Protein AF-A0A0B7FX99-F1 (afdb_monomer)

Foldseek 3Di:
DADADPVRDHPPPPDDDDPDPPPPPDPPPDDPDPPVVVVVVLCVQQVVPPVSSVVVVVVVVVVVVVDDPLPDPVLVVLLVVLVVLQQVQLCVVVVDDDPDCQEPVNCVVCVLVSLLVCQVPDADPVRHGDALVVSVVSLVSVLVNNQPRHAHPVPRDRCSVCVVPVVVVSVVSVVSSVVSCVVVVHHHDDDPDQAADAPLLLLLLLVLLLLVPLQFQLLLSLLLNLVSLCCNQQVAALCLAFPADPVCLVVVLHAFQLQWKWFDPPLLWIKIWGKRQNGPPQVSPPDTAIAIAIQGADFDLLCLSSGNSSLVLSCVLVCQQVVQVDPCSVLPDPDRISHGNGGSQRSAFDADVVNGDGDSGTDHSVSSQVVQQVSSVLSQQPNDTSNNSSVNLLLLCCLFQRNLLSCQSNVPVVNDDPCCRPPDSRNHPDNRNCSRSVVDNPRGDPPSVVVVVVCLLVHSSLVRQLLLLLVCVVDDDDCPPVSSVVVSVVLVVLLVVQLVVQCVPDPQLVVLVVQLVVLVVVLLVLVPPPPPLSVVLVVDPDSDLVCVVVSCVDPVSVVCCPPPPSVVSNVVSNVSSVVSVVSSVVVSVVSSVVSSVVSNVVVVVVSVVPRDRDPVSSVVSVVVSVDRRPLSVVLQVVLVVCVVDPDPPPDPDDDDDDDDDDDPDDDDDPDDDPVVVVVVVVVVPPDDDDDDDDDPPPPPPVVPDDDDDDDDDDDDDDDDDDDDDDDDDDDDDDPPDPDPPDPPPPPVGDGSSSSSVSVSCSSCVSVVVVVVQVVVCVVVVVWRFQPLCVVVDPDPVPTDTDPDPSVSSVVCLLQPQVLNSCLVLQDDPPWGFASDPCTPVDTDPDVVVNLVCCCDPNHPNNVVSVVSVVVVVVSVVVVVVVVVVCVVVPVCPVVVVVVVLVQLVCLLVPDLVNVVVVCVVVPNPCVVCVVCSVVSSVVSNVSSVVSD

Nearest PDB structures (foldseek):
  3q0k-assembly1_B  TM=2.091E-01  e=4.204E+00  Homo sapiens
  3q0k-assembly2_C  TM=2.057E-01  e=8.882E+00  Homo sapiens

Mean predicted aligned error: 19.92 Å

Structure (mmCIF, N/CA/C/O backbone):
data_AF-A0A0B7FX99-F1
#
_entry.id   AF-A0A0B7FX99-F1
#
loop_
_atom_site.group_PDB
_atom_site.id
_atom_site.type_symbol
_atom_site.label_atom_id
_atom_site.label_alt_id
_atom_site.label_comp_id
_atom_site.label_asym_id
_atom_site.label_entity_id
_atom_site.label_seq_id
_atom_site.pdbx_PDB_ins_code
_atom_site.Cartn_x
_atom_site.Cartn_y
_atom_site.Cartn_z
_atom_site.occupancy
_atom_site.B_iso_or_equiv
_atom_site.auth_seq_id
_atom_site.auth_comp_id
_atom_site.auth_asym_id
_atom_site.auth_atom_id
_atom_site.pdbx_PDB_model_num
ATOM 1 N N . MET A 1 1 ? 78.277 -22.599 5.036 1.00 44.22 1 MET A N 1
ATOM 2 C CA . MET A 1 1 ? 77.768 -21.756 3.937 1.00 44.22 1 MET A CA 1
ATOM 3 C C . MET A 1 1 ? 76.260 -21.764 4.063 1.00 44.22 1 MET A C 1
ATOM 5 O O . MET A 1 1 ? 75.626 -22.744 3.704 1.00 44.22 1 MET A O 1
ATOM 9 N N . SER A 1 2 ? 75.751 -20.761 4.767 1.00 38.06 2 SER A N 1
ATOM 10 C CA . SER A 1 2 ? 74.351 -20.556 5.131 1.00 38.06 2 SER A CA 1
ATOM 11 C C . SER A 1 2 ? 73.794 -19.448 4.241 1.00 38.06 2 SER A C 1
ATOM 13 O O . SER A 1 2 ? 74.357 -18.356 4.232 1.00 38.06 2 SER A O 1
ATOM 15 N N . ASP A 1 3 ? 72.729 -19.745 3.503 1.00 52.16 3 ASP A N 1
ATOM 16 C CA . ASP A 1 3 ? 71.981 -18.790 2.682 1.00 52.16 3 ASP A CA 1
ATOM 17 C C . ASP A 1 3 ? 71.160 -17.868 3.609 1.00 52.16 3 ASP A C 1
ATOM 19 O O . ASP A 1 3 ? 70.057 -18.215 4.042 1.00 52.16 3 ASP A O 1
ATOM 23 N N . LEU A 1 4 ? 71.745 -16.724 3.965 1.00 56.09 4 LEU A N 1
ATOM 24 C CA . LEU A 1 4 ? 71.122 -15.626 4.713 1.00 56.09 4 LEU A CA 1
ATOM 25 C C . LEU A 1 4 ? 71.049 -14.392 3.803 1.00 56.09 4 LEU A C 1
ATOM 27 O O . LEU A 1 4 ? 71.912 -14.221 2.940 1.00 56.09 4 LEU A O 1
ATOM 31 N N . ASP A 1 5 ? 70.042 -13.542 3.991 1.00 59.06 5 ASP A N 1
ATOM 32 C CA . ASP A 1 5 ? 69.958 -12.238 3.319 1.00 59.06 5 ASP A CA 1
ATOM 33 C C . ASP A 1 5 ? 70.744 -11.134 4.066 1.00 59.06 5 ASP A C 1
ATOM 35 O O . ASP A 1 5 ? 71.313 -11.374 5.135 1.00 59.06 5 ASP A O 1
ATOM 39 N N . ASP A 1 6 ? 70.777 -9.911 3.514 1.00 56.03 6 ASP A N 1
ATOM 40 C CA . ASP A 1 6 ? 71.525 -8.750 4.051 1.00 56.03 6 ASP A CA 1
ATOM 41 C C . ASP A 1 6 ? 71.090 -8.304 5.469 1.00 56.03 6 ASP A C 1
ATOM 43 O O . ASP A 1 6 ? 71.703 -7.409 6.054 1.00 56.03 6 ASP A O 1
ATOM 47 N N . TYR A 1 7 ? 70.068 -8.939 6.055 1.00 56.91 7 TYR A N 1
ATOM 48 C CA . TYR A 1 7 ? 69.588 -8.692 7.417 1.00 56.91 7 TYR A CA 1
ATOM 49 C C . TYR A 1 7 ? 69.706 -9.916 8.340 1.00 56.91 7 TYR A C 1
ATOM 51 O O . TYR A 1 7 ? 69.187 -9.901 9.458 1.00 56.91 7 TYR A O 1
ATOM 59 N N . GLY A 1 8 ? 70.433 -10.958 7.924 1.00 50.16 8 GLY A N 1
ATOM 60 C CA . GLY A 1 8 ? 70.745 -12.111 8.770 1.00 50.16 8 GLY A CA 1
ATOM 61 C C . GLY A 1 8 ? 69.561 -13.047 9.013 1.00 50.16 8 GLY A C 1
ATOM 62 O O . GLY A 1 8 ? 69.580 -13.802 9.988 1.00 50.16 8 GLY A O 1
ATOM 63 N N . MET A 1 9 ? 68.549 -13.024 8.140 1.00 50.75 9 MET A N 1
ATOM 64 C CA . MET A 1 9 ? 67.391 -13.914 8.220 1.00 50.75 9 MET A CA 1
ATOM 65 C C . MET A 1 9 ? 67.547 -15.118 7.267 1.00 50.75 9 MET A C 1
ATOM 67 O O . MET A 1 9 ? 68.094 -14.971 6.171 1.00 50.75 9 MET A O 1
ATOM 71 N N . PRO A 1 10 ? 67.082 -16.327 7.650 1.00 47.00 10 PRO A N 1
ATOM 72 C CA . PRO A 1 10 ? 67.094 -17.504 6.777 1.00 47.00 10 PRO A CA 1
ATOM 73 C C . PRO A 1 10 ? 66.222 -17.295 5.536 1.00 47.00 10 PRO A C 1
ATOM 75 O O . PRO A 1 10 ? 65.049 -16.941 5.657 1.00 47.00 10 PRO A O 1
ATOM 78 N N . ILE A 1 11 ? 66.765 -17.576 4.347 1.00 49.09 11 ILE A N 1
ATOM 79 C CA . ILE A 1 11 ? 65.986 -17.563 3.102 1.00 49.09 11 ILE A CA 1
ATOM 80 C C . ILE A 1 11 ? 65.007 -18.749 3.121 1.00 49.09 11 ILE A C 1
ATOM 82 O O . ILE A 1 11 ? 65.359 -19.879 2.775 1.00 49.09 11 ILE A O 1
ATOM 86 N N . GLU A 1 12 ? 63.755 -18.507 3.516 1.00 45.75 12 GLU A N 1
ATOM 87 C CA . GLU A 1 12 ? 62.667 -19.470 3.333 1.00 45.75 12 GLU A CA 1
ATOM 88 C C . GLU A 1 12 ? 62.390 -19.642 1.833 1.00 45.75 12 GLU A C 1
ATOM 90 O O . GLU A 1 12 ? 61.748 -18.815 1.180 1.00 45.75 12 GLU A O 1
ATOM 95 N N . ARG A 1 13 ? 62.866 -20.755 1.264 1.00 44.69 13 ARG A N 1
ATOM 96 C CA . ARG A 1 13 ? 62.405 -21.227 -0.044 1.00 44.69 13 ARG A CA 1
ATOM 97 C C . ARG A 1 13 ? 60.922 -21.559 0.081 1.00 44.69 13 ARG A C 1
ATOM 99 O O . ARG A 1 13 ? 60.567 -22.620 0.588 1.00 44.69 13 ARG A O 1
ATOM 106 N N . GLN A 1 14 ? 60.064 -20.656 -0.388 1.00 37.78 14 GLN A N 1
ATOM 107 C CA . GLN A 1 14 ? 58.645 -20.942 -0.566 1.00 37.78 14 GLN A CA 1
ATOM 108 C C . GLN A 1 14 ? 58.511 -22.224 -1.391 1.00 37.78 14 GLN A C 1
ATOM 110 O O . GLN A 1 14 ? 58.952 -22.285 -2.543 1.00 37.78 14 GLN A O 1
ATOM 115 N N . ALA A 1 15 ? 57.930 -23.258 -0.784 1.00 41.28 15 ALA A N 1
ATOM 116 C CA . ALA A 1 15 ? 57.512 -24.445 -1.502 1.00 41.28 15 ALA A CA 1
ATOM 117 C C . ALA A 1 15 ? 56.600 -23.988 -2.641 1.00 41.28 15 ALA A C 1
ATOM 119 O O . ALA A 1 15 ? 55.596 -23.306 -2.423 1.00 41.28 15 ALA A O 1
ATOM 120 N N . THR A 1 16 ? 56.986 -24.321 -3.870 1.00 41.78 16 THR A N 1
ATOM 121 C CA . THR A 1 16 ? 56.116 -24.138 -5.023 1.00 41.78 16 THR A CA 1
ATOM 122 C C . THR A 1 16 ? 54.799 -24.845 -4.707 1.00 41.78 16 THR A C 1
ATOM 124 O O . THR A 1 16 ? 54.828 -26.002 -4.275 1.00 41.78 16 THR A O 1
ATOM 127 N N . PRO A 1 17 ? 53.642 -24.175 -4.861 1.00 40.53 17 PRO A N 1
ATOM 128 C CA . PRO A 1 17 ? 52.367 -24.854 -4.707 1.00 40.53 17 PRO A CA 1
ATOM 129 C C . PRO A 1 17 ? 52.371 -26.059 -5.653 1.00 40.53 17 PRO A C 1
ATOM 131 O O . PRO A 1 17 ? 52.910 -25.933 -6.763 1.00 40.53 17 PRO A O 1
ATOM 134 N N . PRO A 1 18 ? 51.820 -27.221 -5.248 1.00 41.97 18 PRO A N 1
ATOM 135 C CA . PRO A 1 18 ? 51.722 -28.351 -6.156 1.00 41.97 18 PRO A CA 1
ATOM 136 C C . PRO A 1 18 ? 51.074 -27.829 -7.440 1.00 41.97 18 PRO A C 1
ATOM 138 O O . PRO A 1 18 ? 50.077 -27.099 -7.351 1.00 41.97 18 PRO A O 1
ATOM 141 N N . PRO A 1 19 ? 51.665 -28.097 -8.619 1.00 41.03 19 PRO A N 1
ATOM 142 C CA . PRO A 1 19 ? 51.092 -27.625 -9.862 1.00 41.03 19 PRO A CA 1
ATOM 143 C C . PRO A 1 19 ? 49.638 -28.074 -9.862 1.00 41.03 19 PRO A C 1
ATOM 145 O O . PRO A 1 19 ? 49.356 -29.254 -9.636 1.00 41.03 19 PRO A O 1
ATOM 148 N N . PHE A 1 20 ? 48.714 -27.127 -10.062 1.00 37.09 20 PHE A N 1
ATOM 149 C CA . PHE A 1 20 ? 47.343 -27.488 -10.392 1.00 37.09 20 PHE A CA 1
ATOM 150 C C . PHE A 1 20 ? 47.450 -28.588 -11.443 1.00 37.09 20 PHE A C 1
ATOM 152 O O . PHE A 1 20 ? 48.195 -28.373 -12.411 1.00 37.09 20 PHE A O 1
ATOM 159 N N . PRO A 1 21 ? 46.793 -29.754 -11.262 1.00 36.94 21 PRO A N 1
ATOM 160 C CA . PRO A 1 21 ? 46.795 -30.752 -12.312 1.00 36.94 21 PRO A CA 1
ATOM 161 C C . PRO A 1 21 ? 46.411 -29.983 -13.570 1.00 36.94 21 PRO A C 1
ATOM 163 O O . PRO A 1 21 ? 45.414 -29.241 -13.519 1.00 36.94 21 PRO A O 1
ATOM 166 N N . PRO A 1 22 ? 47.242 -30.014 -14.632 1.00 37.53 22 PRO A N 1
ATOM 167 C CA . PRO A 1 22 ? 46.922 -29.287 -15.840 1.00 37.53 22 PRO A CA 1
ATOM 168 C C . PRO A 1 22 ? 45.476 -29.638 -16.136 1.00 37.53 22 PRO A C 1
ATOM 170 O O . PRO A 1 22 ? 45.103 -30.813 -16.074 1.00 37.53 22 PRO A O 1
ATOM 173 N N . ARG A 1 23 ? 44.622 -28.633 -16.361 1.00 35.62 23 ARG A N 1
ATOM 174 C CA . ARG A 1 23 ? 43.365 -28.914 -17.041 1.00 35.62 23 ARG A CA 1
ATOM 175 C C . ARG A 1 23 ? 43.807 -29.520 -18.351 1.00 35.62 23 ARG A C 1
ATOM 177 O O . ARG A 1 23 ? 44.214 -28.808 -19.265 1.00 35.62 23 ARG A O 1
ATOM 184 N N . VAL A 1 24 ? 43.819 -30.842 -18.369 1.00 33.47 24 VAL A N 1
ATOM 185 C CA . VAL A 1 24 ? 44.057 -31.656 -19.527 1.00 33.47 24 VAL A CA 1
ATOM 186 C C . VAL A 1 24 ? 42.908 -31.275 -20.448 1.00 33.47 24 VAL A C 1
ATOM 188 O O . VAL A 1 24 ? 41.815 -31.821 -20.386 1.00 33.47 24 VAL A O 1
ATOM 191 N N . LEU A 1 25 ? 43.159 -30.285 -21.302 1.00 41.09 25 LEU A N 1
ATOM 192 C CA . LEU A 1 25 ? 42.545 -30.179 -22.613 1.00 41.09 25 LEU A CA 1
ATOM 193 C C . LEU A 1 25 ? 43.143 -31.289 -23.492 1.00 41.09 25 LEU A C 1
ATOM 195 O O . LEU A 1 25 ? 43.559 -31.038 -24.615 1.00 41.09 25 LEU A O 1
ATOM 199 N N . ALA A 1 26 ? 43.204 -32.526 -22.991 1.00 34.06 26 ALA A N 1
ATOM 200 C CA . ALA A 1 26 ? 43.087 -33.650 -23.888 1.00 34.06 26 ALA A CA 1
ATOM 201 C C . ALA A 1 26 ? 41.596 -33.730 -24.169 1.00 34.06 26 ALA A C 1
ATOM 203 O O . ALA A 1 26 ? 40.792 -34.018 -23.284 1.00 34.06 26 ALA A O 1
ATOM 204 N N . ARG A 1 27 ? 41.226 -33.451 -25.415 1.00 45.16 27 ARG A N 1
ATOM 205 C CA . ARG A 1 27 ? 40.208 -34.287 -26.029 1.00 45.16 27 ARG A CA 1
ATOM 206 C C . ARG A 1 27 ? 40.780 -35.704 -25.977 1.00 45.16 27 ARG A C 1
ATOM 208 O O . ARG A 1 27 ? 41.817 -35.923 -26.599 1.00 45.16 27 ARG A O 1
ATOM 215 N N . PRO A 1 28 ? 40.180 -36.659 -25.253 1.00 40.25 28 PRO A N 1
ATOM 216 C CA . PRO A 1 28 ? 40.208 -37.998 -25.786 1.00 40.25 28 PRO A CA 1
ATOM 217 C C . PRO A 1 28 ? 39.358 -37.910 -27.051 1.00 40.25 28 PRO A C 1
ATOM 219 O O . PRO A 1 28 ? 38.181 -37.546 -26.986 1.00 40.25 28 PRO A O 1
ATOM 222 N N . ASP A 1 29 ? 39.963 -38.172 -28.202 1.00 50.66 29 ASP A N 1
ATOM 223 C CA . ASP A 1 29 ? 39.207 -38.625 -29.358 1.00 50.66 29 ASP A CA 1
ATOM 224 C C . ASP A 1 29 ? 38.423 -39.857 -28.896 1.00 50.66 29 ASP A C 1
ATOM 226 O O . ASP A 1 29 ? 38.956 -40.946 -28.700 1.00 50.66 29 ASP A O 1
ATOM 230 N N . GLY A 1 30 ? 37.166 -39.624 -28.552 1.00 40.03 30 GLY A N 1
ATOM 231 C CA . GLY A 1 30 ? 36.293 -40.587 -27.923 1.00 40.03 30 GLY A CA 1
ATOM 232 C C . GLY A 1 30 ? 34.901 -40.233 -28.374 1.00 40.03 30 GLY A C 1
ATOM 233 O O . GLY A 1 30 ? 34.296 -39.296 -27.854 1.00 40.03 30 GLY A O 1
ATOM 234 N N . GLU A 1 31 ? 34.439 -40.948 -29.394 1.00 43.03 31 GLU A N 1
ATOM 235 C CA . GLU A 1 31 ? 33.044 -41.006 -29.807 1.00 43.03 31 GLU A CA 1
ATOM 236 C C . GLU A 1 31 ? 32.157 -40.919 -28.563 1.00 43.03 31 GLU A C 1
ATOM 238 O O . GLU A 1 31 ? 32.219 -41.772 -27.671 1.00 43.03 31 GLU A O 1
ATOM 243 N N . GLY A 1 32 ? 31.404 -39.825 -28.447 1.00 42.47 32 GLY A N 1
ATOM 244 C CA . GLY A 1 32 ? 30.543 -39.595 -27.300 1.00 42.47 32 GLY A CA 1
ATOM 245 C C . GLY A 1 32 ? 29.541 -40.734 -27.220 1.00 42.47 32 GLY A C 1
ATOM 246 O O . GLY A 1 32 ? 28.582 -40.756 -27.987 1.00 42.47 32 GLY A O 1
ATOM 247 N N . ARG A 1 33 ? 29.762 -41.692 -26.312 1.00 49.31 33 ARG A N 1
ATOM 248 C CA . ARG A 1 33 ? 28.776 -42.738 -26.048 1.00 49.31 33 ARG A CA 1
ATOM 249 C C . ARG A 1 33 ? 27.482 -42.029 -25.643 1.00 49.31 33 ARG A C 1
ATOM 251 O O . ARG A 1 33 ? 27.514 -41.277 -24.662 1.00 49.31 33 ARG A O 1
ATOM 258 N N . PRO A 1 34 ? 26.363 -42.224 -26.365 1.00 50.66 34 PRO A N 1
ATOM 259 C CA . PRO A 1 34 ? 25.089 -41.669 -25.945 1.00 50.66 34 PRO A CA 1
ATOM 260 C C . PRO A 1 34 ? 24.836 -42.120 -24.509 1.00 50.66 34 PRO A C 1
ATOM 262 O O . PRO A 1 34 ? 25.108 -43.269 -24.153 1.00 50.66 34 PRO A O 1
ATOM 265 N N . THR A 1 35 ? 24.386 -41.202 -23.656 1.00 55.81 35 THR A N 1
ATOM 266 C CA . THR A 1 35 ? 24.070 -41.506 -22.262 1.00 55.81 35 THR A CA 1
ATOM 267 C C . THR A 1 35 ? 23.100 -42.687 -22.243 1.00 55.81 35 THR A C 1
ATOM 269 O O . THR A 1 35 ? 21.925 -42.544 -22.564 1.00 55.81 35 THR A O 1
ATOM 272 N N . HIS A 1 36 ? 23.596 -43.875 -21.880 1.00 60.16 36 HIS A N 1
ATOM 273 C CA . HIS A 1 36 ? 22.872 -45.153 -21.970 1.00 60.16 36 HIS A CA 1
ATOM 274 C C . HIS A 1 36 ? 21.493 -45.105 -21.285 1.00 60.16 36 HIS A C 1
ATOM 276 O O . HIS A 1 36 ? 20.578 -45.836 -21.647 1.00 60.16 36 HIS A O 1
ATOM 282 N N . ARG A 1 37 ? 21.317 -44.207 -20.307 1.00 64.62 37 ARG A N 1
ATOM 283 C CA . ARG A 1 37 ? 20.038 -43.948 -19.632 1.00 64.62 37 ARG A CA 1
ATOM 284 C C . ARG A 1 37 ? 19.005 -43.248 -20.517 1.00 64.62 37 ARG A C 1
ATOM 286 O O . ARG A 1 37 ? 17.844 -43.625 -20.465 1.00 64.62 37 ARG A O 1
ATOM 293 N N . LEU A 1 38 ? 19.407 -42.256 -21.314 1.00 70.06 38 LEU A N 1
ATOM 294 C CA . LEU A 1 38 ? 18.491 -41.550 -22.213 1.00 70.06 38 LEU A CA 1
ATOM 295 C C . LEU A 1 38 ? 18.143 -42.419 -23.423 1.00 70.06 38 LEU A C 1
ATOM 297 O O . LEU A 1 38 ? 16.977 -42.507 -23.781 1.00 70.06 38 LEU A O 1
ATOM 301 N N . ALA A 1 39 ? 19.133 -43.109 -23.999 1.00 71.31 39 ALA A N 1
ATOM 302 C CA . ALA A 1 39 ? 18.903 -44.044 -25.101 1.00 71.31 39 ALA A CA 1
ATOM 303 C C . ALA A 1 39 ? 17.931 -45.165 -24.695 1.00 71.31 39 ALA A C 1
ATOM 305 O O . ALA A 1 39 ? 16.965 -45.421 -25.407 1.00 71.31 39 ALA A O 1
ATOM 306 N N . LYS A 1 40 ? 18.127 -45.756 -23.506 1.00 76.69 40 LYS A N 1
ATOM 307 C CA . LYS A 1 40 ? 17.203 -46.749 -22.950 1.00 76.69 40 LYS A CA 1
ATOM 308 C C . LYS A 1 40 ? 15.818 -46.160 -22.672 1.00 76.69 40 LYS A C 1
ATOM 310 O O . LYS A 1 40 ? 14.837 -46.771 -23.048 1.00 76.69 40 LYS A O 1
ATOM 315 N N . ALA A 1 41 ? 15.721 -44.963 -22.093 1.00 75.62 41 ALA A N 1
ATOM 316 C CA . ALA A 1 41 ? 14.426 -44.323 -21.846 1.00 75.62 41 ALA A CA 1
ATOM 317 C C . ALA A 1 41 ? 13.654 -44.012 -23.142 1.00 75.62 41 ALA A C 1
ATOM 319 O O . ALA A 1 41 ? 12.436 -44.141 -23.164 1.00 75.62 41 ALA A O 1
ATOM 320 N N . ILE A 1 42 ? 14.347 -43.629 -24.222 1.00 78.38 42 ILE A N 1
ATOM 321 C CA . ILE A 1 42 ? 13.732 -43.441 -25.544 1.00 78.38 42 ILE A CA 1
ATOM 322 C C . ILE A 1 42 ? 13.275 -44.790 -26.107 1.00 78.38 42 ILE A C 1
ATOM 324 O O . ILE A 1 42 ? 12.163 -44.889 -26.615 1.00 78.38 42 ILE A O 1
ATOM 328 N N . GLN A 1 43 ? 14.099 -45.832 -25.988 1.00 78.19 43 GLN A N 1
ATOM 329 C CA . GLN A 1 43 ? 13.762 -47.182 -26.439 1.00 78.19 43 GLN A CA 1
ATOM 330 C C . GLN A 1 43 ? 12.574 -47.772 -25.662 1.00 78.19 43 GLN A C 1
ATOM 332 O O . GLN A 1 43 ? 11.675 -48.322 -26.282 1.00 78.19 43 GLN A O 1
ATOM 337 N N . ASP A 1 44 ? 12.527 -47.581 -24.342 1.00 79.50 44 ASP A N 1
ATOM 338 C CA . ASP A 1 44 ? 11.425 -47.993 -23.466 1.00 79.50 44 ASP A CA 1
ATOM 339 C C . ASP A 1 44 ? 10.146 -47.183 -23.762 1.00 79.50 44 ASP A C 1
ATOM 341 O O . ASP A 1 44 ? 9.055 -47.735 -23.779 1.00 79.50 44 ASP A O 1
ATOM 345 N N . ALA A 1 45 ? 10.253 -45.875 -24.036 1.00 73.94 45 ALA A N 1
ATOM 346 C CA . ALA A 1 45 ? 9.096 -45.027 -24.357 1.00 73.94 45 ALA A CA 1
ATOM 347 C C . ALA A 1 45 ? 8.514 -45.287 -25.756 1.00 73.94 45 ALA A C 1
ATOM 349 O O . ALA A 1 45 ? 7.354 -44.967 -26.020 1.00 73.94 45 ALA A O 1
ATOM 350 N N . THR A 1 46 ? 9.324 -45.831 -26.663 1.00 81.44 46 THR A N 1
ATOM 351 C CA . THR A 1 46 ? 8.927 -46.141 -28.042 1.00 81.44 46 THR A CA 1
ATOM 352 C C . THR A 1 46 ? 8.701 -47.632 -28.260 1.00 81.44 46 THR A C 1
ATOM 354 O O . THR A 1 46 ? 8.276 -48.011 -29.342 1.00 81.44 46 THR A O 1
ATOM 357 N N . ASP A 1 47 ? 8.967 -48.484 -27.266 1.00 78.44 47 ASP A N 1
ATOM 358 C CA . ASP A 1 47 ? 9.035 -49.950 -27.384 1.00 78.44 47 ASP A CA 1
ATOM 359 C C . ASP A 1 47 ? 9.960 -50.445 -28.522 1.00 78.44 47 ASP A C 1
ATOM 361 O O . ASP A 1 47 ? 9.824 -51.568 -29.007 1.00 78.44 47 ASP A O 1
ATOM 365 N N . GLY A 1 48 ? 10.887 -49.603 -28.998 1.00 72.38 48 GLY A N 1
ATOM 366 C CA . GLY A 1 48 ? 11.679 -49.859 -30.206 1.00 72.38 48 GLY A CA 1
ATOM 367 C C . GLY A 1 48 ? 10.908 -49.743 -31.532 1.00 72.38 48 GLY A C 1
ATOM 368 O O . GLY A 1 48 ? 11.461 -50.096 -32.571 1.00 72.38 48 GLY A O 1
ATOM 369 N N . ASP A 1 49 ? 9.665 -49.251 -31.513 1.00 83.12 49 ASP A N 1
ATOM 370 C CA . ASP A 1 49 ? 8.821 -49.021 -32.689 1.00 83.12 49 ASP A CA 1
ATOM 371 C C . ASP A 1 49 ? 9.262 -47.744 -33.447 1.00 83.12 49 ASP A C 1
ATOM 373 O O . ASP A 1 49 ? 9.180 -46.636 -32.891 1.00 83.12 49 ASP A O 1
ATOM 377 N N . PRO A 1 50 ? 9.709 -47.861 -34.716 1.00 81.50 50 PRO A N 1
ATOM 378 C CA . PRO A 1 50 ? 10.136 -46.724 -35.530 1.00 81.50 50 PRO A CA 1
ATOM 379 C C . PRO A 1 50 ? 9.051 -45.656 -35.713 1.00 81.50 50 PRO A C 1
ATOM 381 O O . PRO A 1 50 ? 9.366 -44.463 -35.722 1.00 81.50 50 PRO A O 1
ATOM 384 N N . ASP A 1 51 ? 7.779 -46.053 -35.801 1.00 82.25 51 ASP A N 1
ATOM 385 C CA . ASP A 1 51 ? 6.674 -45.120 -36.039 1.00 82.25 51 ASP A CA 1
ATOM 386 C C . ASP A 1 51 ? 6.352 -44.311 -34.778 1.00 82.25 51 ASP A C 1
ATOM 388 O O . ASP A 1 51 ? 6.036 -43.119 -34.856 1.00 82.25 51 ASP A O 1
ATOM 392 N N . LYS A 1 52 ? 6.467 -44.924 -33.592 1.00 83.25 52 LYS A N 1
ATOM 393 C CA . LYS A 1 52 ? 6.338 -44.206 -32.312 1.00 83.25 52 LYS A CA 1
ATOM 394 C C . LYS A 1 52 ? 7.516 -43.269 -32.073 1.00 83.25 52 LYS A C 1
ATOM 396 O O . LYS A 1 52 ? 7.309 -42.166 -31.568 1.00 83.25 52 LYS A O 1
ATOM 401 N N . LEU A 1 53 ? 8.730 -43.675 -32.451 1.00 81.56 53 LEU A N 1
ATOM 402 C CA . LEU A 1 53 ? 9.905 -42.808 -32.376 1.00 81.56 53 LEU A CA 1
ATOM 403 C C . LEU A 1 53 ? 9.747 -41.587 -33.283 1.00 81.56 53 LEU A C 1
ATOM 405 O O . LEU A 1 53 ? 10.020 -40.472 -32.842 1.00 81.56 53 LEU A O 1
ATOM 409 N N . GLN A 1 54 ? 9.258 -41.775 -34.510 1.00 83.00 54 GLN A N 1
ATOM 410 C CA . GLN A 1 54 ? 9.019 -40.659 -35.419 1.00 83.00 54 GLN A CA 1
ATOM 411 C C . GLN A 1 54 ? 7.939 -39.712 -34.883 1.00 83.00 54 GLN A C 1
ATOM 413 O O . GLN A 1 54 ? 8.150 -38.504 -34.891 1.00 83.00 54 GLN A O 1
ATOM 418 N N . ARG A 1 55 ? 6.841 -40.231 -34.315 1.00 85.12 55 ARG A N 1
ATOM 419 C CA . ARG A 1 55 ? 5.831 -39.386 -33.647 1.00 85.12 55 ARG A CA 1
ATOM 420 C C . ARG A 1 55 ? 6.408 -38.610 -32.468 1.00 85.12 55 ARG A C 1
ATOM 422 O O . ARG A 1 55 ? 6.130 -37.426 -32.344 1.00 85.12 55 ARG A O 1
ATOM 429 N N . LEU A 1 56 ? 7.239 -39.241 -31.636 1.00 83.94 56 LEU A N 1
ATOM 430 C CA . LEU A 1 56 ? 7.918 -38.560 -30.532 1.00 83.94 56 LEU A CA 1
ATOM 431 C C . LEU A 1 56 ? 8.847 -37.454 -31.051 1.00 83.94 56 LEU A C 1
ATOM 433 O O . LEU A 1 56 ? 8.902 -36.374 -30.468 1.00 83.94 56 LEU A O 1
ATOM 437 N N . ILE A 1 57 ? 9.567 -37.701 -32.148 1.00 82.44 57 ILE A N 1
ATOM 438 C CA . ILE A 1 57 ? 10.396 -36.686 -32.808 1.00 82.44 57 ILE A CA 1
ATOM 439 C C . ILE A 1 57 ? 9.521 -35.539 -33.315 1.00 82.44 57 ILE A C 1
ATOM 441 O O . ILE A 1 57 ? 9.835 -34.385 -33.029 1.00 82.44 57 ILE A O 1
ATOM 445 N N . ASP A 1 58 ? 8.422 -35.832 -34.007 1.00 84.88 58 ASP A N 1
ATOM 446 C CA . ASP A 1 58 ? 7.510 -34.824 -34.549 1.00 84.88 58 ASP A CA 1
ATOM 447 C C . ASP A 1 58 ? 6.870 -33.994 -33.425 1.00 84.88 58 ASP A C 1
ATOM 449 O O . ASP A 1 58 ? 6.841 -32.768 -33.509 1.00 84.88 58 ASP A O 1
ATOM 453 N N . GLU A 1 59 ? 6.460 -34.629 -32.323 1.00 85.19 59 GLU A N 1
ATOM 454 C CA . GLU A 1 59 ? 5.960 -33.967 -31.113 1.00 85.19 59 GLU A CA 1
ATOM 455 C C . GLU A 1 59 ? 7.032 -33.095 -30.450 1.00 85.19 59 GLU A C 1
ATOM 457 O O . GLU A 1 59 ? 6.744 -31.974 -30.028 1.00 85.19 59 GLU A O 1
ATOM 462 N N . VAL A 1 60 ? 8.280 -33.568 -30.368 1.00 82.88 60 VAL A N 1
ATOM 463 C CA . VAL A 1 60 ? 9.405 -32.790 -29.828 1.00 82.88 60 VAL A CA 1
ATOM 464 C C . VAL A 1 60 ? 9.726 -31.603 -30.733 1.00 82.88 60 VAL A C 1
ATOM 466 O O . VAL A 1 60 ? 9.965 -30.510 -30.222 1.00 82.88 60 VAL A O 1
ATOM 469 N N . VAL A 1 61 ? 9.703 -31.773 -32.055 1.00 78.12 61 VAL A N 1
ATOM 470 C CA . VAL A 1 61 ? 9.920 -30.699 -33.038 1.00 78.12 61 VAL A CA 1
ATOM 471 C C . VAL A 1 61 ? 8.777 -29.684 -32.983 1.00 78.12 61 VAL A C 1
ATOM 473 O O . VAL A 1 61 ? 9.016 -28.472 -32.944 1.00 78.12 61 VAL A O 1
ATOM 476 N N . GLU A 1 62 ? 7.531 -30.144 -32.904 1.00 77.19 62 GLU A N 1
ATOM 477 C CA . GLU A 1 62 ? 6.359 -29.290 -32.732 1.00 77.19 62 GLU A CA 1
ATOM 478 C C . GLU A 1 62 ? 6.409 -28.545 -31.384 1.00 77.19 62 GLU A C 1
ATOM 480 O O . GLU A 1 62 ? 6.177 -27.337 -31.325 1.00 77.19 62 GLU A O 1
ATOM 485 N N . ALA A 1 63 ? 6.789 -29.209 -30.293 1.00 73.88 63 ALA A N 1
ATOM 486 C CA . ALA A 1 63 ? 6.953 -28.575 -28.987 1.00 73.88 63 ALA A CA 1
ATOM 487 C C . ALA A 1 63 ? 8.124 -27.574 -28.964 1.00 73.88 63 ALA A C 1
ATOM 489 O O . ALA A 1 63 ? 7.996 -26.484 -28.397 1.00 73.88 63 ALA A O 1
ATOM 490 N N . ALA A 1 64 ? 9.247 -27.903 -29.608 1.00 68.75 64 ALA A N 1
ATOM 491 C CA . ALA A 1 64 ? 10.432 -27.051 -29.707 1.00 68.75 64 ALA A CA 1
ATOM 492 C C . ALA A 1 64 ? 10.200 -25.827 -30.609 1.00 68.75 64 ALA A C 1
ATOM 494 O O . ALA A 1 64 ? 10.721 -24.745 -30.334 1.00 68.75 64 ALA A O 1
ATOM 495 N N . SER A 1 65 ? 9.379 -25.957 -31.652 1.00 67.81 65 SER A N 1
ATOM 496 C CA . SER A 1 65 ? 8.953 -24.823 -32.485 1.00 67.81 65 SER A CA 1
ATOM 497 C C . SER A 1 65 ? 7.949 -23.909 -31.768 1.00 67.81 65 SER A C 1
ATOM 499 O O . SER A 1 65 ? 7.902 -22.709 -32.041 1.00 67.81 65 SER A O 1
ATOM 501 N N . LYS A 1 66 ? 7.210 -24.431 -30.777 1.00 66.62 66 LYS A N 1
ATOM 502 C CA . LYS A 1 66 ? 6.264 -23.682 -29.929 1.00 66.62 66 LYS A CA 1
ATOM 503 C C . LYS A 1 66 ? 6.899 -23.017 -28.698 1.00 66.62 66 LYS A C 1
ATOM 505 O O . LYS A 1 66 ? 6.171 -22.624 -27.784 1.00 66.62 66 LYS A O 1
ATOM 510 N N . VAL A 1 67 ? 8.226 -22.864 -28.621 1.00 58.88 67 VAL A N 1
ATOM 511 C CA . VAL A 1 67 ? 8.882 -22.268 -27.441 1.00 58.88 67 VAL A CA 1
ATOM 512 C C . VAL A 1 67 ? 8.392 -20.835 -27.200 1.00 58.88 67 VAL A C 1
ATOM 514 O O . VAL A 1 67 ? 8.768 -19.880 -27.877 1.00 58.88 67 VAL A O 1
ATOM 517 N N . ILE A 1 68 ? 7.557 -20.678 -26.172 1.00 59.75 68 ILE A N 1
ATOM 518 C CA . ILE A 1 68 ? 7.088 -19.377 -25.695 1.00 59.75 68 ILE A CA 1
ATOM 519 C C . ILE A 1 68 ? 8.206 -18.745 -24.868 1.00 59.75 68 ILE A C 1
ATOM 521 O O . ILE A 1 68 ? 8.662 -19.316 -23.877 1.00 59.75 68 ILE A O 1
ATOM 525 N N . GLU A 1 69 ? 8.622 -17.529 -25.221 1.00 62.84 69 GLU A N 1
ATOM 526 C CA . GLU A 1 69 ? 9.599 -16.783 -24.433 1.00 62.84 69 GLU A CA 1
ATOM 527 C C . GLU A 1 69 ? 9.051 -16.472 -23.022 1.00 62.84 69 GLU A C 1
ATOM 529 O O . GLU A 1 69 ? 8.243 -15.556 -22.841 1.00 62.84 69 GLU A O 1
ATOM 534 N N . ARG A 1 70 ? 9.524 -17.206 -22.002 1.00 61.72 70 ARG A N 1
ATOM 535 C CA . ARG A 1 70 ? 9.104 -17.074 -20.587 1.00 61.72 70 ARG A CA 1
ATOM 536 C C . ARG A 1 70 ? 9.887 -16.021 -19.783 1.00 61.72 70 ARG A C 1
ATOM 538 O O . ARG A 1 70 ? 9.952 -16.086 -18.557 1.00 61.72 70 ARG A O 1
ATOM 545 N N . GLY A 1 71 ? 10.476 -15.028 -20.451 1.00 66.69 71 GLY A N 1
ATOM 546 C CA . GLY A 1 71 ? 11.091 -13.884 -19.773 1.00 66.69 71 GLY A CA 1
ATOM 547 C C . GLY A 1 71 ? 10.058 -13.063 -18.988 1.00 66.69 71 GLY A C 1
ATOM 548 O O . GLY A 1 71 ? 8.890 -12.990 -19.375 1.00 66.69 71 GLY A O 1
ATOM 549 N N . SER A 1 72 ? 10.490 -12.402 -17.904 1.00 73.31 72 SER A N 1
ATOM 550 C CA . SER A 1 72 ? 9.625 -11.510 -17.110 1.00 73.31 72 SER A CA 1
ATOM 551 C C . SER A 1 72 ? 8.805 -10.582 -18.025 1.00 73.31 72 SER A C 1
ATOM 553 O O . SER A 1 72 ? 9.405 -9.899 -18.866 1.00 73.31 72 SER A O 1
ATOM 555 N N . PRO A 1 73 ? 7.465 -10.503 -17.878 1.00 75.81 73 PRO A N 1
ATOM 556 C CA . PRO A 1 73 ? 6.610 -9.721 -18.779 1.00 75.81 73 PRO A CA 1
ATOM 557 C C . PRO A 1 73 ? 7.033 -8.249 -18.869 1.00 75.81 73 PRO A C 1
ATOM 559 O O . PRO A 1 73 ? 7.008 -7.635 -19.935 1.00 75.81 73 PRO A O 1
ATOM 562 N N . LEU A 1 74 ? 7.504 -7.689 -17.750 1.00 73.81 74 LEU A N 1
ATOM 563 C CA . LEU A 1 74 ? 8.027 -6.324 -17.690 1.00 73.81 74 LEU A CA 1
ATOM 564 C C . LEU A 1 74 ? 9.314 -6.162 -18.504 1.00 73.81 74 LEU A C 1
ATOM 566 O O . LEU A 1 74 ? 9.450 -5.182 -19.234 1.00 73.81 74 LEU A O 1
ATOM 570 N N . THR A 1 75 ? 10.239 -7.118 -18.410 1.00 80.00 75 THR A N 1
ATOM 571 C CA . THR A 1 75 ? 11.477 -7.100 -19.198 1.00 80.00 75 THR A CA 1
ATOM 572 C C . THR A 1 75 ? 11.163 -7.225 -20.685 1.00 80.00 75 THR A C 1
ATOM 574 O O . THR A 1 75 ? 11.672 -6.428 -21.469 1.00 80.00 75 THR A O 1
ATOM 577 N N . ARG A 1 76 ? 10.258 -8.133 -21.080 1.00 83.44 76 ARG A N 1
ATOM 578 C CA . ARG A 1 76 ? 9.810 -8.269 -22.480 1.00 83.44 76 ARG A CA 1
ATOM 579 C C . ARG A 1 76 ? 9.204 -6.968 -23.011 1.00 83.44 76 ARG A C 1
ATOM 581 O O . ARG A 1 76 ? 9.548 -6.528 -24.110 1.00 83.44 76 ARG A O 1
ATOM 588 N N . LYS A 1 77 ? 8.385 -6.286 -22.204 1.00 84.31 77 LYS A N 1
ATOM 589 C CA . LYS A 1 77 ? 7.835 -4.965 -22.542 1.00 84.31 77 LYS A CA 1
ATOM 590 C C . LYS A 1 77 ? 8.926 -3.899 -22.719 1.00 84.31 77 LYS A C 1
ATOM 592 O O . LYS A 1 77 ? 8.856 -3.119 -23.665 1.00 84.31 77 LYS A O 1
ATOM 597 N N . LEU A 1 78 ? 9.933 -3.857 -21.842 1.00 84.44 78 LEU A N 1
ATOM 598 C CA . LEU A 1 78 ? 11.052 -2.903 -21.932 1.00 84.44 78 LEU A CA 1
ATOM 599 C C . LEU A 1 78 ? 11.964 -3.168 -23.138 1.00 84.44 78 LEU A C 1
ATOM 601 O O . LEU A 1 78 ? 12.400 -2.218 -23.793 1.00 84.44 78 LEU A O 1
ATOM 605 N N . VAL A 1 79 ? 12.215 -4.440 -23.450 1.00 87.81 79 VAL A N 1
ATOM 606 C CA . VAL A 1 79 ? 12.939 -4.873 -24.653 1.00 87.81 79 VAL A CA 1
ATOM 607 C C . VAL A 1 79 ? 12.161 -4.457 -25.900 1.00 87.81 79 VAL A C 1
ATOM 609 O O . VAL A 1 79 ? 12.723 -3.787 -26.754 1.00 87.81 79 VAL A O 1
ATOM 612 N N . THR A 1 80 ? 10.853 -4.723 -25.961 1.00 88.94 80 THR A N 1
ATOM 613 C CA . THR A 1 80 ? 9.991 -4.313 -27.089 1.00 88.94 80 THR A CA 1
ATOM 614 C C . THR A 1 80 ? 9.967 -2.795 -27.265 1.00 88.94 80 THR A C 1
ATOM 616 O O . THR A 1 80 ? 10.142 -2.285 -28.364 1.00 88.94 80 THR A O 1
ATOM 619 N N . HIS A 1 81 ? 9.829 -2.038 -26.175 1.00 88.69 81 HIS A N 1
ATOM 620 C CA . HIS A 1 81 ? 9.890 -0.579 -26.243 1.00 88.69 81 HIS A CA 1
ATOM 621 C C . HIS A 1 81 ? 11.266 -0.083 -26.714 1.00 88.69 81 HIS A C 1
ATOM 623 O O . HIS A 1 81 ? 11.362 0.948 -27.373 1.00 88.69 81 HIS A O 1
ATOM 629 N N . THR A 1 82 ? 12.346 -0.773 -26.347 1.00 92.56 82 THR A N 1
ATOM 630 C CA . THR A 1 82 ? 13.702 -0.412 -26.783 1.00 92.56 82 THR A CA 1
ATOM 631 C C . THR A 1 82 ? 13.925 -0.756 -28.251 1.00 92.56 82 THR A C 1
ATOM 633 O O . THR A 1 82 ? 14.498 0.071 -28.949 1.00 92.56 82 THR A O 1
ATOM 636 N N . LYS A 1 83 ? 13.397 -1.892 -28.723 1.00 93.19 83 LYS A N 1
ATOM 637 C CA . LYS A 1 83 ? 13.341 -2.269 -30.141 1.00 93.19 83 LYS A CA 1
ATOM 638 C C . LYS A 1 83 ? 12.654 -1.178 -30.961 1.00 93.19 83 LYS A C 1
ATOM 640 O O . LYS A 1 83 ? 13.299 -0.569 -31.801 1.00 93.19 83 LYS A O 1
ATOM 645 N N . ASN A 1 84 ? 11.404 -0.849 -30.634 1.00 91.19 84 ASN A N 1
ATOM 646 C CA . ASN A 1 84 ? 10.633 0.147 -31.383 1.00 91.19 84 ASN A CA 1
ATOM 647 C C . ASN A 1 84 ? 11.288 1.538 -31.333 1.00 91.19 84 ASN A C 1
ATOM 649 O O . ASN A 1 84 ? 11.289 2.267 -32.317 1.00 91.19 84 ASN A O 1
ATOM 653 N N . ALA A 1 85 ? 11.864 1.914 -30.183 1.00 90.06 85 ALA A N 1
ATOM 654 C CA . ALA A 1 85 ? 12.580 3.181 -30.057 1.00 90.06 85 ALA A CA 1
ATOM 655 C C . ALA A 1 85 ? 13.846 3.219 -30.922 1.00 90.06 85 ALA A C 1
ATOM 657 O O . ALA A 1 85 ? 14.177 4.280 -31.443 1.00 90.06 85 ALA A O 1
ATOM 658 N N . TYR A 1 86 ? 14.557 2.097 -31.053 1.00 94.25 86 TYR A N 1
ATOM 659 C CA . TYR A 1 86 ? 15.715 1.989 -31.932 1.00 94.25 86 TYR A CA 1
ATOM 660 C C . TYR A 1 86 ? 15.301 2.077 -33.401 1.00 94.25 86 TYR A C 1
ATOM 662 O O . TYR A 1 86 ? 15.843 2.916 -34.105 1.00 94.25 86 TYR A O 1
ATOM 670 N N . GLU A 1 87 ? 14.299 1.305 -33.824 1.00 91.75 87 GLU A N 1
ATOM 671 C CA . GLU A 1 87 ? 13.773 1.321 -35.200 1.00 91.75 87 GLU A CA 1
ATOM 672 C C . GLU A 1 87 ? 13.375 2.741 -35.623 1.00 91.75 87 GLU A C 1
ATOM 674 O O . GLU A 1 87 ? 13.882 3.262 -36.611 1.00 91.75 87 GLU A O 1
ATOM 679 N N . PHE A 1 88 ? 12.594 3.428 -34.785 1.00 88.38 88 PHE A N 1
ATOM 680 C CA . PHE A 1 88 ? 12.225 4.828 -35.003 1.00 88.38 88 PHE A CA 1
ATOM 681 C C . PHE A 1 88 ? 13.435 5.778 -35.019 1.00 88.38 88 PHE A C 1
ATOM 683 O O . PHE A 1 88 ? 13.478 6.751 -35.767 1.00 88.38 88 PHE A O 1
ATOM 690 N N . SER A 1 89 ? 14.445 5.514 -34.187 1.00 89.94 89 SER A N 1
ATOM 691 C CA . SER A 1 89 ? 15.660 6.333 -34.169 1.00 89.94 89 SER A CA 1
ATOM 692 C C . SER A 1 89 ? 16.497 6.142 -35.428 1.00 89.94 89 SER A C 1
ATOM 694 O O . SER A 1 89 ? 17.107 7.105 -35.877 1.00 89.94 89 SER A O 1
ATOM 696 N N . VAL A 1 90 ? 16.542 4.935 -35.998 1.00 91.06 90 VAL A N 1
ATOM 697 C CA . VAL A 1 90 ? 17.265 4.665 -37.248 1.00 91.06 90 VAL A CA 1
ATOM 698 C C . VAL A 1 90 ? 16.632 5.431 -38.404 1.00 91.06 90 VAL A C 1
ATOM 700 O O . VAL A 1 90 ? 17.366 6.064 -39.156 1.00 91.06 90 VAL A O 1
ATOM 703 N N . GLU A 1 91 ? 15.302 5.468 -38.503 1.00 86.56 91 GLU A N 1
ATOM 704 C CA . GLU A 1 91 ? 14.599 6.279 -39.513 1.00 86.56 91 GLU A CA 1
ATOM 705 C C . GLU A 1 91 ? 14.989 7.765 -39.427 1.00 86.56 91 GLU A C 1
ATOM 707 O O . GLU A 1 91 ? 15.257 8.403 -40.441 1.00 86.56 91 GLU A O 1
ATOM 712 N N . ILE A 1 92 ? 15.104 8.307 -38.210 1.00 85.75 92 ILE A N 1
ATOM 713 C CA . ILE A 1 92 ? 15.533 9.699 -37.999 1.00 85.75 92 ILE A CA 1
ATOM 714 C C . ILE A 1 92 ? 17.023 9.891 -38.319 1.00 85.75 92 ILE A C 1
ATOM 716 O O . ILE A 1 92 ? 17.405 10.890 -38.921 1.00 85.75 92 ILE A O 1
ATOM 720 N N . LEU A 1 93 ? 17.884 8.968 -37.882 1.00 88.12 93 LEU A N 1
ATOM 721 C CA . LEU A 1 93 ? 19.344 9.112 -37.962 1.00 88.12 93 LEU A CA 1
ATOM 722 C C . LEU A 1 93 ? 19.915 8.845 -39.358 1.00 88.12 93 LEU A C 1
ATOM 724 O O . LEU A 1 93 ? 20.985 9.360 -39.675 1.00 88.12 93 LEU A O 1
ATOM 728 N N . SER A 1 94 ? 19.242 8.022 -40.156 1.00 85.94 94 SER A N 1
ATOM 729 C CA . SER A 1 94 ? 19.658 7.667 -41.518 1.00 85.94 94 SER A CA 1
ATOM 730 C C . SER A 1 94 ? 19.232 8.699 -42.563 1.00 85.94 94 SER A C 1
ATOM 732 O O . SER A 1 94 ? 19.769 8.700 -43.668 1.00 85.94 94 SER A O 1
ATOM 734 N N . ASN A 1 95 ? 18.289 9.588 -42.220 1.00 77.38 95 ASN A N 1
ATOM 735 C CA . ASN A 1 95 ? 17.731 10.610 -43.112 1.00 77.38 95 ASN A CA 1
ATOM 736 C C . ASN A 1 95 ? 17.123 10.035 -44.417 1.00 77.38 95 ASN A C 1
ATOM 738 O O . ASN A 1 95 ? 16.914 10.775 -45.373 1.00 77.38 95 ASN A O 1
ATOM 742 N N . ASN A 1 96 ? 16.859 8.722 -44.447 1.00 77.31 96 ASN A N 1
ATOM 743 C CA . ASN A 1 96 ? 16.323 7.927 -45.553 1.00 77.31 96 ASN A CA 1
ATOM 744 C C . ASN A 1 96 ? 15.550 6.724 -44.983 1.00 77.31 96 ASN A C 1
ATOM 746 O O . ASN A 1 96 ? 15.660 6.397 -43.804 1.00 77.31 96 ASN A O 1
ATOM 750 N N . LYS A 1 97 ? 14.765 6.025 -45.811 1.00 73.94 97 LYS A N 1
ATOM 751 C CA . LYS A 1 97 ? 14.083 4.802 -45.367 1.00 73.94 97 LYS A CA 1
ATOM 752 C C . LYS A 1 97 ? 15.079 3.639 -45.330 1.00 73.94 97 LYS A C 1
ATOM 754 O O . LYS A 1 97 ? 15.464 3.127 -46.375 1.00 73.94 97 LYS A O 1
ATOM 759 N N . VAL A 1 98 ? 15.482 3.220 -44.134 1.00 79.88 98 VAL A N 1
ATOM 760 C CA . VAL A 1 98 ? 16.226 1.967 -43.939 1.00 79.88 98 VAL A CA 1
ATOM 761 C C . VAL A 1 98 ? 15.227 0.816 -43.994 1.00 79.88 98 VAL A C 1
ATOM 763 O O . VAL A 1 98 ? 14.304 0.774 -43.184 1.00 79.88 98 VAL A O 1
ATOM 766 N N . GLU A 1 99 ? 15.384 -0.093 -44.960 1.00 81.06 99 GLU A N 1
ATOM 767 C CA . GLU A 1 99 ? 14.464 -1.227 -45.138 1.00 81.06 99 GLU A CA 1
ATOM 768 C C . GLU A 1 99 ? 14.473 -2.177 -43.938 1.00 81.06 99 GLU A C 1
ATOM 770 O O . GLU A 1 99 ? 13.405 -2.569 -43.470 1.00 81.06 99 GLU A O 1
ATOM 775 N N . ASP A 1 100 ? 15.659 -2.485 -43.399 1.00 89.19 100 ASP A N 1
ATOM 776 C CA . ASP A 1 100 ? 15.796 -3.265 -42.172 1.00 89.19 100 ASP A CA 1
ATOM 777 C C . ASP A 1 100 ? 16.855 -2.669 -41.217 1.00 89.19 100 ASP A C 1
ATOM 779 O O . ASP A 1 100 ? 18.066 -2.741 -41.478 1.00 89.19 100 ASP A O 1
ATOM 783 N N . PRO A 1 101 ? 16.427 -2.083 -40.082 1.00 91.56 101 PRO A N 1
ATOM 784 C CA . PRO A 1 101 ? 17.324 -1.468 -39.109 1.00 91.56 101 PRO A CA 1
ATOM 785 C C . PRO A 1 101 ? 18.139 -2.486 -38.292 1.00 91.56 101 PRO A C 1
ATOM 787 O O . PRO A 1 101 ? 19.031 -2.081 -37.549 1.00 91.56 101 PRO A O 1
ATOM 790 N N . TRP A 1 102 ? 17.866 -3.791 -38.399 1.00 95.06 102 TRP A N 1
ATOM 791 C CA . TRP A 1 102 ? 18.551 -4.850 -37.646 1.00 95.06 102 TRP A CA 1
ATOM 792 C C . TRP A 1 102 ? 19.617 -5.600 -38.445 1.00 95.06 102 TRP A C 1
ATOM 794 O O . TRP A 1 102 ? 20.173 -6.584 -37.950 1.00 95.06 102 TRP A O 1
ATOM 804 N N . THR A 1 103 ? 19.959 -5.142 -39.645 1.00 93.25 103 THR A N 1
ATOM 805 C CA . THR A 1 103 ? 21.126 -5.677 -40.354 1.00 93.25 103 THR A CA 1
ATOM 806 C C . THR A 1 103 ? 22.413 -5.387 -39.579 1.00 93.25 103 THR A C 1
ATOM 808 O O . THR A 1 103 ? 22.529 -4.385 -38.866 1.00 93.25 103 THR A O 1
ATOM 811 N N . TYR A 1 104 ? 23.416 -6.254 -39.723 1.00 90.44 104 TYR A N 1
ATOM 812 C CA . TYR A 1 104 ? 24.734 -6.067 -39.103 1.00 90.44 104 TYR A CA 1
ATOM 813 C C . TYR A 1 104 ? 25.308 -4.650 -39.314 1.00 90.44 104 TYR A C 1
ATOM 815 O O . TYR A 1 104 ? 25.786 -4.027 -38.361 1.00 90.44 104 TYR A O 1
ATOM 823 N N . ALA A 1 105 ? 25.215 -4.126 -40.542 1.00 90.50 105 ALA A N 1
ATOM 824 C CA . ALA A 1 105 ? 25.705 -2.796 -40.896 1.00 90.50 105 ALA A CA 1
ATOM 825 C C . ALA A 1 105 ? 24.928 -1.682 -40.174 1.00 90.50 105 ALA A C 1
ATOM 827 O O . ALA A 1 105 ? 25.541 -0.837 -39.516 1.00 90.50 105 ALA A O 1
ATOM 828 N N . ALA A 1 106 ? 23.591 -1.729 -40.209 1.00 91.56 106 ALA A N 1
ATOM 829 C CA . ALA A 1 106 ? 22.740 -0.733 -39.557 1.00 91.56 106 ALA A CA 1
ATOM 830 C C . ALA A 1 106 ? 22.938 -0.709 -38.031 1.00 91.56 106 ALA A C 1
ATOM 832 O O . ALA A 1 106 ? 23.029 0.363 -37.420 1.00 91.56 106 ALA A O 1
ATOM 833 N N . VAL A 1 107 ? 23.080 -1.883 -37.404 1.00 93.19 107 VAL A N 1
ATOM 834 C CA . VAL A 1 107 ? 23.337 -1.977 -35.961 1.00 93.19 107 VAL A CA 1
ATOM 835 C C . VAL A 1 107 ? 24.673 -1.336 -35.599 1.00 93.19 107 VAL A C 1
ATOM 837 O O . VAL A 1 107 ? 24.706 -0.540 -34.657 1.00 93.19 107 VAL A O 1
ATOM 840 N N . LYS A 1 108 ? 25.752 -1.611 -36.346 1.00 91.19 108 LYS A N 1
ATOM 841 C CA . LYS A 1 108 ? 27.059 -0.981 -36.095 1.00 91.19 108 LYS A CA 1
ATOM 842 C C . LYS A 1 108 ? 27.020 0.532 -36.277 1.00 91.19 108 LYS A C 1
ATOM 844 O O . LYS A 1 108 ? 27.562 1.247 -35.431 1.00 91.19 108 LYS A O 1
ATOM 849 N N . GLU A 1 109 ? 26.372 1.011 -37.334 1.00 91.38 109 GLU A N 1
ATOM 850 C CA . GLU A 1 109 ? 26.343 2.434 -37.668 1.00 91.38 109 GLU A CA 1
ATOM 851 C C . GLU A 1 109 ? 25.494 3.258 -36.688 1.00 91.38 109 GLU A C 1
ATOM 853 O O . GLU A 1 109 ? 25.916 4.325 -36.222 1.00 91.38 109 GLU A O 1
ATOM 858 N N . TYR A 1 110 ? 24.290 2.780 -36.365 1.00 93.56 110 TYR A N 1
ATOM 859 C CA . TYR A 1 110 ? 23.304 3.564 -35.618 1.00 93.56 110 TYR A CA 1
ATOM 860 C C . TYR A 1 110 ? 23.212 3.194 -34.138 1.00 93.56 110 TYR A C 1
ATOM 862 O O . TYR A 1 110 ? 22.729 4.007 -33.350 1.00 93.56 110 TYR A O 1
ATOM 870 N N . GLY A 1 111 ? 23.685 2.017 -33.715 1.00 90.06 111 GLY A N 1
ATOM 871 C CA . GLY A 1 111 ? 23.520 1.534 -32.339 1.00 90.06 111 GLY A CA 1
ATOM 872 C C . GLY A 1 111 ? 24.100 2.473 -31.276 1.00 90.06 111 GLY A C 1
ATOM 873 O O . GLY A 1 111 ? 23.435 2.787 -30.286 1.00 90.06 111 GLY A O 1
ATOM 874 N N . GLY A 1 112 ? 25.306 3.000 -31.507 1.00 86.50 112 GLY A N 1
ATOM 875 C CA . GLY A 1 112 ? 25.918 3.998 -30.621 1.00 86.50 112 GLY A CA 1
ATOM 876 C C . GLY A 1 112 ? 25.198 5.354 -30.648 1.00 86.50 112 GLY A C 1
ATOM 877 O O . GLY A 1 112 ? 24.992 5.969 -29.599 1.00 86.50 112 GLY A O 1
ATOM 878 N N . LYS A 1 113 ? 24.763 5.798 -31.837 1.00 92.31 113 LYS A N 1
ATOM 879 C CA . LYS A 1 113 ? 24.032 7.063 -32.042 1.00 92.31 113 LYS A CA 1
ATOM 880 C C . LYS A 1 113 ? 22.659 7.037 -31.360 1.00 92.31 113 LYS A C 1
ATOM 882 O O . LYS A 1 113 ? 22.243 8.031 -30.771 1.00 92.31 113 LYS A O 1
ATOM 887 N N . PHE A 1 114 ? 21.986 5.888 -31.378 1.00 93.94 114 PHE A N 1
ATOM 888 C CA . PHE A 1 114 ? 20.685 5.674 -30.750 1.00 93.94 114 PHE A CA 1
ATOM 889 C C . PHE A 1 114 ? 20.692 5.969 -29.248 1.00 93.94 114 PHE A C 1
ATOM 891 O O . PHE A 1 114 ? 19.826 6.700 -28.766 1.00 93.94 114 PHE A O 1
ATOM 898 N N . ILE A 1 115 ? 21.657 5.418 -28.500 1.00 90.88 115 ILE A N 1
ATOM 899 C CA . ILE A 1 115 ? 21.727 5.613 -27.042 1.00 90.88 115 ILE A CA 1
ATOM 900 C C . ILE A 1 115 ? 21.855 7.102 -26.717 1.00 90.88 115 ILE A C 1
ATOM 902 O O . ILE A 1 115 ? 21.185 7.605 -25.811 1.00 90.88 115 ILE A O 1
ATOM 906 N N . GLU A 1 116 ? 22.676 7.813 -27.485 1.00 90.81 116 GLU A N 1
ATOM 907 C CA . GLU A 1 116 ? 22.875 9.242 -27.302 1.00 90.81 116 GLU A CA 1
ATOM 908 C C . GLU A 1 116 ? 21.645 10.067 -27.675 1.00 90.81 116 GLU A C 1
ATOM 910 O O . GLU A 1 116 ? 21.211 10.900 -26.876 1.00 90.81 116 GLU A O 1
ATOM 915 N N . LEU A 1 117 ? 21.047 9.808 -28.842 1.00 90.81 117 LEU A N 1
ATOM 916 C CA . LEU A 1 117 ? 19.813 10.467 -29.263 1.00 90.81 117 LEU A CA 1
ATOM 917 C C . LEU A 1 117 ? 18.732 10.292 -28.193 1.00 90.81 117 LEU A C 1
ATOM 919 O O . LEU A 1 117 ? 18.155 11.271 -27.718 1.00 90.81 117 LEU A O 1
ATOM 923 N N . ARG A 1 118 ? 18.517 9.050 -27.745 1.00 91.75 118 ARG A N 1
ATOM 924 C CA . ARG A 1 118 ? 17.510 8.719 -26.736 1.00 91.75 118 ARG A CA 1
ATOM 925 C C . ARG A 1 118 ? 17.767 9.440 -25.414 1.00 91.75 118 ARG A C 1
ATOM 927 O O . ARG A 1 118 ? 16.812 9.925 -24.808 1.00 91.75 118 ARG A O 1
ATOM 934 N N . ALA A 1 119 ? 19.020 9.537 -24.969 1.00 90.38 119 ALA A N 1
ATOM 935 C CA . ALA A 1 119 ? 19.379 10.249 -23.743 1.00 90.38 119 ALA A CA 1
ATOM 936 C C . ALA A 1 119 ? 19.163 11.766 -23.840 1.00 90.38 119 ALA A C 1
ATOM 938 O O . ALA A 1 119 ? 18.735 12.369 -22.857 1.00 90.38 119 ALA A O 1
ATOM 939 N N . ARG A 1 120 ? 19.397 12.369 -25.014 1.00 88.19 120 ARG A N 1
ATOM 940 C CA . ARG A 1 120 ? 19.197 13.809 -25.253 1.00 88.19 120 ARG A CA 1
ATOM 941 C C . ARG A 1 120 ? 17.721 14.213 -25.304 1.00 88.19 120 ARG A C 1
ATOM 943 O O . ARG A 1 120 ? 17.374 15.288 -24.827 1.00 88.19 120 ARG A O 1
ATOM 950 N N . ILE A 1 121 ? 16.855 13.369 -25.868 1.00 87.81 121 ILE A N 1
ATOM 951 C CA . ILE A 1 121 ? 15.434 13.711 -26.078 1.00 87.81 121 ILE A CA 1
ATOM 952 C C . ILE A 1 121 ? 14.515 13.271 -24.931 1.00 87.81 121 ILE A C 1
ATOM 954 O O . ILE A 1 121 ? 13.426 13.818 -24.752 1.00 87.81 121 ILE A O 1
ATOM 958 N N . SER A 1 122 ? 14.917 12.260 -24.158 1.00 87.38 122 SER A N 1
ATOM 959 C CA . SER A 1 122 ? 14.062 11.700 -23.110 1.00 87.38 122 SER A CA 1
ATOM 960 C C . SER A 1 122 ? 14.081 12.558 -21.850 1.00 87.38 122 SER A C 1
ATOM 962 O O . SER A 1 122 ? 15.139 12.926 -21.344 1.00 87.38 122 SER A O 1
ATOM 964 N N . LYS A 1 123 ? 12.901 12.786 -21.266 1.00 82.94 123 LYS A N 1
ATOM 965 C CA . LYS A 1 123 ? 12.759 13.460 -19.969 1.00 82.94 123 LYS A CA 1
ATOM 966 C C . LYS A 1 123 ? 12.561 12.453 -18.838 1.00 82.94 123 LYS A C 1
ATOM 968 O O . LYS A 1 123 ? 11.828 11.472 -18.970 1.00 82.94 123 LYS A O 1
ATOM 973 N N . GLY A 1 124 ? 13.204 12.709 -17.706 1.00 78.50 124 GLY A N 1
ATOM 974 C CA . GLY A 1 124 ? 12.991 12.000 -16.451 1.00 78.50 124 GLY A CA 1
ATOM 975 C C . GLY A 1 124 ? 11.654 12.361 -15.792 1.00 78.50 124 GLY A C 1
ATOM 976 O O . GLY A 1 124 ? 10.973 13.313 -16.168 1.00 78.50 124 GLY A O 1
ATOM 977 N N . HIS A 1 125 ? 11.285 11.615 -14.747 1.00 62.53 125 HIS A N 1
ATOM 978 C CA . HIS A 1 125 ? 9.984 11.735 -14.068 1.00 62.53 125 HIS A CA 1
ATOM 979 C C . HIS A 1 125 ? 9.722 13.117 -13.426 1.00 62.53 125 HIS A C 1
ATOM 981 O O . HIS A 1 125 ? 8.576 13.464 -13.162 1.00 62.53 125 HIS A O 1
ATOM 987 N N . GLY A 1 126 ? 10.772 13.914 -13.196 1.00 63.97 126 GLY A N 1
ATOM 988 C CA . GLY A 1 126 ? 10.689 15.294 -12.701 1.00 63.97 126 GLY A CA 1
ATOM 989 C C . GLY A 1 126 ? 10.767 16.373 -13.788 1.00 63.97 126 GLY A C 1
ATOM 990 O O . GLY A 1 126 ? 10.952 17.537 -13.456 1.00 63.97 126 GLY A O 1
ATOM 991 N N . GLY A 1 127 ? 10.703 16.007 -15.072 1.00 67.38 127 GLY A N 1
ATOM 992 C CA . GLY A 1 127 ? 10.824 16.935 -16.205 1.00 67.38 127 GLY A CA 1
ATOM 993 C C . GLY A 1 127 ? 12.261 17.303 -16.603 1.00 67.38 127 GLY A C 1
ATOM 994 O O . GLY A 1 127 ? 12.455 17.796 -17.710 1.00 67.38 127 GLY A O 1
ATOM 995 N N . GLY A 1 128 ? 13.251 17.030 -15.744 1.00 80.25 128 GLY A N 1
ATOM 996 C CA . GLY A 1 128 ? 14.682 17.146 -16.057 1.00 80.25 128 GLY A CA 1
ATOM 997 C C . GLY A 1 128 ? 15.217 15.986 -16.905 1.00 80.25 128 GLY A C 1
ATOM 998 O O . GLY A 1 128 ? 14.452 15.135 -17.357 1.00 80.25 128 GLY A O 1
ATOM 999 N N . MET A 1 129 ? 16.535 15.929 -17.098 1.00 86.50 129 MET A N 1
ATOM 1000 C CA . MET A 1 129 ? 17.202 14.843 -17.831 1.00 86.50 129 MET A CA 1
ATOM 1001 C C . MET A 1 129 ? 16.994 13.476 -17.157 1.00 86.50 129 MET A C 1
ATOM 1003 O O . MET A 1 129 ? 16.697 13.373 -15.961 1.00 86.50 129 MET A O 1
ATOM 1007 N N . VAL A 1 130 ? 17.142 12.401 -17.932 1.00 89.12 130 VAL A N 1
ATOM 1008 C CA . VAL A 1 130 ? 17.143 11.033 -17.391 1.00 89.12 130 VAL A CA 1
ATOM 1009 C C . VAL A 1 130 ? 18.362 10.781 -16.496 1.00 89.12 130 VAL A C 1
ATOM 1011 O O . VAL A 1 130 ? 19.393 11.431 -16.623 1.00 89.12 130 VAL A O 1
ATOM 1014 N N . LYS A 1 131 ? 18.262 9.817 -15.576 1.00 89.12 131 LYS A N 1
ATOM 1015 C CA . LYS A 1 131 ? 19.393 9.431 -14.715 1.00 89.12 131 LYS A CA 1
ATOM 1016 C C . LYS A 1 131 ? 20.333 8.464 -15.427 1.00 89.12 131 LYS A C 1
ATOM 1018 O O . LYS A 1 131 ? 19.883 7.683 -16.269 1.00 89.12 131 LYS A O 1
ATOM 1023 N N . ALA A 1 132 ? 21.592 8.409 -14.994 1.00 90.50 132 ALA A N 1
ATOM 1024 C CA . ALA A 1 132 ? 22.585 7.475 -15.532 1.00 90.50 132 ALA A CA 1
ATOM 1025 C C . ALA A 1 132 ? 22.117 6.007 -15.468 1.00 90.50 132 ALA A C 1
ATOM 1027 O O . ALA A 1 132 ? 22.254 5.255 -16.430 1.00 90.50 132 ALA A O 1
ATOM 1028 N N . SER A 1 133 ? 21.461 5.615 -14.370 1.00 89.56 133 SER A N 1
ATOM 1029 C CA . SER A 1 133 ? 20.894 4.268 -14.205 1.00 89.56 133 SER A CA 1
ATOM 1030 C C . SER A 1 133 ? 19.816 3.924 -15.237 1.00 89.56 133 SER A C 1
ATOM 1032 O O . SER A 1 133 ? 19.654 2.760 -15.596 1.00 89.56 133 SER A O 1
ATOM 1034 N N . THR A 1 134 ? 19.083 4.924 -15.737 1.00 90.00 134 THR A N 1
ATOM 1035 C CA . THR A 1 134 ? 18.072 4.730 -16.786 1.00 90.00 134 THR A CA 1
ATOM 1036 C C . THR A 1 134 ? 18.740 4.441 -18.125 1.00 90.00 134 THR A C 1
ATOM 1038 O O . THR A 1 134 ? 18.338 3.501 -18.807 1.00 90.00 134 THR A O 1
ATOM 1041 N N . VAL A 1 135 ? 19.797 5.187 -18.462 1.00 91.06 135 VAL A N 1
ATOM 1042 C CA . VAL A 1 135 ? 20.586 4.959 -19.682 1.00 91.06 135 VAL A CA 1
ATOM 1043 C C . VAL A 1 135 ? 21.269 3.590 -19.640 1.00 91.06 135 VAL A C 1
ATOM 1045 O O . VAL A 1 135 ? 21.186 2.840 -20.609 1.00 91.06 135 VAL A O 1
ATOM 1048 N N . GLY A 1 136 ? 21.839 3.204 -18.493 1.00 90.94 136 GLY A N 1
ATOM 1049 C CA . GLY A 1 136 ? 22.370 1.851 -18.289 1.00 90.94 136 GLY A CA 1
ATOM 1050 C C . GLY A 1 136 ? 21.309 0.759 -18.483 1.00 90.94 136 GLY A C 1
ATOM 1051 O O . GLY A 1 136 ? 21.569 -0.255 -19.124 1.00 90.94 136 GLY A O 1
ATOM 1052 N N . GLY A 1 137 ? 20.077 0.988 -18.015 1.00 88.94 137 GLY A N 1
ATOM 1053 C CA . GLY A 1 137 ? 18.956 0.076 -18.258 1.00 88.94 137 GLY A CA 1
ATOM 1054 C C . GLY A 1 137 ? 18.573 -0.047 -19.739 1.00 88.94 137 GLY A C 1
ATOM 1055 O O . GLY A 1 137 ? 18.266 -1.148 -20.204 1.00 88.94 137 GLY A O 1
ATOM 1056 N N . TRP A 1 138 ? 18.613 1.055 -20.496 1.00 92.31 138 TRP A N 1
ATOM 1057 C CA . TRP A 1 138 ? 18.400 1.017 -21.946 1.00 92.31 138 TRP A CA 1
ATOM 1058 C C . TRP A 1 138 ? 19.496 0.242 -22.662 1.00 92.31 138 TRP A C 1
ATOM 1060 O O . TRP A 1 138 ? 19.164 -0.561 -23.527 1.00 92.31 138 TRP A O 1
ATOM 1070 N N . TYR A 1 139 ? 20.759 0.432 -22.275 1.00 94.00 139 TYR A N 1
ATOM 1071 C CA . TYR A 1 139 ? 21.882 -0.348 -22.792 1.00 94.00 139 TYR A CA 1
ATOM 1072 C C . TYR A 1 139 ? 21.654 -1.851 -22.602 1.00 94.00 139 TYR A C 1
ATOM 1074 O O . TYR A 1 139 ? 21.686 -2.591 -23.582 1.00 94.00 139 TYR A O 1
ATOM 1082 N N . SER A 1 140 ? 21.304 -2.300 -21.392 1.00 91.81 140 SER A N 1
ATOM 1083 C CA . SER A 1 140 ? 21.030 -3.722 -21.144 1.00 91.81 140 SER A CA 1
ATOM 1084 C C . SER A 1 140 ? 19.888 -4.257 -22.014 1.00 91.81 140 SER A C 1
ATOM 1086 O O . SER A 1 140 ? 19.992 -5.346 -22.575 1.00 91.81 140 SER A O 1
ATOM 1088 N N . CYS A 1 141 ? 18.802 -3.490 -22.176 1.00 91.31 141 CYS A N 1
ATOM 1089 C CA . CYS A 1 141 ? 17.700 -3.882 -23.061 1.00 91.31 141 CYS A CA 1
ATOM 1090 C C . CYS A 1 141 ? 18.126 -3.907 -24.534 1.00 91.31 141 CYS A C 1
ATOM 1092 O O . CYS A 1 141 ? 17.672 -4.767 -25.286 1.00 91.31 141 CYS A O 1
ATOM 1094 N N . PHE A 1 142 ? 18.982 -2.977 -24.949 1.00 94.56 142 PHE A N 1
ATOM 1095 C CA . PHE A 1 142 ? 19.444 -2.864 -26.325 1.00 94.56 142 PHE A CA 1
ATOM 1096 C C . PHE A 1 142 ? 20.399 -3.999 -26.699 1.00 94.56 142 PHE A C 1
ATOM 1098 O O . PHE A 1 142 ? 20.229 -4.595 -27.756 1.00 94.56 142 PHE A O 1
ATOM 1105 N N . VAL A 1 143 ? 21.299 -4.401 -25.797 1.00 93.56 143 VAL A N 1
ATOM 1106 C CA . VAL A 1 143 ? 22.129 -5.609 -25.954 1.00 93.56 143 VAL A CA 1
ATOM 1107 C C . VAL A 1 143 ? 21.256 -6.851 -26.178 1.00 93.56 143 VAL A C 1
ATOM 1109 O O . VAL A 1 143 ? 21.524 -7.639 -27.083 1.00 93.56 143 VAL A O 1
ATOM 1112 N N . ILE A 1 144 ? 20.161 -6.999 -25.422 1.00 90.50 144 ILE A N 1
ATOM 1113 C CA . ILE A 1 144 ? 19.199 -8.094 -25.638 1.00 90.50 144 ILE A CA 1
ATOM 1114 C C . ILE A 1 144 ? 18.547 -7.989 -27.025 1.00 90.50 144 ILE A C 1
ATOM 1116 O O . ILE A 1 144 ? 18.381 -9.006 -27.696 1.00 90.50 144 ILE A O 1
ATOM 1120 N N . CYS A 1 145 ? 18.187 -6.781 -27.470 1.00 92.25 145 CYS A N 1
ATOM 1121 C CA . CYS A 1 145 ? 17.613 -6.581 -28.801 1.00 92.25 145 CYS A CA 1
ATOM 1122 C C . CYS A 1 145 ? 18.602 -6.969 -29.907 1.00 92.25 145 CYS A C 1
ATOM 1124 O O . CYS A 1 145 ? 18.227 -7.719 -30.799 1.00 92.25 145 CYS A O 1
ATOM 1126 N N . ILE A 1 146 ? 19.862 -6.532 -29.818 1.00 92.88 146 ILE A N 1
ATOM 1127 C CA . ILE A 1 146 ? 20.914 -6.896 -30.778 1.00 92.88 146 ILE A CA 1
ATOM 1128 C C . ILE A 1 146 ? 21.067 -8.416 -30.834 1.00 92.88 146 ILE A C 1
ATOM 1130 O O . ILE A 1 146 ? 21.036 -8.994 -31.914 1.00 92.88 146 ILE A O 1
ATOM 1134 N N . SER A 1 147 ? 21.157 -9.075 -29.677 1.00 89.88 147 SER A N 1
ATOM 1135 C CA . SER A 1 147 ? 21.281 -10.535 -29.601 1.00 89.88 147 SER A CA 1
ATOM 1136 C C . SER A 1 147 ? 20.138 -11.266 -30.325 1.00 89.88 147 SER A C 1
ATOM 1138 O O . SER A 1 147 ? 20.375 -12.247 -31.025 1.00 89.88 147 SER A O 1
ATOM 1140 N N . LYS A 1 148 ? 18.902 -10.763 -30.205 1.00 88.25 148 LYS A N 1
ATOM 1141 C CA . LYS A 1 148 ? 17.702 -11.399 -30.772 1.00 88.25 148 LYS A CA 1
ATOM 1142 C C . LYS A 1 148 ? 17.419 -11.051 -32.229 1.00 88.25 148 LYS A C 1
ATOM 1144 O O . LYS A 1 148 ? 16.949 -11.899 -32.990 1.00 88.25 148 LYS A O 1
ATOM 1149 N N . TYR A 1 149 ? 17.605 -9.795 -32.608 1.00 91.50 149 TYR A N 1
ATOM 1150 C CA . TYR A 1 149 ? 17.097 -9.271 -33.874 1.00 91.50 149 TYR A CA 1
ATOM 1151 C C . TYR A 1 149 ? 18.199 -9.090 -34.916 1.00 91.50 149 TYR A C 1
ATOM 1153 O O . TYR A 1 149 ? 17.902 -9.248 -36.099 1.00 91.50 149 TYR A O 1
ATOM 1161 N N . ALA A 1 150 ? 19.454 -8.871 -34.502 1.00 91.88 150 ALA A N 1
ATOM 1162 C CA . ALA A 1 150 ? 20.536 -8.624 -35.446 1.00 91.88 150 ALA A CA 1
ATOM 1163 C C . ALA A 1 150 ? 20.838 -9.852 -36.311 1.00 91.88 150 ALA A C 1
ATOM 1165 O O . ALA A 1 150 ? 21.072 -10.953 -35.793 1.00 91.88 150 ALA A O 1
ATOM 1166 N N . HIS A 1 151 ? 20.858 -9.649 -37.622 1.00 91.38 151 HIS A N 1
ATOM 1167 C CA . HIS A 1 151 ? 21.099 -10.699 -38.604 1.00 91.38 151 HIS A CA 1
ATOM 1168 C C . HIS A 1 151 ? 21.960 -10.192 -39.765 1.00 91.38 151 HIS A C 1
ATOM 1170 O O . HIS A 1 151 ? 22.171 -8.989 -39.944 1.00 91.38 151 HIS A O 1
ATOM 1176 N N . ASP A 1 152 ? 22.503 -11.144 -40.507 1.00 89.88 152 ASP A N 1
ATOM 1177 C CA . ASP A 1 152 ? 23.186 -10.907 -41.770 1.00 89.88 152 ASP A CA 1
ATOM 1178 C C . ASP A 1 152 ? 22.154 -10.924 -42.914 1.00 89.88 152 ASP A C 1
ATOM 1180 O O . ASP A 1 152 ? 21.421 -11.910 -43.024 1.00 89.88 152 ASP A O 1
ATOM 1184 N N . PRO A 1 153 ? 22.043 -9.857 -43.727 1.00 87.06 153 PRO A N 1
ATOM 1185 C CA . PRO A 1 153 ? 21.060 -9.787 -44.807 1.00 87.06 153 PRO A CA 1
ATOM 1186 C C . PRO A 1 153 ? 21.282 -10.832 -45.911 1.00 87.06 153 PRO A C 1
ATOM 1188 O O . PRO A 1 153 ? 20.310 -11.234 -46.542 1.00 87.06 153 PRO A O 1
ATOM 1191 N N . GLU A 1 154 ? 22.517 -11.293 -46.140 1.00 83.94 154 GLU A N 1
ATOM 1192 C CA . GLU A 1 154 ? 22.808 -12.256 -47.215 1.00 83.94 154 GLU A CA 1
ATOM 1193 C C . GLU A 1 154 ? 22.433 -13.688 -46.822 1.00 83.94 154 GLU A C 1
ATOM 1195 O O . GLU A 1 154 ? 21.906 -14.453 -47.627 1.00 83.94 154 GLU A O 1
ATOM 1200 N N . THR A 1 155 ? 22.695 -14.057 -45.568 1.00 81.88 155 THR A N 1
ATOM 1201 C CA . THR A 1 155 ? 22.529 -15.435 -45.084 1.00 81.88 155 THR A CA 1
ATOM 1202 C C . THR A 1 155 ? 21.300 -15.631 -44.196 1.00 81.88 155 THR A C 1
ATOM 1204 O O . THR A 1 155 ? 20.920 -16.762 -43.898 1.00 81.88 155 THR A O 1
ATOM 1207 N N . GLY A 1 156 ? 20.691 -14.544 -43.714 1.00 79.75 156 GLY A N 1
ATOM 1208 C CA . GLY A 1 156 ? 19.592 -14.561 -42.744 1.00 79.75 156 GLY A CA 1
ATOM 1209 C C . GLY A 1 156 ? 19.997 -15.027 -41.338 1.00 79.75 156 GLY A C 1
ATOM 1210 O O . GLY A 1 156 ? 19.167 -15.028 -40.422 1.00 79.75 156 GLY A O 1
ATOM 1211 N N . PHE A 1 157 ? 21.260 -15.415 -41.122 1.00 84.00 157 PHE A N 1
ATOM 1212 C CA . PHE A 1 157 ? 21.714 -15.941 -39.839 1.00 84.00 157 PHE A CA 1
ATOM 1213 C C . PHE A 1 157 ? 21.757 -14.858 -38.763 1.00 84.00 157 PHE A C 1
ATOM 1215 O O . PHE A 1 157 ? 22.116 -13.703 -38.996 1.00 84.00 157 PHE A O 1
ATOM 1222 N N . LYS A 1 158 ? 21.439 -15.251 -37.526 1.00 88.19 158 LYS A N 1
ATOM 1223 C CA . LYS A 1 158 ? 21.535 -14.373 -36.357 1.00 88.19 158 LYS A CA 1
ATOM 1224 C C . LYS A 1 158 ? 22.998 -14.110 -36.013 1.00 88.19 158 LYS A C 1
ATOM 1226 O O . LYS A 1 158 ? 23.724 -15.015 -35.608 1.00 88.19 158 LYS A O 1
ATOM 1231 N N . VAL A 1 159 ? 23.415 -12.848 -36.107 1.00 90.50 159 VAL A N 1
ATOM 1232 C CA . VAL A 1 159 ? 24.809 -12.422 -35.867 1.00 90.50 159 VAL A CA 1
ATOM 1233 C C . VAL A 1 159 ? 24.997 -11.642 -34.567 1.00 90.50 159 VAL A C 1
ATOM 1235 O O . VAL A 1 159 ? 26.125 -11.297 -34.216 1.00 90.50 159 VAL A O 1
ATOM 1238 N N . GLY A 1 160 ? 23.925 -11.399 -33.807 1.00 85.56 160 GLY A N 1
ATOM 1239 C CA . GLY A 1 160 ? 23.973 -10.611 -32.571 1.00 85.56 160 GLY A CA 1
ATOM 1240 C C . GLY A 1 160 ? 25.004 -11.105 -31.548 1.00 85.56 160 GLY A C 1
ATOM 1241 O O . GLY A 1 160 ? 25.757 -10.303 -31.003 1.00 85.56 160 GLY A O 1
ATOM 1242 N N . GLY A 1 161 ? 25.109 -12.421 -31.328 1.00 84.31 161 GLY A N 1
ATOM 1243 C CA . GLY A 1 161 ? 26.105 -12.996 -30.412 1.00 84.31 161 GLY A CA 1
ATOM 1244 C C . GLY A 1 161 ? 27.554 -12.774 -30.867 1.00 84.31 161 GLY A C 1
ATOM 1245 O O . GLY A 1 161 ? 28.411 -12.416 -30.059 1.00 84.31 161 GLY A O 1
ATOM 1246 N N . ARG A 1 162 ? 27.828 -12.915 -32.171 1.00 87.81 162 ARG A N 1
ATOM 1247 C CA . ARG A 1 162 ? 29.144 -12.610 -32.756 1.00 87.81 162 ARG A CA 1
ATOM 1248 C C . ARG A 1 162 ? 29.486 -11.133 -32.556 1.00 87.81 162 ARG A C 1
ATOM 1250 O O . ARG A 1 162 ? 30.554 -10.831 -32.030 1.00 87.81 162 ARG A O 1
ATOM 1257 N N . LEU A 1 163 ? 28.565 -10.244 -32.924 1.00 89.62 163 LEU A N 1
ATOM 1258 C CA . LEU A 1 163 ? 28.749 -8.797 -32.840 1.00 89.62 163 LEU A CA 1
ATOM 1259 C C . LEU A 1 163 ? 29.029 -8.340 -31.398 1.00 89.62 163 LEU A C 1
ATOM 1261 O O . LEU A 1 163 ? 29.968 -7.587 -31.149 1.00 89.62 163 LEU A O 1
ATOM 1265 N N . LEU A 1 164 ? 28.235 -8.813 -30.435 1.00 91.06 164 LEU A N 1
ATOM 1266 C CA . LEU A 1 164 ? 28.344 -8.385 -29.040 1.00 91.06 164 LEU A CA 1
ATOM 1267 C C . LEU A 1 164 ? 29.621 -8.889 -28.356 1.00 91.06 164 LEU A C 1
ATOM 1269 O O . LEU A 1 164 ? 30.266 -8.104 -27.661 1.00 91.06 164 LEU A O 1
ATOM 1273 N N . TYR A 1 165 ? 29.969 -10.170 -28.539 1.00 86.00 165 TYR A N 1
ATOM 1274 C CA . TYR A 1 165 ? 31.028 -10.828 -27.763 1.00 86.00 165 TYR A CA 1
ATOM 1275 C C . TYR A 1 165 ? 32.345 -10.991 -28.524 1.00 86.00 165 TYR A C 1
ATOM 1277 O O . TYR A 1 165 ? 33.390 -10.652 -27.978 1.00 86.00 165 TYR A O 1
ATOM 1285 N N . ARG A 1 166 ? 32.327 -11.490 -29.769 1.00 83.88 166 ARG A N 1
ATOM 1286 C CA . ARG A 1 166 ? 33.572 -11.720 -30.532 1.00 83.88 166 ARG A CA 1
ATOM 1287 C C . ARG A 1 166 ? 34.189 -10.419 -31.028 1.00 83.88 166 ARG A C 1
ATOM 1289 O O . ARG A 1 166 ? 35.404 -10.301 -31.065 1.00 83.88 166 ARG A O 1
ATOM 1296 N N . GLU A 1 167 ? 33.356 -9.449 -31.390 1.00 89.25 167 GLU A N 1
ATOM 1297 C CA . GLU A 1 167 ? 33.808 -8.151 -31.909 1.00 89.25 167 GLU A CA 1
ATOM 1298 C C . GLU A 1 167 ? 33.828 -7.047 -30.838 1.00 89.25 167 GLU A C 1
ATOM 1300 O O . GLU A 1 167 ? 34.132 -5.893 -31.133 1.00 89.25 167 GLU A O 1
ATOM 1305 N N . GLY A 1 168 ? 33.490 -7.380 -29.586 1.00 89.44 168 GLY A N 1
ATOM 1306 C CA . GLY A 1 168 ? 33.550 -6.451 -28.455 1.00 89.44 168 GLY A CA 1
ATOM 1307 C C . GLY A 1 168 ? 32.565 -5.278 -28.522 1.00 89.44 168 GLY A C 1
ATOM 1308 O O . GLY A 1 168 ? 32.723 -4.310 -27.775 1.00 89.44 168 GLY A O 1
ATOM 1309 N N . TYR A 1 169 ? 31.534 -5.330 -29.376 1.00 92.94 169 TYR A N 1
ATOM 1310 C CA . TYR A 1 169 ? 30.616 -4.200 -29.566 1.00 92.94 169 TYR A CA 1
ATOM 1311 C C . TYR A 1 169 ? 29.833 -3.849 -28.291 1.00 92.94 169 TYR A C 1
ATOM 1313 O O . TYR A 1 169 ? 29.522 -2.683 -28.056 1.00 92.94 169 TYR A O 1
ATOM 1321 N N . ALA A 1 170 ? 29.568 -4.825 -27.414 1.00 91.56 170 ALA A N 1
ATOM 1322 C CA . ALA A 1 170 ? 28.946 -4.562 -26.115 1.00 91.56 170 ALA A CA 1
ATOM 1323 C C . ALA A 1 170 ? 29.799 -3.616 -25.245 1.00 91.56 170 ALA A C 1
ATOM 1325 O O . ALA A 1 170 ? 29.270 -2.671 -24.661 1.00 91.56 170 ALA A O 1
ATOM 1326 N N . ALA A 1 171 ? 31.120 -3.822 -25.208 1.00 92.25 171 ALA A N 1
ATOM 1327 C CA . ALA A 1 171 ? 32.042 -2.956 -24.474 1.00 92.25 171 ALA A CA 1
ATOM 1328 C C . ALA A 1 171 ? 32.089 -1.545 -25.084 1.00 92.25 171 ALA A C 1
ATOM 1330 O O . ALA A 1 171 ? 31.974 -0.562 -24.355 1.00 92.25 171 ALA A O 1
ATOM 1331 N N . GLN A 1 172 ? 32.132 -1.442 -26.417 1.00 93.25 172 GLN A N 1
ATOM 1332 C CA . GLN A 1 172 ? 32.103 -0.153 -27.124 1.00 93.25 172 GLN A CA 1
ATOM 1333 C C . GLN A 1 172 ? 30.814 0.636 -26.836 1.00 93.25 172 GLN A C 1
ATOM 1335 O O . GLN A 1 172 ? 30.853 1.839 -26.568 1.00 93.25 172 GLN A O 1
ATOM 1340 N N . LEU A 1 173 ? 29.659 -0.038 -26.842 1.00 93.44 173 LEU A N 1
ATOM 1341 C CA . LEU A 1 173 ? 28.379 0.569 -26.472 1.00 93.44 173 LEU A CA 1
ATOM 1342 C C . LEU A 1 173 ? 28.361 1.010 -25.003 1.00 93.44 173 LEU A C 1
ATOM 1344 O O . LEU A 1 173 ? 27.826 2.076 -24.697 1.00 93.44 173 LEU A O 1
ATOM 1348 N N . LEU A 1 174 ? 28.947 0.225 -24.096 1.00 93.88 174 LEU A N 1
ATOM 1349 C CA . LEU A 1 174 ? 29.047 0.590 -22.684 1.00 93.88 174 LEU A CA 1
ATOM 1350 C C . LEU A 1 174 ? 29.931 1.828 -22.479 1.00 93.88 174 LEU A C 1
ATOM 1352 O O . LEU A 1 174 ? 29.567 2.710 -21.701 1.00 93.88 174 LEU A O 1
ATOM 1356 N N . ASP A 1 175 ? 31.047 1.939 -23.192 1.00 93.50 175 ASP A N 1
ATOM 1357 C CA . ASP A 1 175 ? 31.886 3.139 -23.143 1.00 93.50 175 ASP A CA 1
ATOM 1358 C C . ASP A 1 175 ? 31.167 4.350 -23.745 1.00 93.50 175 ASP A C 1
ATOM 1360 O O . ASP A 1 175 ? 31.216 5.442 -23.174 1.00 93.50 175 ASP A O 1
ATOM 1364 N N . ARG A 1 176 ? 30.368 4.163 -24.805 1.00 91.94 176 ARG A N 1
ATOM 1365 C CA . ARG A 1 176 ? 29.478 5.226 -25.302 1.00 91.94 176 ARG A CA 1
ATOM 1366 C C . ARG A 1 176 ? 28.462 5.658 -24.246 1.00 91.94 176 ARG A C 1
ATOM 1368 O O . ARG A 1 176 ? 28.226 6.854 -24.100 1.00 91.94 176 ARG A O 1
ATOM 1375 N N . VAL A 1 177 ? 27.880 4.725 -23.492 1.00 93.75 177 VAL A N 1
ATOM 1376 C CA . VAL A 1 177 ? 26.962 5.038 -22.382 1.00 93.75 177 VAL A CA 1
ATOM 1377 C C . VAL A 1 177 ? 27.662 5.880 -21.317 1.00 93.75 177 VAL A C 1
ATOM 1379 O O . VAL A 1 177 ? 27.090 6.882 -20.888 1.00 93.75 177 VAL A O 1
ATOM 1382 N N . LYS A 1 178 ? 28.889 5.518 -20.917 1.00 93.81 178 LYS A N 1
ATOM 1383 C CA . LYS A 1 178 ? 29.692 6.313 -19.969 1.00 93.81 178 LYS A CA 1
ATOM 1384 C C . LYS A 1 178 ? 29.940 7.724 -20.511 1.00 93.81 178 LYS A C 1
ATOM 1386 O O . LYS A 1 178 ? 29.624 8.693 -19.828 1.00 93.81 178 LYS A O 1
ATOM 1391 N N . ASN A 1 179 ? 30.357 7.841 -21.772 1.00 94.06 179 ASN A N 1
ATOM 1392 C CA . ASN A 1 179 ? 30.588 9.135 -22.418 1.00 94.06 179 ASN A CA 1
ATOM 1393 C C . ASN A 1 179 ? 29.319 9.995 -22.470 1.00 94.06 179 ASN A C 1
ATOM 1395 O O . ASN A 1 179 ? 29.379 11.192 -22.203 1.00 94.06 179 ASN A O 1
ATOM 1399 N N . VAL A 1 180 ? 28.158 9.404 -22.772 1.00 93.25 180 VAL A N 1
ATOM 1400 C CA . VAL A 1 180 ? 26.864 10.109 -22.763 1.00 93.25 180 VAL A CA 1
ATOM 1401 C C . VAL A 1 180 ? 26.507 10.584 -21.354 1.00 93.25 180 VAL A C 1
ATOM 1403 O O . VAL A 1 180 ? 26.039 11.711 -21.194 1.00 93.25 180 VAL A O 1
ATOM 1406 N N . ILE A 1 181 ? 26.735 9.749 -20.337 1.00 93.19 181 ILE A N 1
ATOM 1407 C CA . ILE A 1 181 ? 26.505 10.101 -18.931 1.00 93.19 181 ILE A CA 1
ATOM 1408 C C . ILE A 1 181 ? 27.350 11.312 -18.536 1.00 93.19 181 ILE A C 1
ATOM 1410 O O . ILE A 1 181 ? 26.804 12.259 -17.968 1.00 93.19 181 ILE A O 1
ATOM 1414 N N . ASP A 1 182 ? 28.639 11.304 -18.865 1.00 93.88 182 ASP A N 1
ATOM 1415 C CA . ASP A 1 182 ? 29.554 12.380 -18.486 1.00 93.88 182 ASP A CA 1
ATOM 1416 C C . ASP A 1 182 ? 29.297 13.655 -19.317 1.00 93.88 182 ASP A C 1
ATOM 1418 O O . ASP A 1 182 ? 29.197 14.748 -18.759 1.00 93.88 182 ASP A O 1
ATOM 1422 N N . THR A 1 183 ? 29.057 13.524 -20.629 1.00 93.81 183 THR A N 1
ATOM 1423 C CA . THR A 1 183 ? 28.777 14.656 -21.539 1.00 93.81 183 THR A CA 1
ATOM 1424 C C . THR A 1 183 ? 27.481 15.376 -21.179 1.00 93.81 183 THR A C 1
ATOM 1426 O O . THR A 1 183 ? 27.437 16.605 -21.128 1.00 93.81 183 THR A O 1
ATOM 1429 N N . LEU A 1 184 ? 26.410 14.624 -20.909 1.00 91.69 184 LEU A N 1
ATOM 1430 C CA . LEU A 1 184 ? 25.118 15.195 -20.517 1.00 91.69 184 LEU A CA 1
ATOM 1431 C C . LEU A 1 184 ? 25.042 15.501 -19.013 1.00 91.69 184 LEU A C 1
ATOM 1433 O O . LEU A 1 184 ? 23.987 15.928 -18.541 1.00 91.69 184 LEU A O 1
ATOM 1437 N N . LYS A 1 185 ? 26.134 15.276 -18.266 1.00 92.00 185 LYS A N 1
ATOM 1438 C CA . LYS A 1 185 ? 26.228 15.450 -16.808 1.00 92.00 185 LYS A CA 1
ATOM 1439 C C . LYS A 1 185 ? 25.058 14.784 -16.073 1.00 92.00 185 LYS A C 1
ATOM 1441 O O . LYS A 1 185 ? 24.435 15.375 -15.188 1.00 92.00 185 LYS A O 1
ATOM 1446 N N . LEU A 1 186 ? 24.715 13.560 -16.480 1.00 89.88 186 LEU A N 1
ATOM 1447 C CA . LEU A 1 186 ? 23.586 12.834 -15.905 1.00 89.88 186 LEU A CA 1
ATOM 1448 C C . LEU A 1 186 ? 23.882 12.475 -14.448 1.00 89.88 186 LEU A C 1
ATOM 1450 O O . LEU A 1 186 ? 24.986 12.057 -14.109 1.00 89.88 186 LEU A O 1
ATOM 1454 N N . ASP A 1 187 ? 22.867 12.560 -13.590 1.00 87.38 187 ASP A N 1
ATOM 1455 C CA . ASP A 1 187 ? 22.991 12.158 -12.189 1.00 87.38 187 ASP A CA 1
ATOM 1456 C C . ASP A 1 187 ? 23.341 10.661 -12.088 1.00 87.38 187 ASP A C 1
ATOM 1458 O O . ASP A 1 187 ? 22.524 9.780 -12.403 1.00 87.38 187 ASP A O 1
ATOM 1462 N N . ARG A 1 188 ? 24.585 10.396 -11.669 1.00 85.25 188 ARG A N 1
ATOM 1463 C CA . ARG A 1 188 ? 25.169 9.059 -11.485 1.00 85.25 188 ARG A CA 1
ATOM 1464 C C . ARG A 1 188 ? 24.735 8.406 -10.185 1.00 85.25 188 ARG A C 1
ATOM 1466 O O . ARG A 1 188 ? 24.795 7.182 -10.063 1.00 85.25 188 ARG A O 1
ATOM 1473 N N . HIS A 1 189 ? 24.283 9.197 -9.221 1.00 81.12 189 HIS A N 1
ATOM 1474 C CA . HIS A 1 189 ? 23.981 8.704 -7.895 1.00 81.12 189 HIS A CA 1
ATOM 1475 C C . HIS A 1 189 ? 22.478 8.485 -7.739 1.00 81.12 189 HIS A C 1
ATOM 1477 O O . HIS A 1 189 ? 21.619 9.200 -8.260 1.00 81.12 189 HIS A O 1
ATOM 1483 N N . SER A 1 190 ? 22.117 7.433 -7.008 1.00 66.00 190 SER A N 1
ATOM 1484 C CA . SER A 1 190 ? 20.722 7.291 -6.607 1.00 66.00 190 SER A CA 1
ATOM 1485 C C . SER A 1 190 ? 20.364 8.443 -5.663 1.00 66.00 190 SER A C 1
ATOM 1487 O O . SER A 1 190 ? 21.234 8.943 -4.953 1.00 66.00 190 SER A O 1
ATOM 1489 N N . SER A 1 191 ? 19.102 8.881 -5.661 1.00 62.03 191 SER A N 1
ATOM 1490 C CA . SER A 1 191 ? 18.645 9.947 -4.765 1.00 62.03 191 SER A CA 1
ATOM 1491 C C . SER A 1 191 ? 19.094 9.647 -3.330 1.00 62.03 191 SER A C 1
ATOM 1493 O O . SER A 1 191 ? 18.682 8.631 -2.771 1.00 62.03 191 SER A O 1
ATOM 1495 N N . ARG A 1 192 ? 19.952 10.508 -2.762 1.00 55.50 192 ARG A N 1
ATOM 1496 C CA . ARG A 1 192 ? 20.597 10.285 -1.452 1.00 55.50 192 ARG A CA 1
ATOM 1497 C C . ARG A 1 192 ? 19.586 10.136 -0.304 1.00 55.50 192 ARG A C 1
ATOM 1499 O O . ARG A 1 192 ? 19.862 9.442 0.661 1.00 55.50 192 ARG A O 1
ATOM 1506 N N . ASN A 1 193 ? 18.372 10.667 -0.469 1.00 60.50 193 ASN A N 1
ATOM 1507 C CA . ASN A 1 193 ? 17.334 10.694 0.565 1.00 60.50 193 ASN A CA 1
ATOM 1508 C C . ASN A 1 193 ? 16.183 9.728 0.246 1.00 60.50 193 ASN A C 1
ATOM 1510 O O . ASN A 1 193 ? 15.037 10.141 0.062 1.00 60.50 193 ASN A O 1
ATOM 1514 N N . LYS A 1 194 ? 16.470 8.428 0.113 1.00 72.50 194 LYS A N 1
ATOM 1515 C CA . LYS A 1 194 ? 15.399 7.426 0.009 1.00 72.50 194 LYS A CA 1
ATOM 1516 C C . LYS A 1 194 ? 14.837 7.126 1.393 1.00 72.50 194 LYS A C 1
ATOM 1518 O O . LYS A 1 194 ? 15.539 6.604 2.248 1.00 72.50 194 LYS A O 1
ATOM 1523 N N . THR A 1 195 ? 13.545 7.370 1.564 1.00 82.94 195 THR A N 1
ATOM 1524 C CA . THR A 1 195 ? 12.816 7.135 2.813 1.00 82.94 195 THR A CA 1
ATOM 1525 C C . THR A 1 195 ? 12.878 5.669 3.254 1.00 82.94 195 THR A C 1
ATOM 1527 O O . THR A 1 195 ? 12.634 4.774 2.435 1.00 82.94 195 THR A O 1
ATOM 1530 N N . SER A 1 196 ? 13.172 5.419 4.529 1.00 87.88 196 SER A N 1
ATOM 1531 C CA . SER A 1 196 ? 13.071 4.117 5.205 1.00 87.88 196 SER A CA 1
ATOM 1532 C C . SER A 1 196 ? 11.946 4.152 6.241 1.00 87.88 196 SER A C 1
ATOM 1534 O O . SER A 1 196 ? 11.703 5.209 6.813 1.00 87.88 196 SER A O 1
ATOM 1536 N N . CYS A 1 197 ? 11.283 3.020 6.481 1.00 90.75 197 CYS A N 1
ATOM 1537 C CA . CYS A 1 197 ? 10.212 2.911 7.480 1.00 90.75 197 CYS A CA 1
ATOM 1538 C C . CYS A 1 197 ? 10.530 1.828 8.513 1.00 90.75 197 CYS A C 1
ATOM 1540 O O . CYS A 1 197 ? 10.845 0.700 8.126 1.00 90.75 197 CYS A O 1
ATOM 1542 N N . GLY A 1 198 ? 10.419 2.167 9.795 1.00 91.38 198 GLY A N 1
ATOM 1543 C CA . GLY A 1 198 ? 10.494 1.243 10.928 1.00 91.38 198 GLY A CA 1
ATOM 1544 C C . GLY A 1 198 ? 9.200 1.241 11.747 1.00 91.38 198 GLY A C 1
ATOM 1545 O O . GLY A 1 198 ? 8.130 1.570 11.229 1.00 91.38 198 GLY A O 1
ATOM 1546 N N . LEU A 1 199 ? 9.309 0.879 13.029 1.00 92.12 199 LEU A N 1
ATOM 1547 C CA . LEU A 1 199 ? 8.183 0.867 13.973 1.00 92.12 199 LEU A CA 1
ATOM 1548 C C . LEU A 1 199 ? 7.466 2.227 14.075 1.00 92.12 199 LEU A C 1
ATOM 1550 O O . LEU A 1 199 ? 6.236 2.229 14.008 1.00 92.12 199 LEU A O 1
ATOM 1554 N N . PRO A 1 200 ? 8.165 3.385 14.142 1.00 91.00 200 PRO A N 1
ATOM 1555 C CA . PRO A 1 200 ? 7.493 4.680 14.243 1.00 91.00 200 PRO A CA 1
ATOM 1556 C C . PRO A 1 200 ? 6.591 4.992 13.043 1.00 91.00 200 PRO A C 1
ATOM 1558 O O . PRO A 1 200 ? 5.443 5.404 13.207 1.00 91.00 200 PRO A O 1
ATOM 1561 N N . GLU A 1 201 ? 7.076 4.763 11.816 1.00 93.19 201 GLU A N 1
ATOM 1562 C CA . GLU A 1 201 ? 6.266 4.976 10.613 1.00 93.19 201 GLU A CA 1
ATOM 1563 C C . GLU A 1 201 ? 5.114 3.969 10.512 1.00 93.19 201 GLU A C 1
ATOM 1565 O O . GLU A 1 201 ? 4.018 4.335 10.084 1.00 93.19 201 GLU A O 1
ATOM 1570 N N . ALA A 1 202 ? 5.343 2.712 10.907 1.00 94.25 202 ALA A N 1
ATOM 1571 C CA . ALA A 1 202 ? 4.296 1.697 10.935 1.00 94.25 202 ALA A CA 1
ATOM 1572 C C . ALA A 1 202 ? 3.183 2.062 11.927 1.00 94.25 202 ALA A C 1
ATOM 1574 O O . ALA A 1 202 ? 2.013 1.961 11.563 1.00 94.25 202 ALA A O 1
ATOM 1575 N N . ARG A 1 203 ? 3.528 2.560 13.124 1.00 93.50 203 ARG A N 1
ATOM 1576 C CA . ARG A 1 203 ? 2.563 3.006 14.142 1.00 93.50 203 ARG A CA 1
ATOM 1577 C C . ARG A 1 203 ? 1.612 4.057 13.588 1.00 93.50 203 ARG A C 1
ATOM 1579 O O . ARG A 1 203 ? 0.406 3.826 13.577 1.00 93.50 203 ARG A O 1
ATOM 1586 N N . LEU A 1 204 ? 2.152 5.156 13.056 1.00 88.50 204 LEU A N 1
ATOM 1587 C CA . LEU A 1 204 ? 1.340 6.249 12.506 1.00 88.50 204 LEU A CA 1
ATOM 1588 C C . LEU A 1 204 ? 0.429 5.767 11.371 1.00 88.50 204 LEU A C 1
ATOM 1590 O O . LEU A 1 204 ? -0.717 6.200 11.245 1.00 88.50 204 LEU A O 1
ATOM 1594 N N . LEU A 1 205 ? 0.933 4.852 10.538 1.00 91.19 205 LEU A N 1
ATOM 1595 C CA . LEU A 1 205 ? 0.163 4.291 9.438 1.00 91.19 205 LEU A CA 1
ATOM 1596 C C . LEU A 1 205 ? -0.986 3.405 9.945 1.00 91.19 205 LEU A C 1
ATOM 1598 O O . LEU A 1 205 ? -2.106 3.546 9.456 1.00 91.19 205 LEU A O 1
ATOM 1602 N N . ILE A 1 206 ? -0.731 2.517 10.911 1.00 92.12 206 ILE A N 1
ATOM 1603 C CA . ILE A 1 206 ? -1.732 1.605 11.487 1.00 92.12 206 ILE A CA 1
ATOM 1604 C C . ILE A 1 206 ? -2.797 2.391 12.254 1.00 92.12 206 ILE A C 1
ATOM 1606 O O . ILE A 1 206 ? -3.985 2.214 11.981 1.00 92.12 206 ILE A O 1
ATOM 1610 N N . GLU A 1 207 ? -2.395 3.310 13.135 1.00 85.62 207 GLU A N 1
ATOM 1611 C CA . GLU A 1 207 ? -3.314 4.173 13.888 1.00 85.62 207 GLU A CA 1
ATOM 1612 C C . GLU A 1 207 ? -4.244 4.944 12.941 1.00 85.62 207 GLU A C 1
ATOM 1614 O O . GLU A 1 207 ? -5.467 4.929 13.109 1.00 85.62 207 GLU A O 1
ATOM 1619 N N . TRP A 1 208 ? -3.693 5.541 11.878 1.00 86.25 208 TRP A N 1
ATOM 1620 C CA . TRP A 1 208 ? -4.490 6.239 10.871 1.00 86.25 208 TRP A CA 1
ATOM 1621 C C . TRP A 1 208 ? -5.419 5.297 10.090 1.00 86.25 208 TRP A C 1
ATOM 1623 O O . TRP A 1 208 ? -6.578 5.634 9.826 1.00 86.25 208 TRP A O 1
ATOM 1633 N N . MET A 1 209 ? -4.949 4.107 9.702 1.00 85.50 209 MET A N 1
ATOM 1634 C CA . MET A 1 209 ? -5.771 3.122 8.989 1.00 85.50 209 MET A CA 1
ATOM 1635 C C . MET A 1 209 ? -6.953 2.656 9.843 1.00 85.50 209 MET A C 1
ATOM 1637 O O . MET A 1 209 ? -8.069 2.550 9.326 1.00 85.50 209 MET A O 1
ATOM 1641 N N . LEU A 1 210 ? -6.738 2.438 11.140 1.00 82.12 210 LEU A N 1
ATOM 1642 C CA . LEU A 1 210 ? -7.797 2.068 12.070 1.00 82.12 210 LEU A CA 1
ATOM 1643 C C . LEU A 1 210 ? -8.741 3.246 12.349 1.00 82.12 210 LEU A C 1
ATOM 1645 O O . LEU A 1 210 ? -9.954 3.068 12.339 1.00 82.12 210 LEU A O 1
ATOM 1649 N N . ALA A 1 211 ? -8.236 4.464 12.522 1.00 75.75 211 ALA A N 1
ATOM 1650 C CA . ALA A 1 211 ? -9.081 5.641 12.728 1.00 75.75 211 ALA A CA 1
ATOM 1651 C C . ALA A 1 211 ? -9.966 5.948 11.505 1.00 75.75 211 ALA A C 1
ATOM 1653 O O . ALA A 1 211 ? -11.185 6.076 11.615 1.00 75.75 211 ALA A O 1
ATOM 1654 N N . SER A 1 212 ? -9.369 5.984 10.313 1.00 75.25 212 SER A N 1
ATOM 1655 C CA . SER A 1 212 ? -10.046 6.394 9.073 1.00 75.25 212 SER A CA 1
ATOM 1656 C C . SER A 1 212 ? -11.080 5.392 8.548 1.00 75.25 212 SER A C 1
ATOM 1658 O O . SER A 1 212 ? -11.817 5.704 7.610 1.00 75.25 212 SER A O 1
ATOM 1660 N N . SER A 1 213 ? -11.151 4.189 9.125 1.00 77.12 213 SER A N 1
ATOM 1661 C CA . SER A 1 213 ? -12.022 3.109 8.651 1.00 77.12 213 SER A CA 1
ATOM 1662 C C . SER A 1 213 ? -13.109 2.676 9.629 1.00 77.12 213 SER A C 1
ATOM 1664 O O . SER A 1 213 ? -13.731 1.630 9.440 1.00 77.12 213 SER A O 1
ATOM 1666 N N . VAL A 1 214 ? -13.384 3.484 10.659 1.00 65.94 214 VAL A N 1
ATOM 1667 C CA . VAL A 1 214 ? -14.501 3.265 11.600 1.00 65.94 214 VAL A CA 1
ATOM 1668 C C . VAL A 1 214 ? -15.841 3.210 10.866 1.00 65.94 214 VAL A C 1
ATOM 1670 O O . VAL A 1 214 ? -16.645 2.323 11.114 1.00 65.94 214 VAL A O 1
ATOM 1673 N N . PHE A 1 215 ? -16.069 4.089 9.890 1.00 60.69 215 PHE A N 1
ATOM 1674 C CA . PHE A 1 215 ? -17.364 4.146 9.200 1.00 60.69 215 PHE A CA 1
ATOM 1675 C C . PHE A 1 215 ? -17.415 3.324 7.911 1.00 60.69 215 PHE A C 1
ATOM 1677 O O . PHE A 1 215 ? -18.489 2.887 7.482 1.00 60.69 215 PHE A O 1
ATOM 1684 N N . ARG A 1 216 ? -16.271 3.143 7.242 1.00 68.31 216 ARG A N 1
ATOM 1685 C CA . ARG A 1 216 ? -16.214 2.550 5.901 1.00 68.31 216 ARG A CA 1
ATOM 1686 C C . ARG A 1 216 ? -14.843 1.949 5.610 1.00 68.31 216 ARG A C 1
ATOM 1688 O O . ARG A 1 216 ? -13.824 2.565 5.891 1.00 68.31 216 ARG A O 1
ATOM 1695 N N . GLY A 1 217 ? -14.823 0.783 4.963 1.00 80.00 217 GLY A N 1
ATOM 1696 C CA . GLY A 1 217 ? -13.590 0.209 4.414 1.00 80.00 217 GLY A CA 1
ATOM 1697 C C . GLY A 1 217 ? -12.668 -0.473 5.425 1.00 80.00 217 GLY A C 1
ATOM 1698 O O . GLY A 1 217 ? -11.501 -0.681 5.101 1.00 80.00 217 GLY A O 1
ATOM 1699 N N . ARG A 1 218 ? -13.165 -0.852 6.615 1.00 87.56 218 ARG A N 1
ATOM 1700 C CA . ARG A 1 218 ? -12.380 -1.528 7.666 1.00 87.56 218 ARG A CA 1
ATOM 1701 C C . ARG A 1 218 ? -11.612 -2.739 7.147 1.00 87.56 218 ARG A C 1
ATOM 1703 O O . ARG A 1 218 ? -10.405 -2.801 7.323 1.00 87.56 218 ARG A O 1
ATOM 1710 N N . ILE A 1 219 ? -12.277 -3.641 6.425 1.00 92.06 219 ILE A N 1
ATOM 1711 C CA . ILE A 1 219 ? -11.640 -4.844 5.865 1.00 92.06 219 ILE A CA 1
ATOM 1712 C C . ILE A 1 219 ? -10.488 -4.515 4.900 1.00 92.06 219 ILE A C 1
ATOM 1714 O O . ILE A 1 219 ? -9.449 -5.167 4.924 1.00 92.06 219 ILE A O 1
ATOM 1718 N N . VAL A 1 220 ? -10.628 -3.454 4.095 1.00 91.94 220 VAL A N 1
ATOM 1719 C CA . VAL A 1 220 ? -9.577 -2.997 3.172 1.00 91.94 220 VAL A CA 1
ATOM 1720 C C . VAL A 1 220 ? -8.382 -2.451 3.953 1.00 91.94 220 VAL A C 1
ATOM 1722 O O . VAL A 1 220 ? -7.236 -2.664 3.562 1.00 91.94 220 VAL A O 1
ATOM 1725 N N . LYS A 1 221 ? -8.636 -1.746 5.061 1.00 92.62 221 LYS A N 1
ATOM 1726 C CA . LYS A 1 221 ? -7.582 -1.239 5.942 1.00 92.62 221 LYS A CA 1
ATOM 1727 C C . LYS A 1 221 ? -6.901 -2.340 6.739 1.00 92.62 221 LYS A C 1
ATOM 1729 O O . LYS A 1 221 ? -5.686 -2.296 6.825 1.00 92.62 221 LYS A O 1
ATOM 1734 N N . LEU A 1 222 ? -7.629 -3.349 7.211 1.00 94.44 222 LEU A N 1
ATOM 1735 C CA . LEU A 1 222 ? -7.034 -4.514 7.869 1.00 94.44 222 LEU A CA 1
ATOM 1736 C C . LEU A 1 222 ? -6.144 -5.309 6.917 1.00 94.44 222 LEU A C 1
ATOM 1738 O O . LEU A 1 222 ? -5.012 -5.604 7.278 1.00 94.44 222 LEU A O 1
ATOM 1742 N N . GLN A 1 223 ? -6.582 -5.531 5.673 1.00 96.06 223 GLN A N 1
ATOM 1743 C CA . GLN A 1 223 ? -5.731 -6.125 4.637 1.00 96.06 223 GLN A CA 1
ATOM 1744 C C . GLN A 1 223 ? -4.413 -5.341 4.470 1.00 96.06 223 GLN A C 1
ATOM 1746 O O . GLN A 1 223 ? -3.340 -5.929 4.358 1.00 96.06 223 GLN A O 1
ATOM 1751 N N . LEU A 1 224 ? -4.473 -4.003 4.463 1.00 95.69 224 LEU A N 1
ATOM 1752 C CA . LEU A 1 224 ? -3.276 -3.160 4.396 1.00 95.69 224 LEU A CA 1
ATOM 1753 C C . LEU A 1 224 ? -2.441 -3.209 5.681 1.00 95.69 224 LEU A C 1
ATOM 1755 O O . LEU A 1 224 ? -1.218 -3.219 5.575 1.00 95.69 224 LEU A O 1
ATOM 1759 N N . THR A 1 225 ? -3.062 -3.272 6.860 1.00 96.06 225 THR A N 1
ATOM 1760 C CA . THR A 1 225 ? -2.371 -3.479 8.140 1.00 96.06 225 THR A CA 1
ATOM 1761 C C . THR A 1 225 ? -1.583 -4.783 8.109 1.00 96.06 225 THR A C 1
ATOM 1763 O O . THR A 1 225 ? -0.382 -4.747 8.353 1.00 96.06 225 THR A O 1
ATOM 1766 N N . SER A 1 226 ? -2.188 -5.901 7.696 1.00 96.94 226 SER A N 1
ATOM 1767 C CA . SER A 1 226 ? -1.494 -7.188 7.545 1.00 96.94 226 SER A CA 1
ATOM 1768 C C . SER A 1 226 ? -0.289 -7.083 6.602 1.00 96.94 226 SER A C 1
ATOM 1770 O O . SER A 1 226 ? 0.790 -7.576 6.920 1.00 96.94 226 SER A O 1
ATOM 1772 N N . VAL A 1 227 ? -0.423 -6.373 5.473 1.00 96.44 227 VAL A N 1
ATOM 1773 C CA . VAL A 1 227 ? 0.711 -6.119 4.564 1.00 96.44 227 VAL A CA 1
ATOM 1774 C C . VAL A 1 227 ? 1.796 -5.276 5.228 1.00 96.44 227 VAL A C 1
ATOM 1776 O O . VAL A 1 227 ? 2.977 -5.569 5.050 1.00 96.44 227 VAL A O 1
ATOM 1779 N N . VAL A 1 228 ? 1.421 -4.229 5.967 1.00 96.00 228 VAL A N 1
ATOM 1780 C CA . VAL A 1 228 ? 2.369 -3.367 6.684 1.00 96.00 228 VAL A CA 1
ATOM 1781 C C . VAL A 1 228 ? 3.122 -4.167 7.735 1.00 96.00 228 VAL A C 1
ATOM 1783 O O . VAL A 1 228 ? 4.335 -4.035 7.774 1.00 96.00 228 VAL A O 1
ATOM 1786 N N . ILE A 1 229 ? 2.458 -5.032 8.505 1.00 95.94 229 ILE A N 1
ATOM 1787 C CA . ILE A 1 229 ? 3.091 -5.917 9.494 1.00 95.94 229 ILE A CA 1
ATOM 1788 C C . ILE A 1 229 ? 4.076 -6.877 8.823 1.00 95.94 229 ILE A C 1
ATOM 1790 O O . ILE A 1 229 ? 5.259 -6.899 9.162 1.00 95.94 229 ILE A O 1
ATOM 1794 N N . ILE A 1 230 ? 3.638 -7.610 7.795 1.00 96.25 230 ILE A N 1
ATOM 1795 C CA . ILE A 1 230 ? 4.519 -8.557 7.101 1.00 96.25 230 ILE A CA 1
ATOM 1796 C C . ILE A 1 230 ? 5.709 -7.816 6.474 1.00 96.25 230 ILE A C 1
ATOM 1798 O O . ILE A 1 230 ? 6.852 -8.243 6.628 1.00 96.25 230 ILE A O 1
ATOM 1802 N N . ALA A 1 231 ? 5.486 -6.690 5.790 1.00 95.19 231 ALA A N 1
ATOM 1803 C CA . ALA A 1 231 ? 6.558 -5.906 5.173 1.00 95.19 231 ALA A CA 1
ATOM 1804 C C . ALA A 1 231 ? 7.473 -5.240 6.209 1.00 95.19 231 ALA A C 1
ATOM 1806 O O . ALA A 1 231 ? 8.677 -5.112 5.964 1.00 95.19 231 ALA A O 1
ATOM 1807 N N . LEU A 1 232 ? 6.912 -4.839 7.353 1.00 95.12 232 LEU A N 1
ATOM 1808 C CA . LEU A 1 232 ? 7.639 -4.324 8.501 1.00 95.12 232 LEU A CA 1
ATOM 1809 C C . LEU A 1 232 ? 8.547 -5.383 9.082 1.00 95.12 232 LEU A C 1
ATOM 1811 O O . LEU A 1 232 ? 9.554 -4.962 9.596 1.00 95.12 232 LEU A O 1
ATOM 1815 N N . TYR A 1 233 ? 8.291 -6.685 8.997 1.00 94.25 233 TYR A N 1
ATOM 1816 C CA . TYR A 1 233 ? 9.240 -7.680 9.512 1.00 94.25 233 TYR A CA 1
ATOM 1817 C C . TYR A 1 233 ? 10.180 -8.225 8.438 1.00 94.25 233 TYR A C 1
ATOM 1819 O O . TYR A 1 233 ? 11.396 -8.236 8.617 1.00 94.25 233 TYR A O 1
ATOM 1827 N N . THR A 1 234 ? 9.631 -8.580 7.281 1.00 92.44 234 THR A N 1
ATOM 1828 C CA . THR A 1 234 ? 10.335 -9.336 6.229 1.00 92.44 234 THR A CA 1
ATOM 1829 C C . THR A 1 234 ? 11.000 -8.461 5.161 1.00 92.44 234 THR A C 1
ATOM 1831 O O . THR A 1 234 ? 11.874 -8.911 4.423 1.00 92.44 234 THR A O 1
ATOM 1834 N N . GLY A 1 235 ? 10.560 -7.208 4.989 1.00 91.75 235 GLY A N 1
ATOM 1835 C CA . GLY A 1 235 ? 10.989 -6.376 3.860 1.00 91.75 235 GLY A CA 1
ATOM 1836 C C . GLY A 1 235 ? 10.567 -6.921 2.484 1.00 91.75 235 GLY A C 1
ATOM 1837 O O . GLY A 1 235 ? 11.212 -6.614 1.464 1.00 91.75 235 GLY A O 1
ATOM 1838 N N . LEU A 1 236 ? 9.503 -7.732 2.431 1.00 90.06 236 LEU A N 1
ATOM 1839 C CA . LEU A 1 236 ? 8.969 -8.289 1.190 1.00 90.06 236 LEU A CA 1
ATOM 1840 C C . LEU A 1 236 ? 8.574 -7.203 0.182 1.00 90.06 236 LEU A C 1
ATOM 1842 O O . LEU A 1 236 ? 8.091 -6.114 0.507 1.00 90.06 236 LEU A O 1
ATOM 1846 N N . ARG A 1 237 ? 8.792 -7.504 -1.101 1.00 86.88 237 ARG A N 1
ATOM 1847 C CA . ARG A 1 237 ? 8.437 -6.601 -2.202 1.00 86.88 237 ARG A CA 1
ATOM 1848 C C . ARG A 1 237 ? 6.936 -6.721 -2.511 1.00 86.88 237 ARG A C 1
ATOM 1850 O O . ARG A 1 237 ? 6.391 -7.814 -2.409 1.00 86.88 237 ARG A O 1
ATOM 1857 N N . PRO A 1 238 ? 6.273 -5.666 -3.028 1.00 89.62 238 PRO A N 1
ATOM 1858 C CA . PRO A 1 238 ? 4.850 -5.716 -3.396 1.00 89.62 238 PRO A CA 1
ATOM 1859 C C . PRO A 1 238 ? 4.462 -6.873 -4.312 1.00 89.62 238 PRO A C 1
ATOM 1861 O O . PRO A 1 238 ? 3.374 -7.415 -4.202 1.00 89.62 238 PRO A O 1
ATOM 1864 N N . SER A 1 239 ? 5.350 -7.239 -5.234 1.00 85.19 239 SER A N 1
ATOM 1865 C CA . SER A 1 239 ? 5.107 -8.315 -6.194 1.00 85.19 239 SER A CA 1
ATOM 1866 C C . SER A 1 239 ? 5.478 -9.709 -5.676 1.00 85.19 239 SER A C 1
ATOM 1868 O O . SER A 1 239 ? 5.491 -10.641 -6.463 1.00 85.19 239 SER A O 1
ATOM 1870 N N . SER A 1 240 ? 5.874 -9.827 -4.406 1.00 88.38 240 SER A N 1
ATOM 1871 C CA . SER A 1 240 ? 5.878 -11.107 -3.687 1.00 88.38 240 SER A CA 1
ATOM 1872 C C . SER A 1 240 ? 4.518 -11.352 -3.016 1.00 88.38 240 SER A C 1
ATOM 1874 O O . SER A 1 240 ? 4.136 -12.492 -2.820 1.00 88.38 240 SER A O 1
ATOM 1876 N N . PHE A 1 241 ? 3.763 -10.287 -2.704 1.00 90.06 241 PHE A N 1
ATOM 1877 C CA . PHE A 1 241 ? 2.379 -10.395 -2.231 1.00 90.06 241 PHE A CA 1
ATOM 1878 C C . PHE A 1 241 ? 1.386 -10.550 -3.391 1.00 90.06 241 PHE A C 1
ATOM 1880 O O . PHE A 1 241 ? 0.525 -11.422 -3.380 1.00 90.06 241 PHE A O 1
ATOM 1887 N N . CYS A 1 242 ? 1.502 -9.677 -4.395 1.00 90.56 242 CYS A N 1
ATOM 1888 C CA . CYS A 1 242 ? 0.556 -9.553 -5.500 1.00 90.56 242 CYS A CA 1
ATOM 1889 C C . CYS A 1 242 ? 1.179 -9.940 -6.841 1.00 90.56 242 CYS A C 1
ATOM 1891 O O . CYS A 1 242 ? 2.373 -9.743 -7.062 1.00 90.56 242 CYS A O 1
ATOM 1893 N N . ALA A 1 243 ? 0.335 -10.296 -7.805 1.00 85.88 243 ALA A N 1
ATOM 1894 C CA . ALA A 1 243 ? 0.752 -10.431 -9.195 1.00 85.88 243 ALA A CA 1
ATOM 1895 C C . ALA A 1 243 ? 1.272 -9.089 -9.754 1.00 85.88 243 ALA A C 1
ATOM 1897 O O . ALA A 1 243 ? 0.677 -8.020 -9.539 1.00 85.88 243 ALA A O 1
ATOM 1898 N N . GLY A 1 244 ? 2.395 -9.133 -10.479 1.00 81.06 244 GLY A N 1
ATOM 1899 C CA . GLY A 1 244 ? 2.987 -7.959 -11.128 1.00 81.06 244 GLY A CA 1
ATOM 1900 C C . GLY A 1 244 ? 2.351 -7.635 -12.480 1.00 81.06 244 GLY A C 1
ATOM 1901 O O . GLY A 1 244 ? 2.303 -6.470 -12.886 1.00 81.06 244 GLY A O 1
ATOM 1902 N N . HIS A 1 245 ? 1.846 -8.660 -13.166 1.00 82.38 245 HIS A N 1
ATOM 1903 C CA . HIS A 1 245 ? 1.236 -8.575 -14.489 1.00 82.38 245 HIS A CA 1
ATOM 1904 C C . HIS A 1 245 ? -0.012 -9.469 -14.600 1.00 82.38 245 HIS A C 1
ATOM 1906 O O . HIS A 1 245 ? -0.204 -10.374 -13.796 1.00 82.38 245 HIS A O 1
ATOM 1912 N N . LYS A 1 246 ? -0.861 -9.249 -15.617 1.00 85.31 246 LYS A N 1
ATOM 1913 C CA . LYS A 1 246 ? -2.051 -10.094 -15.858 1.00 85.31 246 LYS A CA 1
ATOM 1914 C C . LYS A 1 246 ? -1.687 -11.562 -16.113 1.00 85.31 246 LYS A C 1
ATOM 1916 O O . LYS A 1 246 ? -2.410 -12.453 -15.698 1.00 85.31 246 LYS A O 1
ATOM 1921 N N . GLU A 1 247 ? -0.547 -11.800 -16.756 1.00 82.88 247 GLU A N 1
ATOM 1922 C CA . GLU A 1 247 ? -0.011 -13.151 -16.967 1.00 82.88 247 GLU A CA 1
ATOM 1923 C C . GLU A 1 247 ? 0.366 -13.836 -15.649 1.00 82.88 247 GLU A C 1
ATOM 1925 O O . GLU A 1 247 ? 0.106 -15.019 -15.487 1.00 82.88 247 GLU A O 1
ATOM 1930 N N . ASP A 1 248 ? 0.913 -13.093 -14.679 1.00 83.94 248 ASP A N 1
ATOM 1931 C CA . ASP A 1 248 ? 1.219 -13.641 -13.353 1.00 83.94 248 ASP A CA 1
ATOM 1932 C C . ASP A 1 248 ? -0.066 -14.050 -12.621 1.00 83.94 248 ASP A C 1
ATOM 1934 O O . ASP A 1 248 ? -0.058 -15.026 -11.885 1.00 83.94 248 ASP A O 1
ATOM 1938 N N . VAL A 1 249 ? -1.185 -13.347 -12.846 1.00 86.50 249 VAL A N 1
ATOM 1939 C CA . VAL A 1 249 ? -2.496 -13.754 -12.311 1.00 86.50 249 VAL A CA 1
ATOM 1940 C C . VAL A 1 249 ? -2.946 -15.077 -12.928 1.00 86.50 249 VAL A C 1
ATOM 1942 O O . VAL A 1 249 ? -3.344 -15.974 -12.193 1.00 86.50 249 VAL A O 1
ATOM 1945 N N . ALA A 1 250 ? -2.853 -15.211 -14.256 1.00 85.69 250 ALA A N 1
ATOM 1946 C CA . ALA A 1 250 ? -3.238 -16.433 -14.967 1.00 85.69 250 ALA A CA 1
ATOM 1947 C C . ALA A 1 250 ? -2.371 -17.645 -14.582 1.00 85.69 250 ALA A C 1
ATOM 1949 O O . ALA A 1 250 ? -2.849 -18.772 -14.595 1.00 85.69 250 ALA A O 1
ATOM 1950 N N . LEU A 1 251 ? -1.109 -17.405 -14.221 1.00 84.75 251 LEU A N 1
ATOM 1951 C CA . LEU A 1 251 ? -0.173 -18.421 -13.734 1.00 84.75 251 LEU A CA 1
ATOM 1952 C C . LEU A 1 251 ? -0.215 -18.606 -12.207 1.00 84.75 251 LEU A C 1
ATOM 1954 O O . LEU A 1 251 ? 0.653 -19.283 -11.663 1.00 84.75 251 LEU A O 1
ATOM 1958 N N . GLU A 1 252 ? -1.158 -17.963 -11.512 1.00 88.50 252 GLU A N 1
ATOM 1959 C CA . GLU A 1 252 ? -1.293 -17.988 -10.049 1.00 88.50 252 GLU A CA 1
ATOM 1960 C C . GLU A 1 252 ? -0.019 -17.593 -9.273 1.00 88.50 252 GLU A C 1
ATOM 1962 O O . GLU A 1 252 ? 0.227 -18.048 -8.155 1.00 88.50 252 GLU A O 1
ATOM 1967 N N . LYS A 1 253 ? 0.798 -16.707 -9.854 1.00 86.88 253 LYS A N 1
ATOM 1968 C CA . LYS A 1 253 ? 2.051 -16.194 -9.282 1.00 86.88 253 LYS A CA 1
ATOM 1969 C C . LYS A 1 253 ? 1.801 -15.019 -8.337 1.00 86.88 253 LYS A C 1
ATOM 1971 O O . LYS A 1 253 ? 2.161 -13.872 -8.620 1.00 86.88 253 LYS A O 1
ATOM 1976 N N . TYR A 1 254 ? 1.149 -15.309 -7.222 1.00 90.25 254 TYR A N 1
ATOM 1977 C CA . TYR A 1 254 ? 0.876 -14.384 -6.122 1.00 90.25 254 TYR A CA 1
ATOM 1978 C C . TYR A 1 254 ? 0.703 -15.167 -4.817 1.00 90.25 254 TYR A C 1
ATOM 1980 O O . TYR A 1 254 ? 0.598 -16.391 -4.846 1.00 90.25 254 TYR A O 1
ATOM 1988 N N . MET A 1 255 ? 0.694 -14.465 -3.684 1.00 93.62 255 MET A N 1
ATOM 1989 C CA . MET A 1 255 ? 0.538 -15.089 -2.370 1.00 93.62 255 MET A CA 1
ATOM 1990 C C . MET A 1 255 ? -0.906 -15.547 -2.147 1.00 93.62 255 MET A C 1
ATOM 1992 O O . MET A 1 255 ? -1.858 -14.791 -2.394 1.00 93.62 255 MET A O 1
ATOM 1996 N N . LYS A 1 256 ? -1.069 -16.772 -1.662 1.00 95.25 256 LYS A N 1
ATOM 1997 C CA . LYS A 1 256 ? -2.344 -17.414 -1.336 1.00 95.25 256 LYS A CA 1
ATOM 1998 C C . LYS A 1 256 ? -2.527 -17.499 0.180 1.00 95.25 256 LYS A C 1
ATOM 2000 O O . LYS A 1 256 ? -1.585 -17.332 0.942 1.00 95.25 256 LYS A O 1
ATOM 2005 N N . MET A 1 257 ? -3.751 -17.750 0.632 1.00 95.75 257 MET A N 1
ATOM 2006 C CA . MET A 1 257 ? -4.033 -17.956 2.058 1.00 95.75 257 MET A CA 1
ATOM 2007 C C . MET A 1 257 ? -3.352 -19.219 2.599 1.00 95.75 257 MET A C 1
ATOM 2009 O O . MET A 1 257 ? -2.971 -19.231 3.759 1.00 95.75 257 MET A O 1
ATOM 2013 N N . GLY A 1 258 ? -3.174 -20.250 1.766 1.00 94.50 258 GLY A N 1
ATOM 2014 C CA . GLY A 1 258 ? -2.472 -21.487 2.128 1.00 94.50 258 GLY A CA 1
ATOM 2015 C C . GLY A 1 258 ? -0.950 -21.351 2.234 1.00 94.50 258 GLY A C 1
ATOM 2016 O O . GLY A 1 258 ? -0.302 -22.288 2.678 1.00 94.50 258 GLY A O 1
ATOM 2017 N N . ASP A 1 259 ? -0.390 -20.194 1.868 1.00 94.62 259 ASP A N 1
ATOM 2018 C CA . ASP A 1 259 ? 1.020 -19.863 2.116 1.00 94.62 259 ASP A CA 1
ATOM 2019 C C . ASP A 1 259 ? 1.257 -19.443 3.585 1.00 94.62 259 ASP A C 1
ATOM 2021 O O . ASP A 1 259 ? 2.383 -19.129 3.972 1.00 94.62 259 ASP A O 1
ATOM 2025 N N . LEU A 1 260 ? 0.191 -19.391 4.396 1.00 95.81 260 LEU A N 1
ATOM 2026 C CA . LEU A 1 260 ? 0.214 -19.112 5.828 1.00 95.81 260 LEU A CA 1
ATOM 2027 C C . LEU A 1 260 ? -0.127 -20.383 6.605 1.00 95.81 260 LEU A C 1
ATOM 2029 O O . LEU A 1 260 ? -1.167 -20.994 6.351 1.00 95.81 260 LEU A O 1
ATOM 2033 N N . LYS A 1 261 ? 0.677 -20.705 7.617 1.00 96.06 261 LYS A N 1
ATOM 2034 C CA . LYS A 1 261 ? 0.274 -21.600 8.711 1.00 96.06 261 LYS A CA 1
ATOM 2035 C C . LYS A 1 261 ? 0.259 -20.819 10.009 1.00 96.06 261 LYS A C 1
ATOM 2037 O O . LYS A 1 261 ? 1.183 -20.048 10.269 1.00 96.06 261 LYS A O 1
ATOM 2042 N N . ILE A 1 262 ? -0.807 -20.974 10.784 1.00 97.19 262 ILE A N 1
ATOM 2043 C CA . ILE A 1 262 ? -1.065 -20.160 11.971 1.00 97.19 262 ILE A CA 1
ATOM 2044 C C . ILE A 1 262 ? -1.062 -21.081 13.185 1.00 97.19 262 ILE A C 1
ATOM 2046 O O . ILE A 1 262 ? -1.976 -21.880 13.352 1.00 97.19 262 ILE A O 1
ATOM 2050 N N . TRP A 1 263 ? -0.056 -20.927 14.035 1.00 96.25 263 TRP A N 1
ATOM 2051 C CA . TRP A 1 263 ? 0.114 -21.681 15.269 1.00 96.25 263 TRP A CA 1
ATOM 2052 C C . TRP A 1 263 ? -0.407 -20.864 16.447 1.00 96.25 263 TRP A C 1
ATOM 2054 O O . TRP A 1 263 ? 0.027 -19.730 16.669 1.00 96.25 263 TRP A O 1
ATOM 2064 N N . ASN A 1 264 ? -1.334 -21.424 17.209 1.00 93.94 264 ASN A N 1
ATOM 2065 C CA . ASN A 1 264 ? -1.870 -20.834 18.424 1.00 93.94 264 ASN A CA 1
ATOM 2066 C C . ASN A 1 264 ? -0.971 -21.199 19.607 1.00 93.94 264 ASN A C 1
ATOM 2068 O O . ASN A 1 264 ? -0.801 -22.363 19.951 1.00 93.94 264 ASN A O 1
ATOM 2072 N N . ARG A 1 265 ? -0.392 -20.192 20.257 1.00 93.00 265 ARG A N 1
ATOM 2073 C CA . ARG A 1 265 ? 0.515 -20.371 21.400 1.00 93.00 265 ARG A CA 1
ATOM 2074 C C . ARG A 1 265 ? -0.165 -20.119 22.744 1.00 93.00 265 ARG A C 1
ATOM 2076 O O . ARG A 1 265 ? 0.541 -19.868 23.723 1.00 93.00 265 ARG A O 1
ATOM 2083 N N . GLY A 1 266 ? -1.499 -20.142 22.774 1.00 86.88 266 GLY A N 1
ATOM 2084 C CA . GLY A 1 266 ? -2.299 -19.714 23.919 1.00 86.88 266 GLY A CA 1
ATOM 2085 C C . GLY A 1 266 ? -2.317 -18.192 24.072 1.00 86.88 266 GLY A C 1
ATOM 2086 O O . GLY A 1 266 ? -1.613 -17.467 23.366 1.00 86.88 266 GLY A O 1
ATOM 2087 N N . ASP A 1 267 ? -3.151 -17.691 24.982 1.00 86.00 267 ASP A N 1
ATOM 2088 C CA . ASP A 1 267 ? -3.281 -16.261 25.297 1.00 86.00 267 ASP A CA 1
ATOM 2089 C C . ASP A 1 267 ? -3.531 -15.360 24.071 1.00 86.00 267 ASP A C 1
ATOM 2091 O O . ASP A 1 267 ? -3.079 -14.211 24.020 1.00 86.00 267 ASP A O 1
ATOM 2095 N N . LEU A 1 268 ? -4.242 -15.874 23.060 1.00 88.94 268 LEU A N 1
ATOM 2096 C CA . LEU A 1 268 ? -4.462 -15.205 21.771 1.00 88.94 268 LEU A CA 1
ATOM 2097 C C . LEU A 1 268 ? -3.157 -14.832 21.043 1.00 88.94 268 LEU A C 1
ATOM 2099 O O . LEU A 1 268 ? -3.150 -13.937 20.202 1.00 88.94 268 LEU A O 1
ATOM 2103 N N . ARG A 1 269 ? -2.029 -15.462 21.374 1.00 93.25 269 ARG A N 1
ATOM 2104 C CA . ARG A 1 269 ? -0.740 -15.233 20.720 1.00 93.25 269 ARG A CA 1
ATOM 2105 C C . ARG A 1 269 ? -0.589 -16.210 19.560 1.00 93.25 269 ARG A C 1
ATOM 2107 O O . ARG A 1 269 ? -0.704 -17.416 19.750 1.00 93.25 269 ARG A O 1
ATOM 2114 N N . PHE A 1 270 ? -0.271 -15.688 18.378 1.00 95.00 270 PHE A N 1
ATOM 2115 C CA . PHE A 1 270 ? -0.207 -16.491 17.158 1.00 95.00 270 PHE A CA 1
ATOM 2116 C C . PHE A 1 270 ? 1.165 -16.405 16.496 1.00 95.00 270 PHE A C 1
ATOM 2118 O O . PHE A 1 270 ? 1.609 -15.316 16.136 1.00 95.00 270 PHE A O 1
ATOM 2125 N N . ASP A 1 271 ? 1.816 -17.540 16.269 1.00 95.81 271 ASP A N 1
ATOM 2126 C CA . ASP A 1 271 ? 2.985 -17.593 15.393 1.00 95.81 271 ASP A CA 1
ATOM 2127 C C . ASP A 1 271 ? 2.525 -17.903 13.971 1.00 95.81 271 ASP A C 1
ATOM 2129 O O . ASP A 1 271 ? 1.655 -18.744 13.757 1.00 95.81 271 ASP A O 1
ATOM 2133 N N . ILE A 1 272 ? 3.099 -17.225 12.983 1.00 96.94 272 ILE A N 1
ATOM 2134 C CA . ILE A 1 272 ? 2.737 -17.420 11.580 1.00 96.94 272 ILE A CA 1
ATOM 2135 C C . ILE A 1 272 ? 3.972 -17.853 10.799 1.00 96.94 272 ILE A C 1
ATOM 2137 O O . ILE A 1 272 ? 4.924 -17.081 10.653 1.00 96.94 272 ILE A O 1
ATOM 2141 N N . GLU A 1 273 ? 3.932 -19.072 10.265 1.00 94.94 273 GLU A N 1
ATOM 2142 C CA . GLU A 1 273 ? 4.857 -19.523 9.226 1.00 94.94 273 GLU A CA 1
ATOM 2143 C C . GLU A 1 273 ? 4.347 -18.986 7.884 1.00 94.94 273 GLU A C 1
ATOM 2145 O O . GLU A 1 273 ? 3.222 -19.270 7.468 1.00 94.94 273 GLU A O 1
ATOM 2150 N N . LEU A 1 274 ? 5.163 -18.168 7.227 1.00 94.00 274 LEU A N 1
ATOM 2151 C CA . LEU A 1 274 ? 4.873 -17.559 5.934 1.00 94.00 274 LEU A CA 1
ATOM 2152 C C . LEU A 1 274 ? 5.814 -18.139 4.878 1.00 94.00 274 LEU A C 1
ATOM 2154 O O . LEU A 1 274 ? 7.013 -17.851 4.900 1.00 94.00 274 LEU A O 1
ATOM 2158 N N . ASP A 1 275 ? 5.264 -18.880 3.920 1.00 91.06 275 ASP A N 1
ATOM 2159 C CA . ASP A 1 275 ? 6.020 -19.497 2.829 1.00 91.06 275 ASP A CA 1
ATOM 2160 C C . ASP A 1 275 ? 5.851 -18.724 1.512 1.00 91.06 275 ASP A C 1
ATOM 2162 O O . ASP A 1 275 ? 4.810 -18.744 0.857 1.00 91.06 275 ASP A O 1
ATOM 2166 N N . VAL A 1 276 ? 6.884 -17.990 1.103 1.00 87.75 276 VAL A N 1
ATOM 2167 C CA . VAL A 1 276 ? 6.824 -17.140 -0.091 1.00 87.75 276 VAL A CA 1
ATOM 2168 C C . VAL A 1 276 ? 7.361 -17.891 -1.307 1.00 87.75 276 VAL A C 1
ATOM 2170 O O . VAL A 1 276 ? 8.495 -17.662 -1.732 1.00 87.75 276 VAL A O 1
ATOM 2173 N N . TYR A 1 277 ? 6.523 -18.733 -1.915 1.00 78.00 277 TYR A N 1
ATOM 2174 C CA . TYR A 1 277 ? 6.862 -19.507 -3.122 1.00 78.00 277 TYR A CA 1
ATOM 2175 C C . TYR A 1 277 ? 7.133 -18.646 -4.365 1.00 78.00 277 TYR A C 1
ATOM 2177 O O . TYR A 1 277 ? 8.044 -18.911 -5.148 1.00 78.00 277 TYR A O 1
ATOM 2185 N N . ASN A 1 278 ? 6.339 -17.591 -4.567 1.00 75.88 278 ASN A N 1
ATOM 2186 C CA . ASN A 1 278 ? 6.407 -16.729 -5.752 1.00 75.88 278 ASN A CA 1
ATOM 2187 C C . ASN A 1 278 ? 7.258 -15.478 -5.496 1.00 75.88 278 ASN A C 1
ATOM 2189 O O . ASN A 1 278 ? 6.783 -14.336 -5.561 1.00 75.88 278 ASN A O 1
ATOM 2193 N N . PHE A 1 279 ? 8.534 -15.679 -5.164 1.00 73.44 279 PHE A N 1
ATOM 2194 C CA . PHE A 1 279 ? 9.414 -14.577 -4.796 1.00 73.44 279 PHE A CA 1
ATOM 2195 C C . PHE A 1 279 ? 9.833 -13.717 -6.003 1.00 73.44 279 PHE A C 1
ATOM 2197 O O . PHE A 1 279 ? 10.428 -14.179 -6.987 1.00 73.44 279 PHE A O 1
ATOM 2204 N N . LYS A 1 280 ? 9.603 -12.396 -5.917 1.00 71.25 280 LYS A N 1
ATOM 2205 C CA . LYS A 1 280 ? 9.997 -11.460 -6.984 1.00 71.25 280 LYS A CA 1
ATOM 2206 C C . LYS A 1 280 ? 11.499 -11.546 -7.282 1.00 71.25 280 LYS A C 1
ATOM 2208 O O . LYS A 1 280 ? 12.322 -11.170 -6.450 1.00 71.25 280 LYS A O 1
ATOM 2213 N N . GLY A 1 281 ? 11.821 -11.866 -8.533 1.00 65.19 281 GLY A N 1
ATOM 2214 C CA . GLY A 1 281 ? 13.191 -12.037 -9.030 1.00 65.19 281 GLY A CA 1
ATOM 2215 C C . GLY A 1 281 ? 13.450 -13.461 -9.515 1.00 65.19 281 GLY A C 1
ATOM 2216 O O . GLY A 1 281 ? 14.275 -13.642 -10.403 1.00 65.19 281 GLY A O 1
ATOM 2217 N N . HIS A 1 282 ? 12.661 -14.419 -9.019 1.00 66.94 282 HIS A N 1
ATOM 2218 C CA . HIS A 1 282 ? 12.737 -15.837 -9.372 1.00 66.94 282 HIS A CA 1
ATOM 2219 C C . HIS A 1 282 ? 11.491 -16.343 -10.122 1.00 66.94 282 HIS A C 1
ATOM 2221 O O . HIS A 1 282 ? 11.484 -17.435 -10.668 1.00 66.94 282 HIS A O 1
ATOM 2227 N N . ASN A 1 283 ? 10.455 -15.512 -10.285 1.00 65.81 283 ASN A N 1
ATOM 2228 C CA . ASN A 1 283 ? 9.253 -15.878 -11.058 1.00 65.81 283 ASN A CA 1
ATOM 2229 C C . ASN A 1 283 ? 9.521 -16.239 -12.535 1.00 65.81 283 ASN A C 1
ATOM 2231 O O . ASN A 1 283 ? 8.644 -16.808 -13.188 1.00 65.81 283 ASN A O 1
ATOM 2235 N N . ALA A 1 284 ? 10.681 -15.853 -13.076 1.00 61.53 284 ALA A N 1
ATOM 2236 C CA . ALA A 1 284 ? 11.115 -16.153 -14.441 1.00 61.53 284 ALA A CA 1
ATOM 2237 C C . ALA A 1 284 ? 12.383 -17.026 -14.488 1.00 61.53 284 ALA A C 1
ATOM 2239 O O . ALA A 1 284 ? 12.907 -17.257 -15.576 1.00 61.53 284 ALA A O 1
ATOM 2240 N N . SER A 1 285 ? 12.910 -17.468 -13.338 1.00 63.84 285 SER A N 1
ATOM 2241 C CA . SER A 1 285 ? 14.024 -18.417 -13.320 1.00 63.84 285 SER A CA 1
ATOM 2242 C C . SER A 1 285 ? 13.519 -19.835 -13.571 1.00 63.84 285 SER A C 1
ATOM 2244 O O . SER A 1 285 ? 12.366 -20.158 -13.301 1.00 63.84 285 SER A O 1
ATOM 2246 N N . VAL A 1 286 ? 14.402 -20.674 -14.118 1.00 63.34 286 VAL A N 1
ATOM 2247 C CA . VAL A 1 286 ? 14.118 -22.096 -14.368 1.00 63.34 286 VAL A CA 1
ATOM 2248 C C . VAL A 1 286 ? 13.869 -22.831 -13.049 1.00 63.34 286 VAL A C 1
ATOM 2250 O O . VAL A 1 286 ? 12.961 -23.646 -12.958 1.00 63.34 286 VAL A O 1
ATOM 2253 N N . ILE A 1 287 ? 14.646 -22.484 -12.021 1.00 65.62 287 ILE A N 1
ATOM 2254 C CA . ILE A 1 287 ? 14.484 -22.966 -10.649 1.00 65.62 287 ILE A CA 1
ATOM 2255 C C . ILE A 1 287 ? 13.820 -21.843 -9.851 1.00 65.62 287 ILE A C 1
ATOM 2257 O O . ILE A 1 287 ? 14.349 -20.727 -9.804 1.00 65.62 287 ILE A O 1
ATOM 2261 N N . GLY A 1 288 ? 12.643 -22.106 -9.281 1.00 63.94 288 GLY A N 1
ATOM 2262 C CA . GLY A 1 288 ? 11.981 -21.180 -8.361 1.00 63.94 288 GLY A CA 1
ATOM 2263 C C . GLY A 1 288 ? 12.779 -21.029 -7.064 1.00 63.94 288 GLY A C 1
ATOM 2264 O O . GLY A 1 288 ? 13.553 -21.909 -6.708 1.00 63.94 288 GLY A O 1
ATOM 2265 N N . ASN A 1 289 ? 12.606 -19.910 -6.367 1.00 70.31 289 ASN A N 1
ATOM 2266 C CA . ASN A 1 289 ? 13.170 -19.718 -5.033 1.00 70.31 289 ASN A CA 1
ATOM 2267 C C . ASN A 1 289 ? 12.015 -19.411 -4.080 1.00 70.31 289 ASN A C 1
ATOM 2269 O O . ASN A 1 289 ? 11.272 -18.457 -4.330 1.00 70.31 289 ASN A O 1
ATOM 2273 N N . SER A 1 290 ? 11.877 -20.216 -3.033 1.00 76.38 290 SER A N 1
ATOM 2274 C CA . SER A 1 290 ? 10.930 -20.011 -1.941 1.00 76.38 290 SER A CA 1
ATOM 2275 C C . SER A 1 290 ? 11.684 -19.558 -0.700 1.00 76.38 290 SER A C 1
ATOM 2277 O O . SER A 1 290 ? 12.785 -20.032 -0.428 1.00 76.38 290 SER A O 1
ATOM 2279 N N . VAL A 1 291 ? 11.096 -18.642 0.064 1.00 83.44 291 VAL A N 1
ATOM 2280 C CA . VAL A 1 291 ? 11.667 -18.202 1.341 1.00 83.44 291 VAL A CA 1
ATOM 2281 C C . VAL A 1 291 ? 10.608 -18.340 2.415 1.00 83.44 291 VAL A C 1
ATOM 2283 O O . VAL A 1 291 ? 9.525 -17.766 2.284 1.00 83.44 291 VAL A O 1
ATOM 2286 N N . LYS A 1 292 ? 10.950 -19.069 3.476 1.00 88.88 292 LYS A N 1
ATOM 2287 C CA . LYS A 1 292 ? 10.110 -19.231 4.659 1.00 88.88 292 LYS A CA 1
ATOM 2288 C C . LYS A 1 292 ? 10.485 -18.212 5.725 1.00 88.88 292 LYS A C 1
ATOM 2290 O O . LYS A 1 292 ? 11.663 -18.002 6.010 1.00 88.88 292 LYS A O 1
ATOM 2295 N N . TYR A 1 293 ? 9.476 -17.591 6.318 1.00 91.38 293 TYR A N 1
ATOM 2296 C CA . TYR A 1 293 ? 9.616 -16.648 7.421 1.00 91.38 293 TYR A CA 1
ATOM 2297 C C . TYR A 1 293 ? 8.786 -17.125 8.608 1.00 91.38 293 TYR A C 1
ATOM 2299 O O . TYR A 1 293 ? 7.641 -17.529 8.428 1.00 91.38 293 TYR A O 1
ATOM 2307 N N . TRP A 1 294 ? 9.325 -16.992 9.818 1.00 92.44 294 TRP A N 1
ATOM 2308 C CA . TRP A 1 294 ? 8.556 -17.146 11.051 1.00 92.44 294 TRP A CA 1
ATOM 2309 C C . TRP A 1 294 ? 8.266 -15.776 11.654 1.00 92.44 294 TRP A C 1
ATOM 2311 O O . TRP A 1 294 ? 9.175 -15.043 12.049 1.00 92.44 294 TRP A O 1
ATOM 2321 N N . LEU A 1 295 ? 6.986 -15.420 11.711 1.00 94.81 295 LEU A N 1
ATOM 2322 C CA . LEU A 1 295 ? 6.505 -14.229 12.400 1.00 94.81 295 LEU A CA 1
ATOM 2323 C C . LEU A 1 295 ? 5.966 -14.664 13.760 1.00 94.81 295 LEU A C 1
ATOM 2325 O O . LEU A 1 295 ? 4.849 -15.165 13.841 1.00 94.81 295 LEU A O 1
ATOM 2329 N N . ARG A 1 296 ? 6.770 -14.517 14.815 1.00 92.94 296 ARG A N 1
ATOM 2330 C CA . ARG A 1 296 ? 6.365 -14.924 16.167 1.00 92.94 296 ARG A CA 1
ATOM 2331 C C . ARG A 1 296 ? 5.462 -13.875 16.808 1.00 92.94 296 ARG A C 1
ATOM 2333 O O . ARG A 1 296 ? 5.742 -12.679 16.665 1.00 92.94 296 ARG A O 1
ATOM 2340 N N . GLY A 1 297 ? 4.426 -14.319 17.513 1.00 91.75 297 GLY A N 1
ATOM 2341 C CA . GLY A 1 297 ? 3.526 -13.447 18.265 1.00 91.75 297 GLY A CA 1
ATOM 2342 C C . GLY A 1 297 ? 4.257 -12.731 19.404 1.00 91.75 297 GLY A C 1
ATOM 2343 O O . GLY A 1 297 ? 5.144 -13.294 20.048 1.00 91.75 297 GLY A O 1
ATOM 2344 N N . LEU A 1 298 ? 3.898 -11.474 19.650 1.00 92.81 298 LEU A N 1
ATOM 2345 C CA . LEU A 1 298 ? 4.628 -10.581 20.552 1.00 92.81 298 LEU A CA 1
ATOM 2346 C C . LEU A 1 298 ? 4.178 -10.764 21.998 1.00 92.81 298 LEU A C 1
ATOM 2348 O O . LEU A 1 298 ? 2.988 -10.857 22.284 1.00 92.81 298 LEU A O 1
ATOM 2352 N N . SER A 1 299 ? 5.120 -10.765 22.931 1.00 89.50 299 SER A N 1
ATOM 2353 C CA . SER A 1 299 ? 4.867 -10.996 24.357 1.00 89.50 299 SER A CA 1
ATOM 2354 C C . SER A 1 299 ? 4.668 -9.713 25.163 1.00 89.50 299 SER A C 1
ATOM 2356 O O . SER A 1 299 ? 3.936 -9.726 26.153 1.00 89.50 299 SER A O 1
ATOM 2358 N N . LYS A 1 300 ? 5.265 -8.588 24.746 1.00 89.88 300 LYS A N 1
ATOM 2359 C CA . LYS A 1 300 ? 5.213 -7.336 25.517 1.00 89.88 300 LYS A CA 1
ATOM 2360 C C . LYS A 1 300 ? 3.962 -6.523 25.174 1.00 89.88 300 LYS A C 1
ATOM 2362 O O . LYS A 1 300 ? 3.634 -6.319 24.005 1.00 89.88 300 LYS A O 1
ATOM 2367 N N . ALA A 1 301 ? 3.263 -6.010 26.189 1.00 88.44 301 ALA A N 1
ATOM 2368 C CA . ALA A 1 301 ? 1.998 -5.283 26.016 1.00 88.44 301 ALA A CA 1
ATOM 2369 C C . ALA A 1 301 ? 2.135 -4.012 25.147 1.00 88.44 301 ALA A C 1
ATOM 2371 O O . ALA A 1 301 ? 1.287 -3.739 24.298 1.00 88.44 301 ALA A O 1
ATOM 2372 N N . HIS A 1 302 ? 3.233 -3.263 25.287 1.00 86.50 302 HIS A N 1
ATOM 2373 C CA . HIS A 1 302 ? 3.478 -2.046 24.500 1.00 86.50 302 HIS A CA 1
ATOM 2374 C C . HIS A 1 302 ? 3.697 -2.313 22.998 1.00 86.50 302 HIS A C 1
ATOM 2376 O O . HIS A 1 302 ? 3.513 -1.411 22.180 1.00 86.50 302 HIS A O 1
ATOM 2382 N N . ASN A 1 303 ? 4.038 -3.551 22.626 1.00 92.38 303 ASN A N 1
ATOM 2383 C CA . ASN A 1 303 ? 4.310 -3.956 21.249 1.00 92.38 303 ASN A CA 1
ATOM 2384 C C . ASN A 1 303 ? 3.085 -4.511 20.509 1.00 92.38 303 ASN A C 1
ATOM 2386 O O . ASN A 1 303 ? 3.165 -4.736 19.302 1.00 92.38 303 ASN A O 1
ATOM 2390 N N . GLN A 1 304 ? 1.938 -4.684 21.178 1.00 92.94 304 GLN A N 1
ATOM 2391 C CA . GLN A 1 304 ? 0.772 -5.371 20.600 1.00 92.94 304 GLN A CA 1
ATOM 2392 C C . GLN A 1 304 ? 0.178 -4.680 19.361 1.00 92.94 304 GLN A C 1
ATOM 2394 O O . GLN A 1 304 ? -0.487 -5.321 18.552 1.00 92.94 304 GLN A O 1
ATOM 2399 N N . LEU A 1 305 ? 0.472 -3.395 19.131 1.00 93.69 305 LEU A N 1
ATOM 2400 C CA . LEU A 1 305 ? 0.109 -2.728 17.875 1.00 93.69 305 LEU A CA 1
ATOM 2401 C C . LEU A 1 305 ? 0.753 -3.392 16.643 1.00 93.69 305 LEU A C 1
ATOM 2403 O O . LEU A 1 305 ? 0.196 -3.306 15.550 1.00 93.69 305 LEU A O 1
ATOM 2407 N N . PHE A 1 306 ? 1.907 -4.043 16.795 1.00 95.94 306 PHE A N 1
ATOM 2408 C CA . PHE A 1 306 ? 2.662 -4.658 15.699 1.00 95.94 306 PHE A CA 1
ATOM 2409 C C . PHE A 1 306 ? 2.476 -6.181 15.602 1.00 95.94 306 PHE A C 1
ATOM 2411 O O . PHE A 1 306 ? 3.145 -6.837 14.809 1.00 95.94 306 PHE A O 1
ATOM 2418 N N . ASP A 1 307 ? 1.570 -6.742 16.400 1.00 94.94 307 ASP A N 1
ATOM 2419 C CA . ASP A 1 307 ? 1.406 -8.181 16.581 1.00 94.94 307 ASP A CA 1
ATOM 2420 C C . ASP A 1 307 ? 0.821 -8.906 15.349 1.00 94.94 307 ASP A C 1
ATOM 2422 O O . ASP A 1 307 ? 0.182 -8.323 14.471 1.00 94.94 307 ASP A O 1
ATOM 2426 N N . THR A 1 308 ? 1.032 -10.216 15.265 1.00 95.44 308 THR A N 1
ATOM 2427 C CA . THR A 1 308 ? 0.524 -11.078 14.183 1.00 95.44 308 THR A CA 1
ATOM 2428 C C . THR A 1 308 ? -0.993 -11.277 14.223 1.00 95.44 308 THR A C 1
ATOM 2430 O O . THR A 1 308 ? -1.581 -11.623 13.193 1.00 95.44 308 THR A O 1
ATOM 2433 N N . SER A 1 309 ? -1.656 -10.991 15.348 1.00 94.31 309 SER A N 1
ATOM 2434 C CA . SER A 1 309 ? -3.120 -11.056 15.494 1.00 94.31 309 SER A CA 1
ATOM 2435 C C . SER A 1 309 ? -3.889 -10.286 14.413 1.00 94.31 309 SER A C 1
ATOM 2437 O O . SER A 1 309 ? -4.954 -10.740 13.990 1.00 94.31 309 SER A O 1
ATOM 2439 N N . TRP A 1 310 ? -3.342 -9.196 13.855 1.00 94.88 310 TRP A N 1
ATOM 2440 C CA . TRP A 1 310 ? -3.957 -8.491 12.717 1.00 94.88 310 TRP A CA 1
ATOM 2441 C C . TRP A 1 310 ? -4.153 -9.385 11.485 1.00 94.88 310 TRP A C 1
ATOM 2443 O O . TRP A 1 310 ? -5.122 -9.216 10.742 1.00 94.88 310 TRP A O 1
ATOM 2453 N N . ILE A 1 311 ? -3.228 -10.316 11.240 1.00 96.62 311 ILE A N 1
ATOM 2454 C CA . ILE A 1 311 ? -3.268 -11.255 10.112 1.00 96.62 311 ILE A CA 1
ATOM 2455 C C . ILE A 1 311 ? -4.320 -12.338 10.377 1.00 96.62 311 ILE A C 1
ATOM 2457 O O . ILE A 1 311 ? -5.093 -12.662 9.475 1.00 96.62 311 ILE A O 1
ATOM 2461 N N . VAL A 1 312 ? -4.410 -12.829 11.616 1.00 95.88 312 VAL A N 1
ATOM 2462 C CA . VAL A 1 312 ? -5.405 -13.832 12.036 1.00 95.88 312 VAL A CA 1
ATOM 2463 C C . VAL A 1 312 ? -6.824 -13.270 11.955 1.00 95.88 312 VAL A C 1
ATOM 2465 O O . VAL A 1 312 ? -7.688 -13.863 11.310 1.00 95.88 312 VAL A O 1
ATOM 2468 N N . VAL A 1 313 ? -7.051 -12.070 12.503 1.00 94.06 313 VAL A N 1
ATOM 2469 C CA . VAL A 1 313 ? -8.336 -11.356 12.399 1.00 94.06 313 VAL A CA 1
ATOM 2470 C C . VAL A 1 313 ? -8.729 -11.157 10.936 1.00 94.06 313 VAL A C 1
ATOM 2472 O O . VAL A 1 313 ? -9.876 -11.393 10.552 1.00 94.06 313 VAL A O 1
ATOM 2475 N N . TYR A 1 314 ? -7.777 -10.758 10.093 1.00 95.75 314 TYR A N 1
ATOM 2476 C CA . TYR A 1 314 ? -8.011 -10.602 8.662 1.00 95.75 314 TYR A CA 1
ATOM 2477 C C . TYR A 1 314 ? -8.410 -11.924 7.980 1.00 95.75 314 TYR A C 1
ATOM 2479 O O . TYR A 1 314 ? -9.393 -11.942 7.231 1.00 95.75 314 TYR A O 1
ATOM 2487 N N . ALA A 1 315 ? -7.707 -13.024 8.264 1.00 95.69 315 ALA A N 1
ATOM 2488 C CA . ALA A 1 315 ? -8.020 -14.354 7.739 1.00 95.69 315 ALA A CA 1
ATOM 2489 C C . ALA A 1 315 ? -9.416 -14.836 8.175 1.00 95.69 315 ALA A C 1
ATOM 2491 O O . ALA A 1 315 ? -10.175 -15.363 7.354 1.00 95.69 315 ALA A O 1
ATOM 2492 N N . TRP A 1 316 ? -9.788 -14.585 9.433 1.00 94.94 316 TRP A N 1
ATOM 2493 C CA . TRP A 1 316 ? -11.110 -14.904 9.967 1.00 94.94 316 TRP A CA 1
ATOM 2494 C C . TRP A 1 316 ? -12.225 -14.109 9.276 1.00 94.94 316 TRP A C 1
ATOM 2496 O O . TRP A 1 316 ? -13.188 -14.686 8.772 1.00 94.94 316 TRP A O 1
ATOM 2506 N N . ILE A 1 317 ? -12.075 -12.784 9.148 1.00 91.94 317 ILE A N 1
ATOM 2507 C CA . ILE A 1 317 ? -13.061 -11.922 8.467 1.00 91.94 317 ILE A CA 1
ATOM 2508 C C . ILE A 1 317 ? -13.272 -12.356 7.012 1.00 91.94 317 ILE A C 1
ATOM 2510 O O . ILE A 1 317 ? -14.394 -12.277 6.502 1.00 91.94 317 ILE A O 1
ATOM 2514 N N . ARG A 1 318 ? -12.196 -12.790 6.344 1.00 92.38 318 ARG A N 1
ATOM 2515 C CA . ARG A 1 318 ? -12.212 -13.319 4.974 1.00 92.38 318 ARG A CA 1
ATOM 2516 C C . ARG A 1 318 ? -12.935 -14.664 4.846 1.00 92.38 318 ARG A C 1
ATOM 2518 O O . ARG A 1 318 ? -13.130 -15.107 3.719 1.00 92.38 318 ARG A O 1
ATOM 2525 N N . GLY A 1 319 ? -13.328 -15.289 5.958 1.00 92.38 319 GLY A N 1
ATOM 2526 C CA . GLY A 1 319 ? -13.950 -16.611 5.984 1.00 92.38 319 GLY A CA 1
ATOM 2527 C C . GLY A 1 319 ? -12.961 -17.743 5.713 1.00 92.38 319 GLY A C 1
ATOM 2528 O O . GLY A 1 319 ? -13.375 -18.851 5.399 1.00 92.38 319 GLY A O 1
ATOM 2529 N N . CYS A 1 320 ? -11.653 -17.482 5.804 1.00 94.88 320 CYS A N 1
ATOM 2530 C CA . CYS A 1 320 ? -10.632 -18.491 5.527 1.00 94.88 320 CYS A CA 1
ATOM 2531 C C . CYS A 1 320 ? -10.366 -19.410 6.726 1.00 94.88 320 CYS A C 1
ATOM 2533 O O . CYS A 1 320 ? -9.739 -20.449 6.550 1.00 94.88 320 CYS A O 1
ATOM 2535 N N . LEU A 1 321 ? -10.885 -19.067 7.905 1.00 94.69 321 LEU A N 1
ATOM 2536 C CA . LEU A 1 321 ? -10.844 -19.867 9.129 1.00 94.69 321 LEU A CA 1
ATOM 2537 C C . LEU A 1 321 ? -12.233 -20.456 9.436 1.00 94.69 321 LEU A C 1
ATOM 2539 O O . LEU A 1 321 ? -12.793 -20.229 10.502 1.00 94.69 321 LEU A O 1
ATOM 2543 N N . GLY A 1 322 ? -12.822 -21.166 8.466 1.00 88.62 322 GLY A N 1
ATOM 2544 C CA . GLY A 1 322 ? -14.212 -21.638 8.521 1.00 88.62 322 GLY A CA 1
ATOM 2545 C C . GLY A 1 322 ? -14.545 -22.616 9.655 1.00 88.62 322 GLY A C 1
ATOM 2546 O O . GLY A 1 322 ? -15.720 -22.767 9.971 1.00 88.62 322 GLY A O 1
ATOM 2547 N N . HIS A 1 323 ? -13.544 -23.232 10.296 1.00 90.62 323 HIS A N 1
ATOM 2548 C CA . HIS A 1 323 ? -13.736 -24.043 11.507 1.00 90.62 323 HIS A CA 1
ATOM 2549 C C . HIS A 1 323 ? -14.177 -23.219 12.727 1.00 90.62 323 HIS A C 1
ATOM 2551 O O . HIS A 1 323 ? -14.768 -23.775 13.646 1.00 90.62 323 HIS A O 1
ATOM 2557 N N . TYR A 1 324 ? -13.956 -21.900 12.705 1.00 91.69 324 TYR A N 1
ATOM 2558 C CA . TYR A 1 324 ? -14.331 -20.971 13.771 1.00 91.69 324 TYR A CA 1
ATOM 2559 C C . TYR A 1 324 ? -15.377 -19.981 13.233 1.00 91.69 324 TYR A C 1
ATOM 2561 O O . TYR A 1 324 ? -15.035 -18.855 12.866 1.00 91.69 324 TYR A O 1
ATOM 2569 N N . PRO A 1 325 ? -16.652 -20.383 13.090 1.00 82.44 325 PRO A N 1
ATOM 2570 C CA . PRO A 1 325 ? -17.671 -19.556 12.445 1.00 82.44 325 PRO A CA 1
ATOM 2571 C C . PRO A 1 325 ? -18.003 -18.288 13.242 1.00 82.44 325 PRO A C 1
ATOM 2573 O O . PRO A 1 325 ? -18.349 -17.261 12.647 1.00 82.44 325 PRO A O 1
ATOM 2576 N N . THR A 1 326 ? -17.881 -18.328 14.572 1.00 83.31 326 THR A N 1
ATOM 2577 C CA . THR A 1 326 ? -18.081 -17.163 15.437 1.00 83.31 326 THR A CA 1
ATOM 2578 C C . THR A 1 326 ? -16.758 -16.625 15.978 1.00 83.31 326 THR A C 1
ATOM 2580 O O . THR A 1 326 ? -15.737 -17.310 16.012 1.00 83.31 326 THR A O 1
ATOM 2583 N N . LEU A 1 327 ? -16.769 -15.358 16.405 1.00 81.06 327 LEU A N 1
ATOM 2584 C CA . LEU A 1 327 ? -15.602 -14.759 17.050 1.00 81.06 327 LEU A CA 1
ATOM 2585 C C . LEU A 1 327 ? -15.296 -15.452 18.382 1.00 81.06 327 LEU A C 1
ATOM 2587 O O . LEU A 1 327 ? -14.136 -15.621 18.729 1.00 81.06 327 LEU A O 1
ATOM 2591 N N . THR A 1 328 ? -16.329 -15.877 19.106 1.00 82.56 328 THR A N 1
ATOM 2592 C CA . THR A 1 328 ? -16.192 -16.621 20.359 1.00 82.56 328 THR A CA 1
ATOM 2593 C C . THR A 1 328 ? -15.450 -17.937 20.147 1.00 82.56 328 THR A C 1
ATOM 2595 O O . THR A 1 328 ? -14.570 -18.252 20.943 1.00 82.56 328 THR A O 1
ATOM 2598 N N . ASP A 1 329 ? -15.730 -18.648 19.051 1.00 87.69 329 ASP A N 1
ATOM 2599 C CA . ASP A 1 329 ? -15.015 -19.884 18.706 1.00 87.69 329 ASP A CA 1
ATOM 2600 C C . ASP A 1 329 ? -13.527 -19.609 18.462 1.00 87.69 329 ASP A C 1
ATOM 2602 O O . ASP A 1 329 ? -12.675 -20.343 18.948 1.00 87.69 329 ASP A O 1
ATOM 2606 N N . LEU A 1 330 ? -13.203 -18.513 17.762 1.00 87.44 330 LEU A N 1
ATOM 2607 C CA . LEU A 1 330 ? -11.814 -18.118 17.513 1.00 87.44 330 LEU A CA 1
ATOM 2608 C C . LEU A 1 330 ? -11.089 -17.686 18.796 1.00 87.44 330 LEU A C 1
ATOM 2610 O O . LEU A 1 330 ? -9.909 -17.977 18.954 1.00 87.44 330 LEU A O 1
ATOM 2614 N N . LEU A 1 331 ? -11.758 -16.952 19.688 1.00 84.94 331 LEU A N 1
ATOM 2615 C CA . LEU A 1 331 ? -11.130 -16.420 20.903 1.00 84.94 331 LEU A CA 1
ATOM 2616 C C . LEU A 1 331 ? -10.933 -17.483 21.989 1.00 84.94 331 LEU A C 1
ATOM 2618 O O . LEU A 1 331 ? -10.018 -17.354 22.796 1.00 84.94 331 LEU A O 1
ATOM 2622 N N . ASN A 1 332 ? -11.780 -18.512 22.013 1.00 85.94 332 ASN A N 1
ATOM 2623 C CA . ASN A 1 332 ? -11.754 -19.553 23.042 1.00 85.94 332 ASN A CA 1
ATOM 2624 C C . ASN A 1 332 ? -11.143 -20.874 22.557 1.00 85.94 332 ASN A C 1
ATOM 2626 O O . ASN A 1 332 ? -11.139 -21.847 23.310 1.00 85.94 332 ASN A O 1
ATOM 2630 N N . THR A 1 333 ? -10.668 -20.939 21.311 1.00 89.31 333 THR A N 1
ATOM 2631 C CA . THR A 1 333 ? -10.067 -22.164 20.781 1.00 89.31 333 THR A CA 1
ATOM 2632 C C . THR A 1 333 ? -8.782 -22.534 21.521 1.00 89.31 333 THR A C 1
ATOM 2634 O O . THR A 1 333 ? -7.944 -21.687 21.842 1.00 89.31 333 THR A O 1
ATOM 2637 N N . THR A 1 334 ? -8.621 -23.834 21.749 1.00 90.56 334 THR A N 1
ATOM 2638 C CA . THR A 1 334 ? -7.410 -24.458 22.292 1.00 90.56 334 THR A CA 1
ATOM 2639 C C . THR A 1 334 ? -6.643 -25.247 21.233 1.00 90.56 334 THR A C 1
ATOM 2641 O O . THR A 1 334 ? -5.690 -25.943 21.573 1.00 90.56 334 THR A O 1
ATOM 2644 N N . ASP A 1 335 ? -7.066 -25.182 19.968 1.00 92.25 335 ASP A N 1
ATOM 2645 C CA . ASP A 1 335 ? -6.379 -25.862 18.869 1.00 92.25 335 ASP A CA 1
ATOM 2646 C C . ASP A 1 335 ? -4.977 -25.272 18.691 1.00 92.25 335 ASP A C 1
ATOM 2648 O O . ASP A 1 335 ? -4.836 -24.050 18.717 1.00 92.25 335 ASP A O 1
ATOM 2652 N N . ASP A 1 336 ? -3.964 -26.122 18.489 1.00 93.38 336 ASP A N 1
ATOM 2653 C CA . ASP A 1 336 ? -2.563 -25.708 18.272 1.00 93.38 336 ASP A CA 1
ATOM 2654 C C . ASP A 1 336 ? -2.350 -25.057 16.894 1.00 93.38 336 ASP A C 1
ATOM 2656 O O . ASP A 1 336 ? -1.527 -24.156 16.752 1.00 93.38 336 ASP A O 1
ATOM 2660 N N . GLU A 1 337 ? -3.131 -25.441 15.880 1.00 95.62 337 GLU A N 1
ATOM 2661 C CA . GLU A 1 337 ? -3.085 -24.853 14.537 1.00 95.62 337 GLU A CA 1
ATOM 2662 C C . GLU A 1 337 ? -4.466 -24.337 14.110 1.00 95.62 337 GLU A C 1
ATOM 2664 O O . GLU A 1 337 ? -5.455 -25.071 14.118 1.00 95.62 337 GLU A O 1
ATOM 2669 N N . LEU A 1 338 ? -4.532 -23.079 13.659 1.00 95.81 338 LEU A N 1
ATOM 2670 C CA . LEU A 1 338 ? -5.731 -22.512 13.039 1.00 95.81 338 LEU A CA 1
ATOM 2671 C C . LEU A 1 338 ? -5.734 -22.817 11.535 1.00 95.81 338 LEU A C 1
ATOM 2673 O O . LEU A 1 338 ? -5.163 -22.079 10.724 1.00 95.81 338 LEU A O 1
ATOM 2677 N N . VAL A 1 339 ? -6.407 -23.904 11.160 1.00 94.69 339 VAL A N 1
ATOM 2678 C CA . VAL A 1 339 ? -6.381 -24.436 9.789 1.00 94.69 339 VAL A CA 1
ATOM 2679 C C . VAL A 1 339 ? -7.089 -23.512 8.786 1.00 94.69 339 VAL A C 1
ATOM 2681 O O . VAL A 1 339 ? -8.269 -23.166 8.919 1.00 94.69 339 VAL A O 1
ATOM 2684 N N . ILE A 1 340 ? -6.377 -23.159 7.710 1.00 96.62 340 ILE A N 1
ATOM 2685 C CA . ILE A 1 340 ? -6.917 -22.388 6.584 1.00 96.62 340 ILE A CA 1
ATOM 2686 C C . ILE A 1 340 ? -7.806 -23.281 5.705 1.00 96.62 340 ILE A C 1
ATOM 2688 O O . ILE A 1 340 ? -7.337 -24.073 4.893 1.00 96.62 340 ILE A O 1
ATOM 2692 N N . THR A 1 341 ? -9.116 -23.072 5.793 1.00 96.00 341 THR A N 1
ATOM 2693 C CA . THR A 1 341 ? -10.150 -23.797 5.023 1.00 96.00 341 THR A CA 1
ATOM 2694 C C . THR A 1 341 ? -10.182 -23.461 3.527 1.00 96.00 341 THR A C 1
ATOM 2696 O O . THR A 1 341 ? -10.720 -24.219 2.725 1.00 96.00 341 THR A O 1
ATOM 2699 N N . SER A 1 342 ? -9.610 -22.322 3.121 1.00 94.69 342 SER A N 1
ATOM 2700 C CA . SER A 1 342 ? -9.601 -21.844 1.728 1.00 94.69 342 SER A CA 1
ATOM 2701 C C . SER A 1 342 ? -8.176 -21.584 1.218 1.00 94.69 342 SER A C 1
ATOM 2703 O O . SER A 1 342 ? -7.842 -20.445 0.879 1.00 94.69 342 SER A O 1
ATOM 2705 N N . PRO A 1 343 ? -7.306 -22.609 1.134 1.00 95.31 343 PRO A N 1
ATOM 2706 C CA . PRO A 1 343 ? -5.870 -22.418 0.912 1.00 95.31 343 PRO A CA 1
ATOM 2707 C C . PRO A 1 343 ? -5.535 -21.826 -0.463 1.00 95.31 343 PRO A C 1
ATOM 2709 O O . PRO A 1 343 ? -4.540 -21.125 -0.612 1.00 95.31 343 PRO A O 1
ATOM 2712 N N . LYS A 1 344 ? -6.380 -22.052 -1.477 1.00 94.62 344 LYS A N 1
ATOM 2713 C CA . LYS A 1 344 ? -6.172 -21.518 -2.834 1.00 94.62 344 LYS A CA 1
ATOM 2714 C C . LYS A 1 344 ? -6.591 -20.052 -2.994 1.00 94.62 344 LYS A C 1
ATOM 2716 O O . LYS A 1 344 ? -6.249 -19.443 -4.005 1.00 94.62 344 LYS A O 1
ATOM 2721 N N . ALA A 1 345 ? -7.331 -19.486 -2.038 1.00 94.62 345 ALA A N 1
ATOM 2722 C CA . ALA A 1 345 ? -7.808 -18.111 -2.136 1.00 94.62 345 ALA A CA 1
ATOM 2723 C C . ALA A 1 345 ? -6.626 -17.121 -2.124 1.00 94.62 345 ALA A C 1
ATOM 2725 O O . ALA A 1 345 ? -5.674 -17.332 -1.370 1.00 94.62 345 ALA A O 1
ATOM 2726 N N . PRO A 1 346 ? -6.666 -16.017 -2.894 1.00 95.44 346 PRO A N 1
ATOM 2727 C CA . PRO A 1 346 ? -5.618 -15.004 -2.830 1.00 95.44 346 PRO A CA 1
ATOM 2728 C C . PRO A 1 346 ? -5.514 -14.389 -1.430 1.00 95.44 346 PRO A C 1
ATOM 2730 O O . PRO A 1 346 ? -6.534 -14.001 -0.838 1.00 95.44 346 PRO A O 1
ATOM 2733 N N . PHE A 1 347 ? -4.285 -14.225 -0.928 1.00 95.94 347 PHE A N 1
ATOM 2734 C CA . PHE A 1 347 ? -4.047 -13.534 0.341 1.00 95.94 347 PHE A CA 1
ATOM 2735 C C . PHE A 1 347 ? -4.543 -12.089 0.265 1.00 95.94 347 PHE A C 1
ATOM 2737 O O . PHE A 1 347 ? -5.247 -11.634 1.161 1.00 95.94 347 PHE A O 1
ATOM 2744 N N . LEU A 1 348 ? -4.265 -11.386 -0.841 1.00 96.06 348 LEU A N 1
ATOM 2745 C CA . LEU A 1 348 ? -4.733 -10.019 -1.076 1.00 96.06 348 LEU A CA 1
ATOM 2746 C C . LEU A 1 348 ? -5.772 -9.956 -2.187 1.00 96.06 348 LEU A C 1
ATOM 2748 O O . LEU A 1 348 ? -5.507 -10.316 -3.336 1.00 96.06 348 LEU A O 1
ATOM 2752 N N . LEU A 1 349 ? -6.919 -9.383 -1.849 1.00 95.56 349 LEU A N 1
ATOM 2753 C CA . LEU A 1 349 ? -8.002 -9.123 -2.776 1.00 95.56 349 LEU A CA 1
ATOM 2754 C C . LEU A 1 349 ? -8.004 -7.674 -3.241 1.00 95.56 349 LEU A C 1
ATOM 2756 O O . LEU A 1 349 ? -7.621 -6.742 -2.521 1.00 95.56 349 LEU A O 1
ATOM 2760 N N . LYS A 1 350 ? -8.449 -7.471 -4.475 1.00 94.19 350 LYS A N 1
ATOM 2761 C CA . LYS A 1 350 ? -8.589 -6.146 -5.063 1.00 94.19 350 LYS A CA 1
ATOM 2762 C C . LYS A 1 350 ? -9.709 -5.379 -4.341 1.00 94.19 350 LYS A C 1
ATOM 2764 O O . LYS A 1 350 ? -10.826 -5.874 -4.219 1.00 94.19 350 LYS A O 1
ATOM 2769 N N . PRO A 1 351 ? -9.455 -4.147 -3.871 1.00 91.44 351 PRO A N 1
ATOM 2770 C CA . PRO A 1 351 ? -10.515 -3.296 -3.357 1.00 91.44 351 PRO A CA 1
ATOM 2771 C C . PRO A 1 351 ? -11.438 -2.833 -4.483 1.00 91.44 351 PRO A C 1
ATOM 2773 O O . PRO A 1 351 ? -10.993 -2.537 -5.597 1.00 91.44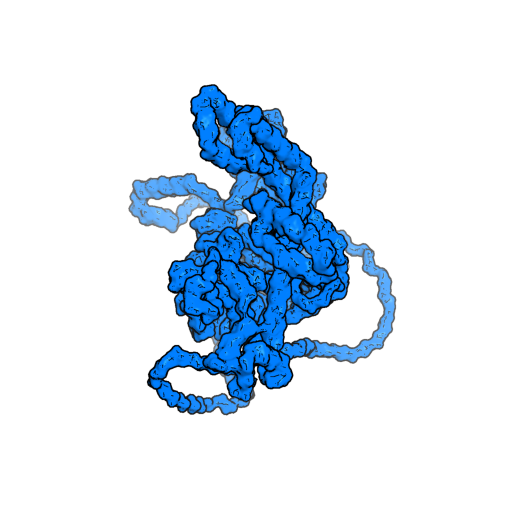 351 PRO A O 1
ATOM 2776 N N . ASN A 1 352 ? -12.720 -2.692 -4.172 1.00 87.31 352 ASN A N 1
ATOM 2777 C CA . ASN A 1 352 ? -13.695 -2.125 -5.092 1.00 87.31 352 ASN A CA 1
ATOM 2778 C C . ASN A 1 352 ? -13.420 -0.633 -5.383 1.00 87.31 352 ASN A C 1
ATOM 2780 O O . ASN A 1 352 ? -12.660 0.036 -4.674 1.00 87.31 352 ASN A O 1
ATOM 2784 N N . MET A 1 353 ? -14.102 -0.068 -6.387 1.00 73.56 353 MET A N 1
ATOM 2785 C CA . MET A 1 353 ? -14.050 1.379 -6.626 1.00 73.56 353 MET A CA 1
ATOM 2786 C C . MET A 1 353 ? -14.540 2.148 -5.387 1.00 73.56 353 MET A C 1
ATOM 2788 O O . MET A 1 353 ? -15.687 2.020 -4.963 1.00 73.56 353 MET A O 1
ATOM 2792 N N . GLY A 1 354 ? -13.645 2.934 -4.787 1.00 68.62 354 GLY A N 1
ATOM 2793 C CA . GLY A 1 354 ? -13.884 3.658 -3.535 1.00 68.62 354 GLY A CA 1
ATOM 2794 C C . GLY A 1 354 ? -13.265 3.020 -2.284 1.00 68.62 354 GLY A C 1
ATOM 2795 O O . GLY A 1 354 ? -13.285 3.661 -1.237 1.00 68.62 354 GLY A O 1
ATOM 2796 N N . GLY A 1 355 ? -12.695 1.809 -2.367 1.00 77.00 355 GLY A N 1
ATOM 2797 C CA . GLY A 1 355 ? -11.888 1.208 -1.291 1.00 77.00 355 GLY A CA 1
ATOM 2798 C C . GLY A 1 355 ? -12.680 0.812 -0.042 1.00 77.00 355 GLY A C 1
ATOM 2799 O O . GLY A 1 355 ? -12.263 1.094 1.078 1.00 77.00 355 GLY A O 1
ATOM 2800 N N . THR A 1 356 ? -13.844 0.198 -0.232 1.00 76.25 356 THR A N 1
ATOM 2801 C CA . THR A 1 356 ? -14.861 -0.004 0.817 1.00 76.25 356 THR A CA 1
ATOM 2802 C C . THR A 1 356 ? -15.113 -1.468 1.137 1.00 76.25 356 THR A C 1
ATOM 2804 O O . THR A 1 356 ? -15.427 -1.796 2.276 1.00 76.25 356 THR A O 1
ATOM 2807 N N . HIS A 1 357 ? -14.963 -2.330 0.138 1.00 84.81 357 HIS A N 1
ATOM 2808 C CA . HIS A 1 357 ? -15.040 -3.778 0.240 1.00 84.81 357 HIS A CA 1
ATOM 2809 C C . HIS A 1 357 ? -13.985 -4.400 -0.675 1.00 84.81 357 HIS A C 1
ATOM 2811 O O . HIS A 1 357 ? -13.424 -3.727 -1.546 1.00 84.81 357 HIS A O 1
ATOM 2817 N N . LEU A 1 358 ? -13.709 -5.676 -0.441 1.00 92.06 358 LEU A N 1
ATOM 2818 C CA . LEU A 1 358 ? -12.835 -6.496 -1.268 1.00 92.06 358 LEU A CA 1
ATOM 2819 C C . LEU A 1 358 ? -13.682 -7.231 -2.316 1.00 92.06 358 LEU A C 1
ATOM 2821 O O . LEU A 1 358 ? -14.822 -7.591 -2.037 1.00 92.06 358 LEU A O 1
ATOM 2825 N N . THR A 1 359 ? -13.143 -7.392 -3.520 1.00 93.00 359 THR A N 1
ATOM 2826 C CA . THR A 1 359 ? -13.692 -8.247 -4.587 1.00 93.00 359 THR A CA 1
ATOM 2827 C C . THR A 1 359 ? -12.978 -9.591 -4.584 1.00 93.00 359 THR A C 1
ATOM 2829 O O . THR A 1 359 ? -11.844 -9.630 -4.133 1.00 93.00 359 THR A O 1
ATOM 2832 N N . ASP A 1 360 ? -13.515 -10.629 -5.216 1.00 90.06 360 ASP A N 1
ATOM 2833 C CA . ASP A 1 360 ? -12.849 -11.947 -5.258 1.00 90.06 360 ASP A CA 1
ATOM 2834 C C . ASP A 1 360 ? -11.608 -12.006 -6.171 1.00 90.06 360 ASP A C 1
ATOM 2836 O O . ASP A 1 360 ? -10.852 -12.974 -6.158 1.00 90.06 360 ASP A O 1
ATOM 2840 N N . GLU A 1 361 ? -11.349 -10.949 -6.947 1.00 92.00 361 GLU A N 1
ATOM 2841 C CA . GLU A 1 361 ? -10.158 -10.857 -7.791 1.00 92.00 361 GLU A CA 1
ATOM 2842 C C . GLU A 1 361 ? -8.872 -10.642 -6.967 1.00 92.00 361 GLU A C 1
ATOM 2844 O O . GLU A 1 361 ? -8.846 -9.780 -6.076 1.00 92.00 361 GLU A O 1
ATOM 2849 N N . PRO A 1 362 ? -7.756 -11.315 -7.315 1.00 94.00 362 PRO A N 1
ATOM 2850 C CA . PRO A 1 362 ? -6.461 -11.055 -6.699 1.00 94.00 362 PRO A CA 1
ATOM 2851 C C . PRO A 1 362 ? -6.002 -9.619 -6.962 1.00 94.00 362 PRO A C 1
ATOM 2853 O O . PRO A 1 362 ? -6.185 -9.048 -8.047 1.00 94.00 362 PRO A O 1
ATOM 2856 N N . TRP A 1 363 ? -5.368 -9.011 -5.962 1.00 93.81 363 TRP A N 1
ATOM 2857 C CA . TRP A 1 363 ? -4.846 -7.658 -6.109 1.00 93.81 363 TRP A CA 1
ATOM 2858 C C . TRP A 1 363 ? -3.558 -7.634 -6.947 1.00 93.81 363 TRP A C 1
ATOM 2860 O O . TRP A 1 363 ? -2.833 -8.619 -7.060 1.00 93.81 363 TRP A O 1
ATOM 2870 N N . ASN A 1 364 ? -3.236 -6.474 -7.527 1.00 91.50 364 ASN A N 1
ATOM 2871 C CA . ASN A 1 364 ? -2.014 -6.273 -8.303 1.00 91.50 364 ASN A CA 1
ATOM 2872 C C . ASN A 1 364 ? -1.011 -5.393 -7.548 1.00 91.50 364 ASN A C 1
ATOM 2874 O O . ASN A 1 364 ? -1.386 -4.541 -6.733 1.00 91.50 364 ASN A O 1
ATOM 2878 N N . SER A 1 365 ? 0.277 -5.567 -7.850 1.00 90.38 365 SER A N 1
ATOM 2879 C CA . SER A 1 365 ? 1.360 -4.905 -7.112 1.00 90.38 365 SER A CA 1
ATOM 2880 C C . SER A 1 365 ? 1.331 -3.374 -7.208 1.00 90.38 365 SER A C 1
ATOM 2882 O O . SER A 1 365 ? 1.737 -2.687 -6.266 1.00 90.38 365 SER A O 1
ATOM 2884 N N . ASN A 1 366 ? 0.859 -2.826 -8.334 1.00 89.25 366 ASN A N 1
ATOM 2885 C CA . ASN A 1 366 ? 0.776 -1.378 -8.546 1.00 89.25 366 ASN A CA 1
ATOM 2886 C C . ASN A 1 366 ? -0.332 -0.757 -7.691 1.00 89.25 366 ASN A C 1
ATOM 2888 O O . ASN A 1 366 ? -0.113 0.270 -7.053 1.00 89.25 366 ASN A O 1
ATOM 2892 N N . GLY A 1 367 ? -1.494 -1.410 -7.642 1.00 90.19 367 GLY A N 1
ATOM 2893 C CA . GLY A 1 367 ? -2.631 -1.017 -6.819 1.00 90.19 367 GLY A CA 1
ATOM 2894 C C . GLY A 1 367 ? -2.290 -1.055 -5.334 1.00 90.19 367 GLY A C 1
ATOM 2895 O O . GLY A 1 367 ? -2.532 -0.068 -4.642 1.00 90.19 367 GLY A O 1
ATOM 2896 N N . LEU A 1 368 ? -1.641 -2.130 -4.871 1.00 93.19 368 LEU A N 1
ATOM 2897 C CA . LEU A 1 368 ? -1.151 -2.224 -3.493 1.00 93.19 368 LEU A CA 1
ATOM 2898 C C . LEU A 1 368 ? -0.168 -1.090 -3.162 1.00 93.19 368 LEU A C 1
ATOM 2900 O O . LEU A 1 368 ? -0.338 -0.377 -2.174 1.00 93.19 368 LEU A O 1
ATOM 2904 N N . SER A 1 369 ? 0.841 -0.879 -4.015 1.00 91.44 369 SER A N 1
ATOM 2905 C CA . SER A 1 369 ? 1.842 0.175 -3.796 1.00 91.44 369 SER A CA 1
ATOM 2906 C C . SER A 1 369 ? 1.201 1.565 -3.743 1.00 91.44 369 SER A C 1
ATOM 2908 O O . SER A 1 369 ? 1.548 2.361 -2.872 1.00 91.44 369 SER A O 1
ATOM 2910 N N . ALA A 1 370 ? 0.240 1.849 -4.627 1.00 89.69 370 ALA A N 1
ATOM 2911 C CA . ALA A 1 370 ? -0.504 3.107 -4.634 1.00 89.69 370 ALA A CA 1
ATOM 2912 C C . ALA A 1 370 ? -1.369 3.281 -3.375 1.00 89.69 370 ALA A C 1
ATOM 2914 O O . ALA A 1 370 ? -1.435 4.382 -2.829 1.00 89.69 370 ALA A O 1
ATOM 2915 N N . ALA A 1 371 ? -1.995 2.209 -2.882 1.00 90.88 371 ALA A N 1
ATOM 2916 C CA . ALA A 1 371 ? -2.801 2.247 -1.665 1.00 90.88 371 ALA A CA 1
ATOM 2917 C C . ALA A 1 371 ? -1.954 2.548 -0.417 1.00 90.88 371 ALA A C 1
ATOM 2919 O O . ALA A 1 371 ? -2.378 3.338 0.432 1.00 90.88 371 ALA A O 1
ATOM 2920 N N . VAL A 1 372 ? -0.743 1.987 -0.332 1.00 91.75 372 VAL A N 1
ATOM 2921 C CA . VAL A 1 372 ? 0.208 2.278 0.755 1.00 91.75 372 VAL A CA 1
ATOM 2922 C C . VAL A 1 372 ? 0.727 3.710 0.661 1.00 91.75 372 VAL A C 1
ATOM 2924 O O . VAL A 1 372 ? 0.676 4.422 1.656 1.00 91.75 372 VAL A O 1
ATOM 2927 N N . VAL A 1 373 ? 1.128 4.177 -0.529 1.00 90.06 373 VAL A N 1
ATOM 2928 C CA . VAL A 1 373 ? 1.540 5.582 -0.741 1.00 90.06 373 VAL A CA 1
ATOM 2929 C C . VAL A 1 373 ? 0.414 6.548 -0.365 1.00 90.06 373 VAL A C 1
ATOM 2931 O O . VAL A 1 373 ? 0.650 7.548 0.310 1.00 90.06 373 VAL A O 1
ATOM 2934 N N . SER A 1 374 ? -0.824 6.247 -0.768 1.00 86.44 374 SER A N 1
ATOM 2935 C CA . SER A 1 374 ? -1.978 7.077 -0.427 1.00 86.44 374 SER A CA 1
ATOM 2936 C C . SER A 1 374 ? -2.256 7.084 1.072 1.00 86.44 374 SER A C 1
ATOM 2938 O O . SER A 1 374 ? -2.611 8.136 1.594 1.00 86.44 374 SER A O 1
ATOM 2940 N N . SER A 1 375 ? -2.144 5.939 1.747 1.00 87.12 375 SER A N 1
ATOM 2941 C CA . SER A 1 375 ? -2.388 5.845 3.190 1.00 87.12 375 SER A CA 1
ATOM 2942 C C . SER A 1 375 ? -1.294 6.577 3.966 1.00 87.12 375 SER A C 1
ATOM 2944 O O . SER A 1 375 ? -1.606 7.379 4.836 1.00 87.12 375 SER A O 1
ATOM 2946 N N . ALA A 1 376 ? -0.035 6.414 3.559 1.00 87.88 376 ALA A N 1
ATOM 2947 C CA . ALA A 1 376 ? 1.095 7.099 4.166 1.00 87.88 376 ALA A CA 1
ATOM 2948 C C . ALA A 1 376 ? 1.024 8.619 3.977 1.00 87.88 376 ALA A C 1
ATOM 2950 O O . ALA A 1 376 ? 1.156 9.369 4.936 1.00 87.88 376 ALA A O 1
ATOM 2951 N N . SER A 1 377 ? 0.696 9.098 2.772 1.00 82.88 377 SER A N 1
ATOM 2952 C CA . SER A 1 377 ? 0.508 10.538 2.559 1.00 82.88 377 SER A CA 1
ATOM 2953 C C . SER A 1 377 ? -0.617 11.115 3.423 1.00 82.88 377 SER A C 1
ATOM 2955 O O . SER A 1 377 ? -0.528 12.283 3.791 1.00 82.88 377 SER A O 1
ATOM 2957 N N . LYS A 1 378 ? -1.674 10.341 3.705 1.00 78.88 378 LYS A N 1
ATOM 2958 C CA . LYS A 1 378 ? -2.797 10.776 4.549 1.00 78.88 378 LYS A CA 1
ATOM 2959 C C . LYS A 1 378 ? -2.485 10.693 6.043 1.00 78.88 378 LYS A C 1
ATOM 2961 O O . LYS A 1 378 ? -3.054 11.463 6.800 1.00 78.88 378 LYS A O 1
ATOM 2966 N N . SER A 1 379 ? -1.551 9.837 6.448 1.00 77.38 379 SER A N 1
ATOM 2967 C CA . SER A 1 379 ? -0.994 9.814 7.804 1.00 77.38 379 SER A CA 1
ATOM 2968 C C . SER A 1 379 ? 0.160 10.817 7.993 1.00 77.38 379 SER A C 1
ATOM 2970 O O . SER A 1 379 ? 0.899 10.727 8.966 1.00 77.38 379 SER A O 1
ATOM 2972 N N . GLY A 1 380 ? 0.377 11.734 7.040 1.00 77.81 380 GLY A N 1
ATOM 2973 C CA . GLY A 1 380 ? 1.448 12.739 7.081 1.00 77.81 380 GLY A CA 1
ATOM 2974 C C . GLY A 1 380 ? 2.845 12.238 6.690 1.00 77.81 380 GLY A C 1
ATOM 2975 O O . GLY A 1 380 ? 3.786 13.029 6.634 1.00 77.81 380 GLY A O 1
ATOM 2976 N N . LEU A 1 381 ? 2.994 10.954 6.361 1.00 83.56 381 LEU A N 1
ATOM 2977 C CA . LEU A 1 381 ? 4.254 10.344 5.944 1.00 83.56 381 LEU A CA 1
ATOM 2978 C C . LEU A 1 381 ? 4.523 10.607 4.453 1.00 83.56 381 LEU A C 1
ATOM 2980 O O . LEU A 1 381 ? 3.993 9.950 3.553 1.00 83.56 381 LEU A O 1
ATOM 2984 N N . GLU A 1 382 ? 5.382 11.582 4.177 1.00 81.00 382 GLU A N 1
ATOM 2985 C CA . GLU A 1 382 ? 5.760 11.966 2.816 1.00 81.00 382 GLU A CA 1
ATOM 2986 C C . GLU A 1 382 ? 6.756 10.965 2.193 1.00 81.00 382 GLU A C 1
ATOM 2988 O O . GLU A 1 382 ? 7.678 10.474 2.842 1.00 81.00 382 GLU A O 1
ATOM 2993 N N . ASN A 1 383 ? 6.599 10.674 0.894 1.00 80.12 383 ASN A N 1
ATOM 2994 C CA . ASN A 1 383 ? 7.487 9.796 0.106 1.00 80.12 383 ASN A CA 1
ATOM 2995 C C . ASN A 1 383 ? 7.627 8.347 0.626 1.00 80.12 383 ASN A C 1
ATOM 2997 O O . ASN A 1 383 ? 8.539 7.613 0.228 1.00 80.12 383 ASN A O 1
ATOM 3001 N N . VAL A 1 384 ? 6.706 7.899 1.478 1.00 88.19 384 VAL A N 1
ATOM 3002 C CA . VAL A 1 384 ? 6.643 6.511 1.936 1.00 88.19 384 VAL A CA 1
ATOM 3003 C C . VAL A 1 384 ? 5.939 5.636 0.901 1.00 88.19 384 VAL A C 1
ATOM 3005 O O . VAL A 1 384 ? 4.897 5.978 0.351 1.00 88.19 384 VAL A O 1
ATOM 3008 N N . SER A 1 385 ? 6.539 4.481 0.627 1.00 89.81 385 SER A N 1
ATOM 3009 C CA . SER A 1 385 ? 6.020 3.443 -0.265 1.00 89.81 385 SER A CA 1
ATOM 3010 C C . SER A 1 385 ? 6.350 2.073 0.321 1.00 89.81 385 SER A C 1
ATOM 3012 O O . SER A 1 385 ? 7.164 1.971 1.236 1.00 89.81 385 SER A O 1
ATOM 3014 N N . MET A 1 386 ? 5.829 0.997 -0.265 1.00 90.00 386 MET A N 1
ATOM 3015 C CA . MET A 1 386 ? 6.230 -0.364 0.119 1.00 90.00 386 MET A CA 1
ATOM 3016 C C . MET A 1 386 ? 7.751 -0.596 0.057 1.00 90.00 386 MET A C 1
ATOM 3018 O O . MET A 1 386 ? 8.314 -1.315 0.876 1.00 90.00 386 MET A O 1
ATOM 3022 N N . GLY A 1 387 ? 8.453 0.054 -0.879 1.00 90.19 387 GLY A N 1
ATOM 3023 C CA . GLY A 1 387 ? 9.914 -0.028 -0.948 1.00 90.19 387 GLY A CA 1
ATOM 3024 C C . GLY A 1 387 ? 10.627 0.625 0.243 1.00 90.19 387 GLY A C 1
ATOM 3025 O O . GLY A 1 387 ? 11.794 0.320 0.483 1.00 90.19 387 GLY A O 1
ATOM 3026 N N . SER A 1 388 ? 9.954 1.515 0.976 1.00 91.62 388 SER A N 1
ATOM 3027 C CA . SER A 1 388 ? 10.485 2.158 2.181 1.00 91.62 388 SER A CA 1
ATOM 3028 C C . SER A 1 388 ? 10.559 1.184 3.359 1.00 91.62 388 SER A C 1
ATOM 3030 O O . SER A 1 388 ? 11.567 1.194 4.061 1.00 91.62 388 SER A O 1
ATOM 3032 N N . PHE A 1 389 ? 9.582 0.281 3.511 1.00 93.12 389 PHE A N 1
ATOM 3033 C CA . PHE A 1 389 ? 9.629 -0.801 4.506 1.00 93.12 389 PHE A CA 1
ATOM 3034 C C . PHE A 1 389 ? 10.780 -1.765 4.241 1.00 93.12 389 PHE A C 1
ATOM 3036 O O . PHE A 1 389 ? 11.551 -2.056 5.145 1.00 93.12 389 PHE A O 1
ATOM 3043 N N . ARG A 1 390 ? 10.994 -2.162 2.979 1.00 91.88 390 ARG A N 1
ATOM 3044 C CA . ARG A 1 390 ? 12.152 -2.991 2.610 1.00 91.88 390 ARG A CA 1
ATOM 3045 C C . ARG A 1 390 ? 13.490 -2.343 2.973 1.00 91.88 390 ARG A C 1
ATOM 3047 O O . ARG A 1 390 ? 14.387 -3.023 3.453 1.00 91.88 390 ARG A O 1
ATOM 3054 N N . ARG A 1 391 ? 13.643 -1.037 2.731 1.00 90.44 391 ARG A N 1
ATOM 3055 C CA . ARG A 1 391 ? 14.861 -0.302 3.119 1.00 90.44 391 ARG A CA 1
ATOM 3056 C C . ARG A 1 391 ? 15.003 -0.187 4.631 1.00 90.44 391 ARG A C 1
ATOM 3058 O O . ARG A 1 391 ? 16.116 -0.287 5.125 1.00 90.44 391 ARG A O 1
ATOM 3065 N N . GLY A 1 392 ? 13.896 0.021 5.341 1.00 90.88 392 GLY A N 1
ATOM 3066 C CA . GLY A 1 392 ? 13.885 0.021 6.800 1.00 90.88 392 GLY A CA 1
ATOM 3067 C C . GLY A 1 392 ? 14.291 -1.328 7.376 1.00 90.88 392 GLY A C 1
ATOM 3068 O O . GLY A 1 392 ? 15.151 -1.360 8.242 1.00 90.88 392 GLY A O 1
ATOM 3069 N N . ALA A 1 393 ? 13.774 -2.427 6.821 1.00 91.19 393 ALA A N 1
ATOM 3070 C CA . ALA A 1 393 ? 14.183 -3.783 7.175 1.00 91.19 393 ALA A CA 1
ATOM 3071 C C . ALA A 1 393 ? 15.669 -4.026 6.937 1.00 91.19 393 ALA A C 1
ATOM 3073 O O . ALA A 1 393 ? 16.359 -4.480 7.840 1.00 91.19 393 ALA A O 1
ATOM 3074 N N . ALA A 1 394 ? 16.170 -3.651 5.756 1.00 90.06 394 ALA A N 1
ATOM 3075 C CA . ALA A 1 394 ? 17.589 -3.759 5.437 1.00 90.06 394 ALA A CA 1
ATOM 3076 C C . ALA A 1 394 ? 18.462 -3.016 6.449 1.00 90.06 394 ALA A C 1
ATOM 3078 O O . ALA A 1 394 ? 19.451 -3.558 6.920 1.00 90.06 394 ALA A O 1
ATOM 3079 N N . LYS A 1 395 ? 18.082 -1.779 6.777 1.00 88.31 395 LYS A N 1
ATOM 3080 C CA . LYS A 1 395 ? 18.843 -0.914 7.673 1.00 88.31 395 LYS A CA 1
ATOM 3081 C C . LYS A 1 395 ? 18.827 -1.434 9.110 1.00 88.31 395 LYS A C 1
ATOM 3083 O O . LYS A 1 395 ? 19.884 -1.579 9.700 1.00 88.31 395 LYS A O 1
ATOM 3088 N N . ASP A 1 396 ? 17.644 -1.751 9.631 1.00 88.62 396 ASP A N 1
ATOM 3089 C CA . ASP A 1 396 ? 17.452 -2.239 11.000 1.00 88.62 396 ASP A CA 1
ATOM 3090 C C . ASP A 1 396 ? 18.183 -3.571 11.227 1.00 88.62 396 ASP A C 1
ATOM 3092 O O . ASP A 1 396 ? 19.007 -3.681 12.130 1.00 88.62 396 ASP A O 1
ATOM 3096 N N . LEU A 1 397 ? 17.978 -4.554 10.344 1.00 88.69 397 LEU A N 1
ATOM 3097 C CA . LEU A 1 397 ? 18.619 -5.869 10.458 1.00 88.69 397 LEU A CA 1
ATOM 3098 C C . LEU A 1 397 ? 20.127 -5.808 10.203 1.00 88.69 397 LEU A C 1
ATOM 3100 O O . LEU A 1 397 ? 20.888 -6.502 10.870 1.00 88.69 397 LEU A O 1
ATOM 3104 N N . SER A 1 398 ? 20.583 -4.961 9.275 1.00 87.44 398 SER A N 1
ATOM 3105 C CA . SER A 1 398 ? 22.018 -4.779 9.042 1.00 87.44 398 SER A CA 1
ATOM 3106 C C . SER A 1 398 ? 22.721 -4.180 10.255 1.00 87.44 398 SER A C 1
ATOM 3108 O O . SER A 1 398 ? 23.879 -4.518 10.495 1.00 87.44 398 SER A O 1
ATOM 3110 N N . SER A 1 399 ? 22.057 -3.276 10.976 1.00 85.38 399 SER A N 1
ATOM 3111 C CA . SER A 1 399 ? 22.592 -2.683 12.200 1.00 85.38 399 SER A CA 1
ATOM 3112 C C . SER A 1 399 ? 22.559 -3.671 13.364 1.00 85.38 399 SER A C 1
ATOM 3114 O O . SER A 1 399 ? 23.547 -3.768 14.084 1.00 85.38 399 SER A O 1
ATOM 3116 N N . LYS A 1 400 ? 21.459 -4.420 13.527 1.00 85.00 400 LYS A N 1
ATOM 3117 C CA . LYS A 1 400 ? 21.276 -5.351 14.650 1.00 85.00 400 LYS A CA 1
ATOM 3118 C C . LYS A 1 400 ? 22.073 -6.642 14.485 1.00 85.00 400 LYS A C 1
ATOM 3120 O O . LYS A 1 400 ? 22.877 -6.942 15.352 1.00 85.00 400 LYS A O 1
ATOM 3125 N N . CYS A 1 401 ? 21.901 -7.354 13.371 1.00 83.25 401 CYS A N 1
ATOM 3126 C CA . CYS A 1 401 ? 22.459 -8.696 13.150 1.00 83.25 401 CYS A CA 1
ATOM 3127 C C . CYS A 1 401 ? 23.666 -8.669 12.194 1.00 83.25 401 CYS A C 1
ATOM 3129 O O . CYS A 1 401 ? 24.671 -9.350 12.392 1.00 83.25 401 CYS A O 1
ATOM 3131 N N . GLY A 1 402 ? 23.631 -7.796 11.182 1.00 84.50 402 GLY A N 1
ATOM 3132 C CA . GLY A 1 402 ? 24.705 -7.645 10.198 1.00 84.50 402 GLY A CA 1
ATOM 3133 C C . GLY A 1 402 ? 24.252 -7.788 8.749 1.00 84.50 402 GLY A C 1
ATOM 3134 O O . GLY A 1 402 ? 23.126 -8.179 8.453 1.00 84.50 402 GLY A O 1
ATOM 3135 N N . ASN A 1 403 ? 25.158 -7.473 7.818 1.00 85.00 403 ASN A N 1
ATOM 3136 C CA . ASN A 1 403 ? 24.866 -7.472 6.379 1.00 85.00 403 ASN A CA 1
ATOM 3137 C C . ASN A 1 403 ? 24.510 -8.856 5.814 1.00 85.00 403 ASN A C 1
ATOM 3139 O O . ASN A 1 403 ? 23.709 -8.929 4.885 1.00 85.00 403 ASN A O 1
ATOM 3143 N N . ALA A 1 404 ? 25.105 -9.932 6.342 1.00 82.56 404 ALA A N 1
ATOM 3144 C CA . ALA A 1 404 ? 24.865 -11.292 5.861 1.00 82.56 404 ALA A CA 1
ATOM 3145 C C . ALA A 1 404 ? 23.421 -11.732 6.149 1.00 82.56 404 ALA A C 1
ATOM 3147 O O . ALA A 1 404 ? 22.682 -12.040 5.214 1.00 82.56 404 ALA A O 1
ATOM 3148 N N . ASP A 1 405 ? 22.989 -11.634 7.408 1.00 83.12 405 ASP A N 1
ATOM 3149 C CA . ASP A 1 405 ? 21.627 -11.985 7.826 1.00 83.12 405 ASP A CA 1
ATOM 3150 C C . ASP A 1 405 ? 20.589 -11.059 7.196 1.00 83.12 405 ASP A C 1
ATOM 3152 O O . ASP A 1 405 ? 19.575 -11.514 6.666 1.00 83.12 405 ASP A O 1
ATOM 3156 N N . ALA A 1 406 ? 20.863 -9.750 7.149 1.00 86.75 406 ALA A N 1
ATOM 3157 C CA . ALA A 1 406 ? 19.993 -8.808 6.451 1.00 86.75 406 ALA A CA 1
ATOM 3158 C C . ALA A 1 406 ? 19.865 -9.152 4.956 1.00 86.75 406 ALA A C 1
ATOM 3160 O O . ALA A 1 406 ? 18.775 -9.060 4.388 1.00 86.75 406 ALA A O 1
ATOM 3161 N N . GLY A 1 407 ? 20.957 -9.565 4.310 1.00 84.12 407 GLY A N 1
ATOM 3162 C CA . GLY A 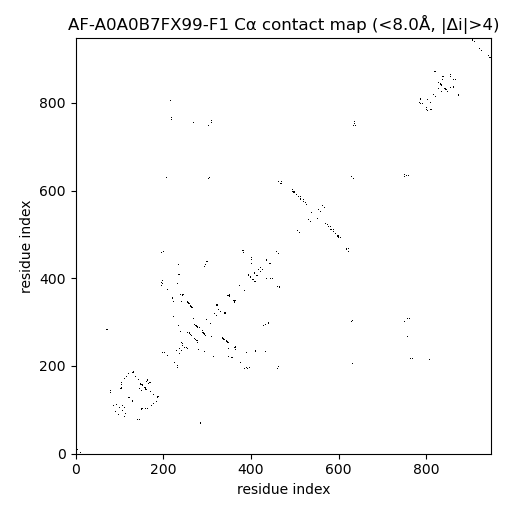1 407 ? 20.959 -10.030 2.926 1.00 84.12 407 GLY A CA 1
ATOM 3163 C C . GLY A 1 407 ? 20.149 -11.313 2.728 1.00 84.12 407 GLY A C 1
ATOM 3164 O O . GLY A 1 407 ? 19.380 -11.391 1.765 1.00 84.12 407 GLY A O 1
ATOM 3165 N N . LEU A 1 408 ? 20.248 -12.261 3.666 1.00 84.25 408 LEU A N 1
ATOM 3166 C CA . LEU A 1 408 ? 19.504 -13.523 3.666 1.00 84.25 408 LEU A CA 1
ATOM 3167 C C . LEU A 1 408 ? 17.993 -13.288 3.800 1.00 84.25 408 LEU A C 1
ATOM 3169 O O . LEU A 1 408 ? 17.224 -13.728 2.947 1.00 84.25 408 LEU A O 1
ATOM 3173 N N . VAL A 1 409 ? 17.569 -12.496 4.792 1.00 85.94 409 VAL A N 1
ATOM 3174 C CA . VAL A 1 409 ? 16.155 -12.124 5.021 1.00 85.94 409 VAL A CA 1
ATOM 3175 C C . VAL A 1 409 ? 15.553 -11.440 3.793 1.00 85.94 409 VAL A C 1
ATOM 3177 O O . VAL A 1 409 ? 14.391 -11.648 3.436 1.00 85.94 409 VAL A O 1
ATOM 3180 N N . LEU A 1 410 ? 16.353 -10.624 3.109 1.00 85.56 410 LEU A N 1
ATOM 3181 C CA . LEU A 1 410 ? 15.947 -9.895 1.915 1.00 85.56 410 LEU A CA 1
ATOM 3182 C C . LEU A 1 410 ? 16.061 -10.713 0.620 1.00 85.56 410 LEU A C 1
ATOM 3184 O O . LEU A 1 410 ? 15.685 -10.182 -0.438 1.00 85.56 410 LEU A O 1
ATOM 3188 N N . ALA A 1 411 ? 16.542 -11.955 0.694 1.00 79.31 411 ALA A N 1
ATOM 3189 C CA . ALA A 1 411 ? 16.826 -12.845 -0.427 1.00 79.31 411 ALA A CA 1
ATOM 3190 C C . ALA A 1 411 ? 17.718 -12.186 -1.494 1.00 79.31 411 ALA A C 1
ATOM 3192 O O . ALA A 1 411 ? 17.362 -12.057 -2.674 1.00 79.31 411 ALA A O 1
ATOM 3193 N N . HIS A 1 412 ? 18.849 -11.630 -1.061 1.00 78.94 412 HIS A N 1
ATOM 3194 C CA . HIS A 1 412 ? 19.887 -11.158 -1.969 1.00 78.94 412 HIS A CA 1
ATOM 3195 C C . HIS A 1 412 ? 20.711 -12.348 -2.462 1.00 78.94 412 HIS A C 1
ATOM 3197 O O . HIS A 1 412 ? 21.125 -13.191 -1.677 1.00 78.94 412 HIS A O 1
ATOM 3203 N N . LYS A 1 413 ? 20.946 -12.412 -3.779 1.00 68.12 413 LYS A N 1
ATOM 3204 C CA . LYS A 1 413 ? 21.593 -13.558 -4.437 1.00 68.12 413 LYS A CA 1
ATOM 3205 C C . LYS A 1 413 ? 22.946 -13.908 -3.811 1.00 68.12 413 LYS A C 1
ATOM 3207 O O . LYS A 1 413 ? 23.234 -15.081 -3.633 1.00 68.12 413 LYS A O 1
ATOM 3212 N N . ASP A 1 414 ? 23.716 -12.893 -3.432 1.00 63.97 414 ASP A N 1
ATOM 3213 C CA . ASP A 1 414 ? 25.063 -13.045 -2.869 1.00 63.97 414 ASP A CA 1
ATOM 3214 C C . ASP A 1 414 ? 25.056 -13.601 -1.432 1.00 63.97 414 ASP A C 1
ATOM 3216 O O . ASP A 1 414 ? 26.099 -13.978 -0.909 1.00 63.97 414 ASP A O 1
ATOM 3220 N N . SER A 1 415 ? 23.884 -13.667 -0.793 1.00 63.34 415 SER A N 1
ATOM 3221 C CA . SER A 1 415 ? 23.686 -14.220 0.553 1.00 63.34 415 SER A CA 1
ATOM 3222 C C . SER A 1 415 ? 23.139 -15.653 0.537 1.00 63.34 415 SER A C 1
ATOM 3224 O O . SER A 1 415 ? 23.062 -16.287 1.587 1.00 63.34 415 SER A O 1
ATOM 3226 N N . HIS A 1 416 ? 22.758 -16.179 -0.634 1.00 67.38 416 HIS A N 1
ATOM 3227 C CA . HIS A 1 416 ? 22.317 -17.565 -0.774 1.00 67.38 416 HIS A CA 1
ATOM 3228 C C . HIS A 1 416 ? 23.512 -18.478 -1.053 1.00 67.38 416 HIS A C 1
ATOM 3230 O O . HIS A 1 416 ? 24.220 -18.321 -2.047 1.00 67.38 416 HIS A O 1
ATOM 3236 N N . THR A 1 417 ? 23.712 -19.461 -0.183 1.00 68.00 417 THR A N 1
ATOM 3237 C CA . THR A 1 417 ? 24.687 -20.538 -0.344 1.00 68.00 417 THR A CA 1
ATOM 3238 C C . THR A 1 417 ? 23.945 -21.850 -0.585 1.00 68.00 417 THR A C 1
ATOM 3240 O O . THR A 1 417 ? 22.735 -21.940 -0.376 1.00 68.00 417 THR A O 1
ATOM 3243 N N . VAL A 1 418 ? 24.661 -22.896 -1.008 1.00 68.31 418 VAL A N 1
ATOM 3244 C CA . VAL A 1 418 ? 24.089 -24.253 -1.098 1.00 68.31 418 VAL A CA 1
ATOM 3245 C C . VAL A 1 418 ? 23.488 -24.659 0.254 1.00 68.31 418 VAL A C 1
ATOM 3247 O O . VAL A 1 418 ? 22.378 -25.175 0.294 1.00 68.31 418 VAL A O 1
ATOM 3250 N N . SER A 1 419 ? 24.158 -24.319 1.362 1.00 67.06 419 SER A N 1
ATOM 3251 C CA . SER A 1 419 ? 23.654 -24.565 2.717 1.00 67.06 419 SER A CA 1
ATOM 3252 C C . SER A 1 419 ? 22.329 -23.862 2.999 1.00 67.06 419 SER A C 1
ATOM 3254 O O . SER A 1 419 ? 21.367 -24.520 3.380 1.00 67.06 419 SER A O 1
ATOM 3256 N N . THR A 1 420 ? 22.218 -22.559 2.734 1.00 67.25 420 THR A N 1
ATOM 3257 C CA . THR A 1 420 ? 20.958 -21.828 2.970 1.00 67.25 420 THR A CA 1
ATOM 3258 C C . THR A 1 420 ? 19.854 -22.131 1.960 1.00 67.25 420 THR A C 1
ATOM 3260 O O . THR A 1 420 ? 18.722 -21.709 2.159 1.00 67.25 420 THR A O 1
ATOM 3263 N N . THR A 1 421 ? 20.166 -22.837 0.872 1.00 65.94 421 THR A N 1
ATOM 3264 C CA . THR A 1 421 ? 19.179 -23.225 -0.147 1.00 65.94 421 THR A CA 1
ATOM 3265 C C . THR A 1 421 ? 18.660 -24.647 0.063 1.00 65.94 421 THR A C 1
ATOM 3267 O O . THR A 1 421 ? 17.501 -24.910 -0.240 1.00 65.94 421 THR A O 1
ATOM 3270 N N . PHE A 1 422 ? 19.501 -25.564 0.556 1.00 64.94 422 PHE A N 1
ATOM 3271 C CA . PHE A 1 422 ? 19.185 -26.998 0.599 1.00 64.94 422 PHE A CA 1
ATOM 3272 C C . PHE A 1 422 ? 19.287 -27.646 1.986 1.00 64.94 422 PHE A C 1
ATOM 3274 O O . PHE A 1 422 ? 18.705 -28.710 2.168 1.00 64.94 422 PHE A O 1
ATOM 3281 N N . TYR A 1 423 ? 20.017 -27.058 2.942 1.00 62.41 423 TYR A N 1
ATOM 3282 C CA . TYR A 1 423 ? 20.369 -27.733 4.204 1.00 62.41 423 TYR A CA 1
ATOM 3283 C C . TYR A 1 423 ? 19.957 -26.986 5.476 1.00 62.41 423 TYR A C 1
ATOM 3285 O O . TYR A 1 423 ? 19.896 -27.603 6.534 1.00 62.41 423 TYR A O 1
ATOM 3293 N N . SER A 1 424 ? 19.681 -25.683 5.410 1.00 65.44 424 SER A N 1
ATOM 3294 C CA . SER A 1 424 ? 19.141 -24.926 6.541 1.00 65.44 424 SER A CA 1
ATOM 3295 C C . SER A 1 424 ? 17.843 -24.234 6.162 1.00 65.44 424 SER A C 1
ATOM 3297 O O . SER A 1 424 ? 17.701 -23.741 5.044 1.00 65.44 424 SER A O 1
ATOM 3299 N N . ASP A 1 425 ? 16.936 -24.093 7.132 1.00 66.44 425 ASP A N 1
ATOM 3300 C CA . ASP A 1 425 ? 15.730 -23.270 6.974 1.00 66.44 425 ASP A CA 1
ATOM 3301 C C . ASP A 1 425 ? 16.046 -21.756 6.915 1.00 66.44 425 ASP A C 1
ATOM 3303 O O . ASP A 1 425 ? 15.144 -20.916 6.893 1.00 66.44 425 ASP A O 1
ATOM 3307 N N . ALA A 1 426 ? 17.337 -21.402 6.836 1.00 77.00 426 ALA A N 1
ATOM 3308 C CA . ALA A 1 426 ? 17.890 -20.092 6.531 1.00 77.00 426 ALA A CA 1
ATOM 3309 C C . ALA A 1 426 ? 17.255 -18.955 7.346 1.00 77.00 426 ALA A C 1
ATOM 3311 O O . ALA A 1 426 ? 17.658 -18.688 8.475 1.00 77.00 426 ALA A O 1
ATOM 3312 N N . VAL A 1 427 ? 16.261 -18.277 6.770 1.00 80.62 427 VAL A N 1
ATOM 3313 C CA . VAL A 1 427 ? 15.575 -17.133 7.380 1.00 80.62 427 VAL A CA 1
ATOM 3314 C C . VAL A 1 427 ? 14.646 -17.546 8.525 1.00 80.62 427 VAL A C 1
ATOM 3316 O O . VAL A 1 427 ? 14.439 -16.759 9.446 1.00 80.62 427 VAL A O 1
ATOM 3319 N N . ALA A 1 428 ? 14.111 -18.767 8.504 1.00 80.69 428 ALA A N 1
ATOM 3320 C CA . ALA A 1 428 ? 13.204 -19.277 9.531 1.00 80.69 428 ALA A CA 1
ATOM 3321 C C . ALA A 1 428 ? 13.840 -19.332 10.929 1.00 80.69 428 ALA A C 1
ATOM 3323 O O . ALA A 1 428 ? 13.139 -19.194 11.929 1.00 80.69 428 ALA A O 1
ATOM 3324 N N . ASN A 1 429 ? 15.166 -19.484 10.990 1.00 79.12 429 ASN A N 1
ATOM 3325 C CA . ASN A 1 429 ? 15.919 -19.568 12.240 1.00 79.12 429 ASN A CA 1
ATOM 3326 C C . ASN A 1 429 ? 16.103 -18.205 12.925 1.00 79.12 429 ASN A C 1
ATOM 3328 O O . ASN A 1 429 ? 16.506 -18.147 14.082 1.00 79.12 429 ASN A O 1
ATOM 3332 N N . ILE A 1 430 ? 15.805 -17.100 12.235 1.00 83.94 430 ILE A N 1
ATOM 3333 C CA . ILE A 1 430 ? 15.989 -15.747 12.760 1.00 83.94 430 ILE A CA 1
ATOM 3334 C C . ILE A 1 430 ? 14.685 -15.289 13.421 1.00 83.94 430 ILE A C 1
ATOM 3336 O O . ILE A 1 430 ? 13.645 -15.207 12.764 1.00 83.94 430 ILE A O 1
ATOM 3340 N N . ASN A 1 431 ? 14.734 -14.909 14.704 1.00 85.44 431 ASN A N 1
ATOM 3341 C CA . ASN A 1 431 ? 13.585 -14.326 15.411 1.00 85.44 431 ASN A CA 1
ATOM 3342 C C . ASN A 1 431 ? 13.316 -12.878 14.951 1.00 85.44 431 ASN A C 1
ATOM 3344 O O . ASN A 1 431 ? 13.574 -11.909 15.667 1.00 85.44 431 ASN A O 1
ATOM 3348 N N . LEU A 1 432 ? 12.813 -12.724 13.724 1.00 88.62 432 LEU A N 1
ATOM 3349 C CA . LEU A 1 432 ? 12.634 -11.424 13.077 1.00 88.62 432 LEU A CA 1
ATOM 3350 C C . LEU A 1 432 ? 11.708 -10.497 13.857 1.00 88.62 432 LEU A C 1
ATOM 3352 O O . LEU A 1 432 ? 12.000 -9.308 13.965 1.00 88.62 432 LEU A O 1
ATOM 3356 N N . THR A 1 433 ? 10.594 -11.005 14.383 1.00 90.12 433 THR A N 1
ATOM 3357 C CA . THR A 1 433 ? 9.650 -10.167 15.128 1.00 90.12 433 THR A CA 1
ATOM 3358 C C . THR A 1 433 ? 10.298 -9.656 16.404 1.00 90.12 433 THR A C 1
ATOM 3360 O O . THR A 1 433 ? 10.353 -8.439 16.582 1.00 90.12 433 THR A O 1
ATOM 3363 N N . GLY A 1 434 ? 10.901 -10.544 17.202 1.00 87.19 434 GLY A N 1
ATOM 3364 C CA . GLY A 1 434 ? 11.568 -10.177 18.449 1.00 87.19 434 GLY A CA 1
ATOM 3365 C C . GLY A 1 434 ? 12.751 -9.226 18.259 1.00 87.19 434 GLY A C 1
ATOM 3366 O O . GLY A 1 434 ? 12.836 -8.215 18.954 1.00 87.19 434 GLY A O 1
ATOM 3367 N N . ILE A 1 435 ? 13.624 -9.477 17.279 1.00 88.19 435 ILE A N 1
ATOM 3368 C CA . ILE A 1 435 ? 14.771 -8.600 16.979 1.00 88.19 435 ILE A CA 1
ATOM 3369 C C . ILE A 1 435 ? 14.288 -7.209 16.571 1.00 88.19 435 ILE A C 1
ATOM 3371 O O . ILE A 1 435 ? 14.865 -6.188 16.945 1.00 88.19 435 ILE A O 1
ATOM 3375 N N . ARG A 1 436 ? 13.227 -7.128 15.767 1.00 89.38 436 ARG A N 1
ATOM 3376 C CA . ARG A 1 436 ? 12.769 -5.842 15.239 1.00 89.38 436 ARG A CA 1
ATOM 3377 C C . ARG A 1 436 ? 11.986 -5.024 16.256 1.00 89.38 436 ARG A C 1
ATOM 3379 O O . ARG A 1 436 ? 12.094 -3.801 16.200 1.00 89.38 436 ARG A O 1
ATOM 3386 N N . THR A 1 437 ? 11.277 -5.663 17.186 1.00 89.19 437 THR A N 1
ATOM 3387 C CA . THR A 1 437 ? 10.555 -5.002 18.288 1.00 89.19 437 THR A CA 1
ATOM 3388 C C . THR A 1 437 ? 11.381 -4.808 19.559 1.00 89.19 437 THR A C 1
ATOM 3390 O O . THR A 1 437 ? 10.935 -4.092 20.449 1.00 89.19 437 THR A O 1
ATOM 3393 N N . GLY A 1 438 ? 12.573 -5.406 19.658 1.00 86.69 438 GLY A N 1
ATOM 3394 C CA . GLY A 1 438 ? 13.377 -5.378 20.887 1.00 86.69 438 GLY A CA 1
ATOM 3395 C C . GLY A 1 438 ? 12.880 -6.341 21.970 1.00 86.69 438 GLY A C 1
ATOM 3396 O O . GLY A 1 438 ? 13.107 -6.125 23.160 1.00 86.69 438 GLY A O 1
ATOM 3397 N N . GLU A 1 439 ? 12.166 -7.400 21.585 1.00 86.62 439 GLU A N 1
ATOM 3398 C CA . GLU A 1 439 ? 11.841 -8.514 22.487 1.00 86.62 439 GLU A CA 1
ATOM 3399 C C . GLU A 1 439 ? 12.915 -9.603 22.497 1.00 86.62 439 GLU A C 1
ATOM 3401 O O . GLU A 1 439 ? 12.992 -10.340 23.471 1.00 86.62 439 GLU A O 1
ATOM 3406 N N . ALA A 1 440 ? 13.757 -9.678 21.461 1.00 82.62 440 ALA A N 1
ATOM 3407 C CA . ALA A 1 440 ? 14.888 -10.599 21.400 1.00 82.62 440 ALA A CA 1
ATOM 3408 C C . ALA A 1 440 ? 16.188 -9.829 21.146 1.00 82.62 440 ALA A C 1
ATOM 3410 O O . ALA A 1 440 ? 16.309 -9.128 20.139 1.00 82.62 440 ALA A O 1
ATOM 3411 N N . THR A 1 441 ? 17.153 -9.978 22.051 1.00 68.44 441 THR A N 1
ATOM 3412 C CA . THR A 1 441 ? 18.465 -9.305 22.010 1.00 68.44 441 THR A CA 1
ATOM 3413 C C . THR A 1 441 ? 19.615 -10.255 21.669 1.00 68.44 441 THR A C 1
ATOM 3415 O O . THR A 1 441 ? 20.728 -9.797 21.439 1.00 68.44 441 THR A O 1
ATOM 3418 N N . GLU A 1 442 ? 19.339 -11.559 21.543 1.00 60.81 442 GLU A N 1
ATOM 3419 C CA . GLU A 1 442 ? 20.308 -12.653 21.326 1.00 60.81 442 GLU A CA 1
ATOM 3420 C C . GLU A 1 442 ? 21.267 -12.433 20.138 1.00 60.81 442 GLU A C 1
ATOM 3422 O O . GLU A 1 442 ? 22.358 -12.994 20.098 1.00 60.81 442 GLU A O 1
ATOM 3427 N N . HIS A 1 443 ? 20.884 -11.593 19.171 1.00 61.19 443 HIS A N 1
ATOM 3428 C CA . HIS A 1 443 ? 21.652 -11.318 17.952 1.00 61.19 443 HIS A CA 1
ATOM 3429 C C . HIS A 1 443 ? 22.131 -9.868 17.826 1.00 61.19 443 HIS A C 1
ATOM 3431 O O . HIS A 1 443 ? 22.499 -9.447 16.727 1.00 61.19 443 HIS A O 1
ATOM 3437 N N . TYR A 1 444 ? 22.064 -9.070 18.893 1.00 71.38 444 TYR A N 1
ATOM 3438 C CA . TYR A 1 444 ? 22.407 -7.652 18.825 1.00 71.38 444 TYR A CA 1
ATOM 3439 C C . TYR A 1 444 ? 23.920 -7.446 18.804 1.00 71.38 444 TYR A C 1
ATOM 3441 O O . TYR A 1 444 ? 24.653 -7.897 19.681 1.00 71.38 444 TYR A O 1
ATOM 3449 N N . ARG A 1 445 ? 24.395 -6.686 17.818 1.00 68.50 445 ARG A N 1
ATOM 3450 C CA . ARG A 1 445 ? 25.752 -6.137 17.836 1.00 68.50 445 ARG A CA 1
ATOM 3451 C C . ARG A 1 445 ? 25.875 -5.044 18.911 1.00 68.50 445 ARG A C 1
ATOM 3453 O O . ARG A 1 445 ? 24.969 -4.211 19.020 1.00 68.50 445 ARG A O 1
ATOM 3460 N N . PRO A 1 446 ? 27.006 -4.967 19.636 1.00 63.56 446 PRO A N 1
ATOM 3461 C CA . PRO A 1 446 ? 27.280 -3.860 20.551 1.00 63.56 446 PRO A CA 1
ATOM 3462 C C . PRO A 1 446 ? 27.148 -2.496 19.849 1.00 63.56 446 PRO A C 1
ATOM 3464 O O . PRO A 1 446 ? 27.633 -2.319 18.730 1.00 63.56 446 PRO A O 1
ATOM 3467 N N . GLY A 1 447 ? 26.464 -1.536 20.482 1.00 61.66 447 GLY A N 1
ATOM 3468 C CA . GLY A 1 447 ? 26.255 -0.181 19.944 1.00 61.66 447 GLY A CA 1
ATOM 3469 C C . GLY A 1 447 ? 25.150 -0.035 18.883 1.00 61.66 447 GLY A C 1
ATOM 3470 O O . GLY A 1 447 ? 24.935 1.070 18.372 1.00 61.66 447 GLY A O 1
ATOM 3471 N N . ALA A 1 448 ? 24.414 -1.106 18.549 1.00 65.69 448 ALA A N 1
ATOM 3472 C CA . ALA A 1 448 ? 23.307 -1.044 17.587 1.00 65.69 448 ALA A CA 1
ATOM 3473 C C . ALA A 1 448 ? 22.191 -0.073 18.025 1.00 65.69 448 ALA A C 1
ATOM 3475 O O . ALA A 1 448 ? 21.617 0.629 17.190 1.00 65.69 448 ALA A O 1
ATOM 3476 N N . GLU A 1 449 ? 21.908 0.014 19.324 1.00 64.88 449 GLU A N 1
ATOM 3477 C CA . GLU A 1 449 ? 20.836 0.854 19.874 1.00 64.88 449 GLU A CA 1
ATOM 3478 C C . GLU A 1 449 ? 21.110 2.350 19.698 1.00 64.88 449 GLU A C 1
ATOM 3480 O O . GLU A 1 449 ? 20.245 3.078 19.205 1.00 64.88 449 GLU A O 1
ATOM 3485 N N . THR A 1 450 ? 22.335 2.803 19.977 1.00 65.88 450 THR A N 1
ATOM 3486 C CA . THR A 1 450 ? 22.750 4.203 19.792 1.00 65.88 450 THR A CA 1
ATOM 3487 C C . THR A 1 450 ? 22.627 4.635 18.325 1.00 65.88 450 THR A C 1
ATOM 3489 O O . THR A 1 450 ? 22.115 5.716 18.018 1.00 65.88 450 THR A O 1
ATOM 3492 N N . ALA A 1 451 ? 23.022 3.766 17.386 1.00 64.50 451 ALA A N 1
ATOM 3493 C CA . ALA A 1 451 ? 22.873 4.031 15.954 1.00 64.50 451 ALA A CA 1
ATOM 3494 C C . ALA A 1 451 ? 21.392 4.114 15.528 1.00 64.50 451 ALA A C 1
ATOM 3496 O O . ALA A 1 451 ? 21.012 4.976 14.726 1.00 64.50 451 ALA A O 1
ATOM 3497 N N . LEU A 1 452 ? 20.534 3.252 16.084 1.00 69.50 452 LEU A N 1
ATOM 3498 C CA . LEU A 1 452 ? 19.097 3.235 15.800 1.00 69.50 452 LEU A CA 1
ATOM 3499 C C . LEU A 1 452 ? 18.375 4.469 16.353 1.00 69.50 452 LEU A C 1
ATOM 3501 O O . LEU A 1 452 ? 17.553 5.046 15.638 1.00 69.50 452 LEU A O 1
ATOM 3505 N N . GLN A 1 453 ? 18.713 4.933 17.557 1.00 70.81 453 GLN A N 1
ATOM 3506 C CA . GLN A 1 453 ? 18.139 6.155 18.137 1.00 70.81 453 GLN A CA 1
ATOM 3507 C C . GLN A 1 453 ? 18.414 7.385 17.258 1.00 70.81 453 GLN A C 1
ATOM 3509 O O . GLN A 1 453 ? 17.498 8.151 16.933 1.00 70.81 453 GLN A O 1
ATOM 3514 N N . MET A 1 454 ? 19.645 7.519 16.754 1.00 68.50 454 MET A N 1
ATOM 3515 C CA . MET A 1 454 ? 19.994 8.573 15.795 1.00 68.50 454 MET A CA 1
ATOM 3516 C C . MET A 1 454 ? 19.169 8.482 14.507 1.00 68.50 454 MET A C 1
ATOM 3518 O O . MET A 1 454 ? 18.778 9.502 13.935 1.00 68.50 454 MET A O 1
ATOM 3522 N N . HIS A 1 455 ? 18.857 7.267 14.048 1.00 72.25 455 HIS A N 1
ATOM 3523 C CA . HIS A 1 455 ? 18.008 7.055 12.878 1.00 72.25 455 HIS A CA 1
ATOM 3524 C C . HIS A 1 455 ? 16.541 7.421 13.104 1.00 72.25 455 HIS A C 1
ATOM 3526 O O . HIS A 1 455 ? 15.918 7.928 12.168 1.00 72.25 455 HIS A O 1
ATOM 3532 N N . VAL A 1 456 ? 16.004 7.211 14.308 1.00 74.44 456 VAL A N 1
ATOM 3533 C CA . VAL A 1 456 ? 14.641 7.634 14.662 1.00 74.44 456 VAL A CA 1
ATOM 3534 C C . VAL A 1 456 ? 14.538 9.161 14.652 1.00 74.44 456 VAL A C 1
ATOM 3536 O O . VAL A 1 456 ? 13.622 9.692 14.024 1.00 74.44 456 VAL A O 1
ATOM 3539 N N . ARG A 1 457 ? 15.516 9.879 15.228 1.00 77.06 457 ARG A N 1
ATOM 3540 C CA . ARG A 1 457 ? 15.543 11.360 15.283 1.00 77.06 457 ARG A CA 1
ATOM 3541 C C . ARG A 1 457 ? 15.495 12.031 13.906 1.00 77.06 457 ARG A C 1
ATOM 3543 O O . ARG A 1 457 ? 14.873 13.081 13.745 1.00 77.06 457 ARG A O 1
ATOM 3550 N N . VAL A 1 458 ? 16.121 11.428 12.894 1.00 75.25 458 VAL A N 1
ATOM 3551 C CA . VAL A 1 458 ? 16.061 11.895 11.489 1.00 75.25 458 VAL A CA 1
ATOM 3552 C C . VAL A 1 458 ? 14.978 11.190 10.661 1.00 75.25 458 VAL A C 1
ATOM 3554 O O . VAL A 1 458 ? 14.898 11.376 9.444 1.00 75.25 458 VAL A O 1
ATOM 3557 N N . GLY A 1 459 ? 14.158 10.365 11.309 1.00 77.69 459 GLY A N 1
ATOM 3558 C CA . GLY A 1 459 ? 13.131 9.533 10.703 1.00 77.69 459 GLY A CA 1
ATOM 3559 C C . GLY A 1 459 ? 11.975 10.324 10.094 1.00 77.69 459 GLY A C 1
ATOM 3560 O O . GLY A 1 459 ? 11.781 11.526 10.322 1.00 77.69 459 GLY A O 1
ATOM 3561 N N . THR A 1 460 ? 11.170 9.623 9.297 1.00 82.50 460 THR A N 1
ATOM 3562 C CA . THR A 1 460 ? 10.042 10.250 8.589 1.00 82.50 460 THR A CA 1
ATOM 3563 C C . THR A 1 460 ? 8.868 10.463 9.526 1.00 82.50 460 THR A C 1
ATOM 3565 O O . THR A 1 460 ? 8.177 11.468 9.391 1.00 82.50 460 THR A O 1
ATOM 3568 N N . ALA A 1 461 ? 8.681 9.567 10.497 1.00 80.75 461 ALA A N 1
ATOM 3569 C CA . ALA A 1 461 ? 7.683 9.719 11.549 1.00 80.75 461 ALA A CA 1
ATOM 3570 C C . ALA A 1 461 ? 7.941 10.965 12.408 1.00 80.75 461 ALA A C 1
ATOM 3572 O O . ALA A 1 461 ? 7.053 11.804 12.517 1.00 80.75 461 ALA A O 1
ATOM 3573 N N . VAL A 1 462 ? 9.167 11.145 12.923 1.00 81.75 462 VAL A N 1
ATOM 3574 C CA . VAL A 1 462 ? 9.554 12.349 13.686 1.00 81.75 462 VAL A CA 1
ATOM 3575 C C . VAL A 1 462 ? 9.375 13.599 12.835 1.00 81.75 462 VAL A C 1
ATOM 3577 O O . VAL A 1 462 ? 8.789 14.572 13.286 1.00 81.75 462 VAL A O 1
ATOM 3580 N N . SER A 1 463 ? 9.803 13.570 11.570 1.00 83.06 463 SER A N 1
ATOM 3581 C CA . SER A 1 463 ? 9.614 14.711 10.667 1.00 83.06 463 SER A CA 1
ATOM 3582 C C . SER A 1 463 ? 8.136 15.029 10.409 1.00 83.06 463 SER A C 1
ATOM 3584 O O . SER A 1 463 ? 7.784 16.199 10.279 1.00 83.06 463 SER A O 1
ATOM 3586 N N . ALA A 1 464 ? 7.271 14.017 10.305 1.00 81.06 464 ALA A N 1
ATOM 3587 C CA . ALA A 1 464 ? 5.834 14.200 10.118 1.00 81.06 464 ALA A CA 1
ATOM 3588 C C . ALA A 1 464 ? 5.173 14.768 11.381 1.00 81.06 464 ALA A C 1
ATOM 3590 O O . ALA A 1 464 ? 4.446 15.752 11.284 1.00 81.06 464 ALA A O 1
ATOM 3591 N N . LEU A 1 465 ? 5.475 14.200 12.550 1.00 80.44 465 LEU A N 1
ATOM 3592 C CA . LEU A 1 465 ? 4.956 14.654 13.841 1.00 80.44 465 LEU A CA 1
ATOM 3593 C C . LEU A 1 465 ? 5.461 16.049 14.204 1.00 80.44 465 LEU A C 1
ATOM 3595 O O . LEU A 1 465 ? 4.658 16.900 14.552 1.00 80.44 465 LEU A O 1
ATOM 3599 N N . ALA A 1 466 ? 6.753 16.329 14.045 1.00 81.12 466 ALA A N 1
ATOM 3600 C CA . ALA A 1 466 ? 7.319 17.645 14.332 1.00 81.12 466 ALA A CA 1
ATOM 3601 C C . ALA A 1 466 ? 6.709 18.732 13.433 1.00 81.12 466 ALA A C 1
ATOM 3603 O O . ALA A 1 466 ? 6.435 19.834 13.894 1.00 81.12 466 ALA A O 1
ATOM 3604 N N . LYS A 1 467 ? 6.421 18.411 12.160 1.00 76.81 467 LYS A N 1
ATOM 3605 C CA . LYS A 1 467 ? 5.645 19.301 11.279 1.00 76.81 467 LYS A CA 1
ATOM 3606 C C . LYS A 1 467 ? 4.233 19.539 11.816 1.00 76.81 467 LYS A C 1
ATOM 3608 O O . LYS A 1 467 ? 3.779 20.673 11.781 1.00 76.81 467 LYS A O 1
ATOM 3613 N N . MET A 1 468 ? 3.550 18.501 12.299 1.00 71.19 468 MET A N 1
ATOM 3614 C CA . MET A 1 468 ? 2.213 18.646 12.890 1.00 71.19 468 MET A CA 1
ATOM 3615 C C . MET A 1 468 ? 2.262 19.496 14.162 1.00 71.19 468 MET A C 1
ATOM 3617 O O . MET A 1 468 ? 1.500 20.441 14.283 1.00 71.19 468 MET A O 1
ATOM 3621 N N . ILE A 1 469 ? 3.202 19.234 15.070 1.00 72.00 469 ILE A N 1
ATOM 3622 C CA . ILE A 1 469 ? 3.384 20.003 16.310 1.00 72.00 469 ILE A CA 1
ATOM 3623 C C . ILE A 1 469 ? 3.679 21.477 15.998 1.00 72.00 469 ILE A C 1
ATOM 3625 O O . ILE A 1 469 ? 3.053 22.365 16.571 1.00 72.00 469 ILE A O 1
ATOM 3629 N N . ALA A 1 470 ? 4.558 21.749 15.028 1.00 68.00 470 ALA A N 1
ATOM 3630 C CA . ALA A 1 470 ? 4.877 23.108 14.590 1.00 68.00 470 ALA A CA 1
ATOM 3631 C C . ALA A 1 470 ? 3.674 23.850 13.973 1.00 68.00 470 ALA A C 1
ATOM 3633 O O . ALA A 1 470 ? 3.598 25.074 14.059 1.00 68.00 470 ALA A O 1
ATOM 3634 N N . GLN A 1 471 ? 2.736 23.123 13.357 1.00 63.91 471 GLN A N 1
ATOM 3635 C CA . GLN A 1 471 ? 1.469 23.675 12.861 1.00 63.91 471 GLN A CA 1
ATOM 3636 C C . GLN A 1 471 ? 0.464 23.931 13.993 1.00 63.91 471 GLN A C 1
ATOM 3638 O O . GLN A 1 471 ? -0.355 24.835 13.889 1.00 63.91 471 GLN A O 1
ATOM 3643 N N . VAL A 1 472 ? 0.534 23.151 15.074 1.00 54.06 472 VAL A N 1
ATOM 3644 C CA . VAL A 1 472 ? -0.403 23.199 16.207 1.00 54.06 472 VAL A CA 1
ATOM 3645 C C . VAL A 1 472 ? -0.009 24.239 17.256 1.00 54.06 472 VAL A C 1
ATOM 3647 O O . VAL A 1 472 ? -0.847 24.602 18.063 1.00 54.06 472 VAL A O 1
ATOM 3650 N N . LYS A 1 473 ? 1.203 24.811 17.228 1.00 49.97 473 LYS A N 1
ATOM 3651 C CA . LYS A 1 473 ? 1.620 25.891 18.151 1.00 49.97 473 LYS A CA 1
ATOM 3652 C C . LYS A 1 473 ? 0.713 27.141 18.172 1.00 49.97 473 LYS A C 1
ATOM 3654 O O . LYS A 1 473 ? 0.911 27.992 19.030 1.00 49.97 473 LYS A O 1
ATOM 3659 N N . GLU A 1 474 ? -0.300 27.231 17.309 1.00 45.31 474 GLU A N 1
ATOM 3660 C CA . GLU A 1 474 ? -1.365 28.240 17.376 1.00 45.31 474 GLU A CA 1
ATOM 3661 C C . GLU A 1 474 ? -2.628 27.816 18.169 1.00 45.31 474 GLU A C 1
ATOM 3663 O O . GLU A 1 474 ? -3.463 28.680 18.420 1.00 45.31 474 GLU A O 1
ATOM 3668 N N . GLN A 1 475 ? -2.785 26.560 18.635 1.00 35.94 475 GLN A N 1
ATOM 3669 C CA . GLN A 1 475 ? -3.877 26.122 19.538 1.00 35.94 475 GLN A CA 1
ATOM 3670 C C . GLN A 1 475 ? -3.502 24.923 20.451 1.00 35.94 475 GLN A C 1
ATOM 3672 O O . GLN A 1 475 ? -2.778 24.021 20.032 1.00 35.94 475 GLN A O 1
ATOM 3677 N N . PRO A 1 476 ? -4.010 24.857 21.701 1.00 33.69 476 PRO A N 1
ATOM 3678 C CA . PRO A 1 476 ? -3.626 23.836 22.679 1.00 33.69 476 PRO A CA 1
ATOM 3679 C C . PRO A 1 476 ? -3.976 22.402 22.247 1.00 33.69 476 PRO A C 1
ATOM 3681 O O . PRO A 1 476 ? -5.019 22.123 21.654 1.00 33.69 476 PRO A O 1
ATOM 3684 N N . ILE A 1 477 ? -3.072 21.478 22.584 1.00 39.69 477 ILE A N 1
ATOM 3685 C CA . ILE A 1 477 ? -3.043 20.075 22.158 1.00 39.69 477 ILE A CA 1
ATOM 3686 C C . ILE A 1 477 ? -4.193 19.292 22.808 1.00 39.69 477 ILE A C 1
ATOM 3688 O O . ILE A 1 477 ? -4.044 18.678 23.861 1.00 39.69 477 ILE A O 1
ATOM 3692 N N . THR A 1 478 ? -5.343 19.262 22.140 1.00 35.91 478 THR A N 1
ATOM 3693 C CA . THR A 1 478 ? -6.368 18.229 22.329 1.00 35.91 478 THR A CA 1
ATOM 3694 C C . THR A 1 478 ? -6.701 17.625 20.966 1.00 35.91 478 THR A C 1
ATOM 3696 O O . THR A 1 478 ? -7.403 18.202 20.145 1.00 35.91 478 THR A O 1
ATOM 3699 N N . GLY A 1 479 ? -6.148 16.439 20.696 1.00 45.16 479 GLY A N 1
ATOM 3700 C CA . GLY A 1 479 ? -6.574 15.600 19.573 1.00 45.16 479 GLY A CA 1
ATOM 3701 C C . GLY A 1 479 ? -5.772 15.736 18.275 1.00 45.16 479 GLY A C 1
ATOM 3702 O O . GLY A 1 479 ? -6.316 16.122 17.241 1.00 45.16 479 GLY A O 1
ATOM 3703 N N . VAL A 1 480 ? -4.533 15.227 18.274 1.00 40.03 480 VAL A N 1
ATOM 3704 C CA . VAL A 1 480 ? -3.728 14.956 17.057 1.00 40.03 480 VAL A CA 1
ATOM 3705 C C . VAL A 1 480 ? -4.550 14.208 15.987 1.00 40.03 480 VAL A C 1
ATOM 3707 O O . VAL A 1 480 ? -4.409 14.452 14.795 1.00 40.03 480 VAL A O 1
ATOM 3710 N N . LYS A 1 481 ? -5.489 13.346 16.401 1.00 44.19 481 LYS A N 1
ATOM 3711 C CA . LYS A 1 481 ? -6.411 12.598 15.528 1.00 44.19 481 LYS A CA 1
ATOM 3712 C C . LYS A 1 481 ? -7.408 13.484 14.761 1.00 44.19 481 LYS A C 1
ATOM 3714 O O . LYS A 1 481 ? -7.611 13.263 13.572 1.00 44.19 481 LYS A O 1
ATOM 3719 N N . GLN A 1 482 ? -8.009 14.481 15.414 1.00 44.69 482 GLN A N 1
ATOM 3720 C CA . GLN A 1 482 ? -8.946 15.425 14.780 1.00 44.69 482 GLN A CA 1
ATOM 3721 C C . GLN A 1 482 ? -8.204 16.362 13.816 1.00 44.69 482 GLN A C 1
ATOM 3723 O O . GLN A 1 482 ? -8.683 16.661 12.722 1.00 44.69 482 GLN A O 1
ATOM 3728 N N . GLN A 1 483 ? -6.978 16.736 14.181 1.00 47.66 483 GLN A N 1
ATOM 3729 C CA . GLN A 1 483 ? -6.104 17.579 13.367 1.00 47.66 483 GLN A CA 1
ATOM 3730 C C . GLN A 1 483 ? -5.530 16.830 12.150 1.00 47.66 483 GLN A C 1
ATOM 3732 O O . GLN A 1 483 ? -5.442 17.404 11.066 1.00 47.66 483 GLN A O 1
ATOM 3737 N N . LEU A 1 484 ? -5.237 15.528 12.270 1.00 42.19 484 LEU A N 1
ATOM 3738 C CA . LEU A 1 484 ? -4.865 14.657 11.143 1.00 42.19 484 LEU A CA 1
ATOM 3739 C C . LEU A 1 484 ? -5.982 14.548 10.090 1.00 42.19 484 LEU A C 1
ATOM 3741 O O . LEU A 1 484 ? -5.701 14.485 8.890 1.00 42.19 484 LEU A O 1
ATOM 3745 N N . GLU A 1 485 ? -7.246 14.540 10.519 1.00 43.06 485 GLU A N 1
ATOM 3746 C CA . GLU A 1 485 ? -8.406 14.534 9.620 1.00 43.06 485 GLU A CA 1
ATOM 3747 C C . GLU A 1 485 ? -8.606 15.895 8.928 1.00 43.06 485 GLU A C 1
ATOM 3749 O O . GLU A 1 485 ? -8.856 15.929 7.718 1.00 43.06 485 GLU A O 1
ATOM 3754 N N . GLY A 1 486 ? -8.417 17.004 9.654 1.00 46.88 486 GLY A N 1
ATOM 3755 C CA . GLY A 1 486 ? -8.463 18.368 9.108 1.00 46.88 486 GLY A CA 1
ATOM 3756 C C . GLY A 1 486 ? -7.355 18.648 8.085 1.00 46.88 486 GLY A C 1
ATOM 3757 O O . GLY A 1 486 ? -7.642 19.059 6.959 1.00 46.88 486 GLY A O 1
ATOM 3758 N N . ALA A 1 487 ? -6.105 18.316 8.420 1.00 46.59 487 ALA A N 1
ATOM 3759 C CA . ALA A 1 487 ? -4.936 18.528 7.561 1.00 46.59 487 ALA A CA 1
ATOM 3760 C C . ALA A 1 487 ? -4.974 17.691 6.265 1.00 46.59 487 ALA A C 1
ATOM 3762 O O . ALA A 1 487 ? -4.451 18.100 5.223 1.00 46.59 487 ALA A O 1
ATOM 3763 N N . ALA A 1 488 ? -5.613 16.513 6.295 1.00 44.28 488 ALA A N 1
ATOM 3764 C CA . ALA A 1 488 ? -5.825 15.698 5.099 1.00 44.28 488 ALA A CA 1
ATOM 3765 C C . ALA A 1 488 ? -6.861 16.321 4.143 1.00 44.28 488 ALA A C 1
ATOM 3767 O O . ALA A 1 488 ? -6.709 16.204 2.925 1.00 44.28 488 ALA A O 1
ATOM 3768 N N . GLY A 1 489 ? -7.886 16.991 4.681 1.00 51.47 489 GLY A N 1
ATOM 3769 C CA . GLY A 1 489 ? -8.892 17.711 3.897 1.00 51.47 489 GLY A CA 1
ATOM 3770 C C . GLY A 1 489 ? -8.397 19.054 3.358 1.00 51.47 489 GLY A C 1
ATOM 3771 O O . GLY A 1 489 ? -8.793 19.451 2.266 1.00 51.47 489 GLY A O 1
ATOM 3772 N N . GLU A 1 490 ? -7.505 19.726 4.081 1.00 59.66 490 GLU A N 1
ATOM 3773 C CA . GLU A 1 490 ? -6.963 21.043 3.729 1.00 59.66 490 GLU A CA 1
ATOM 3774 C C . GLU A 1 490 ? -6.155 21.019 2.426 1.00 59.66 490 GLU A C 1
ATOM 3776 O O . GLU A 1 490 ? -6.387 21.834 1.536 1.00 59.66 490 GLU A O 1
ATOM 3781 N N . LYS A 1 491 ? -5.280 20.019 2.247 1.00 61.47 491 LYS A N 1
ATOM 3782 C CA . LYS A 1 491 ? -4.541 19.831 0.988 1.00 61.47 491 LYS A CA 1
ATOM 3783 C C . LYS A 1 491 ? -5.486 19.639 -0.197 1.00 61.47 491 LYS A C 1
ATOM 3785 O O . LYS A 1 491 ? -5.285 20.239 -1.251 1.00 61.47 491 LYS A O 1
ATOM 3790 N N . ASP A 1 492 ? -6.472 18.755 -0.055 1.00 59.97 492 ASP A N 1
ATOM 3791 C CA . ASP A 1 492 ? -7.405 18.446 -1.141 1.00 59.97 492 ASP A CA 1
ATOM 3792 C C . ASP A 1 492 ? -8.307 19.653 -1.447 1.00 59.97 492 ASP A C 1
ATOM 3794 O O . ASP A 1 492 ? -8.600 19.902 -2.617 1.00 59.97 492 ASP A O 1
ATOM 3798 N N . ARG A 1 493 ? -8.673 20.436 -0.424 1.00 70.06 493 ARG A N 1
ATOM 3799 C CA . ARG A 1 493 ? -9.415 21.696 -0.553 1.00 70.06 493 ARG A CA 1
ATOM 3800 C C . ARG A 1 493 ? -8.593 22.764 -1.267 1.00 70.06 493 ARG A C 1
ATOM 3802 O O . ARG A 1 493 ? -9.034 23.240 -2.303 1.00 70.06 493 ARG A O 1
ATOM 3809 N N . PHE A 1 494 ? -7.368 23.030 -0.816 1.00 72.44 494 PHE A N 1
ATOM 3810 C CA . PHE A 1 494 ? -6.456 23.978 -1.458 1.00 72.44 494 PHE A CA 1
ATOM 3811 C C . PHE A 1 494 ? -6.188 23.608 -2.918 1.00 72.44 494 PHE A C 1
ATOM 3813 O O . PHE A 1 494 ? -6.269 24.451 -3.805 1.00 72.44 494 PHE A O 1
ATOM 3820 N N . ILE A 1 495 ? -5.882 22.334 -3.201 1.00 72.75 495 ILE A N 1
ATOM 3821 C CA . ILE A 1 495 ? -5.637 21.883 -4.579 1.00 72.75 495 ILE A CA 1
ATOM 3822 C C . ILE A 1 495 ? -6.886 22.086 -5.435 1.00 72.75 495 ILE A C 1
ATOM 3824 O O . ILE A 1 495 ? -6.755 22.407 -6.615 1.00 72.75 495 ILE A O 1
ATOM 3828 N N . LYS A 1 496 ? -8.077 21.868 -4.870 1.00 76.94 496 LYS A N 1
ATOM 3829 C CA . LYS A 1 496 ? -9.346 22.042 -5.571 1.00 76.94 496 LYS A CA 1
ATOM 3830 C C . LYS A 1 496 ? -9.642 23.519 -5.838 1.00 76.94 496 LYS A C 1
ATOM 3832 O O . LYS A 1 496 ? -9.887 23.847 -6.990 1.00 76.94 496 LYS A O 1
ATOM 3837 N N . GLU A 1 497 ? -9.541 24.383 -4.833 1.00 77.62 497 GLU A N 1
ATOM 3838 C CA . GLU A 1 497 ? -9.723 25.836 -4.968 1.00 77.62 497 GLU A CA 1
ATOM 3839 C C . GLU A 1 497 ? -8.721 26.418 -5.972 1.00 77.62 497 GLU A C 1
ATOM 3841 O O . GLU A 1 497 ? -9.107 27.067 -6.939 1.00 77.62 497 GLU A O 1
ATOM 3846 N N . TYR A 1 498 ? -7.439 26.069 -5.840 1.00 81.94 498 TYR A N 1
ATOM 3847 C CA . TYR A 1 498 ? -6.403 26.488 -6.783 1.00 81.94 498 TYR A CA 1
ATOM 3848 C C . TYR A 1 498 ? -6.670 25.968 -8.200 1.00 81.94 498 TYR A C 1
ATOM 3850 O O . TYR A 1 498 ? -6.466 26.679 -9.180 1.00 81.94 498 TYR A O 1
ATOM 3858 N N . GLN A 1 499 ? -7.115 24.713 -8.334 1.00 83.50 499 GLN A N 1
ATOM 3859 C CA . GLN A 1 499 ? -7.498 24.141 -9.624 1.00 83.50 499 GLN A CA 1
ATOM 3860 C C . GLN A 1 499 ? -8.671 24.903 -10.244 1.00 83.50 499 GLN A C 1
ATOM 3862 O O . GLN A 1 499 ? -8.664 25.083 -11.459 1.00 83.50 499 GLN A O 1
ATOM 3867 N N . GLU A 1 500 ? -9.662 25.305 -9.452 1.00 79.75 500 GLU A N 1
ATOM 3868 C CA . GLU A 1 500 ? -10.825 26.068 -9.911 1.00 79.75 500 GLU A CA 1
ATOM 3869 C C . GLU A 1 500 ? -10.392 27.451 -10.410 1.00 79.75 500 GLU A C 1
ATOM 3871 O O . GLU A 1 500 ? -10.611 27.745 -11.585 1.00 79.75 500 GLU A O 1
ATOM 3876 N N . THR A 1 501 ? -9.630 28.209 -9.616 1.00 79.75 501 THR A N 1
ATOM 3877 C CA . THR A 1 501 ? -9.066 29.507 -10.036 1.00 79.75 501 THR A CA 1
ATOM 3878 C C . THR A 1 501 ? -8.175 29.381 -11.276 1.00 79.75 501 THR A C 1
ATOM 3880 O O . THR A 1 501 ? -8.227 30.208 -12.182 1.00 79.75 501 THR A O 1
ATOM 3883 N N . TYR A 1 502 ? -7.374 28.315 -11.362 1.00 80.81 502 TYR A N 1
ATOM 3884 C CA . TYR A 1 502 ? -6.531 28.049 -12.529 1.00 80.81 502 TYR A CA 1
ATOM 3885 C C . TYR A 1 502 ? -7.352 27.755 -13.789 1.00 80.81 502 TYR A C 1
ATOM 3887 O O . TYR A 1 502 ? -6.975 28.175 -14.878 1.00 80.81 502 TYR A O 1
ATOM 3895 N N . CYS A 1 503 ? -8.462 27.021 -13.659 1.00 78.00 503 CYS A N 1
ATOM 3896 C CA . CYS A 1 503 ? -9.351 26.759 -14.789 1.00 78.00 503 CYS A CA 1
ATOM 3897 C C . CYS A 1 503 ? -10.070 28.038 -15.237 1.00 78.00 503 CYS A C 1
ATOM 3899 O O . CYS A 1 503 ? -10.223 28.241 -16.435 1.00 78.00 503 CYS A O 1
ATOM 3901 N N . GLU A 1 504 ? -10.491 28.893 -14.305 1.00 78.31 504 GLU A N 1
ATOM 3902 C CA . GLU A 1 504 ? -11.147 30.170 -14.621 1.00 78.31 504 GLU A CA 1
ATOM 3903 C C . GLU A 1 504 ? -10.215 31.149 -15.345 1.00 78.31 504 GLU A C 1
ATOM 3905 O O . GLU A 1 504 ? -10.658 31.876 -16.231 1.00 78.31 504 GLU A O 1
ATOM 3910 N N . ALA A 1 505 ? -8.922 31.132 -15.019 1.00 76.38 505 ALA A N 1
ATOM 3911 C CA . ALA A 1 505 ? -7.917 31.994 -15.636 1.00 76.38 505 ALA A CA 1
ATOM 3912 C C . ALA A 1 505 ? -7.334 31.450 -16.960 1.00 76.38 505 ALA A C 1
ATOM 3914 O O . ALA A 1 505 ? -6.530 32.136 -17.593 1.00 76.38 505 ALA A O 1
ATOM 3915 N N . ASP A 1 506 ? -7.682 30.227 -17.383 1.00 88.81 506 ASP A N 1
ATOM 3916 C CA . ASP A 1 506 ? -7.093 29.611 -18.577 1.00 88.81 506 ASP A CA 1
ATOM 3917 C C . ASP A 1 506 ? -7.722 30.143 -19.873 1.00 88.81 506 ASP A C 1
ATOM 3919 O O . ASP A 1 506 ? -8.901 29.936 -20.176 1.00 88.81 506 ASP A O 1
ATOM 3923 N N . GLU A 1 507 ? -6.889 30.788 -20.684 1.00 85.75 507 GLU A N 1
ATOM 3924 C CA . GLU A 1 507 ? -7.309 31.435 -21.924 1.00 85.75 507 GLU A CA 1
ATOM 3925 C C . GLU A 1 507 ? -7.842 30.435 -22.965 1.00 85.75 507 GLU A C 1
ATOM 3927 O O . GLU A 1 507 ? -8.818 30.713 -23.662 1.00 85.75 507 GLU A O 1
ATOM 3932 N N . SER A 1 508 ? -7.260 29.233 -23.049 1.00 81.69 508 SER A N 1
ATOM 3933 C CA . SER A 1 508 ? -7.685 28.215 -24.021 1.00 81.69 508 SER A CA 1
ATOM 3934 C C . SER A 1 508 ? -9.060 27.641 -23.678 1.00 81.69 508 SER A C 1
ATOM 3936 O O . SER A 1 508 ? -9.876 27.383 -24.572 1.00 81.69 508 SER A O 1
ATOM 3938 N N . LEU A 1 509 ? -9.337 27.440 -22.388 1.00 83.50 509 LEU A N 1
ATOM 3939 C CA . LEU A 1 509 ? -10.646 27.016 -21.903 1.00 83.50 509 LEU A CA 1
ATOM 3940 C C . LEU A 1 509 ? -11.698 28.117 -22.065 1.00 83.50 509 LEU A C 1
ATOM 3942 O O . LEU A 1 509 ? -12.823 27.811 -22.474 1.00 83.50 509 LEU A O 1
ATOM 3946 N N . SER A 1 510 ? -11.330 29.371 -21.798 1.00 81.81 510 SER A N 1
ATOM 3947 C CA . SER A 1 510 ? -12.189 30.535 -22.035 1.00 81.81 510 SER A CA 1
ATOM 3948 C C . SER A 1 510 ? -12.599 30.619 -23.511 1.00 81.81 510 SER A C 1
ATOM 3950 O O . SER A 1 510 ? -13.780 30.490 -23.840 1.00 81.81 510 SER A O 1
ATOM 3952 N N . GLN A 1 511 ? -11.625 30.604 -24.429 1.00 84.75 511 GLN A N 1
ATOM 3953 C CA . GLN A 1 511 ? -11.877 30.609 -25.875 1.00 84.75 511 GLN A CA 1
ATOM 3954 C C . GLN A 1 511 ? -12.731 29.417 -26.348 1.00 84.75 511 GLN A C 1
ATOM 3956 O O . GLN A 1 511 ? -13.565 29.555 -27.246 1.00 84.75 511 GLN A O 1
ATOM 3961 N N . ALA A 1 512 ? -12.532 28.218 -25.788 1.00 82.12 512 ALA A N 1
ATOM 3962 C CA . ALA A 1 512 ? -13.350 27.051 -26.125 1.00 82.12 512 ALA A CA 1
ATOM 3963 C C . ALA A 1 512 ? -14.799 27.184 -25.620 1.00 82.12 512 ALA A C 1
ATOM 3965 O O . ALA A 1 512 ? -15.728 26.687 -26.263 1.00 82.12 512 ALA A O 1
ATOM 3966 N N . THR A 1 513 ? -14.991 27.855 -24.485 1.00 81.31 513 THR A N 1
ATOM 3967 C CA . THR A 1 513 ? -16.307 28.138 -23.902 1.00 81.31 513 THR A CA 1
ATOM 3968 C C . THR A 1 513 ? -17.048 29.192 -24.720 1.00 81.31 513 THR A C 1
ATOM 3970 O O . THR A 1 513 ? -18.209 28.968 -25.069 1.00 81.31 513 THR A O 1
ATOM 3973 N N . ASP A 1 514 ? -16.361 30.251 -25.145 1.00 83.31 514 ASP A N 1
ATOM 3974 C CA . ASP A 1 514 ? -16.914 31.285 -26.026 1.00 83.31 514 ASP A CA 1
ATOM 3975 C C . ASP A 1 514 ? -17.323 30.718 -27.386 1.00 83.31 514 ASP A C 1
ATOM 3977 O O . ASP A 1 514 ? -18.417 30.990 -27.883 1.00 83.31 514 ASP A O 1
ATOM 3981 N N . LYS A 1 515 ? -16.493 29.846 -27.974 1.00 84.25 515 LYS A N 1
ATOM 3982 C CA . LYS A 1 515 ? -16.831 29.150 -29.226 1.00 84.25 515 LYS A CA 1
ATOM 3983 C C . LYS A 1 515 ? -18.075 28.275 -29.080 1.00 84.25 515 LYS A C 1
ATOM 3985 O O . LYS A 1 515 ? -18.895 28.234 -29.995 1.00 84.25 515 LYS A O 1
ATOM 3990 N N . LEU A 1 516 ? -18.243 27.590 -27.946 1.00 81.81 516 LEU A N 1
ATOM 3991 C CA . LEU A 1 516 ? -19.456 26.818 -27.674 1.00 81.81 516 LEU A CA 1
ATOM 3992 C C . LEU A 1 516 ? -20.679 27.734 -27.510 1.00 81.81 516 LEU A C 1
ATOM 3994 O O . LEU A 1 516 ? -21.740 27.418 -28.046 1.00 81.81 516 LEU A O 1
ATOM 3998 N N . ALA A 1 517 ? -20.537 28.866 -26.817 1.00 80.94 517 ALA A N 1
ATOM 3999 C CA . ALA A 1 517 ? -21.601 29.860 -26.678 1.00 80.94 517 ALA A CA 1
ATOM 4000 C C . ALA A 1 517 ? -22.017 30.439 -28.043 1.00 80.94 517 ALA A C 1
ATOM 4002 O O . ALA A 1 517 ? -23.205 30.472 -28.361 1.00 80.94 517 ALA A O 1
ATOM 4003 N N . ALA A 1 518 ? -21.052 30.786 -28.897 1.00 81.25 518 ALA A N 1
ATOM 4004 C CA . ALA A 1 518 ? -21.305 31.210 -30.272 1.00 81.25 518 ALA A CA 1
ATOM 4005 C C . ALA A 1 518 ? -21.984 30.107 -31.107 1.00 81.25 518 ALA A C 1
ATOM 4007 O O . ALA A 1 518 ? -22.900 30.389 -31.878 1.00 81.25 518 ALA A O 1
ATOM 4008 N N . GLY A 1 519 ? -21.591 28.842 -30.916 1.00 82.56 519 GLY A N 1
ATOM 4009 C CA . GLY A 1 519 ? -22.245 27.688 -31.537 1.00 82.56 519 GLY A CA 1
ATOM 4010 C C . GLY A 1 519 ? -23.713 27.539 -31.127 1.00 82.56 519 GLY A C 1
ATOM 4011 O O . GLY A 1 519 ? -24.552 27.207 -31.965 1.00 82.56 519 GLY A O 1
ATOM 4012 N N . TRP A 1 520 ? -24.047 27.835 -29.867 1.00 82.56 520 TRP A N 1
ATOM 4013 C CA . TRP A 1 520 ? -25.436 27.864 -29.399 1.00 82.56 520 TRP A CA 1
ATOM 4014 C C . TRP A 1 520 ? -26.227 28.989 -30.050 1.00 82.56 520 TRP A C 1
ATOM 4016 O O . TRP A 1 520 ? -27.331 28.744 -30.530 1.00 82.56 520 TRP A O 1
ATOM 4026 N N . THR A 1 521 ? -25.652 30.187 -30.138 1.00 79.69 521 THR A N 1
ATOM 4027 C CA . THR A 1 521 ? -26.263 31.311 -30.859 1.00 79.69 521 THR A CA 1
ATOM 4028 C C . THR A 1 521 ? -26.547 30.941 -32.315 1.00 79.69 521 THR A C 1
ATOM 4030 O O . THR A 1 521 ? -27.673 31.104 -32.775 1.00 79.69 521 THR A O 1
ATOM 4033 N N . ALA A 1 522 ? -25.583 30.334 -33.014 1.00 79.31 522 ALA A N 1
ATOM 4034 C CA . ALA A 1 522 ? -25.765 29.877 -34.392 1.00 79.31 522 ALA A CA 1
ATOM 4035 C C . ALA A 1 522 ? -26.855 28.793 -34.521 1.00 79.31 522 ALA A C 1
ATOM 4037 O O . ALA A 1 522 ? -27.651 28.810 -35.461 1.00 79.31 522 ALA A O 1
ATOM 4038 N N . TYR A 1 523 ? -26.938 27.863 -33.566 1.00 82.00 523 TYR A N 1
ATOM 4039 C CA . TYR A 1 523 ? -27.998 26.854 -33.521 1.00 82.00 523 TYR A CA 1
ATOM 4040 C C . TYR A 1 523 ? -29.389 27.481 -33.345 1.00 82.00 523 TYR A C 1
ATOM 4042 O O . TYR A 1 523 ? -30.324 27.119 -34.063 1.00 82.00 523 TYR A O 1
ATOM 4050 N N . PHE A 1 524 ? -29.525 28.461 -32.447 1.00 78.06 524 PHE A N 1
ATOM 4051 C CA . PHE A 1 524 ? -30.769 29.214 -32.269 1.00 78.06 524 PHE A CA 1
ATOM 4052 C C . PHE A 1 524 ? -31.134 30.036 -33.509 1.00 78.06 524 PHE A C 1
ATOM 4054 O O . PHE A 1 524 ? -32.297 30.039 -33.914 1.00 78.06 524 PHE A O 1
ATOM 4061 N N . ASP A 1 525 ? -30.146 30.633 -34.174 1.00 75.81 525 ASP A N 1
ATOM 4062 C CA . ASP A 1 525 ? -30.335 31.364 -35.431 1.00 75.81 525 ASP A CA 1
ATOM 4063 C C . ASP A 1 525 ? -30.842 30.451 -36.553 1.00 75.81 525 ASP A C 1
ATOM 4065 O O . ASP A 1 525 ? -31.720 30.838 -37.327 1.00 75.81 525 ASP A O 1
ATOM 4069 N N . THR A 1 526 ? -30.382 29.196 -36.577 1.00 76.31 526 THR A N 1
ATOM 4070 C CA . THR A 1 526 ? -30.838 28.169 -37.529 1.00 76.31 526 THR A CA 1
ATOM 4071 C C . THR A 1 526 ? -32.323 27.812 -37.341 1.00 76.31 526 THR A C 1
ATOM 4073 O O . THR A 1 526 ? -32.984 27.395 -38.295 1.00 76.31 526 THR A O 1
ATOM 4076 N N . MET A 1 527 ? -32.871 28.011 -36.133 1.00 72.00 527 MET A N 1
ATOM 4077 C CA . MET A 1 527 ? -34.296 27.829 -35.807 1.00 72.00 527 MET A CA 1
ATOM 4078 C C . MET A 1 527 ? -35.157 29.086 -36.057 1.00 72.00 527 MET A C 1
ATOM 4080 O O . MET A 1 527 ? -36.371 29.055 -35.832 1.00 72.00 527 MET A O 1
ATOM 4084 N N . GLY A 1 528 ? -34.547 30.178 -36.531 1.00 69.75 528 GLY A N 1
ATOM 4085 C CA . GLY A 1 528 ? -35.199 31.450 -36.837 1.00 69.75 528 GLY A CA 1
ATOM 4086 C C . GLY A 1 528 ? -35.411 32.327 -35.600 1.00 69.75 528 GLY A C 1
ATOM 4087 O O . GLY A 1 528 ? -36.245 32.025 -34.741 1.00 69.75 528 GLY A O 1
ATOM 4088 N N . ARG A 1 529 ? -34.699 33.463 -35.524 1.00 63.31 529 ARG A N 1
ATOM 4089 C CA . ARG A 1 529 ? -34.868 34.438 -34.433 1.00 63.31 529 ARG A CA 1
ATOM 4090 C C . ARG A 1 529 ? -36.314 34.928 -34.368 1.00 63.31 529 ARG A C 1
ATOM 4092 O O . ARG A 1 529 ? -36.856 35.474 -35.319 1.00 63.31 529 ARG A O 1
ATOM 4099 N N . GLY A 1 530 ? -36.928 34.734 -33.207 1.00 61.59 530 GLY A N 1
ATOM 4100 C CA . GLY A 1 530 ? -38.294 35.173 -32.910 1.00 61.59 530 GLY A CA 1
ATOM 4101 C C . GLY A 1 530 ? -39.389 34.177 -33.304 1.00 61.59 530 GLY A C 1
ATOM 4102 O O . GLY A 1 530 ? -40.564 34.453 -33.033 1.00 61.59 530 GLY A O 1
ATOM 4103 N N . SER A 1 531 ? -39.037 33.011 -33.863 1.00 67.50 531 SER A N 1
ATOM 4104 C CA . SER A 1 531 ? -40.009 31.947 -34.134 1.00 67.50 531 SER A CA 1
ATOM 4105 C C . SER A 1 531 ? -40.710 31.487 -32.839 1.00 67.50 531 SER A C 1
ATOM 4107 O O . SER A 1 531 ? -40.137 31.613 -31.748 1.00 67.50 531 SER A O 1
ATOM 4109 N N . PRO A 1 532 ? -41.952 30.967 -32.908 1.00 67.06 532 PRO A N 1
ATOM 4110 C CA . PRO A 1 532 ? -42.643 30.418 -31.736 1.00 67.06 532 PRO A CA 1
ATOM 4111 C C . PRO A 1 532 ? -41.816 29.338 -31.024 1.00 67.06 532 PRO A C 1
ATOM 4113 O O . PRO A 1 532 ? -41.780 29.289 -29.797 1.00 67.06 532 PRO A O 1
ATOM 4116 N N . LEU A 1 533 ? -41.083 28.529 -31.797 1.00 66.88 533 LEU A N 1
ATOM 4117 C CA . LEU A 1 533 ? -40.152 27.530 -31.282 1.00 66.88 533 LEU A CA 1
ATOM 4118 C C . LEU A 1 533 ? -38.941 28.173 -30.586 1.00 66.88 533 LEU A C 1
ATOM 4120 O O . LEU A 1 533 ? -38.609 27.782 -29.471 1.00 66.88 533 LEU A O 1
ATOM 4124 N N . HIS A 1 534 ? -38.316 29.189 -31.189 1.00 67.88 534 HIS A N 1
ATOM 4125 C CA . HIS A 1 534 ? -37.217 29.935 -30.568 1.00 67.88 534 HIS A CA 1
ATOM 4126 C C . HIS A 1 534 ? -37.643 30.578 -29.238 1.00 67.88 534 HIS A C 1
ATOM 4128 O O . HIS A 1 534 ? -36.933 30.458 -28.243 1.00 67.88 534 HIS A O 1
ATOM 4134 N N . ARG A 1 535 ? -38.836 31.187 -29.176 1.00 68.50 535 ARG A N 1
ATOM 4135 C CA . ARG A 1 535 ? -39.394 31.777 -27.942 1.00 68.50 535 ARG A CA 1
ATOM 4136 C C . ARG A 1 535 ? -39.712 30.740 -26.863 1.00 68.50 535 ARG A C 1
ATOM 4138 O O . ARG A 1 535 ? -39.426 30.997 -25.698 1.00 68.50 535 ARG A O 1
ATOM 4145 N N . ALA A 1 536 ? -40.233 29.572 -27.239 1.00 63.47 536 ALA A N 1
ATOM 4146 C CA . ALA A 1 536 ? -40.484 28.473 -26.302 1.00 63.47 536 ALA A CA 1
ATOM 4147 C C . ALA A 1 536 ? -39.188 27.903 -25.691 1.00 63.47 536 ALA A C 1
ATOM 4149 O O . ALA A 1 536 ? -39.199 27.395 -24.572 1.00 63.47 536 ALA A O 1
ATOM 4150 N N . VAL A 1 537 ? -38.065 28.003 -26.411 1.00 62.84 537 VAL A N 1
ATOM 4151 C CA . VAL A 1 537 ? -36.767 27.445 -25.998 1.00 62.84 537 VAL A CA 1
ATOM 4152 C C . VAL A 1 537 ? -35.857 28.481 -25.309 1.00 62.84 537 VAL A C 1
ATOM 4154 O O . VAL A 1 537 ? -35.031 28.108 -24.479 1.00 62.84 537 VAL A O 1
ATOM 4157 N N . LEU A 1 538 ? -36.039 29.784 -25.548 1.00 60.41 538 LEU A N 1
ATOM 4158 C CA . LEU A 1 538 ? -35.295 30.866 -24.874 1.00 60.41 538 LEU A CA 1
ATOM 4159 C C . LEU A 1 538 ? -35.438 30.874 -23.336 1.00 60.41 538 LEU A C 1
ATOM 4161 O O . LEU A 1 538 ? -34.629 31.492 -22.648 1.00 60.41 538 LEU A O 1
ATOM 4165 N N . GLY A 1 539 ? -36.428 30.168 -22.778 1.00 57.53 539 GLY A N 1
ATOM 4166 C CA . GLY A 1 539 ? -36.582 29.988 -21.329 1.00 57.53 539 GLY A CA 1
ATOM 4167 C C . GLY A 1 539 ? -35.486 29.136 -20.668 1.00 57.53 539 GLY A C 1
ATOM 4168 O O . GLY A 1 539 ? -35.354 29.151 -19.441 1.00 57.53 539 GLY A O 1
ATOM 4169 N N . TYR A 1 540 ? -34.673 28.406 -21.440 1.00 56.91 540 TYR A N 1
ATOM 4170 C CA . TYR A 1 540 ? -33.588 27.579 -20.906 1.00 56.91 540 TYR A CA 1
ATOM 4171 C C . TYR A 1 540 ? -32.299 28.401 -20.740 1.00 56.91 540 TYR A C 1
ATOM 4173 O O . TYR A 1 540 ? -31.525 28.573 -21.674 1.00 56.91 540 TYR A O 1
ATOM 4181 N N . LYS A 1 541 ? -32.040 28.879 -19.515 1.00 49.03 541 LYS A N 1
ATOM 4182 C CA . LYS A 1 541 ? -30.904 29.766 -19.181 1.00 49.03 541 LYS A CA 1
ATOM 4183 C C . LYS A 1 541 ? -29.498 29.143 -19.295 1.00 49.03 541 LYS A C 1
ATOM 4185 O O . LYS A 1 541 ? -28.520 29.870 -19.186 1.00 49.03 541 LYS A O 1
ATOM 4190 N N . ASN A 1 542 ? -29.368 27.828 -19.494 1.00 54.50 542 ASN A N 1
ATOM 4191 C CA . ASN A 1 542 ? -28.072 27.135 -19.470 1.00 54.50 542 ASN A CA 1
ATOM 4192 C C . ASN A 1 542 ? -27.695 26.588 -20.856 1.00 54.50 542 ASN A C 1
ATOM 4194 O O . ASN A 1 542 ? -28.477 25.890 -21.481 1.00 54.50 542 ASN A O 1
ATOM 4198 N N . THR A 1 543 ? -26.468 26.815 -21.319 1.00 59.00 543 THR A N 1
ATOM 4199 C CA . THR A 1 543 ? -25.922 26.327 -22.606 1.00 59.00 543 THR A CA 1
ATOM 4200 C C . THR A 1 543 ? -25.350 24.904 -22.501 1.00 59.00 543 THR A C 1
ATOM 4202 O O . THR A 1 543 ? -24.239 24.602 -22.946 1.00 59.00 543 THR A O 1
ATOM 4205 N N . ASN A 1 544 ? -26.089 23.990 -21.866 1.00 67.56 544 ASN A N 1
ATOM 4206 C CA . ASN A 1 544 ? -25.660 22.598 -21.695 1.00 67.56 544 ASN A CA 1
ATOM 4207 C C . ASN A 1 544 ? -26.163 21.719 -22.852 1.00 67.56 544 ASN A C 1
ATOM 4209 O O . ASN A 1 544 ? -27.356 21.714 -23.143 1.00 67.56 544 ASN A O 1
ATOM 4213 N N . ILE A 1 545 ? -25.281 20.918 -23.467 1.00 72.88 545 ILE A N 1
ATOM 4214 C CA . ILE A 1 545 ? -25.602 19.993 -24.575 1.00 72.88 545 ILE A CA 1
ATOM 4215 C C . ILE A 1 545 ? -26.793 19.062 -24.261 1.00 72.88 545 ILE A C 1
ATOM 4217 O O . ILE A 1 545 ? -27.524 18.668 -25.168 1.00 72.88 545 ILE A O 1
ATOM 4221 N N . ALA A 1 546 ? -27.036 18.750 -22.980 1.00 69.12 546 ALA A N 1
ATOM 4222 C CA . ALA A 1 546 ? -28.171 17.940 -22.528 1.00 69.12 546 ALA A CA 1
ATOM 4223 C C . ALA A 1 546 ? -29.544 18.556 -22.871 1.00 69.12 546 ALA A C 1
ATOM 4225 O O . ALA A 1 546 ? -30.525 17.825 -23.012 1.00 69.12 546 ALA A O 1
ATOM 4226 N N . ILE A 1 547 ? -29.615 19.877 -23.057 1.00 73.50 547 ILE A N 1
ATOM 4227 C CA . ILE A 1 547 ? -30.852 20.605 -23.380 1.00 73.50 547 ILE A CA 1
ATOM 4228 C C . ILE A 1 547 ? -31.329 20.326 -24.808 1.00 73.50 547 ILE A C 1
ATOM 4230 O O . ILE A 1 547 ? -32.529 20.417 -25.063 1.00 73.50 547 ILE A O 1
ATOM 4234 N N . LEU A 1 548 ? -30.452 19.870 -25.715 1.00 76.19 548 LEU A N 1
ATOM 4235 C CA . LEU A 1 548 ? -30.865 19.437 -27.058 1.00 76.19 548 LEU A CA 1
ATOM 4236 C C . LEU A 1 548 ? -31.949 18.353 -27.002 1.00 76.19 548 LEU A C 1
ATOM 4238 O O . LEU A 1 548 ? -32.885 18.382 -27.794 1.00 76.19 548 LEU A O 1
ATOM 4242 N N . ASN A 1 549 ? -31.873 17.426 -26.044 1.00 77.38 549 ASN A N 1
ATOM 4243 C CA . ASN A 1 549 ? -32.877 16.367 -25.903 1.00 77.38 549 ASN A CA 1
ATOM 4244 C C . ASN A 1 549 ? -34.244 16.927 -25.483 1.00 77.38 549 ASN A C 1
ATOM 4246 O O . ASN A 1 549 ? -35.277 16.464 -25.963 1.00 77.38 549 ASN A O 1
ATOM 4250 N N . THR A 1 550 ? -34.250 17.954 -24.634 1.00 73.81 550 THR A N 1
ATOM 4251 C CA . THR A 1 550 ? -35.467 18.659 -24.219 1.00 73.81 550 THR A CA 1
ATOM 4252 C C . THR A 1 550 ? -36.083 19.423 -25.389 1.00 73.81 550 THR A C 1
ATOM 4254 O O . THR A 1 550 ? -37.287 19.324 -25.617 1.00 73.81 550 THR A O 1
ATOM 4257 N N . ILE A 1 551 ? -35.254 20.110 -26.186 1.00 75.88 551 ILE A N 1
ATOM 4258 C CA . ILE A 1 551 ? -35.687 20.816 -27.402 1.00 75.88 551 ILE A CA 1
ATOM 4259 C C . ILE A 1 551 ? -36.315 19.830 -28.397 1.00 75.88 551 ILE A C 1
ATOM 4261 O O . ILE A 1 551 ? -37.418 20.070 -28.883 1.00 75.88 551 ILE A O 1
ATOM 4265 N N . LYS A 1 552 ? -35.675 18.675 -28.620 1.00 78.12 552 LYS A N 1
ATOM 4266 C CA . LYS A 1 552 ? -36.189 17.596 -29.484 1.00 78.12 552 LYS A CA 1
ATOM 4267 C C . LYS A 1 552 ? -37.518 17.008 -29.016 1.00 78.12 552 LYS A C 1
ATOM 4269 O O . LYS A 1 552 ? -38.316 16.534 -29.826 1.00 78.12 552 LYS A O 1
ATOM 4274 N N . GLY A 1 553 ? -37.756 17.016 -27.707 1.00 75.19 553 GLY A N 1
ATOM 4275 C CA . GLY A 1 553 ? -39.007 16.564 -27.108 1.00 75.19 553 GLY A CA 1
ATOM 4276 C C . GLY A 1 553 ? -40.187 17.503 -27.367 1.00 75.19 553 GLY A C 1
ATOM 4277 O O . GLY A 1 553 ? -41.331 17.047 -27.319 1.00 75.19 553 GLY A O 1
ATOM 4278 N N . HIS A 1 554 ? -39.929 18.778 -27.672 1.00 79.12 554 HIS A N 1
ATOM 4279 C CA . HIS A 1 554 ? -40.955 19.811 -27.777 1.00 79.12 554 HIS A CA 1
ATOM 4280 C C . HIS A 1 554 ? -41.861 19.620 -29.007 1.00 79.12 554 HIS A C 1
ATOM 4282 O O . HIS A 1 554 ? -41.392 19.362 -30.117 1.00 79.12 554 HIS A O 1
ATOM 4288 N N . ALA A 1 555 ? -43.174 19.797 -28.830 1.00 76.62 555 ALA A N 1
ATOM 4289 C CA . ALA A 1 555 ? -44.170 19.555 -29.879 1.00 76.62 555 ALA A CA 1
ATOM 4290 C C . ALA A 1 555 ? -43.937 20.413 -31.140 1.00 76.62 555 ALA A C 1
ATOM 4292 O O . ALA A 1 555 ? -43.999 19.899 -32.255 1.00 76.62 555 ALA A O 1
ATOM 4293 N N . LEU A 1 556 ? -43.581 21.692 -30.963 1.00 75.38 556 LEU A N 1
ATOM 4294 C CA . LEU A 1 556 ? -43.263 22.608 -32.070 1.00 75.38 556 LEU A CA 1
ATOM 4295 C C . LEU A 1 556 ? -42.008 22.191 -32.856 1.00 75.38 556 LEU A C 1
ATOM 4297 O O . LEU A 1 556 ? -41.969 22.351 -34.070 1.00 75.38 556 LEU A O 1
ATOM 4301 N N . TYR A 1 557 ? -41.005 21.611 -32.186 1.00 78.94 557 TYR A N 1
ATOM 4302 C CA . TYR A 1 557 ? -39.791 21.129 -32.850 1.00 78.94 557 TYR A CA 1
ATOM 4303 C C . TYR A 1 557 ? -40.114 19.923 -33.737 1.00 78.94 557 TYR A C 1
ATOM 4305 O O . TYR A 1 557 ? -39.695 19.865 -34.889 1.00 78.94 557 TYR A O 1
ATOM 4313 N N . LYS A 1 558 ? -40.927 18.983 -33.233 1.00 81.44 558 LYS A N 1
ATOM 4314 C CA . LYS A 1 558 ? -41.388 17.812 -34.001 1.00 81.44 558 LYS A CA 1
ATOM 4315 C C . LYS A 1 558 ? -42.263 18.188 -35.200 1.00 81.44 558 LYS A C 1
ATOM 4317 O O . LYS A 1 558 ? -42.267 17.460 -36.190 1.00 81.44 558 LYS A O 1
ATOM 4322 N N . ALA A 1 559 ? -43.008 19.290 -35.105 1.00 78.94 559 ALA A N 1
ATOM 4323 C CA . ALA A 1 559 ? -43.801 19.819 -36.209 1.00 78.94 559 ALA A CA 1
ATOM 4324 C C . ALA A 1 559 ? -42.905 20.411 -37.313 1.00 78.94 559 ALA A C 1
ATOM 4326 O O . ALA A 1 559 ? -43.032 20.004 -38.465 1.00 78.94 559 ALA A O 1
ATOM 4327 N N . GLU A 1 560 ? -41.946 21.272 -36.954 1.00 76.62 560 GLU A N 1
ATOM 4328 C CA . GLU A 1 560 ? -40.990 21.886 -37.896 1.00 76.62 560 GLU A CA 1
ATOM 4329 C C . GLU A 1 560 ? -40.020 20.884 -38.532 1.00 76.62 560 GLU A C 1
ATOM 4331 O O . GLU A 1 560 ? -39.551 21.073 -39.654 1.00 76.62 560 GLU A O 1
ATOM 4336 N N . LEU A 1 561 ? -39.753 19.762 -37.859 1.00 79.31 561 LEU A N 1
ATOM 4337 C CA . LEU A 1 561 ? -38.920 18.691 -38.409 1.00 79.31 561 LEU A CA 1
ATOM 4338 C C . LEU A 1 561 ? -39.482 18.101 -39.712 1.00 79.31 561 LEU A C 1
ATOM 4340 O O . LEU A 1 561 ? -38.722 17.573 -40.521 1.00 79.31 561 LEU A O 1
ATOM 4344 N N . LYS A 1 562 ? -40.801 18.203 -39.925 1.00 79.25 562 LYS A N 1
ATOM 4345 C CA . LYS A 1 562 ? -41.482 17.741 -41.144 1.00 79.25 562 LYS A CA 1
ATOM 4346 C C . LYS A 1 562 ? -41.328 18.724 -42.317 1.00 79.25 562 LYS A C 1
ATOM 4348 O O . LYS A 1 562 ? -41.673 18.373 -43.445 1.00 79.25 562 LYS A O 1
ATOM 4353 N N . THR A 1 563 ? -40.802 19.929 -42.081 1.00 78.56 563 THR A N 1
ATOM 4354 C CA . THR A 1 563 ? -40.608 20.976 -43.093 1.00 78.56 563 THR A CA 1
ATOM 4355 C C . THR A 1 563 ? -39.372 20.694 -43.962 1.00 78.56 563 THR A C 1
ATOM 4357 O O . THR A 1 563 ? -38.275 20.406 -43.468 1.00 78.56 563 THR A O 1
ATOM 4360 N N . ARG A 1 564 ? -39.514 20.809 -45.292 1.00 69.88 564 ARG A N 1
ATOM 4361 C CA . ARG A 1 564 ? -38.449 20.483 -46.261 1.00 69.88 564 ARG A CA 1
ATOM 4362 C C . ARG A 1 564 ? -37.221 21.386 -46.053 1.00 69.88 564 ARG A C 1
ATOM 4364 O O . ARG A 1 564 ? -37.289 22.600 -46.206 1.00 69.88 564 ARG A O 1
ATOM 4371 N N . GLY A 1 565 ? -36.079 20.785 -45.713 1.00 72.69 565 GLY A N 1
ATOM 4372 C CA . GLY A 1 565 ? -34.795 21.479 -45.539 1.00 72.69 565 GLY A CA 1
ATOM 4373 C C . GLY A 1 565 ? -34.481 21.959 -44.115 1.00 72.69 565 GLY A C 1
ATOM 4374 O O . GLY A 1 565 ? -33.322 22.272 -43.852 1.00 72.69 565 GLY A O 1
ATOM 4375 N N . PHE A 1 566 ? -35.443 21.957 -43.182 1.00 79.44 566 PHE A N 1
ATOM 4376 C CA . PHE A 1 566 ? -35.187 22.290 -41.771 1.00 79.44 566 PHE A CA 1
ATOM 4377 C C . PHE A 1 566 ? -34.355 21.203 -41.078 1.00 79.44 566 PHE A C 1
ATOM 4379 O O . PHE A 1 566 ? -33.325 21.508 -40.479 1.00 79.44 566 PHE A O 1
ATOM 4386 N N . GLN A 1 567 ? -34.727 19.932 -41.273 1.00 80.50 567 GLN A N 1
ATOM 4387 C CA . GLN A 1 567 ? -34.024 18.776 -40.710 1.00 80.50 567 GLN A CA 1
ATOM 4388 C C . GLN A 1 567 ? -32.516 18.794 -41.018 1.00 80.50 567 GLN A C 1
ATOM 4390 O O . GLN A 1 567 ? -31.702 18.744 -40.101 1.00 80.50 567 GLN A O 1
ATOM 4395 N N . LYS A 1 568 ? -32.132 18.966 -42.292 1.00 81.44 568 LYS A N 1
ATOM 4396 C CA . LYS A 1 568 ? -30.716 18.985 -42.703 1.00 81.44 568 LYS A CA 1
ATOM 4397 C C . LYS A 1 568 ? -29.918 20.127 -42.061 1.00 81.44 568 LYS A C 1
ATOM 4399 O O . LYS A 1 568 ? -28.756 19.936 -41.712 1.00 81.44 568 LYS A O 1
ATOM 4404 N N . ARG A 1 569 ? -30.518 21.315 -41.908 1.00 80.94 569 ARG A N 1
ATOM 4405 C CA . ARG A 1 569 ? -29.848 22.480 -41.300 1.00 80.94 569 ARG A CA 1
ATOM 4406 C C . ARG A 1 569 ? -29.648 22.295 -39.797 1.00 80.94 569 ARG A C 1
ATOM 4408 O O . ARG A 1 569 ? -28.563 22.566 -39.291 1.00 80.94 569 ARG A O 1
ATOM 4415 N N . VAL A 1 570 ? -30.672 21.798 -39.103 1.00 82.00 570 VAL A N 1
ATOM 4416 C CA . VAL A 1 570 ? -30.615 21.545 -37.658 1.00 82.00 570 VAL A CA 1
ATOM 4417 C C . VAL A 1 570 ? -29.646 20.407 -37.344 1.00 82.00 570 VAL A C 1
ATOM 4419 O O . VAL A 1 570 ? -28.812 20.571 -36.463 1.00 82.00 570 VAL A O 1
ATOM 4422 N N . GLU A 1 571 ? -29.657 19.307 -38.102 1.00 83.38 571 GLU A N 1
ATOM 4423 C CA . GLU A 1 571 ? -28.695 18.204 -37.930 1.00 83.38 571 GLU A CA 1
ATOM 4424 C C . GLU A 1 571 ? -27.236 18.667 -38.098 1.00 83.38 571 GLU A C 1
ATOM 4426 O O . GLU A 1 571 ? -26.371 18.288 -37.306 1.00 83.38 571 GLU A O 1
ATOM 4431 N N . ALA A 1 572 ? -26.957 19.535 -39.079 1.00 83.31 572 ALA A N 1
ATOM 4432 C CA . ALA A 1 572 ? -25.629 20.117 -39.268 1.00 83.31 572 ALA A CA 1
ATOM 4433 C C . ALA A 1 572 ? -25.216 21.031 -38.097 1.00 83.31 572 ALA A C 1
ATOM 4435 O O . ALA A 1 572 ? -24.089 20.938 -37.603 1.00 83.31 572 ALA A O 1
ATOM 4436 N N . ALA A 1 573 ? -26.132 21.876 -37.612 1.00 82.44 573 ALA A N 1
ATOM 4437 C CA . ALA A 1 573 ? -25.885 22.758 -36.473 1.00 82.44 573 ALA A CA 1
ATOM 4438 C C . ALA A 1 573 ? -25.705 21.975 -35.155 1.00 82.44 573 ALA A C 1
ATOM 4440 O O . ALA A 1 573 ? -24.819 22.295 -34.361 1.00 82.44 573 ALA A O 1
ATOM 4441 N N . GLU A 1 574 ? -26.475 20.903 -34.940 1.00 86.25 574 GLU A N 1
ATOM 4442 C CA . GLU A 1 574 ? -26.310 19.999 -33.795 1.00 86.25 574 GLU A CA 1
ATOM 4443 C C . GLU A 1 574 ? -24.972 19.266 -33.823 1.00 86.25 574 GLU A C 1
ATOM 4445 O O . GLU A 1 574 ? -24.319 19.134 -32.784 1.00 86.25 574 GLU A O 1
ATOM 4450 N N . LYS A 1 575 ? -24.557 18.778 -34.998 1.00 86.94 575 LYS A N 1
ATOM 4451 C CA . LYS A 1 575 ? -23.257 18.124 -35.168 1.00 86.94 575 LYS A CA 1
ATOM 4452 C C . LYS A 1 575 ? -22.126 19.078 -34.780 1.00 86.94 575 LYS A C 1
ATOM 4454 O O . LYS A 1 575 ? -21.280 18.712 -33.968 1.00 86.94 575 LYS A O 1
ATOM 4459 N N . ASN A 1 576 ? -22.171 20.316 -35.272 1.00 84.81 576 ASN A N 1
ATOM 4460 C CA . ASN A 1 576 ? -21.197 21.348 -34.922 1.00 84.81 576 ASN A CA 1
ATOM 4461 C C . ASN A 1 576 ? -21.194 21.663 -33.411 1.00 84.81 576 ASN A C 1
ATOM 4463 O O . ASN A 1 576 ? -20.136 21.729 -32.788 1.00 84.81 576 ASN A O 1
ATOM 4467 N N . LEU A 1 577 ? -22.371 21.777 -32.783 1.00 85.38 577 LEU A N 1
ATOM 4468 C CA . LEU A 1 577 ? -22.492 21.972 -31.332 1.00 85.38 577 LEU A CA 1
ATOM 4469 C C . LEU A 1 577 ? -21.858 20.836 -30.520 1.00 85.38 577 LEU A C 1
ATOM 4471 O O . LEU A 1 577 ? -21.185 21.091 -29.518 1.00 85.38 577 LEU A O 1
ATOM 4475 N N . ARG A 1 578 ? -22.062 19.583 -30.942 1.00 85.00 578 ARG A N 1
ATOM 4476 C CA . ARG A 1 578 ? -21.452 18.412 -30.294 1.00 85.00 578 ARG A CA 1
ATOM 4477 C C . ARG A 1 578 ? -19.934 18.437 -30.432 1.00 85.00 578 ARG A C 1
ATOM 4479 O O . ARG A 1 578 ? -19.251 18.296 -29.424 1.00 85.00 578 ARG A O 1
ATOM 4486 N N . GLU A 1 579 ? -19.415 18.722 -31.624 1.00 86.19 579 GLU A N 1
ATOM 4487 C CA . GLU A 1 579 ? -17.971 18.844 -31.861 1.00 86.19 579 GLU A CA 1
ATOM 4488 C C . GLU A 1 579 ? -17.330 19.967 -31.027 1.00 86.19 579 GLU A C 1
ATOM 4490 O O . GLU A 1 579 ? -16.252 19.782 -30.456 1.00 86.19 579 GLU A O 1
ATOM 4495 N N . LEU A 1 580 ? -17.989 21.125 -30.907 1.00 84.12 580 LEU A N 1
ATOM 4496 C CA . LEU A 1 580 ? -17.530 22.233 -30.062 1.00 84.12 580 LEU A CA 1
ATOM 4497 C C . LEU A 1 580 ? -17.545 21.865 -28.573 1.00 84.12 580 LEU A C 1
ATOM 4499 O O . LEU A 1 580 ? -16.591 22.162 -27.852 1.00 84.12 580 LEU A O 1
ATOM 4503 N N . ASN A 1 581 ? -18.592 21.179 -28.111 1.00 84.75 581 ASN A N 1
ATOM 4504 C CA . ASN A 1 581 ? -18.691 20.713 -26.730 1.00 84.75 581 ASN A CA 1
ATOM 4505 C C . ASN A 1 581 ? -17.634 19.646 -26.409 1.00 84.75 581 ASN A C 1
ATOM 4507 O O . ASN A 1 581 ? -17.039 19.685 -25.332 1.00 84.75 581 ASN A O 1
ATOM 4511 N N . ASP A 1 582 ? -17.351 18.734 -27.337 1.00 83.69 582 ASP A N 1
ATOM 4512 C CA . ASP A 1 582 ? -16.313 17.715 -27.173 1.00 83.69 582 ASP A CA 1
ATOM 4513 C C . ASP A 1 582 ? -14.915 18.343 -27.138 1.00 83.69 582 ASP A C 1
ATOM 4515 O O . ASP A 1 582 ? -14.115 18.010 -26.259 1.00 83.69 582 ASP A O 1
ATOM 4519 N N . LYS A 1 583 ? -14.647 19.335 -28.000 1.00 85.00 583 LYS A N 1
ATOM 4520 C CA . LYS A 1 583 ? -13.415 20.141 -27.952 1.00 85.00 583 LYS A CA 1
ATOM 4521 C C . LYS A 1 583 ? -13.276 20.880 -26.621 1.00 85.00 583 LYS A C 1
ATOM 4523 O O . LYS A 1 583 ? -12.225 20.784 -25.988 1.00 85.00 583 LYS A O 1
ATOM 4528 N N . ARG A 1 584 ? -14.333 21.549 -26.143 1.00 87.19 584 ARG A N 1
ATOM 4529 C CA . ARG A 1 584 ? -14.334 22.210 -24.825 1.00 87.19 584 ARG A CA 1
ATOM 4530 C C . ARG A 1 584 ? -14.079 21.211 -23.700 1.00 87.19 584 ARG A C 1
ATOM 4532 O O . ARG A 1 584 ? -13.273 21.482 -22.820 1.00 87.19 584 ARG A O 1
ATOM 4539 N N . ASN A 1 585 ? -14.732 20.049 -23.718 1.00 82.69 585 ASN A N 1
ATOM 4540 C CA . ASN A 1 585 ? -14.538 19.009 -22.704 1.00 82.69 585 ASN A CA 1
ATOM 4541 C C . ASN A 1 585 ? -13.113 18.460 -22.706 1.00 82.69 585 ASN A C 1
ATOM 4543 O O . ASN A 1 585 ? -12.542 18.245 -21.636 1.00 82.69 585 ASN A O 1
ATOM 4547 N N . TYR A 1 586 ? -12.530 18.261 -23.887 1.00 83.44 586 TYR A N 1
ATOM 4548 C CA . TYR A 1 586 ? -11.142 17.847 -24.019 1.00 83.44 586 TYR A CA 1
ATOM 4549 C C . TYR A 1 586 ? -10.193 18.890 -23.414 1.00 83.44 586 TYR A C 1
ATOM 4551 O O . TYR A 1 586 ? -9.388 18.542 -22.548 1.00 83.44 586 TYR A O 1
ATOM 4559 N N . VAL A 1 587 ? -10.334 20.166 -23.794 1.00 82.69 587 VAL A N 1
ATOM 4560 C CA . VAL A 1 587 ? -9.529 21.275 -23.247 1.00 82.69 587 VAL A CA 1
ATOM 4561 C C . VAL A 1 587 ? -9.711 21.379 -21.732 1.00 82.69 587 VAL A C 1
ATOM 4563 O O . VAL A 1 587 ? -8.726 21.344 -20.999 1.00 82.69 587 VAL A O 1
ATOM 4566 N N . PHE A 1 588 ? -10.954 21.371 -21.245 1.00 80.50 588 PHE A N 1
ATOM 4567 C CA . PHE A 1 588 ? -11.276 21.394 -19.817 1.00 80.50 588 PHE A CA 1
ATOM 4568 C C . PHE A 1 588 ? -10.580 20.267 -19.049 1.00 80.50 588 PHE A C 1
ATOM 4570 O O . PHE A 1 588 ? -9.999 20.499 -17.993 1.00 80.50 588 PHE A O 1
ATOM 4577 N N . GLN A 1 589 ? -10.575 19.040 -19.578 1.00 80.81 589 GLN A N 1
ATOM 4578 C CA . GLN A 1 589 ? -9.874 17.928 -18.935 1.00 80.81 589 GLN A CA 1
ATOM 4579 C C . GLN A 1 589 ? -8.354 18.128 -18.884 1.00 80.81 589 GLN A C 1
ATOM 4581 O O . GLN A 1 589 ? -7.734 17.733 -17.891 1.00 80.81 589 GLN A O 1
ATOM 4586 N N . GLN A 1 590 ? -7.742 18.703 -19.923 1.00 81.12 590 GLN A N 1
ATOM 4587 C CA . GLN A 1 590 ? -6.301 18.978 -19.936 1.00 81.12 590 GLN A CA 1
ATOM 4588 C C . GLN A 1 590 ? -5.934 20.105 -18.966 1.00 81.12 590 GLN A C 1
ATOM 4590 O O . GLN A 1 590 ? -5.046 19.913 -18.132 1.00 81.12 590 GLN A O 1
ATOM 4595 N N . VAL A 1 591 ? -6.668 21.220 -19.001 1.00 80.31 591 VAL A N 1
ATOM 4596 C CA . VAL A 1 591 ? -6.488 22.369 -18.097 1.00 80.31 591 VAL A CA 1
ATOM 4597 C C . VAL A 1 591 ? -6.697 21.943 -16.652 1.00 80.31 591 VAL A C 1
ATOM 4599 O O . VAL A 1 591 ? -5.847 22.188 -15.804 1.00 80.31 591 VAL A O 1
ATOM 4602 N N . ARG A 1 592 ? -7.744 21.164 -16.367 1.00 80.88 592 ARG A N 1
ATOM 4603 C CA . ARG A 1 592 ? -7.990 20.620 -15.029 1.00 80.88 592 ARG A CA 1
ATOM 4604 C C . ARG A 1 592 ? -6.826 19.755 -14.536 1.00 80.88 592 ARG A C 1
ATOM 4606 O O . ARG A 1 592 ? -6.400 19.877 -13.385 1.00 80.88 592 ARG A O 1
ATOM 4613 N N . LYS A 1 593 ? -6.265 18.889 -15.388 1.00 80.06 593 LYS A N 1
ATOM 4614 C CA . LYS A 1 593 ? -5.066 18.099 -15.043 1.00 80.06 593 LYS A CA 1
ATOM 4615 C C . LYS A 1 593 ? -3.849 18.994 -14.789 1.00 80.06 593 LYS A C 1
ATOM 4617 O O . LYS A 1 593 ? -3.092 18.706 -13.860 1.00 80.06 593 LYS A O 1
ATOM 4622 N N . ALA A 1 594 ? -3.658 20.047 -15.583 1.00 77.06 594 ALA A N 1
ATOM 4623 C CA . ALA A 1 594 ? -2.576 21.014 -15.409 1.00 77.06 594 ALA A CA 1
ATOM 4624 C C . ALA A 1 594 ? -2.731 21.815 -14.105 1.00 77.06 594 ALA A C 1
ATOM 4626 O O . ALA A 1 594 ? -1.803 21.828 -13.298 1.00 77.06 594 ALA A O 1
ATOM 4627 N N . GLY A 1 595 ? -3.923 22.350 -13.838 1.00 78.75 595 GLY A N 1
ATOM 4628 C CA . GLY A 1 595 ? -4.263 23.069 -12.611 1.00 78.75 595 GLY A CA 1
ATOM 4629 C C . GLY A 1 595 ? -4.085 22.214 -11.363 1.00 78.75 595 GLY A C 1
ATOM 4630 O O . GLY A 1 595 ? -3.505 22.673 -10.388 1.00 78.75 595 GLY A O 1
ATOM 4631 N N . LYS A 1 596 ? -4.435 20.919 -11.414 1.00 77.12 596 LYS A N 1
ATOM 4632 C CA . LYS A 1 596 ? -4.132 19.992 -10.308 1.00 77.12 596 LYS A CA 1
ATOM 4633 C C . LYS A 1 596 ? -2.630 19.897 -10.034 1.00 77.12 596 LYS A C 1
ATOM 4635 O O . LYS A 1 596 ? -2.207 19.930 -8.883 1.00 77.12 596 LYS A O 1
ATOM 4640 N N . ARG A 1 597 ? -1.816 19.757 -11.087 1.00 76.44 597 ARG A N 1
ATOM 4641 C CA . ARG A 1 597 ? -0.351 19.661 -10.962 1.00 76.44 597 ARG A CA 1
ATOM 4642 C C . ARG A 1 597 ? 0.250 20.961 -10.435 1.00 76.44 597 ARG A C 1
ATOM 4644 O O . ARG A 1 597 ? 1.169 20.906 -9.621 1.00 76.44 597 ARG A O 1
ATOM 4651 N N . GLN A 1 598 ? -0.254 22.108 -10.891 1.00 76.81 598 GLN A N 1
ATOM 4652 C CA . GLN A 1 598 ? 0.182 23.409 -10.395 1.00 76.81 598 GLN A CA 1
ATOM 4653 C C . GLN A 1 598 ? -0.242 23.633 -8.945 1.00 76.81 598 GLN A C 1
ATOM 4655 O O . GLN A 1 598 ? 0.614 23.989 -8.146 1.00 76.81 598 GLN A O 1
ATOM 4660 N N . GLY A 1 599 ? -1.484 23.318 -8.576 1.00 76.56 599 GLY A N 1
ATOM 4661 C CA . GLY A 1 599 ? -1.963 23.383 -7.193 1.00 76.56 599 GLY A CA 1
ATOM 4662 C C . GLY A 1 599 ? -1.164 22.473 -6.261 1.00 76.56 599 GLY A C 1
ATOM 4663 O O . GLY A 1 599 ? -0.741 22.899 -5.193 1.00 76.56 599 GLY A O 1
ATOM 4664 N N . GLU A 1 600 ? -0.832 21.250 -6.689 1.00 71.06 600 GLU A N 1
ATOM 4665 C CA . GLU A 1 600 ? 0.073 20.373 -5.933 1.00 71.06 600 GLU A CA 1
ATOM 4666 C C . GLU A 1 600 ? 1.477 20.973 -5.763 1.00 71.06 600 GLU A C 1
ATOM 4668 O O . GLU A 1 600 ? 2.111 20.765 -4.725 1.00 71.06 600 GLU A O 1
ATOM 4673 N N . LYS A 1 601 ? 1.989 21.690 -6.770 1.00 74.19 601 LYS A N 1
ATOM 4674 C CA . LYS A 1 601 ? 3.291 22.366 -6.702 1.00 74.19 601 LYS A CA 1
ATOM 4675 C C . LYS A 1 601 ? 3.228 23.591 -5.787 1.00 74.19 601 LYS A C 1
ATOM 4677 O O . LYS A 1 601 ? 4.087 23.717 -4.925 1.00 74.19 601 LYS A O 1
ATOM 4682 N N . ALA A 1 602 ? 2.212 24.436 -5.938 1.00 71.94 602 ALA A N 1
ATOM 4683 C CA . ALA A 1 602 ? 1.973 25.620 -5.119 1.00 71.94 602 ALA A CA 1
ATOM 4684 C C . ALA A 1 602 ? 1.778 25.244 -3.647 1.00 71.94 602 ALA A C 1
ATOM 4686 O O . ALA A 1 602 ? 2.437 25.820 -2.791 1.00 71.94 602 ALA A O 1
ATOM 4687 N N . TRP A 1 603 ? 0.997 24.198 -3.362 1.00 69.81 603 TRP A N 1
ATOM 4688 C CA . TRP A 1 603 ? 0.843 23.654 -2.012 1.00 69.81 603 TRP A CA 1
ATOM 4689 C C . TRP A 1 603 ? 2.177 23.197 -1.424 1.00 69.81 603 TRP A C 1
ATOM 4691 O O . TRP A 1 603 ? 2.491 23.496 -0.279 1.00 69.81 603 TRP A O 1
ATOM 4701 N N . LYS A 1 604 ? 3.001 22.486 -2.206 1.00 65.44 604 LYS A N 1
ATOM 4702 C CA . LYS A 1 604 ? 4.340 22.071 -1.759 1.00 65.44 604 LYS A CA 1
ATOM 4703 C C . LYS A 1 604 ? 5.248 23.268 -1.480 1.00 65.44 604 LYS A C 1
ATOM 4705 O O . LYS A 1 604 ? 6.000 23.210 -0.514 1.00 65.44 604 LYS A O 1
ATOM 4710 N N . THR A 1 605 ? 5.180 24.324 -2.290 1.00 68.00 605 THR A N 1
ATOM 4711 C CA . THR A 1 605 ? 5.945 25.562 -2.081 1.00 68.00 605 THR A CA 1
ATOM 4712 C C . THR A 1 605 ? 5.466 26.309 -0.837 1.00 68.00 605 THR A C 1
ATOM 4714 O O . THR A 1 605 ? 6.287 26.622 0.016 1.00 68.00 605 THR A O 1
ATOM 4717 N N . ALA A 1 606 ? 4.156 26.512 -0.683 1.00 61.91 606 ALA A N 1
ATOM 4718 C CA . ALA A 1 606 ? 3.557 27.144 0.493 1.00 61.91 606 ALA A CA 1
ATOM 4719 C C . ALA A 1 606 ? 3.870 26.353 1.774 1.00 61.91 606 ALA A C 1
ATOM 4721 O O . ALA A 1 606 ? 4.286 26.916 2.780 1.00 61.91 606 ALA A O 1
ATOM 4722 N N . ARG A 1 607 ? 3.798 25.018 1.716 1.00 59.25 607 ARG A N 1
ATOM 4723 C CA . ARG A 1 607 ? 4.190 24.123 2.817 1.00 59.25 607 ARG A CA 1
ATOM 4724 C C . ARG A 1 607 ? 5.689 24.166 3.117 1.00 59.25 607 ARG A C 1
ATOM 4726 O O . ARG A 1 607 ? 6.070 23.988 4.264 1.00 59.25 607 ARG A O 1
ATOM 4733 N N . ALA A 1 608 ? 6.537 24.379 2.112 1.00 56.50 608 ALA A N 1
ATOM 4734 C CA . ALA A 1 608 ? 7.973 24.577 2.317 1.00 56.50 608 ALA A CA 1
ATOM 4735 C C . ALA A 1 608 ? 8.297 25.953 2.931 1.00 56.50 608 ALA A C 1
ATOM 4737 O O . ALA A 1 608 ? 9.370 26.112 3.509 1.00 56.50 608 ALA A O 1
ATOM 4738 N N . GLN A 1 609 ? 7.383 26.921 2.804 1.00 54.69 609 GLN A N 1
ATOM 4739 C CA . GLN A 1 609 ? 7.465 28.257 3.400 1.00 54.69 609 GLN A CA 1
ATOM 4740 C C . GLN A 1 609 ? 6.801 28.346 4.789 1.00 54.69 609 GLN A C 1
ATOM 4742 O O . GLN A 1 609 ? 7.093 29.283 5.525 1.00 54.69 609 GLN A O 1
ATOM 4747 N N . GLY A 1 610 ? 5.946 27.384 5.162 1.00 56.25 610 GLY A N 1
ATOM 4748 C CA . GLY A 1 610 ? 5.315 27.303 6.485 1.00 56.25 610 GLY A CA 1
ATOM 4749 C C . GLY A 1 610 ? 6.304 27.017 7.624 1.00 56.25 610 GLY A C 1
ATOM 4750 O O . GLY A 1 610 ? 7.388 26.481 7.388 1.00 56.25 610 GLY A O 1
ATOM 4751 N N . ASN A 1 611 ? 5.902 27.397 8.846 1.00 54.94 611 ASN A N 1
ATOM 4752 C CA . ASN A 1 611 ? 6.671 27.404 10.099 1.00 54.94 611 ASN A CA 1
ATOM 4753 C C . ASN A 1 611 ? 7.845 26.413 10.126 1.00 54.94 611 ASN A C 1
ATOM 4755 O O . ASN A 1 611 ? 7.662 25.193 10.107 1.00 54.94 611 ASN A O 1
ATOM 4759 N N . ARG A 1 612 ? 9.073 26.953 10.182 1.00 61.22 612 ARG A N 1
ATOM 4760 C CA . ARG A 1 612 ? 10.294 26.150 10.331 1.00 61.22 612 ARG A CA 1
ATOM 4761 C C . ARG A 1 612 ? 10.164 25.274 11.575 1.00 61.22 612 ARG A C 1
ATOM 4763 O O . ARG A 1 612 ? 10.064 25.796 12.680 1.00 61.22 612 ARG A O 1
ATOM 4770 N N . VAL A 1 613 ? 10.220 23.957 11.369 1.00 68.19 613 VAL A N 1
ATOM 4771 C CA . VAL A 1 613 ? 10.288 22.957 12.441 1.00 68.19 613 VAL A CA 1
ATOM 4772 C C . VAL A 1 613 ? 11.484 23.279 13.333 1.00 68.19 613 VAL A C 1
ATOM 4774 O O . VAL A 1 613 ? 12.627 23.261 12.865 1.00 68.19 613 VAL A O 1
ATOM 4777 N N . GLN A 1 614 ? 11.214 23.579 14.598 1.00 76.69 614 GLN A N 1
ATOM 4778 C CA . GLN A 1 614 ? 12.230 23.861 15.603 1.00 76.69 614 GLN A CA 1
ATOM 4779 C C . GLN A 1 614 ? 12.759 22.558 16.208 1.00 76.69 614 GLN A C 1
ATOM 4781 O O . GLN A 1 614 ? 12.153 21.492 16.075 1.00 76.69 614 GLN A O 1
ATOM 4786 N N . ILE A 1 615 ? 13.895 22.639 16.903 1.00 76.81 615 ILE A N 1
ATOM 4787 C CA . ILE A 1 615 ? 14.477 21.484 17.605 1.00 76.81 615 ILE A CA 1
ATOM 4788 C C . ILE A 1 615 ? 13.476 20.923 18.629 1.00 76.81 615 ILE A C 1
ATOM 4790 O O . ILE A 1 615 ? 13.193 19.730 18.590 1.00 76.81 615 ILE A O 1
ATOM 4794 N N . GLY A 1 616 ? 12.829 21.793 19.415 1.00 75.56 616 GLY A N 1
ATOM 4795 C CA . GLY A 1 616 ? 11.824 21.380 20.401 1.00 75.56 616 GLY A CA 1
ATOM 4796 C C . GLY A 1 616 ? 10.591 20.679 19.811 1.00 75.56 616 GLY A C 1
ATOM 4797 O O . GLY A 1 616 ? 9.989 19.852 20.484 1.00 75.56 616 GLY A O 1
ATOM 4798 N N . ASP A 1 617 ? 10.238 20.926 18.542 1.00 77.38 617 ASP A N 1
ATOM 4799 C CA . ASP A 1 617 ? 9.142 20.191 17.884 1.00 77.38 617 ASP A CA 1
ATOM 4800 C C . ASP A 1 617 ? 9.547 18.741 17.577 1.00 77.38 617 ASP A C 1
ATOM 4802 O O . ASP A 1 617 ? 8.712 17.836 17.582 1.00 77.38 617 ASP A O 1
ATOM 4806 N N . LYS A 1 618 ? 10.838 18.511 17.296 1.00 79.44 618 LYS A N 1
ATOM 4807 C CA . LYS A 1 618 ? 11.383 17.164 17.092 1.00 79.44 618 LYS A CA 1
ATOM 4808 C C . LYS A 1 618 ? 11.538 16.411 18.401 1.00 79.44 618 LYS A C 1
ATOM 4810 O O . LYS A 1 618 ? 11.277 15.214 18.404 1.00 79.44 618 LYS A O 1
ATOM 4815 N N . ASP A 1 619 ? 11.946 17.089 19.469 1.00 79.56 619 ASP A N 1
ATOM 4816 C CA . ASP A 1 619 ? 12.060 16.466 20.788 1.00 79.56 619 ASP A CA 1
ATOM 4817 C C . ASP A 1 619 ? 10.665 16.051 21.296 1.00 79.56 619 ASP A C 1
ATOM 4819 O O . ASP A 1 619 ? 10.457 14.877 21.580 1.00 79.56 619 ASP A O 1
ATOM 4823 N N . ALA A 1 620 ? 9.648 16.917 21.191 1.00 76.12 620 ALA A N 1
ATOM 4824 C CA . ALA A 1 620 ? 8.264 16.546 21.518 1.00 76.12 620 ALA A CA 1
ATOM 4825 C C . ALA A 1 620 ? 7.715 15.386 20.656 1.00 76.12 620 ALA A C 1
ATOM 4827 O O . ALA A 1 620 ? 6.957 14.535 21.127 1.00 76.12 620 ALA A O 1
ATOM 4828 N N . ALA A 1 621 ? 8.098 15.322 19.375 1.00 80.31 621 ALA A N 1
ATOM 4829 C CA . ALA A 1 621 ? 7.753 14.195 18.510 1.00 80.31 621 ALA A CA 1
ATOM 4830 C C . ALA A 1 621 ? 8.455 12.888 18.923 1.00 80.31 621 ALA A C 1
ATOM 4832 O O . ALA A 1 621 ? 7.873 11.814 18.759 1.00 80.31 621 ALA A O 1
ATOM 4833 N N . LEU A 1 622 ? 9.692 12.966 19.421 1.00 79.38 622 LEU A N 1
ATOM 4834 C CA . LEU A 1 622 ? 10.418 11.818 19.964 1.00 79.38 622 LEU A CA 1
ATOM 4835 C C . LEU A 1 622 ? 9.764 11.322 21.252 1.00 79.38 622 LEU A C 1
ATOM 4837 O O . LEU A 1 622 ? 9.506 10.124 21.349 1.00 79.38 622 LEU A O 1
ATOM 4841 N N . ASP A 1 623 ? 9.408 12.226 22.161 1.00 77.69 623 ASP A N 1
ATOM 4842 C CA . ASP A 1 623 ? 8.732 11.890 23.419 1.00 77.69 623 ASP A CA 1
ATOM 4843 C C . ASP A 1 623 ? 7.400 11.172 23.157 1.00 77.69 623 ASP A C 1
ATOM 4845 O O . ASP A 1 623 ? 7.106 10.130 23.745 1.00 77.69 623 ASP A O 1
ATOM 4849 N N . TYR A 1 624 ? 6.622 11.660 22.184 1.00 79.81 624 TYR A N 1
ATOM 4850 C CA . TYR A 1 624 ? 5.383 11.004 21.760 1.00 79.81 624 TYR A CA 1
ATOM 4851 C C . TYR A 1 624 ? 5.604 9.576 21.229 1.00 79.81 624 TYR A C 1
ATOM 4853 O O . TYR A 1 624 ? 4.794 8.674 21.470 1.00 79.81 624 TYR A O 1
ATOM 4861 N N . LEU A 1 625 ? 6.680 9.365 20.464 1.00 81.69 625 LEU A N 1
ATOM 4862 C CA . LEU A 1 625 ? 7.004 8.064 19.878 1.00 81.69 625 LEU A CA 1
ATOM 4863 C C . LEU A 1 625 ? 7.620 7.090 20.887 1.00 81.69 625 LEU A C 1
ATOM 4865 O O . LEU A 1 625 ? 7.489 5.884 20.677 1.00 81.69 625 LEU A O 1
ATOM 4869 N N . ALA A 1 626 ? 8.262 7.597 21.942 1.00 80.94 626 ALA A N 1
ATOM 4870 C CA . ALA A 1 626 ? 8.803 6.798 23.037 1.00 80.94 626 ALA A CA 1
ATOM 4871 C C . ALA A 1 626 ? 7.690 6.169 23.892 1.00 80.94 626 ALA A C 1
ATOM 4873 O O . ALA A 1 626 ? 7.837 5.048 24.371 1.00 80.94 626 ALA A O 1
ATOM 4874 N N . GLN A 1 627 ? 6.550 6.850 24.035 1.00 82.00 627 GLN A N 1
ATOM 4875 C CA . GLN A 1 627 ? 5.381 6.292 24.717 1.00 82.00 627 GLN A CA 1
ATOM 4876 C C . GLN A 1 627 ? 4.690 5.208 23.874 1.00 82.00 627 GLN A C 1
ATOM 4878 O O . GLN A 1 627 ? 4.695 5.306 22.644 1.00 82.00 627 GLN A O 1
ATOM 4883 N N . PRO A 1 628 ? 4.019 4.210 24.485 1.00 82.81 628 PRO A N 1
ATOM 4884 C CA . PRO A 1 628 ? 3.177 3.266 23.755 1.00 82.81 628 PRO A CA 1
ATOM 4885 C C . PRO A 1 628 ? 2.107 3.966 22.905 1.00 82.81 628 PRO A C 1
ATOM 4887 O O . PRO A 1 628 ? 1.715 5.108 23.155 1.00 82.81 628 PRO A O 1
ATOM 4890 N N . SER A 1 629 ? 1.609 3.268 21.881 1.00 84.06 629 SER A N 1
ATOM 4891 C CA . SER A 1 629 ? 0.491 3.767 21.073 1.00 84.06 629 SER A CA 1
ATOM 4892 C C . SER A 1 629 ? -0.703 4.136 21.943 1.00 84.06 629 SER A C 1
ATOM 4894 O O . SER A 1 629 ? -1.071 3.379 22.834 1.00 84.06 629 SER A O 1
ATOM 4896 N N . SER A 1 630 ? -1.365 5.252 21.626 1.00 79.62 630 SER A N 1
ATOM 4897 C CA . SER A 1 630 ? -2.620 5.635 22.288 1.00 79.62 630 SER A CA 1
ATOM 4898 C C . SER A 1 630 ? -3.654 4.507 22.264 1.00 79.62 630 SER A C 1
ATOM 4900 O O . SER A 1 630 ? -4.300 4.263 23.271 1.00 79.62 630 SER A O 1
ATOM 4902 N N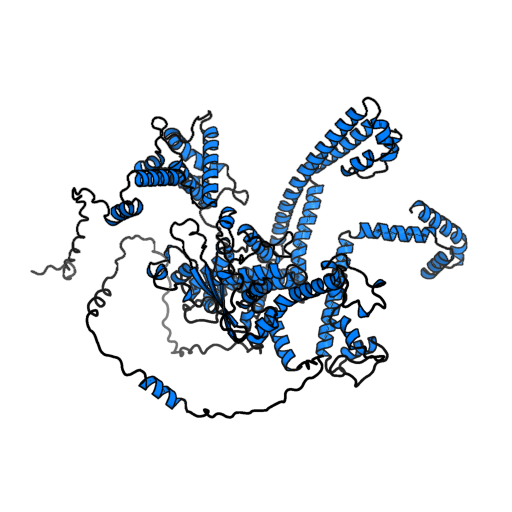 . LEU A 1 631 ? -3.724 3.733 21.173 1.00 79.50 631 LEU A N 1
ATOM 4903 C CA . LEU A 1 631 ? -4.613 2.572 21.069 1.00 79.50 631 LEU A CA 1
ATOM 4904 C C . LEU A 1 631 ? -4.262 1.472 22.072 1.00 79.50 631 LEU A C 1
ATOM 4906 O O . LEU A 1 631 ? -5.151 0.826 22.614 1.00 79.50 631 LEU A O 1
ATOM 4910 N N . VAL A 1 632 ? -2.970 1.261 22.308 1.00 83.81 632 VAL A N 1
ATOM 4911 C CA . VAL A 1 632 ? -2.455 0.281 23.268 1.00 83.81 632 VAL A CA 1
ATOM 4912 C C . VAL A 1 632 ? -2.687 0.768 24.702 1.00 83.81 632 VAL A C 1
ATOM 4914 O O . VAL A 1 632 ? -3.118 -0.002 25.558 1.00 83.81 632 VAL A O 1
ATOM 4917 N N . THR A 1 633 ? -2.468 2.055 24.963 1.00 80.75 633 THR A N 1
ATOM 4918 C CA . THR A 1 633 ? -2.741 2.680 26.261 1.00 80.75 633 THR A CA 1
ATOM 4919 C C . THR A 1 633 ? -4.237 2.669 26.590 1.00 80.75 633 THR A C 1
ATOM 4921 O O . THR A 1 633 ? -4.613 2.338 27.712 1.00 80.75 633 THR A O 1
ATOM 4924 N N . ASP A 1 634 ? -5.102 2.972 25.621 1.00 73.50 634 ASP A N 1
ATOM 4925 C CA . ASP A 1 634 ? -6.560 2.926 25.779 1.00 73.50 634 ASP A CA 1
ATOM 4926 C C . ASP A 1 634 ? -7.042 1.489 26.007 1.00 73.50 634 ASP A C 1
ATOM 4928 O O . ASP A 1 634 ? -7.812 1.242 26.935 1.00 73.50 634 ASP A O 1
ATOM 4932 N N . ALA A 1 635 ? -6.522 0.529 25.233 1.00 76.25 635 ALA A N 1
ATOM 4933 C CA . ALA A 1 635 ? -6.775 -0.898 25.435 1.00 76.25 635 ALA A CA 1
ATOM 4934 C C . ALA A 1 635 ? -6.422 -1.338 26.859 1.00 76.25 635 ALA A C 1
ATOM 4936 O O . ALA A 1 635 ? -7.218 -1.985 27.540 1.00 76.25 635 ALA A O 1
ATOM 4937 N N . SER A 1 636 ? -5.246 -0.923 27.329 1.00 77.19 636 SER A N 1
ATOM 4938 C CA . SER A 1 636 ? -4.774 -1.203 28.679 1.00 77.19 636 SER A CA 1
ATOM 4939 C C . SER A 1 636 ? -5.696 -0.611 29.748 1.00 77.19 636 SER A C 1
ATOM 4941 O O . SER A 1 636 ? -6.033 -1.293 30.712 1.00 77.19 636 SER A O 1
ATOM 4943 N N . LYS A 1 637 ? -6.145 0.640 29.585 1.00 76.50 637 LYS A N 1
ATOM 4944 C CA . LYS A 1 637 ? -7.072 1.283 30.531 1.00 76.50 637 LYS A CA 1
ATOM 4945 C C . LYS A 1 637 ? -8.408 0.548 30.603 1.00 76.50 637 LYS A C 1
ATOM 4947 O O . LYS A 1 637 ? -8.901 0.292 31.702 1.00 76.50 637 LYS A O 1
ATOM 4952 N N . VAL A 1 638 ? -8.986 0.183 29.458 1.00 69.94 638 VAL A N 1
ATOM 4953 C CA . VAL A 1 638 ? -10.280 -0.521 29.408 1.00 69.94 638 VAL A CA 1
ATOM 4954 C C . VAL A 1 638 ? -10.175 -1.919 30.020 1.00 69.94 638 VAL A C 1
ATOM 4956 O O . VAL A 1 638 ? -11.046 -2.318 30.797 1.00 69.94 638 VAL A O 1
ATOM 4959 N N . ALA A 1 639 ? -9.090 -2.639 29.731 1.00 68.19 639 ALA A N 1
ATOM 4960 C CA . ALA A 1 639 ? -8.812 -3.944 30.322 1.00 68.19 639 ALA A CA 1
ATOM 4961 C C . ALA A 1 639 ? -8.701 -3.872 31.854 1.00 68.19 639 ALA A C 1
ATOM 4963 O O . ALA A 1 639 ? -9.323 -4.669 32.560 1.00 68.19 639 ALA A O 1
ATOM 4964 N N . SER A 1 640 ? -7.985 -2.873 32.378 1.00 66.31 640 SER A N 1
ATOM 4965 C CA . SER A 1 640 ? -7.871 -2.645 33.823 1.00 66.31 640 SER A CA 1
ATOM 4966 C C . SER A 1 640 ? -9.206 -2.238 34.466 1.00 66.31 640 SER A C 1
ATOM 4968 O O . SER A 1 640 ? -9.502 -2.664 35.580 1.00 66.31 640 SER A O 1
ATOM 4970 N N . SER A 1 641 ? -10.047 -1.482 33.750 1.00 54.22 641 SER A N 1
ATOM 4971 C CA . SER A 1 641 ? -11.375 -1.040 34.220 1.00 54.22 641 SER A CA 1
ATOM 4972 C C . SER A 1 641 ? -12.409 -2.173 34.242 1.00 54.22 641 SER A C 1
ATOM 4974 O O . SER A 1 641 ? -13.267 -2.232 35.118 1.00 54.22 641 SER A O 1
ATOM 4976 N N . SER A 1 642 ? -12.320 -3.116 33.302 1.00 47.75 642 SER A N 1
ATOM 4977 C CA . SER A 1 642 ? -13.264 -4.242 33.208 1.00 47.75 642 SER A CA 1
ATOM 4978 C C . SER A 1 642 ? -13.073 -5.272 34.331 1.00 47.75 642 SER A C 1
ATOM 4980 O O . SER A 1 642 ? -13.987 -6.038 34.631 1.00 47.75 642 SER A O 1
ATOM 4982 N N . ARG A 1 643 ? -11.911 -5.282 35.004 1.00 40.44 643 ARG A N 1
ATOM 4983 C CA . ARG A 1 643 ? -11.663 -6.151 36.170 1.00 40.44 643 ARG A CA 1
ATOM 4984 C C . ARG A 1 643 ? -12.363 -5.670 37.445 1.00 40.44 643 ARG A C 1
ATOM 4986 O O . ARG A 1 643 ? -12.644 -6.498 38.307 1.00 40.44 643 ARG A O 1
ATOM 4993 N N . THR A 1 644 ? -12.681 -4.379 37.571 1.00 30.03 644 THR A N 1
ATOM 4994 C CA . THR A 1 644 ? -13.371 -3.827 38.755 1.00 30.03 644 THR A CA 1
ATOM 4995 C C . THR A 1 644 ? -14.895 -3.860 38.640 1.00 30.03 644 THR A C 1
ATOM 4997 O O . THR A 1 644 ? -15.588 -3.696 39.639 1.00 30.03 644 THR A O 1
ATOM 5000 N N . SER A 1 645 ? -15.437 -4.144 37.453 1.00 28.77 645 SER A N 1
ATOM 5001 C CA . SER A 1 645 ? -16.879 -4.228 37.206 1.00 28.77 645 SER A CA 1
ATOM 5002 C C . SER A 1 645 ? -17.204 -5.427 36.316 1.00 28.77 645 SER A C 1
ATOM 5004 O O . SER A 1 645 ? -17.370 -5.322 35.107 1.00 28.77 645 SER A O 1
ATOM 5006 N N . ARG A 1 646 ? -17.303 -6.608 36.936 1.00 22.34 646 ARG A N 1
ATOM 5007 C CA . ARG A 1 646 ? -17.800 -7.831 36.288 1.00 22.34 646 ARG A CA 1
ATOM 5008 C C . ARG A 1 646 ? -19.268 -7.598 35.878 1.00 22.34 646 ARG A C 1
ATOM 5010 O O . ARG A 1 646 ? -20.106 -7.471 36.772 1.00 22.34 646 ARG A O 1
ATOM 5017 N N . PRO A 1 647 ? -19.635 -7.562 34.585 1.00 23.97 647 PRO A N 1
ATOM 5018 C CA . PRO A 1 647 ? -21.039 -7.551 34.202 1.00 23.97 647 PRO A CA 1
ATOM 5019 C C . PRO A 1 647 ? -21.597 -8.945 34.487 1.00 23.97 647 PRO A C 1
ATOM 5021 O O . PRO A 1 647 ? -21.058 -9.942 34.000 1.00 23.97 647 PRO A O 1
ATOM 5024 N N . SER A 1 648 ? -22.664 -9.042 35.282 1.00 22.83 648 SER A N 1
ATOM 5025 C CA . SER A 1 648 ? -23.427 -10.284 35.358 1.00 22.83 648 SER A CA 1
ATOM 5026 C C . SER A 1 648 ? -24.000 -10.555 33.970 1.00 22.83 648 SER A C 1
ATOM 5028 O O . SER A 1 648 ? -24.875 -9.823 33.503 1.00 22.83 648 SER A O 1
ATOM 5030 N N . VAL A 1 649 ? -23.507 -11.592 33.303 1.00 24.59 649 VAL A N 1
ATOM 5031 C CA . VAL A 1 649 ? -24.184 -12.164 32.144 1.00 24.59 649 VAL A CA 1
ATOM 5032 C C . VAL A 1 649 ? -25.486 -12.763 32.671 1.00 24.59 649 VAL A C 1
ATOM 5034 O O . VAL A 1 649 ? -25.503 -13.860 33.221 1.00 24.59 649 VAL A O 1
ATOM 5037 N N . VAL A 1 650 ? -26.570 -11.996 32.576 1.00 24.09 650 VAL A N 1
ATOM 5038 C CA . VAL A 1 650 ? -27.925 -12.530 32.681 1.00 24.09 650 VAL A CA 1
ATOM 5039 C C . VAL A 1 650 ? -28.171 -13.243 31.359 1.00 24.09 650 VAL A C 1
ATOM 5041 O O . VAL A 1 650 ? -28.379 -12.612 30.326 1.00 24.09 650 VAL A O 1
ATOM 5044 N N . SER A 1 651 ? -28.035 -14.566 31.377 1.00 26.16 651 SER A N 1
ATOM 5045 C CA . SER A 1 651 ? -28.474 -15.422 30.287 1.00 26.16 651 SER A CA 1
ATOM 5046 C C . SER A 1 651 ? -30.002 -15.424 30.265 1.00 26.16 651 SER A C 1
ATOM 5048 O O . SER A 1 651 ? -30.630 -16.052 31.117 1.00 26.16 651 SER A O 1
ATOM 5050 N N . ASP A 1 652 ? -30.608 -14.761 29.287 1.00 25.86 652 ASP A N 1
ATOM 5051 C CA . ASP A 1 652 ? -32.014 -14.990 28.954 1.00 25.86 652 ASP A CA 1
ATOM 5052 C C . ASP A 1 652 ? -32.126 -16.284 28.138 1.00 25.86 652 ASP A C 1
ATOM 5054 O O . ASP A 1 652 ? -32.335 -16.241 26.930 1.00 25.86 652 ASP A O 1
ATOM 5058 N N . HIS A 1 653 ? -31.974 -17.443 28.788 1.00 23.61 653 HIS A N 1
ATOM 5059 C CA . HIS A 1 653 ? -32.521 -18.721 28.319 1.00 23.61 653 HIS A CA 1
ATOM 5060 C C . HIS A 1 653 ? -33.060 -19.522 29.517 1.00 23.61 653 HIS A C 1
ATOM 5062 O O . HIS A 1 653 ? -32.403 -19.566 30.560 1.00 23.61 653 HIS A O 1
ATOM 5068 N N . PRO A 1 654 ? -34.272 -20.104 29.408 1.00 26.97 654 PRO A N 1
ATOM 5069 C CA . PRO A 1 654 ? -34.920 -20.779 30.520 1.00 26.97 654 PRO A CA 1
ATOM 5070 C C . PRO A 1 654 ? -34.159 -22.048 30.903 1.00 26.97 654 PRO A C 1
ATOM 5072 O O . PRO A 1 654 ? -33.663 -22.782 30.054 1.00 26.97 654 PRO A O 1
ATOM 5075 N N . ALA A 1 655 ? -34.061 -22.237 32.215 1.00 25.66 655 ALA A N 1
ATOM 5076 C CA . ALA A 1 655 ? -33.305 -23.267 32.897 1.00 25.66 655 ALA A CA 1
ATOM 5077 C C . ALA A 1 655 ? -33.616 -24.686 32.410 1.00 25.66 655 ALA A C 1
ATOM 5079 O O . ALA A 1 655 ? -34.780 -25.064 32.346 1.00 25.66 655 ALA A O 1
ATOM 5080 N N . ASP A 1 656 ? -32.563 -25.488 32.249 1.00 25.83 656 ASP A N 1
ATOM 5081 C CA . ASP A 1 656 ? -32.608 -26.890 32.638 1.00 25.83 656 ASP A CA 1
ATOM 5082 C C . ASP A 1 656 ? -31.300 -27.311 33.318 1.00 25.83 656 ASP A C 1
ATOM 5084 O O . ASP A 1 656 ? -30.197 -26.860 33.011 1.00 25.83 656 ASP A O 1
ATOM 5088 N N . GLN A 1 657 ? -31.493 -28.111 34.356 1.00 28.19 657 GLN A N 1
ATOM 5089 C CA . GLN A 1 657 ? -30.579 -28.424 35.443 1.00 28.19 657 GLN A CA 1
ATOM 5090 C C . GLN A 1 657 ? -29.403 -29.302 35.001 1.00 28.19 657 GLN A C 1
ATOM 5092 O O . GLN A 1 657 ? -29.635 -30.438 34.605 1.00 28.19 657 GLN A O 1
ATOM 5097 N N . ILE A 1 658 ? -28.155 -28.886 35.255 1.00 26.20 658 ILE A N 1
ATOM 5098 C CA . ILE A 1 658 ? -27.086 -29.829 35.632 1.00 26.20 658 ILE A CA 1
ATOM 5099 C C . ILE A 1 658 ? -26.279 -29.241 36.795 1.00 26.20 658 ILE A C 1
ATOM 5101 O O . ILE A 1 658 ? -25.860 -28.086 36.803 1.00 26.20 658 ILE A O 1
ATOM 5105 N N . LYS A 1 659 ? -26.159 -30.071 37.828 1.00 24.84 659 LYS A N 1
ATOM 5106 C CA . LYS A 1 659 ? -25.685 -29.777 39.175 1.00 24.84 659 LYS A CA 1
ATOM 5107 C C . LYS A 1 659 ? -24.202 -29.407 39.204 1.00 24.84 659 LYS A C 1
ATOM 5109 O O . LYS A 1 659 ? -23.357 -30.099 38.651 1.00 24.84 659 LYS A O 1
ATOM 5114 N N . SER A 1 660 ? -23.925 -28.354 39.965 1.00 25.72 660 SER A N 1
ATOM 5115 C CA . SER A 1 660 ? -22.632 -28.044 40.566 1.00 25.72 660 SER A CA 1
ATOM 5116 C C . SER A 1 660 ? -22.076 -29.252 41.329 1.00 25.72 660 SER A C 1
ATOM 5118 O O . SER A 1 660 ? -22.707 -29.736 42.270 1.00 25.72 660 SER A O 1
ATOM 5120 N N . THR A 1 661 ? -20.875 -29.692 40.961 1.00 23.34 661 THR A N 1
ATOM 5121 C CA . THR A 1 661 ? -19.972 -30.423 41.855 1.00 23.34 661 THR A CA 1
ATOM 5122 C C . THR A 1 661 ? -18.643 -29.691 41.907 1.00 23.34 661 THR A C 1
ATOM 5124 O O . THR A 1 661 ? -17.801 -29.785 41.017 1.00 23.34 661 THR A O 1
ATOM 5127 N N . THR A 1 662 ? -18.482 -28.946 42.990 1.00 29.39 662 THR A N 1
ATOM 5128 C CA . THR A 1 662 ? -17.217 -28.536 43.585 1.00 29.39 662 THR A CA 1
ATOM 5129 C C . THR A 1 662 ? -16.296 -29.748 43.738 1.00 29.39 662 THR A C 1
ATOM 5131 O O . THR A 1 662 ? -16.569 -30.635 44.541 1.00 29.39 662 THR A O 1
ATOM 5134 N N . ALA A 1 663 ? -15.174 -29.762 43.021 1.00 23.16 663 ALA A N 1
ATOM 5135 C CA . ALA A 1 663 ? -14.051 -30.646 43.306 1.00 23.16 663 ALA A CA 1
ATOM 5136 C C . ALA A 1 663 ? -12.766 -29.811 43.350 1.00 23.16 663 ALA A C 1
ATOM 5138 O O . ALA A 1 663 ? -12.089 -29.590 42.351 1.00 23.16 663 ALA A O 1
ATOM 5139 N N . ARG A 1 664 ? -12.447 -29.327 44.556 1.00 28.78 664 ARG A N 1
ATOM 5140 C CA . ARG A 1 664 ? -11.062 -29.091 44.970 1.00 28.78 664 ARG A CA 1
ATOM 5141 C C . ARG A 1 664 ? -10.357 -30.448 44.919 1.00 28.78 664 ARG A C 1
ATOM 5143 O O . ARG A 1 664 ? -10.610 -31.278 45.787 1.00 28.78 664 ARG A O 1
ATOM 5150 N N . SER A 1 665 ? -9.477 -30.671 43.952 1.00 24.12 665 SER A N 1
ATOM 5151 C CA . SER A 1 665 ? -8.501 -31.760 44.021 1.00 24.12 665 SER A CA 1
ATOM 5152 C C . SER A 1 665 ? -7.129 -31.174 44.328 1.00 24.12 665 SER A C 1
ATOM 5154 O O . SER A 1 665 ? -6.441 -30.645 43.459 1.00 24.12 665 SER A O 1
ATOM 5156 N N . ASN A 1 666 ? -6.767 -31.266 45.605 1.00 26.98 666 ASN A N 1
ATOM 5157 C CA . ASN A 1 666 ? -5.389 -31.248 46.069 1.00 26.98 666 ASN A CA 1
ATOM 5158 C C . ASN A 1 666 ? -4.608 -32.354 45.351 1.00 26.98 666 ASN A C 1
ATOM 5160 O O . ASN A 1 666 ? -5.003 -33.512 45.463 1.00 26.98 666 ASN A O 1
ATOM 5164 N N . LEU A 1 667 ? -3.482 -32.030 44.716 1.00 23.50 667 LEU A N 1
ATOM 5165 C CA . LEU A 1 667 ? -2.389 -32.980 44.503 1.00 23.50 667 LEU A CA 1
ATOM 5166 C C . LEU A 1 667 ? -1.036 -32.272 44.728 1.00 23.50 667 LEU A C 1
ATOM 5168 O O . LEU A 1 667 ? -0.938 -31.059 44.531 1.00 23.50 667 LEU A O 1
ATOM 5172 N N . PRO A 1 668 ? -0.016 -32.998 45.220 1.00 28.55 668 PRO A N 1
ATOM 5173 C CA . PRO A 1 668 ? 0.978 -32.483 46.149 1.00 28.55 668 PRO A CA 1
ATOM 5174 C C . PRO A 1 668 ? 2.383 -32.562 45.547 1.00 28.55 668 PRO A C 1
ATOM 5176 O O . PRO A 1 668 ? 3.011 -33.608 45.611 1.00 28.55 668 PRO A O 1
ATOM 5179 N N . TRP A 1 669 ? 2.882 -31.464 44.981 1.00 25.47 669 TRP A N 1
ATOM 5180 C CA . TRP A 1 669 ? 4.292 -31.348 44.566 1.00 25.47 669 TRP A CA 1
ATOM 5181 C C . TRP A 1 669 ? 4.880 -29.959 44.855 1.00 25.47 669 TRP A C 1
ATOM 5183 O O . TRP A 1 669 ? 5.804 -29.511 44.184 1.00 25.47 669 TRP A O 1
ATOM 5193 N N . SER A 1 670 ? 4.382 -29.266 45.886 1.00 33.28 670 SER A N 1
ATOM 5194 C CA . SER A 1 670 ? 5.113 -28.122 46.434 1.00 33.28 670 SER A CA 1
ATOM 5195 C C . SER A 1 670 ? 6.089 -28.608 47.507 1.00 33.28 670 SER A C 1
ATOM 5197 O O . SER A 1 670 ? 5.699 -29.332 48.424 1.00 33.28 670 SER A O 1
ATOM 5199 N N . LYS A 1 671 ? 7.342 -28.154 47.374 1.00 36.75 671 LYS A N 1
ATOM 5200 C CA . LYS A 1 671 ? 8.544 -28.422 48.189 1.00 36.75 671 LYS A CA 1
ATOM 5201 C C . LYS A 1 671 ? 9.468 -29.522 47.653 1.00 36.75 671 LYS A C 1
ATOM 5203 O O . LYS A 1 671 ? 9.592 -30.589 48.242 1.00 36.75 671 LYS A O 1
ATOM 5208 N N . LYS A 1 672 ? 10.220 -29.177 46.609 1.00 30.30 672 LYS A N 1
ATOM 5209 C CA . LYS A 1 672 ? 11.633 -29.562 46.500 1.00 30.30 672 LYS A CA 1
ATOM 5210 C C . LYS A 1 672 ? 12.459 -28.290 46.337 1.00 30.30 672 LYS A C 1
ATOM 5212 O O . LYS A 1 672 ? 12.024 -27.366 45.658 1.00 30.30 672 LYS A O 1
ATOM 5217 N N . THR A 1 673 ? 13.567 -28.207 47.060 1.00 40.12 673 THR A N 1
ATOM 5218 C CA . THR A 1 673 ? 14.494 -27.068 47.067 1.00 40.12 673 THR A CA 1
ATOM 5219 C C . THR A 1 673 ? 15.408 -27.109 45.845 1.00 40.12 673 THR A C 1
ATOM 5221 O O . THR A 1 673 ? 15.877 -28.185 45.483 1.00 40.12 673 THR A O 1
ATOM 5224 N N . ASP A 1 674 ? 15.713 -25.940 45.274 1.00 37.47 674 ASP A N 1
ATOM 5225 C CA . ASP A 1 674 ? 16.440 -25.748 44.003 1.00 37.47 674 ASP A CA 1
ATOM 5226 C C . ASP A 1 674 ? 17.778 -26.509 43.882 1.00 37.47 674 ASP A C 1
ATOM 5228 O O . ASP A 1 674 ? 18.190 -26.862 42.782 1.00 37.47 674 ASP A O 1
ATOM 5232 N N . LYS A 1 675 ? 18.414 -26.883 45.000 1.00 36.88 675 LYS A N 1
ATOM 5233 C CA . LYS A 1 675 ? 19.649 -27.688 45.004 1.00 36.88 675 LYS A CA 1
ATOM 5234 C C . LYS A 1 675 ? 19.474 -29.155 44.586 1.00 36.88 675 LYS A C 1
ATOM 5236 O O . LYS A 1 675 ? 20.445 -29.773 44.168 1.00 36.88 675 LYS A O 1
ATOM 5241 N N . GLU A 1 676 ? 18.273 -29.728 44.687 1.00 37.41 676 GLU A N 1
ATOM 5242 C CA . GLU A 1 676 ? 18.024 -31.118 44.257 1.00 37.41 676 GLU A CA 1
ATOM 5243 C C . GLU A 1 676 ? 17.740 -31.227 42.748 1.00 37.41 676 GLU A C 1
ATOM 5245 O O . GLU A 1 676 ? 17.908 -32.302 42.174 1.00 37.41 676 GLU A O 1
ATOM 5250 N N . LEU A 1 677 ? 17.344 -30.125 42.095 1.00 38.94 677 LEU A N 1
ATOM 5251 C CA . LEU A 1 677 ? 17.095 -30.088 40.650 1.00 38.94 677 LEU A CA 1
ATOM 5252 C C . LEU A 1 677 ? 18.398 -29.921 39.850 1.00 38.94 677 LEU A C 1
ATOM 5254 O O . LEU A 1 677 ? 18.541 -30.515 38.786 1.00 38.94 677 LEU A O 1
ATOM 5258 N N . GLU A 1 678 ? 19.366 -29.164 40.379 1.00 38.50 678 GLU A N 1
ATOM 5259 C CA . GLU A 1 678 ? 20.674 -28.971 39.735 1.00 38.50 678 GLU A CA 1
ATOM 5260 C C . GLU A 1 678 ? 21.511 -30.260 39.713 1.00 38.50 678 GLU A C 1
ATOM 5262 O O . GLU A 1 678 ? 22.154 -30.551 38.707 1.00 38.50 678 GLU A O 1
ATOM 5267 N N . GLN A 1 679 ? 21.435 -31.096 40.755 1.00 35.53 679 GLN A N 1
ATOM 5268 C CA . GLN A 1 679 ? 22.171 -32.365 40.788 1.00 35.53 679 GLN A CA 1
ATOM 5269 C C . GLN A 1 679 ? 21.594 -33.401 39.801 1.00 35.53 679 GLN A C 1
ATOM 5271 O O . GLN A 1 679 ? 22.350 -34.144 39.185 1.00 35.53 679 GLN A O 1
ATOM 5276 N N . GLN A 1 680 ? 20.275 -33.395 39.555 1.00 35.75 680 GLN A N 1
ATOM 5277 C CA . GLN A 1 680 ? 19.651 -34.268 38.546 1.00 35.75 680 GLN A CA 1
ATOM 5278 C C . GLN A 1 680 ? 19.980 -33.869 37.099 1.00 35.75 680 GLN A C 1
ATOM 5280 O O . GLN A 1 680 ? 19.942 -34.721 36.215 1.00 35.75 680 GLN A O 1
ATOM 5285 N N . ILE A 1 681 ? 20.312 -32.600 36.843 1.00 37.88 681 ILE A N 1
ATOM 5286 C CA . ILE A 1 681 ? 20.735 -32.127 35.513 1.00 37.88 681 ILE A CA 1
ATOM 5287 C C . ILE A 1 681 ? 22.207 -32.493 35.250 1.00 37.88 681 ILE A C 1
ATOM 5289 O O . ILE A 1 681 ? 22.572 -32.812 34.117 1.00 37.88 681 ILE A O 1
ATOM 5293 N N . ILE A 1 682 ? 23.034 -32.522 36.299 1.00 37.75 682 ILE A N 1
ATOM 5294 C CA . ILE A 1 682 ? 24.443 -32.938 36.225 1.00 37.75 682 ILE A CA 1
ATOM 5295 C C . ILE A 1 682 ? 24.559 -34.464 36.056 1.00 37.75 682 ILE A C 1
ATOM 5297 O O . ILE A 1 682 ? 25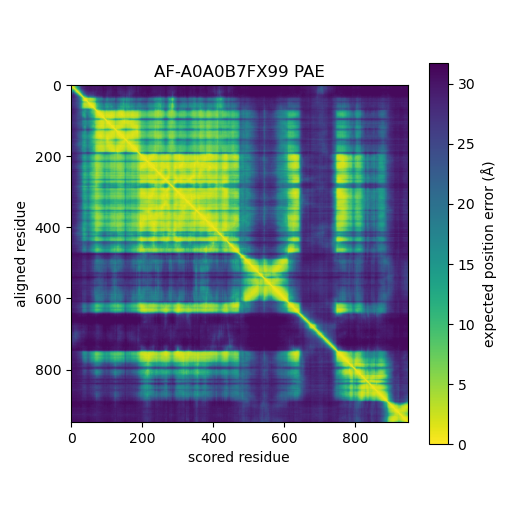.348 -34.925 35.236 1.00 37.75 682 ILE A O 1
ATOM 5301 N N . ASP A 1 683 ? 23.710 -35.248 36.726 1.00 33.88 683 ASP A N 1
ATOM 5302 C CA . ASP A 1 683 ? 23.748 -36.717 36.635 1.00 33.88 683 ASP A CA 1
ATOM 5303 C C . ASP A 1 683 ? 23.145 -37.269 35.320 1.00 33.88 683 ASP A C 1
ATOM 5305 O O . ASP A 1 683 ? 23.358 -38.429 34.984 1.00 33.88 683 ASP A O 1
ATOM 5309 N N . LEU A 1 684 ? 22.428 -36.446 34.538 1.00 34.44 684 LEU A N 1
ATOM 5310 C CA . LEU A 1 684 ? 21.928 -36.800 33.196 1.00 34.44 684 LEU A CA 1
ATOM 5311 C C . LEU A 1 684 ? 22.872 -36.386 32.054 1.00 34.44 684 LEU A C 1
ATOM 5313 O O . LEU A 1 684 ? 22.572 -36.655 30.892 1.00 34.44 684 LEU A O 1
ATOM 5317 N N . SER A 1 685 ? 23.994 -35.726 32.361 1.00 33.12 685 SER A N 1
ATOM 5318 C CA . SER A 1 685 ? 24.996 -35.294 31.372 1.00 33.12 685 SER A CA 1
ATOM 5319 C C . SER A 1 685 ? 26.303 -36.103 31.416 1.00 33.12 685 SER A C 1
ATOM 5321 O O . SER A 1 685 ? 27.276 -35.736 30.758 1.00 33.12 685 SER A O 1
ATOM 5323 N N . ILE A 1 686 ? 26.315 -37.237 32.127 1.00 34.09 686 ILE A N 1
ATOM 5324 C CA . ILE A 1 686 ? 27.438 -38.180 32.186 1.00 34.09 686 ILE A CA 1
ATOM 5325 C C . ILE A 1 686 ? 26.913 -39.588 31.885 1.00 34.09 686 ILE A C 1
ATOM 5327 O O . ILE A 1 686 ? 26.522 -40.306 32.793 1.00 34.09 686 ILE A O 1
ATOM 5331 N N . ASP A 1 687 ? 26.824 -39.921 30.598 1.00 29.61 687 ASP A N 1
ATOM 5332 C CA . ASP A 1 687 ? 27.102 -41.245 30.016 1.00 29.61 687 ASP A CA 1
ATOM 5333 C C . ASP A 1 687 ? 26.551 -41.276 28.585 1.00 29.61 687 ASP A C 1
ATOM 5335 O O . ASP A 1 687 ? 25.400 -41.627 28.360 1.00 29.61 687 ASP A O 1
ATOM 5339 N N . GLU A 1 688 ? 27.377 -40.859 27.621 1.00 28.59 688 GLU A N 1
ATOM 5340 C CA . GLU A 1 688 ? 27.489 -41.486 26.292 1.00 28.59 688 GLU A CA 1
ATOM 5341 C C . GLU A 1 688 ? 28.675 -40.857 25.527 1.00 28.59 688 GLU A C 1
ATOM 5343 O O . GLU A 1 688 ? 28.528 -40.199 24.504 1.00 28.59 688 GLU A O 1
ATOM 5348 N N . ASP A 1 689 ? 29.888 -41.074 26.049 1.00 29.81 689 ASP A N 1
ATOM 5349 C CA . ASP A 1 689 ? 31.137 -40.956 25.287 1.00 29.81 689 ASP A CA 1
ATOM 5350 C C . ASP A 1 689 ? 31.708 -42.367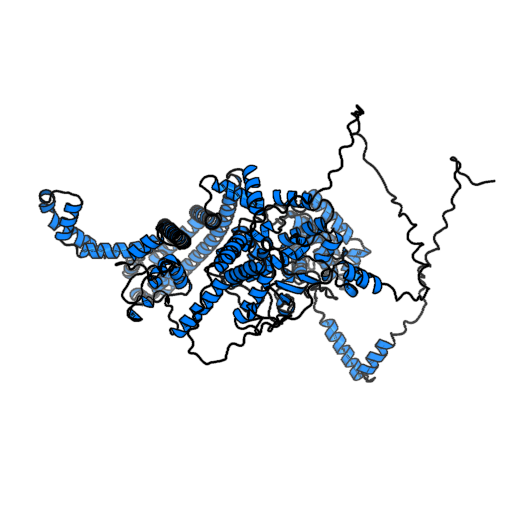 25.058 1.00 29.81 689 ASP A C 1
ATOM 5352 O O . ASP A 1 689 ? 32.467 -42.891 25.876 1.00 29.81 689 ASP A O 1
ATOM 5356 N N . LEU A 1 690 ? 31.387 -42.984 23.916 1.00 28.56 690 LEU A N 1
ATOM 5357 C CA . LEU A 1 690 ? 32.198 -44.051 23.316 1.00 28.56 690 LEU A CA 1
ATOM 5358 C C . LEU A 1 690 ? 32.338 -43.829 21.801 1.00 28.56 690 LEU A C 1
ATOM 5360 O O . LEU A 1 690 ? 31.576 -44.340 20.991 1.00 28.56 690 LEU A O 1
ATOM 5364 N N . LYS A 1 691 ? 33.334 -42.996 21.482 1.00 28.53 691 LYS A N 1
ATOM 5365 C CA . LYS A 1 691 ? 34.388 -43.152 20.462 1.00 28.53 691 LYS A CA 1
ATOM 5366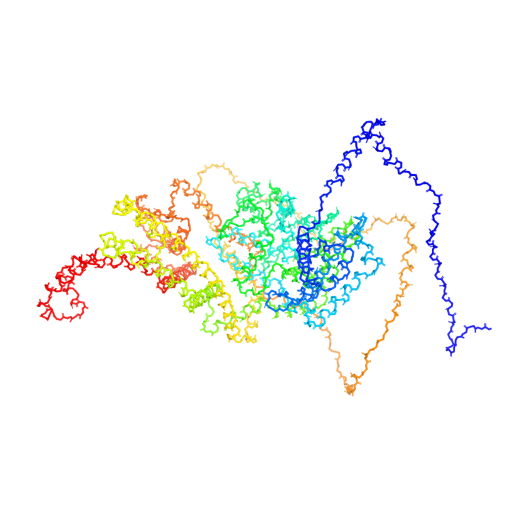 C C . LYS A 1 691 ? 34.084 -44.034 19.242 1.00 28.53 691 LYS A C 1
ATOM 5368 O O . LYS A 1 691 ? 34.062 -45.253 19.354 1.00 28.53 691 LYS A O 1
ATOM 5373 N N . ASP A 1 692 ? 34.114 -43.402 18.070 1.00 24.97 692 ASP A N 1
ATOM 5374 C CA . ASP A 1 692 ? 34.885 -43.925 16.939 1.00 24.97 692 ASP A CA 1
ATOM 5375 C C . ASP A 1 692 ? 35.709 -42.776 16.329 1.00 24.97 692 ASP A C 1
ATOM 5377 O O . ASP A 1 692 ? 35.189 -41.783 15.813 1.00 24.97 692 ASP A O 1
ATOM 5381 N N . ASP A 1 693 ? 37.023 -42.902 16.500 1.00 31.45 693 ASP A N 1
ATOM 5382 C CA . ASP A 1 693 ? 38.080 -42.029 16.010 1.00 31.45 693 ASP A CA 1
ATOM 5383 C C . ASP A 1 693 ? 38.339 -42.320 14.521 1.00 31.45 693 ASP A C 1
ATOM 5385 O O . ASP A 1 693 ? 38.853 -43.391 14.225 1.00 31.45 693 ASP A O 1
ATOM 5389 N N . ASP A 1 694 ? 38.053 -41.384 13.596 1.00 33.31 694 ASP A N 1
ATOM 5390 C CA . ASP A 1 694 ? 38.865 -41.263 12.358 1.00 33.31 694 ASP A CA 1
ATOM 5391 C C . ASP A 1 694 ? 38.715 -39.976 11.505 1.00 33.31 694 ASP A C 1
ATOM 5393 O O . ASP A 1 694 ? 39.062 -39.958 10.324 1.00 33.31 694 ASP A O 1
ATOM 5397 N N . VAL A 1 695 ? 38.234 -38.843 12.042 1.00 29.58 695 VAL A N 1
ATOM 5398 C CA . VAL A 1 695 ? 38.163 -37.580 11.253 1.00 29.58 695 VAL A CA 1
ATOM 5399 C C . VAL A 1 695 ? 38.607 -36.346 12.052 1.00 29.58 695 VAL A C 1
ATOM 5401 O O . VAL A 1 695 ? 38.149 -35.227 11.834 1.00 29.58 695 VAL A O 1
ATOM 5404 N N . THR A 1 696 ? 39.569 -36.520 12.961 1.00 31.89 696 THR A N 1
ATOM 5405 C CA . THR A 1 696 ? 40.135 -35.422 13.773 1.00 31.89 696 THR A CA 1
ATOM 5406 C C . THR A 1 696 ? 41.623 -35.198 13.498 1.00 31.89 696 THR A C 1
ATOM 5408 O O . THR A 1 696 ? 42.398 -34.894 14.401 1.00 31.89 696 THR A O 1
ATOM 5411 N N . SER A 1 697 ? 42.032 -35.309 12.229 1.00 28.12 697 SER A N 1
ATOM 5412 C CA . SER A 1 697 ? 43.368 -34.891 11.765 1.00 28.12 697 SER A CA 1
ATOM 5413 C C . SER A 1 697 ? 43.315 -33.765 10.716 1.00 28.12 697 SER A C 1
ATOM 5415 O O . SER A 1 697 ? 44.160 -32.875 10.728 1.00 28.12 697 SER A O 1
ATOM 5417 N N . SER A 1 698 ? 42.257 -33.660 9.901 1.00 27.48 698 SER A N 1
ATOM 5418 C CA . SER A 1 698 ? 42.203 -32.670 8.803 1.00 27.48 698 SER A CA 1
ATOM 5419 C C . SER A 1 698 ? 41.736 -31.254 9.186 1.00 27.48 698 SER A C 1
ATOM 5421 O O . SER A 1 698 ? 41.779 -30.355 8.350 1.00 27.48 698 SER A O 1
ATOM 5423 N N . TYR A 1 699 ? 41.312 -31.007 10.433 1.00 28.03 699 TYR A N 1
ATOM 5424 C CA . TYR A 1 699 ? 40.774 -29.698 10.857 1.00 28.03 699 TYR A CA 1
ATOM 5425 C C . TYR A 1 699 ? 41.704 -28.850 11.739 1.00 28.03 699 TYR A C 1
ATOM 5427 O O . TYR A 1 699 ? 41.351 -27.719 12.079 1.00 28.03 699 TYR A O 1
ATOM 5435 N N . ARG A 1 700 ? 42.914 -29.329 12.065 1.00 29.34 700 ARG A N 1
ATOM 5436 C CA . ARG A 1 700 ? 43.931 -28.511 12.759 1.00 29.34 700 ARG A CA 1
ATOM 5437 C C . ARG A 1 700 ? 44.899 -27.781 11.822 1.00 29.34 700 ARG A C 1
ATOM 5439 O O . ARG A 1 700 ? 45.525 -26.825 12.264 1.00 29.34 700 ARG A O 1
ATOM 5446 N N . GLU A 1 701 ? 44.944 -28.120 10.534 1.00 31.05 701 GLU A N 1
ATOM 5447 C CA . GLU A 1 701 ? 45.871 -27.483 9.580 1.00 31.05 701 GLU A CA 1
ATOM 5448 C C . GLU A 1 701 ? 45.281 -26.291 8.798 1.00 31.05 701 GLU A C 1
ATOM 5450 O O . GLU A 1 701 ? 46.029 -25.484 8.257 1.00 31.05 701 GLU A O 1
ATOM 5455 N N . MET A 1 702 ? 43.961 -26.058 8.810 1.00 28.27 702 MET A N 1
ATOM 5456 C CA . MET A 1 702 ? 43.360 -24.917 8.084 1.00 28.27 702 MET A CA 1
ATOM 5457 C C . MET A 1 702 ? 43.300 -23.587 8.862 1.00 28.27 702 MET A C 1
ATOM 5459 O O . MET A 1 702 ? 42.735 -22.612 8.367 1.00 28.27 702 MET A O 1
ATOM 5463 N N . ARG A 1 703 ? 43.903 -23.492 10.057 1.00 27.34 703 ARG A N 1
ATOM 5464 C CA . ARG A 1 703 ? 43.990 -22.224 10.820 1.00 27.34 703 ARG A CA 1
ATOM 5465 C C . ARG A 1 703 ? 45.297 -21.445 10.616 1.00 27.34 703 ARG A C 1
ATOM 5467 O O . ARG A 1 703 ? 45.467 -20.397 11.232 1.00 27.34 703 ARG A O 1
ATOM 5474 N N . ALA A 1 704 ? 46.178 -21.901 9.726 1.00 28.95 704 ALA A N 1
ATOM 5475 C CA . ALA A 1 704 ? 47.458 -21.257 9.431 1.00 28.95 704 ALA A CA 1
ATOM 5476 C C . ALA A 1 704 ? 47.614 -20.937 7.932 1.00 28.95 704 ALA A C 1
ATOM 5478 O O . ALA A 1 704 ? 48.443 -21.517 7.247 1.00 28.95 704 ALA A O 1
ATOM 5479 N N . CYS A 1 705 ? 46.825 -19.992 7.411 1.00 23.89 705 CYS A N 1
ATOM 5480 C CA . CYS A 1 705 ? 47.151 -19.285 6.166 1.00 23.89 705 CYS A CA 1
ATOM 5481 C C . CYS A 1 705 ? 46.527 -17.880 6.175 1.00 23.89 705 CYS A C 1
ATOM 5483 O O . CYS A 1 705 ? 45.337 -17.698 5.917 1.00 23.89 705 CYS A O 1
ATOM 5485 N N . LYS A 1 706 ? 47.350 -16.871 6.487 1.00 26.75 706 LYS A N 1
ATOM 5486 C CA . LYS A 1 706 ? 47.054 -15.452 6.243 1.00 26.75 706 LYS A CA 1
ATOM 5487 C C . LYS A 1 706 ? 46.933 -15.236 4.732 1.00 26.75 706 LYS A C 1
ATOM 5489 O O . LYS A 1 706 ? 47.903 -15.451 4.010 1.00 26.75 706 LYS A O 1
ATOM 5494 N N . GLN A 1 707 ? 45.785 -14.753 4.257 1.00 25.00 707 GLN A N 1
ATOM 5495 C CA . GLN A 1 707 ? 45.712 -14.158 2.924 1.00 25.00 707 GLN A CA 1
ATOM 5496 C C . GLN A 1 707 ? 46.366 -12.776 2.946 1.00 25.00 707 GLN A C 1
ATOM 5498 O O . GLN A 1 707 ? 45.935 -11.852 3.635 1.00 25.00 707 GLN A O 1
ATOM 5503 N N . VAL A 1 708 ? 47.448 -12.702 2.185 1.00 24.09 708 VAL A N 1
ATOM 5504 C CA . VAL A 1 708 ? 48.233 -11.529 1.833 1.00 24.09 708 VAL A CA 1
ATOM 5505 C C . VAL A 1 708 ? 47.393 -10.603 0.946 1.00 24.09 708 VAL A C 1
ATOM 5507 O O . VAL A 1 708 ? 46.921 -11.004 -0.115 1.00 24.09 708 VAL A O 1
ATOM 5510 N N . ASN A 1 709 ? 47.235 -9.351 1.381 1.00 27.92 709 ASN A N 1
ATOM 5511 C CA . ASN A 1 709 ? 46.843 -8.226 0.534 1.00 27.92 709 ASN A CA 1
ATOM 5512 C C . ASN A 1 709 ? 48.049 -7.804 -0.317 1.00 27.92 709 ASN A C 1
ATOM 5514 O O . ASN A 1 709 ? 49.092 -7.486 0.250 1.00 27.92 709 ASN A O 1
ATOM 5518 N N . LEU A 1 710 ? 47.904 -7.727 -1.644 1.00 24.03 710 LEU A N 1
ATOM 5519 C CA . LEU A 1 710 ? 48.886 -7.081 -2.524 1.00 24.03 710 LEU A CA 1
ATOM 5520 C C . LEU A 1 710 ? 48.204 -6.201 -3.588 1.00 24.03 710 LEU A C 1
ATOM 5522 O O . LEU A 1 710 ? 47.497 -6.699 -4.462 1.00 24.03 710 LEU A O 1
ATOM 5526 N N . GLY A 1 711 ? 48.491 -4.892 -3.479 1.00 23.69 711 GLY A N 1
ATOM 5527 C CA . GLY A 1 711 ? 48.228 -3.784 -4.418 1.00 23.69 711 GLY A CA 1
ATOM 5528 C C . GLY A 1 711 ? 47.182 -2.781 -3.896 1.00 23.69 711 GLY A C 1
ATOM 5529 O O . GLY A 1 711 ? 45.996 -3.040 -4.053 1.00 23.69 711 GLY A O 1
ATOM 5530 N N . GLY A 1 712 ? 47.481 -1.646 -3.232 1.00 24.28 712 GLY A N 1
ATOM 5531 C CA . GLY A 1 712 ? 48.626 -0.704 -3.302 1.00 24.28 712 GLY A CA 1
ATOM 5532 C C . GLY A 1 712 ? 48.409 0.287 -4.466 1.00 24.28 712 GLY A C 1
ATOM 5533 O O . GLY A 1 712 ? 48.274 -0.186 -5.587 1.00 24.28 712 GLY A O 1
ATOM 5534 N N . ARG A 1 713 ? 48.309 1.625 -4.341 1.00 26.05 713 ARG A N 1
ATOM 5535 C CA . ARG A 1 713 ? 48.932 2.630 -3.444 1.00 26.05 713 ARG A CA 1
ATOM 5536 C C . ARG A 1 713 ? 48.030 3.871 -3.249 1.00 26.05 713 ARG A C 1
ATOM 5538 O O . ARG A 1 713 ? 47.299 4.239 -4.165 1.00 26.05 713 ARG A O 1
ATOM 5545 N N . ASP A 1 714 ? 47.930 4.350 -2.009 1.00 26.95 714 ASP A N 1
ATOM 5546 C CA . ASP A 1 714 ? 48.515 5.567 -1.389 1.00 26.95 714 ASP A CA 1
ATOM 5547 C C . ASP A 1 714 ? 47.916 6.911 -1.802 1.00 26.95 714 ASP A C 1
ATOM 5549 O O . ASP A 1 714 ? 48.136 7.376 -2.912 1.00 26.95 714 ASP A O 1
ATOM 5553 N N . LEU A 1 715 ? 47.251 7.553 -0.836 1.00 24.00 715 LEU A N 1
ATOM 5554 C CA . LEU A 1 715 ? 47.364 8.979 -0.511 1.00 24.00 715 LEU A CA 1
ATOM 5555 C C . LEU A 1 715 ? 46.852 9.155 0.930 1.00 24.00 715 LEU A C 1
ATOM 5557 O O . LEU A 1 715 ? 45.648 9.253 1.154 1.00 24.00 715 LEU A O 1
ATOM 5561 N N . ASN A 1 716 ? 47.766 9.142 1.899 1.00 28.14 716 ASN A N 1
ATOM 5562 C CA . ASN A 1 716 ? 47.559 9.674 3.244 1.00 28.14 716 ASN A CA 1
ATOM 5563 C C . ASN A 1 716 ? 48.921 10.137 3.768 1.00 28.14 716 ASN A C 1
ATOM 5565 O O . ASN A 1 716 ? 49.744 9.304 4.120 1.00 28.14 716 ASN A O 1
ATOM 5569 N N . GLU A 1 717 ? 49.134 11.447 3.823 1.00 27.39 717 GLU A N 1
ATOM 5570 C CA . GLU A 1 717 ? 50.048 12.096 4.764 1.00 27.39 717 GLU A CA 1
ATOM 5571 C C . GLU A 1 717 ? 49.677 13.583 4.847 1.00 27.39 717 GLU A C 1
ATOM 5573 O O . GLU A 1 717 ? 49.153 14.140 3.888 1.00 27.39 717 GLU A O 1
ATOM 5578 N N . GLU A 1 718 ? 49.915 14.177 6.017 1.00 26.59 718 GLU A N 1
ATOM 5579 C CA . GLU A 1 718 ? 49.501 15.512 6.486 1.00 26.59 718 GLU A CA 1
ATOM 5580 C C . GLU A 1 718 ? 48.059 15.643 7.006 1.00 26.59 718 GLU A C 1
ATOM 5582 O O . GLU A 1 718 ? 47.215 16.224 6.344 1.00 26.59 718 GLU A O 1
ATOM 5587 N N . VAL A 1 719 ? 47.797 15.154 8.230 1.00 27.19 719 VAL A N 1
ATOM 5588 C CA . VAL A 1 719 ? 47.333 15.973 9.383 1.00 27.19 719 VAL A CA 1
ATOM 5589 C C . VAL A 1 719 ? 47.602 15.178 10.680 1.00 27.19 719 VAL A C 1
ATOM 5591 O O . VAL A 1 719 ? 46.688 14.642 11.299 1.00 27.19 719 VAL A O 1
ATOM 5594 N N . ILE A 1 720 ? 48.866 15.071 11.099 1.00 27.11 720 ILE A N 1
ATOM 5595 C CA . ILE A 1 720 ? 49.218 14.867 12.516 1.00 27.11 720 ILE A CA 1
ATOM 5596 C C . ILE A 1 720 ? 50.356 15.834 12.819 1.00 27.11 720 ILE A C 1
ATOM 5598 O O . ILE A 1 720 ? 51.509 15.604 12.473 1.00 27.11 720 ILE A O 1
ATOM 5602 N N . SER A 1 721 ? 50.001 16.957 13.425 1.00 24.84 721 SER A N 1
ATOM 5603 C CA . SER A 1 721 ? 50.918 17.869 14.089 1.00 24.84 721 SER A CA 1
ATOM 5604 C C . SER A 1 721 ? 50.090 18.645 15.104 1.00 24.84 721 SER A C 1
ATOM 5606 O O . SER A 1 721 ? 49.063 19.215 14.739 1.00 24.84 721 SER A O 1
ATOM 5608 N N . MET A 1 722 ? 50.572 18.658 16.349 1.00 24.95 722 MET A N 1
ATOM 5609 C CA . MET A 1 722 ? 50.008 19.309 17.539 1.00 24.95 722 MET A CA 1
ATOM 5610 C C . MET A 1 722 ? 48.867 18.497 18.186 1.00 24.95 722 MET A C 1
ATOM 5612 O O . MET A 1 722 ? 47.789 18.362 17.629 1.00 24.95 722 MET A O 1
ATOM 5616 N N . THR A 1 723 ? 48.993 17.914 19.380 1.00 25.23 723 THR A N 1
ATOM 5617 C CA . THR A 1 723 ? 49.757 18.370 20.548 1.00 25.23 723 THR A CA 1
ATOM 5618 C C . THR A 1 723 ? 49.895 17.194 21.523 1.00 25.23 723 THR A C 1
ATOM 5620 O O . THR A 1 723 ? 48.889 16.684 22.009 1.00 25.23 723 THR A O 1
ATOM 5623 N N . GLU A 1 724 ? 51.124 16.768 21.809 1.00 28.02 724 GLU A N 1
ATOM 5624 C CA . GLU A 1 724 ? 51.455 16.075 23.057 1.00 28.02 724 GLU A CA 1
ATOM 5625 C C . GLU A 1 724 ? 51.596 17.130 24.157 1.00 28.02 724 GLU A C 1
ATOM 5627 O O . GLU A 1 724 ? 52.213 18.177 23.947 1.00 28.02 724 GLU A O 1
ATOM 5632 N N . GLY A 1 725 ? 51.026 16.868 25.331 1.00 25.70 725 GLY A N 1
ATOM 5633 C CA . GLY A 1 725 ? 51.179 17.748 26.479 1.00 25.70 725 GLY A CA 1
ATOM 5634 C C . GLY A 1 725 ? 50.442 17.253 27.713 1.00 25.70 725 GLY A C 1
ATOM 5635 O O . GLY A 1 725 ? 49.255 17.504 27.873 1.00 25.70 725 GLY A O 1
ATOM 5636 N N . SER A 1 726 ? 51.222 16.656 28.612 1.00 27.00 726 SER A N 1
ATOM 5637 C CA . SER A 1 726 ? 50.961 16.455 30.039 1.00 27.00 726 SER A CA 1
ATOM 5638 C C . SER A 1 726 ? 50.218 15.186 30.469 1.00 27.00 726 SER A C 1
ATOM 5640 O O . SER A 1 726 ? 48.999 15.137 30.598 1.00 27.00 726 SER A O 1
ATOM 5642 N N . LEU A 1 727 ? 51.041 14.195 30.827 1.00 33.25 727 LEU A N 1
ATOM 5643 C CA . LEU A 1 727 ? 50.792 13.241 31.906 1.00 33.25 727 LEU A CA 1
ATOM 5644 C C . LEU A 1 727 ? 50.280 13.981 33.154 1.00 33.25 727 LEU A C 1
ATOM 5646 O O . LEU A 1 727 ? 50.971 14.848 33.689 1.00 33.25 727 LEU A O 1
ATOM 5650 N N . GLY A 1 728 ? 49.082 13.622 33.603 1.00 27.98 728 GLY A N 1
ATOM 5651 C CA . GLY A 1 728 ? 48.551 13.941 34.922 1.00 27.98 728 GLY A CA 1
ATOM 5652 C C . GLY A 1 728 ? 47.825 12.714 35.458 1.00 27.98 728 GLY A C 1
ATOM 5653 O O . GLY A 1 728 ? 46.870 12.247 34.843 1.00 27.98 728 GLY A O 1
ATOM 5654 N N . GLU A 1 729 ? 48.325 12.173 36.567 1.00 34.59 729 GLU A N 1
ATOM 5655 C CA . GLU A 1 729 ? 47.692 11.118 37.357 1.00 34.59 729 GLU A CA 1
ATOM 5656 C C . GLU A 1 729 ? 46.242 11.489 37.690 1.00 34.59 729 GLU A C 1
ATOM 5658 O O . GLU A 1 729 ? 45.995 12.472 38.388 1.00 34.59 729 GLU A O 1
ATOM 5663 N N . GLN A 1 730 ? 45.284 10.680 37.241 1.00 28.84 730 GLN A N 1
ATOM 5664 C CA . GLN A 1 730 ? 43.942 10.639 37.813 1.00 28.84 730 GLN A CA 1
ATOM 5665 C C . GLN A 1 730 ? 43.530 9.177 37.982 1.00 28.84 730 GLN A C 1
ATOM 5667 O O . GLN A 1 730 ? 43.153 8.496 37.036 1.00 28.84 730 GLN A O 1
ATOM 5672 N N . THR A 1 731 ? 43.763 8.718 39.212 1.00 26.55 731 THR A N 1
ATOM 5673 C CA . THR A 1 731 ? 42.961 7.793 40.024 1.00 26.55 731 THR A CA 1
ATOM 5674 C C . THR A 1 731 ? 42.039 6.813 39.300 1.00 26.55 731 THR A C 1
ATOM 5676 O O . THR A 1 731 ? 41.094 7.224 38.633 1.00 26.55 731 THR A O 1
ATOM 5679 N N . ASP A 1 732 ? 42.261 5.523 39.583 1.00 30.75 732 ASP A N 1
ATOM 5680 C CA . ASP A 1 732 ? 41.322 4.407 39.426 1.00 30.75 732 ASP A CA 1
ATOM 5681 C C . ASP A 1 732 ? 39.908 4.779 39.910 1.00 30.75 732 ASP A C 1
ATOM 5683 O O . ASP A 1 732 ? 39.532 4.551 41.064 1.00 30.75 732 ASP A O 1
ATOM 5687 N N . GLU A 1 733 ? 39.088 5.325 39.016 1.00 27.58 733 GLU A N 1
ATOM 5688 C CA . GLU A 1 733 ? 37.643 5.284 39.164 1.00 27.58 733 GLU A CA 1
ATOM 5689 C C . GLU A 1 733 ? 37.149 3.972 38.563 1.00 27.58 733 GLU A C 1
ATOM 5691 O O . GLU A 1 733 ? 37.118 3.749 37.353 1.00 27.58 733 GLU A O 1
ATOM 5696 N N . ARG A 1 734 ? 36.820 3.076 39.494 1.00 26.64 734 ARG A N 1
ATOM 5697 C CA . ARG A 1 734 ? 35.987 1.885 39.362 1.00 26.64 734 ARG A CA 1
ATOM 5698 C C . ARG A 1 734 ? 35.081 1.979 38.129 1.00 26.64 734 ARG A C 1
ATOM 5700 O O . ARG A 1 734 ? 34.172 2.802 38.099 1.00 26.64 734 ARG A O 1
ATOM 5707 N N . VAL A 1 735 ? 35.307 1.101 37.149 1.00 29.22 735 VAL A N 1
ATOM 5708 C CA . VAL A 1 735 ? 34.331 0.806 36.094 1.00 29.22 735 VAL A CA 1
ATOM 5709 C C . VAL A 1 735 ? 33.021 0.488 36.807 1.00 29.22 735 VAL A C 1
ATOM 5711 O O . VAL A 1 735 ? 32.899 -0.567 37.432 1.00 29.22 735 VAL A O 1
ATOM 5714 N N . GLU A 1 736 ? 32.077 1.430 36.798 1.00 28.33 736 GLU A N 1
ATOM 5715 C CA . GLU A 1 736 ? 30.709 1.127 37.176 1.00 28.33 736 GLU A CA 1
ATOM 5716 C C . GLU A 1 736 ? 30.251 0.033 36.217 1.00 28.33 736 GLU A C 1
ATOM 5718 O O . GLU A 1 736 ? 30.099 0.259 35.013 1.00 28.33 736 GLU A O 1
ATOM 5723 N N . GLU A 1 737 ? 30.083 -1.177 36.758 1.00 26.95 737 GLU A N 1
ATOM 5724 C CA . GLU A 1 737 ? 29.181 -2.166 36.192 1.00 26.95 737 GLU A CA 1
ATOM 5725 C C . GLU A 1 737 ? 27.949 -1.406 35.720 1.00 26.95 737 GLU A C 1
ATOM 5727 O O . GLU A 1 737 ? 27.288 -0.736 36.520 1.00 26.95 737 GLU A O 1
ATOM 5732 N N . TRP A 1 738 ? 27.674 -1.474 34.419 1.00 27.58 738 TRP A N 1
ATOM 5733 C CA . TRP A 1 738 ? 26.397 -1.063 33.867 1.00 27.58 738 TRP A CA 1
ATOM 5734 C C . TRP A 1 738 ? 25.331 -1.939 34.515 1.00 27.58 738 TRP A C 1
ATOM 5736 O O . TRP A 1 738 ? 24.947 -2.981 33.993 1.00 27.58 738 TRP A O 1
ATOM 5746 N N . LYS A 1 739 ? 24.888 -1.522 35.702 1.00 24.72 739 LYS A N 1
ATOM 5747 C CA . LYS A 1 739 ? 23.619 -1.922 36.272 1.00 24.72 739 LYS A CA 1
ATOM 5748 C C . LYS A 1 739 ? 22.598 -1.619 35.202 1.00 24.72 739 LYS A C 1
ATOM 5750 O O . LYS A 1 739 ? 22.537 -0.474 34.750 1.00 24.72 739 LYS A O 1
ATOM 5755 N N . ASP A 1 740 ? 21.852 -2.651 34.824 1.00 33.75 740 ASP A N 1
ATOM 5756 C CA . ASP A 1 740 ? 20.618 -2.565 34.060 1.00 33.75 740 ASP A CA 1
ATOM 5757 C C . ASP A 1 740 ? 19.891 -1.284 34.459 1.00 33.75 740 ASP A C 1
ATOM 5759 O O . ASP A 1 740 ? 19.306 -1.181 35.543 1.00 33.75 740 ASP A O 1
ATOM 5763 N N . GLN A 1 741 ? 20.045 -0.247 33.633 1.00 30.34 741 GLN A N 1
ATOM 5764 C CA . GLN A 1 741 ? 19.464 1.048 33.915 1.00 30.34 741 GLN A CA 1
ATOM 5765 C C . GLN A 1 741 ? 17.978 0.896 33.667 1.00 30.34 741 GLN A C 1
ATOM 5767 O O . GLN A 1 741 ? 17.511 0.993 32.538 1.00 30.34 741 GLN A O 1
ATOM 5772 N N . ALA A 1 742 ? 17.306 0.623 34.781 1.00 31.83 742 ALA A N 1
ATOM 5773 C CA . ALA A 1 742 ? 15.910 0.831 35.069 1.00 31.83 742 ALA A CA 1
ATOM 5774 C C . ALA A 1 742 ? 14.956 0.308 33.992 1.00 31.83 742 ALA A C 1
ATOM 5776 O O . ALA A 1 742 ? 14.772 0.898 32.929 1.00 31.83 742 ALA A O 1
ATOM 5777 N N . GLU A 1 743 ? 14.214 -0.734 34.373 1.00 34.28 743 GLU A N 1
ATOM 5778 C CA . GLU A 1 743 ? 12.774 -0.758 34.144 1.00 34.28 743 GLU A CA 1
ATOM 5779 C C . GLU A 1 743 ? 12.240 0.679 34.249 1.00 34.28 743 GLU A C 1
ATOM 5781 O O . GLU A 1 743 ? 12.042 1.210 35.342 1.00 34.28 743 GLU A O 1
ATOM 5786 N N . SER A 1 744 ? 12.101 1.347 33.103 1.00 31.66 744 SER A N 1
ATOM 5787 C CA . SER A 1 744 ? 11.462 2.647 33.018 1.00 31.66 744 SER A CA 1
ATOM 5788 C C . SER A 1 744 ? 10.102 2.460 33.662 1.00 31.66 744 SER A C 1
ATOM 5790 O O . SER A 1 744 ? 9.350 1.615 33.168 1.00 31.66 744 SER A O 1
ATOM 5792 N N . GLU A 1 745 ? 9.874 3.160 34.777 1.00 34.19 745 GLU A N 1
ATOM 5793 C CA . GLU A 1 745 ? 8.618 3.294 35.514 1.00 34.19 745 GLU A CA 1
ATOM 5794 C C . GLU A 1 745 ? 7.508 2.465 34.876 1.00 34.19 745 GLU A C 1
ATOM 5796 O O . GLU A 1 745 ? 6.946 2.879 33.860 1.00 34.19 745 GLU A O 1
ATOM 5801 N N . GLN A 1 746 ? 7.271 1.256 35.405 1.00 40.44 746 GLN A N 1
ATOM 5802 C CA . GLN A 1 746 ? 6.226 0.361 34.923 1.00 40.44 746 GLN A CA 1
ATOM 5803 C C . GLN A 1 746 ? 4.904 1.141 34.895 1.00 40.44 746 GLN A C 1
ATOM 5805 O O . GLN A 1 746 ? 4.168 1.199 35.880 1.00 40.44 746 GLN A O 1
ATOM 5810 N N . LEU A 1 747 ? 4.577 1.736 33.743 1.00 44.19 747 LEU A N 1
ATOM 5811 C CA . LEU A 1 747 ? 3.209 1.984 33.335 1.00 44.19 747 LEU A CA 1
ATOM 5812 C C . LEU A 1 747 ? 2.534 0.645 33.583 1.00 44.19 747 LEU A C 1
ATOM 5814 O O . LEU A 1 747 ? 2.904 -0.347 32.953 1.00 44.19 747 LEU A O 1
ATOM 5818 N N . THR A 1 748 ? 1.636 0.604 34.563 1.00 58.00 748 THR A N 1
ATOM 5819 C CA . THR A 1 748 ? 0.878 -0.578 34.970 1.00 58.00 748 THR A CA 1
ATOM 5820 C C . THR A 1 748 ? -0.054 -0.959 33.826 1.00 58.00 748 THR A C 1
ATOM 5822 O O . THR A 1 748 ? -1.257 -0.695 33.822 1.00 58.00 748 THR A O 1
ATOM 5825 N N . MET A 1 749 ? 0.547 -1.504 32.773 1.00 66.38 749 MET A N 1
ATOM 5826 C CA . MET A 1 749 ? -0.133 -1.937 31.580 1.00 66.38 749 MET A CA 1
ATOM 5827 C C . MET A 1 749 ? -0.873 -3.229 31.897 1.00 66.38 749 MET A C 1
ATOM 5829 O O . MET A 1 749 ? -0.375 -4.091 32.623 1.00 66.38 749 MET A O 1
ATOM 5833 N N . ALA A 1 750 ? -2.069 -3.372 31.337 1.00 79.69 750 ALA A N 1
ATOM 5834 C CA . ALA A 1 750 ? -2.782 -4.633 31.354 1.00 79.69 750 ALA A CA 1
ATOM 5835 C C . ALA A 1 750 ? -1.945 -5.721 30.665 1.00 79.69 750 ALA A C 1
ATOM 5837 O O . ALA A 1 750 ? -0.999 -5.440 29.920 1.00 79.69 750 ALA A O 1
ATOM 5838 N N . SER A 1 751 ? -2.309 -6.980 30.907 1.00 87.06 751 SER A N 1
ATOM 5839 C CA . SER A 1 751 ? -1.610 -8.108 30.298 1.00 87.06 751 SER A CA 1
ATOM 5840 C C . SER A 1 751 ? -1.610 -7.995 28.766 1.00 87.06 751 SER A C 1
ATOM 5842 O O . SER A 1 751 ? -2.539 -7.450 28.164 1.00 87.06 751 SER A O 1
ATOM 5844 N N . ALA A 1 752 ? -0.573 -8.531 28.113 1.00 87.38 752 ALA A N 1
ATOM 5845 C CA . ALA A 1 752 ? -0.503 -8.546 26.652 1.00 87.38 752 ALA A CA 1
ATOM 5846 C C . ALA A 1 752 ? -1.717 -9.251 26.024 1.00 87.38 752 ALA A C 1
ATOM 5848 O O . ALA A 1 752 ? -2.195 -8.808 24.982 1.00 87.38 752 ALA A O 1
ATOM 5849 N N . HIS A 1 753 ? -2.244 -10.283 26.695 1.00 88.00 753 HIS A N 1
ATOM 5850 C CA . HIS A 1 753 ? -3.507 -10.935 26.356 1.00 88.00 753 HIS A CA 1
ATOM 5851 C C . HIS A 1 753 ? -4.663 -9.929 26.277 1.00 88.00 753 HIS A C 1
ATOM 5853 O O . HIS A 1 753 ? -5.298 -9.800 25.231 1.00 88.00 753 HIS A O 1
ATOM 5859 N N . ASP A 1 754 ? -4.901 -9.173 27.353 1.00 82.88 754 ASP A N 1
ATOM 5860 C CA . ASP A 1 754 ? -6.055 -8.273 27.444 1.00 82.88 754 ASP A CA 1
ATOM 5861 C C . ASP A 1 754 ? -5.948 -7.119 26.435 1.00 82.88 754 ASP A C 1
ATOM 5863 O O . ASP A 1 754 ? -6.923 -6.761 25.767 1.00 82.88 754 ASP A O 1
ATOM 5867 N N . VAL A 1 755 ? -4.738 -6.570 26.263 1.00 85.06 755 VAL A N 1
ATOM 5868 C CA . VAL A 1 755 ? -4.461 -5.540 25.250 1.00 85.06 755 VAL A CA 1
ATOM 5869 C C . VAL A 1 755 ? -4.719 -6.084 23.845 1.00 85.06 755 VAL A C 1
ATOM 5871 O O . VAL A 1 755 ? -5.369 -5.417 23.035 1.00 85.06 755 VAL A O 1
ATOM 5874 N N . ARG A 1 756 ? -4.240 -7.295 23.542 1.00 89.44 756 ARG A N 1
ATOM 5875 C CA . ARG A 1 756 ? -4.428 -7.928 22.233 1.00 89.44 756 ARG A CA 1
ATOM 5876 C C . ARG A 1 756 ? -5.899 -8.205 21.952 1.00 89.44 756 ARG A C 1
ATOM 5878 O O . ARG A 1 756 ? -6.379 -7.842 20.879 1.00 89.44 756 ARG A O 1
ATOM 5885 N N . GLN A 1 757 ? -6.620 -8.774 22.916 1.00 85.31 757 GLN A N 1
ATOM 5886 C CA . GLN A 1 757 ? -8.054 -9.026 22.802 1.00 85.31 757 GLN A CA 1
ATOM 5887 C C . GLN A 1 757 ? -8.806 -7.733 22.468 1.00 85.31 757 GLN A C 1
ATOM 5889 O O . GLN A 1 757 ? -9.593 -7.699 21.520 1.00 85.31 757 GLN A O 1
ATOM 5894 N N . TYR A 1 758 ? -8.515 -6.642 23.180 1.00 83.00 758 TYR A N 1
ATOM 5895 C CA . TYR A 1 758 ? -9.145 -5.351 22.914 1.00 83.00 758 TYR A CA 1
ATOM 5896 C C . TYR A 1 758 ? -8.804 -4.802 21.522 1.00 83.00 758 TYR A C 1
ATOM 5898 O O . TYR A 1 758 ? -9.690 -4.322 20.814 1.00 83.00 758 TYR A O 1
ATOM 5906 N N . LEU A 1 759 ? -7.543 -4.885 21.086 1.00 86.38 759 LEU A N 1
ATOM 5907 C CA . LEU A 1 759 ? -7.151 -4.437 19.744 1.00 86.38 759 LEU A CA 1
ATOM 5908 C C . LEU A 1 759 ? -7.830 -5.261 18.640 1.00 86.38 759 LEU A C 1
ATOM 5910 O O . LEU A 1 759 ? -8.263 -4.688 17.636 1.00 86.38 759 LEU A O 1
ATOM 5914 N N . MET A 1 760 ? -7.973 -6.577 18.833 1.00 87.50 760 MET A N 1
ATOM 5915 C CA . MET A 1 760 ? -8.730 -7.448 17.929 1.00 87.50 760 MET A CA 1
ATOM 5916 C C . MET A 1 760 ? -10.210 -7.043 17.879 1.00 87.50 760 MET A C 1
ATOM 5918 O O . MET A 1 760 ? -10.768 -6.934 16.785 1.00 87.50 760 MET A O 1
ATOM 5922 N N . MET A 1 761 ? -10.832 -6.745 19.024 1.00 81.25 761 MET A N 1
ATOM 5923 C CA . MET A 1 761 ? -12.212 -6.241 19.085 1.00 81.25 761 MET A CA 1
ATOM 5924 C C . MET A 1 761 ? -12.356 -4.900 18.358 1.00 81.25 761 MET A C 1
ATOM 5926 O O . MET A 1 761 ? -13.162 -4.782 17.439 1.00 81.25 761 MET A O 1
ATOM 5930 N N . LEU A 1 762 ? -11.479 -3.933 18.635 1.00 80.00 762 LEU A N 1
ATOM 5931 C CA . LEU A 1 762 ? -11.456 -2.630 17.959 1.00 80.00 762 LEU A CA 1
ATOM 5932 C C . LEU A 1 762 ? -11.325 -2.760 16.427 1.00 80.00 762 LEU A C 1
ATOM 5934 O O . LEU A 1 762 ? -11.859 -1.951 15.659 1.00 80.00 762 LEU A O 1
ATOM 5938 N N . ALA A 1 763 ? -10.587 -3.770 15.961 1.00 81.75 763 ALA A N 1
ATOM 5939 C CA . ALA A 1 763 ? -10.459 -4.098 14.546 1.00 81.75 763 ALA A CA 1
ATOM 5940 C C . ALA A 1 763 ? -11.786 -4.584 13.941 1.00 81.75 763 ALA A C 1
ATOM 5942 O O . ALA A 1 763 ? -12.113 -4.245 12.796 1.00 81.75 763 ALA A O 1
ATOM 5943 N N . LEU A 1 764 ? -12.511 -5.397 14.707 1.00 82.75 764 LEU A N 1
ATOM 5944 C CA . LEU A 1 764 ? -13.678 -6.161 14.290 1.00 82.75 764 LEU A CA 1
ATOM 5945 C C . LEU A 1 764 ? -14.992 -5.402 14.437 1.00 82.75 764 LEU A C 1
ATOM 5947 O O . LEU A 1 764 ? -15.858 -5.579 13.580 1.00 82.75 764 LEU A O 1
ATOM 5951 N N . ASP A 1 765 ? -15.133 -4.535 15.439 1.00 75.62 765 ASP A N 1
ATOM 5952 C CA . ASP A 1 765 ? -16.398 -3.869 15.772 1.00 75.62 765 ASP A CA 1
ATOM 5953 C C . ASP A 1 765 ? -17.081 -3.224 14.557 1.00 75.62 765 ASP A C 1
ATOM 5955 O O . ASP A 1 765 ? -18.259 -3.503 14.315 1.00 75.62 765 ASP A O 1
ATOM 5959 N N . PRO A 1 766 ? -16.384 -2.455 13.689 1.00 75.62 766 PRO A N 1
ATOM 5960 C CA . PRO A 1 766 ? -17.028 -1.863 12.517 1.00 75.62 766 PRO A CA 1
ATOM 5961 C C . PRO A 1 766 ? -17.526 -2.885 11.492 1.00 75.62 766 PRO A C 1
ATOM 5963 O O . PRO A 1 766 ? -18.404 -2.577 10.691 1.00 75.62 766 PRO A O 1
ATOM 5966 N N . ILE A 1 767 ? -16.932 -4.078 11.455 1.00 82.00 767 ILE A N 1
ATOM 5967 C CA . ILE A 1 767 ? -17.315 -5.157 10.538 1.00 82.00 767 ILE A CA 1
ATOM 5968 C C . ILE A 1 767 ? -18.473 -5.957 11.120 1.00 82.00 767 ILE A C 1
ATOM 5970 O O . ILE A 1 767 ? -19.400 -6.294 10.383 1.00 82.00 767 ILE A O 1
ATOM 5974 N N . LEU A 1 768 ? -18.429 -6.256 12.418 1.00 79.38 768 LEU A N 1
ATOM 5975 C CA . LEU A 1 768 ? -19.506 -6.958 13.109 1.00 79.38 768 LEU A CA 1
ATOM 5976 C C . LEU A 1 768 ? -20.790 -6.129 13.072 1.00 79.38 768 LEU A C 1
ATOM 5978 O O . LEU A 1 768 ? -21.823 -6.644 12.649 1.00 79.38 768 LEU A O 1
ATOM 5982 N N . LEU A 1 769 ? -20.686 -4.826 13.346 1.00 73.88 769 LEU A N 1
ATOM 5983 C CA . LEU A 1 769 ? -21.796 -3.888 13.199 1.00 73.88 769 LEU A CA 1
ATOM 5984 C C . LEU A 1 769 ? -22.348 -3.872 11.761 1.00 73.88 769 LEU A C 1
ATOM 5986 O O . LEU A 1 769 ? -23.557 -3.822 11.554 1.00 73.88 769 LEU A O 1
ATOM 5990 N N . ASP A 1 770 ? -21.485 -3.960 10.744 1.00 75.56 770 ASP A N 1
ATOM 5991 C CA . ASP A 1 770 ? -21.926 -4.018 9.343 1.00 75.56 770 ASP A CA 1
ATOM 5992 C C . ASP A 1 770 ? -22.668 -5.300 9.004 1.00 75.56 770 ASP A C 1
ATOM 5994 O O . ASP A 1 770 ? -23.636 -5.257 8.238 1.00 75.56 770 ASP A O 1
ATOM 5998 N N . ARG A 1 771 ? -22.207 -6.434 9.537 1.00 81.25 771 ARG A N 1
ATOM 5999 C CA . ARG A 1 771 ? -22.872 -7.729 9.368 1.00 81.25 771 ARG A CA 1
ATOM 6000 C C . ARG A 1 771 ? -24.235 -7.717 10.053 1.00 81.25 771 ARG A C 1
ATOM 6002 O O . ARG A 1 771 ? -25.214 -8.105 9.421 1.00 81.25 771 ARG A O 1
ATOM 6009 N N . GLU A 1 772 ? -24.311 -7.193 11.272 1.00 79.69 772 GLU A N 1
ATOM 6010 C CA . GLU A 1 772 ? -25.556 -7.064 12.030 1.00 79.69 772 GLU A CA 1
ATOM 6011 C C . GLU A 1 772 ? -26.565 -6.155 11.315 1.00 79.69 772 GLU A C 1
ATOM 6013 O O . GLU A 1 772 ? -27.700 -6.563 11.066 1.00 79.69 772 GLU A O 1
ATOM 6018 N N . ILE A 1 773 ? -26.138 -4.963 10.878 1.00 77.00 773 ILE A N 1
ATOM 6019 C CA . ILE A 1 773 ? -26.991 -4.042 10.114 1.00 77.00 773 ILE A CA 1
ATOM 6020 C C . ILE A 1 773 ? -27.515 -4.713 8.839 1.00 77.00 773 ILE A C 1
ATOM 6022 O O . ILE A 1 773 ? -28.687 -4.555 8.504 1.00 77.00 773 ILE A O 1
ATOM 6026 N N . ARG A 1 774 ? -26.676 -5.460 8.110 1.00 82.25 774 ARG A N 1
ATOM 6027 C CA . ARG A 1 774 ? -27.100 -6.156 6.882 1.00 82.25 774 ARG A CA 1
ATOM 6028 C C . ARG A 1 774 ? -28.104 -7.268 7.160 1.00 82.25 774 ARG A C 1
ATOM 6030 O O . ARG A 1 774 ? -29.129 -7.302 6.487 1.00 82.25 774 ARG A O 1
ATOM 6037 N N . ALA A 1 775 ? -27.835 -8.120 8.148 1.00 79.88 775 ALA A N 1
ATOM 6038 C CA . ALA A 1 775 ? -28.756 -9.178 8.555 1.00 79.88 775 ALA A CA 1
ATOM 6039 C C . ALA A 1 775 ? -30.111 -8.595 8.981 1.00 79.88 775 ALA A C 1
ATOM 6041 O O . ALA A 1 775 ? -31.168 -9.144 8.681 1.00 79.88 775 ALA A O 1
ATOM 6042 N N . GLN A 1 776 ? -30.093 -7.434 9.633 1.00 79.00 776 GLN A N 1
ATOM 6043 C CA . GLN A 1 776 ? -31.312 -6.753 10.028 1.00 79.00 776 GLN A CA 1
ATOM 6044 C C . GLN A 1 776 ? -32.067 -6.128 8.846 1.00 79.00 776 GLN A C 1
ATOM 6046 O O . GLN A 1 776 ? -33.288 -6.219 8.797 1.00 79.00 776 GLN A O 1
ATOM 6051 N N . ILE A 1 777 ? -31.369 -5.534 7.874 1.00 82.38 777 ILE A N 1
ATOM 6052 C CA . ILE A 1 777 ? -31.991 -5.032 6.634 1.00 82.38 777 ILE A CA 1
ATOM 6053 C C . ILE A 1 777 ? -32.693 -6.165 5.886 1.00 82.38 777 ILE A C 1
ATOM 6055 O O . ILE A 1 777 ? -33.779 -5.966 5.347 1.00 82.38 777 ILE A O 1
ATOM 6059 N N . GLU A 1 778 ? -32.080 -7.346 5.853 1.00 86.81 778 GLU A N 1
ATOM 6060 C CA . GLU A 1 778 ? -32.677 -8.538 5.257 1.00 86.81 778 GLU A CA 1
ATOM 6061 C C . GLU A 1 778 ? -33.959 -8.948 5.996 1.00 86.81 778 GLU A C 1
ATOM 6063 O O . GLU A 1 778 ? -35.005 -9.091 5.360 1.00 86.81 778 GLU A O 1
ATOM 6068 N N . LYS A 1 779 ? -33.923 -9.006 7.336 1.00 84.38 779 LYS A N 1
ATOM 6069 C CA . LYS A 1 779 ? -35.115 -9.242 8.174 1.00 84.38 779 LYS A CA 1
ATOM 6070 C C . LYS A 1 779 ? -36.212 -8.191 7.969 1.00 84.38 779 LYS A C 1
ATOM 6072 O O . LYS A 1 779 ? -37.390 -8.530 7.977 1.00 84.38 779 LYS A O 1
ATOM 6077 N N . ASP A 1 780 ? -35.839 -6.933 7.742 1.00 82.50 780 ASP A N 1
ATOM 6078 C CA . ASP A 1 780 ? -36.763 -5.819 7.495 1.00 82.50 780 ASP A CA 1
ATOM 6079 C C . ASP A 1 780 ? -37.218 -5.728 6.012 1.00 82.50 780 ASP A C 1
ATOM 6081 O O . ASP A 1 780 ? -37.727 -4.692 5.563 1.00 82.50 780 ASP A O 1
ATOM 6085 N N . GLY A 1 781 ? -37.039 -6.794 5.219 1.00 83.81 781 GLY A N 1
ATOM 6086 C CA . GLY A 1 781 ? -37.517 -6.882 3.833 1.00 83.81 781 GLY A CA 1
ATOM 6087 C C . GLY A 1 781 ? -36.772 -5.959 2.862 1.00 83.81 781 GLY A C 1
ATOM 6088 O O . GLY A 1 781 ? -37.367 -5.420 1.927 1.00 83.81 781 GLY A O 1
ATOM 6089 N N . GLY A 1 782 ? -35.485 -5.711 3.113 1.00 83.00 782 GLY A N 1
ATOM 6090 C CA . GLY A 1 782 ? -34.625 -4.836 2.310 1.00 83.00 782 GLY A CA 1
ATOM 6091 C C . GLY A 1 782 ? -34.720 -3.349 2.666 1.00 83.00 782 GLY A C 1
ATOM 6092 O O . GLY A 1 782 ? -34.037 -2.523 2.052 1.00 83.00 782 GLY A O 1
ATOM 6093 N N . LYS A 1 783 ? -35.540 -2.977 3.655 1.00 83.62 783 LYS A N 1
ATOM 6094 C CA . LYS A 1 783 ? -35.646 -1.593 4.129 1.00 83.62 783 LYS A CA 1
ATOM 6095 C C . LYS A 1 783 ? -34.579 -1.300 5.180 1.00 83.62 783 LYS A C 1
ATOM 6097 O O . LYS A 1 783 ? -34.256 -2.128 6.020 1.00 83.62 783 LYS A O 1
ATOM 6102 N N . ILE A 1 784 ? -34.030 -0.088 5.137 1.00 85.44 784 ILE A N 1
ATOM 6103 C CA . ILE A 1 784 ? -32.935 0.321 6.021 1.00 85.44 784 ILE A CA 1
ATOM 6104 C C . ILE A 1 784 ? -33.500 1.180 7.144 1.00 85.44 784 ILE A C 1
ATOM 6106 O O . ILE A 1 784 ? -33.743 2.371 6.949 1.00 85.44 784 ILE A O 1
ATOM 6110 N N . TYR A 1 785 ? -33.692 0.584 8.315 1.00 83.50 785 TYR A N 1
ATOM 6111 C CA . TYR A 1 785 ? -34.180 1.270 9.508 1.00 83.50 785 TYR A CA 1
ATOM 6112 C C . TYR A 1 785 ? -33.091 1.399 10.568 1.00 83.50 785 TYR A C 1
ATOM 6114 O O . TYR A 1 785 ? -32.189 0.567 10.665 1.00 83.50 785 TYR A O 1
ATOM 6122 N N . CYS A 1 786 ? -33.185 2.447 11.386 1.00 83.94 786 CYS A N 1
ATOM 6123 C CA . CYS A 1 786 ? -32.376 2.529 12.592 1.00 83.94 786 CYS A CA 1
ATOM 6124 C C . CYS A 1 786 ? -33.045 1.731 13.707 1.00 83.94 786 CYS A C 1
ATOM 6126 O O . CYS A 1 786 ? -34.078 2.145 14.232 1.00 83.94 786 CYS A O 1
ATOM 6128 N N . GLN A 1 787 ? -32.428 0.615 14.098 1.00 78.38 787 GLN A N 1
ATOM 6129 C CA . GLN A 1 787 ? -32.948 -0.226 15.179 1.00 78.38 787 GLN A CA 1
ATOM 6130 C C . GLN A 1 787 ? -32.921 0.483 16.527 1.00 78.38 787 GLN A C 1
ATOM 6132 O O . GLN A 1 787 ? -33.790 0.255 17.355 1.00 78.38 787 GLN A O 1
ATOM 6137 N N . LYS A 1 788 ? -31.978 1.409 16.724 1.00 77.06 788 LYS A N 1
ATOM 6138 C CA . LYS A 1 788 ? -31.948 2.250 17.918 1.00 77.06 788 LYS A CA 1
ATOM 6139 C C . LYS A 1 788 ? -33.080 3.296 17.919 1.00 77.06 788 LYS A C 1
ATOM 6141 O O . LYS A 1 788 ? -33.591 3.649 18.977 1.00 77.06 788 LYS A O 1
ATOM 6146 N N . CYS A 1 789 ? -33.552 3.768 16.763 1.00 79.12 789 CYS A N 1
ATOM 6147 C CA . CYS A 1 789 ? -34.739 4.633 16.719 1.00 79.12 789 CYS A CA 1
ATOM 6148 C C . CYS A 1 789 ? -36.054 3.866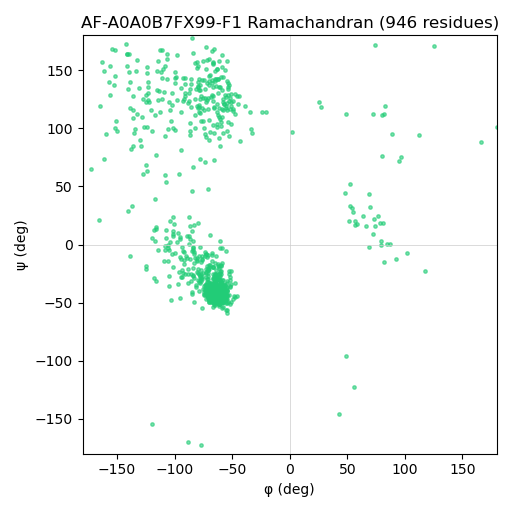 16.854 1.00 79.12 789 CYS A C 1
ATOM 6150 O O . CYS A 1 789 ? -37.046 4.452 17.279 1.00 79.12 789 CYS A O 1
ATOM 6152 N N . ARG A 1 790 ? -36.077 2.580 16.486 1.00 76.00 790 ARG A N 1
ATOM 6153 C CA . ARG A 1 790 ? -37.304 1.777 16.403 1.00 76.00 790 ARG A CA 1
ATOM 6154 C C . ARG A 1 790 ? -38.153 1.789 17.683 1.00 76.00 790 ARG A C 1
ATOM 6156 O O . ARG A 1 790 ? -39.351 2.022 17.550 1.00 76.00 790 ARG A O 1
ATOM 6163 N N . PRO A 1 791 ? -37.577 1.668 18.895 1.00 71.69 791 PRO A N 1
ATOM 6164 C CA . PRO A 1 791 ? -38.343 1.732 20.140 1.00 71.69 791 PRO A CA 1
ATOM 6165 C C . PRO A 1 791 ? -39.060 3.068 20.389 1.00 71.69 791 PRO A C 1
ATOM 6167 O O . PRO A 1 791 ? -40.064 3.089 21.090 1.00 71.69 791 PRO A O 1
ATOM 6170 N N . TYR A 1 792 ? -38.583 4.183 19.821 1.00 68.94 792 TYR A N 1
ATOM 6171 C CA . TYR A 1 792 ? -39.169 5.517 20.039 1.00 68.94 792 TYR A CA 1
ATOM 6172 C C . TYR A 1 792 ? -40.363 5.817 19.120 1.00 68.94 792 TYR A C 1
ATOM 6174 O O . TYR A 1 792 ? -40.979 6.879 19.213 1.00 68.94 792 TYR A O 1
ATOM 6182 N N . HIS A 1 793 ? -40.701 4.899 18.217 1.00 66.94 793 HIS A N 1
ATOM 6183 C CA . HIS A 1 793 ? -41.752 5.079 17.228 1.00 66.94 793 HIS A CA 1
ATOM 6184 C C . HIS A 1 793 ? -42.905 4.102 17.481 1.00 66.94 793 HIS A C 1
ATOM 6186 O O . HIS A 1 793 ? -42.721 2.891 17.480 1.00 66.94 793 HIS A O 1
ATOM 6192 N N . LYS A 1 794 ? -44.130 4.629 17.637 1.00 56.75 794 LYS A N 1
ATOM 6193 C CA . LYS A 1 794 ? -45.344 3.833 17.925 1.00 56.75 794 LYS A CA 1
ATOM 6194 C C . LYS A 1 794 ? -45.754 2.875 16.791 1.00 56.75 794 LYS A C 1
ATOM 6196 O O . LYS A 1 794 ? -46.581 1.999 17.007 1.00 56.75 794 LYS A O 1
ATOM 6201 N N . SER A 1 795 ? -45.229 3.053 15.574 1.00 59.44 795 SER A N 1
ATOM 6202 C CA . SER A 1 795 ? -45.430 2.123 14.451 1.00 59.44 795 SER A CA 1
ATOM 6203 C C . SER A 1 795 ? -44.314 2.228 13.405 1.00 59.44 795 SER A C 1
ATOM 6205 O O . SER A 1 795 ? -43.755 3.311 13.191 1.00 59.44 795 SER A O 1
ATOM 6207 N N . ASP A 1 796 ? -44.071 1.140 12.666 1.00 59.00 796 ASP A N 1
ATOM 6208 C CA . ASP A 1 796 ? -43.074 1.077 11.580 1.00 59.00 796 ASP A CA 1
ATOM 6209 C C . ASP A 1 796 ? -43.340 2.088 10.441 1.00 59.00 796 ASP A C 1
ATOM 6211 O O . ASP A 1 796 ? -42.424 2.448 9.703 1.00 59.00 796 ASP A O 1
ATOM 6215 N N . LYS A 1 797 ? -44.567 2.625 10.315 1.00 56.81 797 LYS A N 1
ATOM 6216 C CA . LYS A 1 797 ? -44.898 3.695 9.349 1.00 56.81 797 LYS A CA 1
ATOM 6217 C C . LYS A 1 797 ? -44.279 5.052 9.707 1.00 56.81 797 LYS A C 1
ATOM 6219 O O . LYS A 1 797 ? -44.148 5.901 8.830 1.00 56.81 797 LYS A O 1
ATOM 6224 N N . THR A 1 798 ? -43.906 5.259 10.970 1.00 60.16 798 THR A N 1
ATOM 6225 C CA . THR A 1 798 ? -43.273 6.504 11.448 1.00 60.16 798 THR A CA 1
ATOM 6226 C C . THR A 1 798 ? -41.747 6.431 11.472 1.00 60.16 798 THR A C 1
ATOM 6228 O O . THR A 1 798 ? -41.091 7.466 11.590 1.00 60.16 798 THR A O 1
ATOM 6231 N N . LEU A 1 799 ? -41.172 5.234 11.294 1.00 70.12 799 LEU A N 1
ATOM 6232 C CA . LEU A 1 799 ? -39.731 5.070 11.164 1.00 70.12 799 LEU A CA 1
ATOM 6233 C C . LEU A 1 799 ? -39.248 5.586 9.811 1.00 70.12 799 LEU A C 1
ATOM 6235 O O . LEU A 1 799 ? -39.632 5.104 8.742 1.00 70.12 799 LEU A O 1
ATOM 6239 N N . ARG A 1 800 ? -38.315 6.534 9.865 1.00 76.56 800 ARG A N 1
ATOM 6240 C CA . ARG A 1 800 ? -37.612 7.008 8.678 1.00 76.56 800 ARG A CA 1
ATOM 6241 C C . ARG A 1 800 ? -36.758 5.876 8.105 1.00 76.56 800 ARG A C 1
ATOM 6243 O O . ARG A 1 800 ? -35.824 5.410 8.754 1.00 76.56 800 ARG A O 1
ATOM 6250 N N . SER A 1 801 ? -37.046 5.474 6.870 1.00 82.25 801 SER A N 1
ATOM 6251 C CA . SER A 1 801 ? -36.150 4.603 6.113 1.00 82.25 801 SER A CA 1
ATOM 6252 C C . SER A 1 801 ? -34.980 5.411 5.548 1.00 82.25 801 SER A C 1
ATOM 6254 O O . SER A 1 801 ? -35.128 6.540 5.064 1.00 82.25 801 SER A O 1
ATOM 6256 N N . PHE A 1 802 ? -33.782 4.846 5.632 1.00 82.56 802 PHE A N 1
ATOM 6257 C CA . PHE A 1 802 ? -32.569 5.433 5.081 1.00 82.56 802 PHE A CA 1
ATOM 6258 C C . PHE A 1 802 ? -32.358 4.948 3.649 1.00 82.56 802 PHE A C 1
ATOM 6260 O O . PHE A 1 802 ? -32.584 3.790 3.319 1.00 82.56 802 PHE A O 1
ATOM 6267 N N . SER A 1 803 ? -31.863 5.828 2.779 1.00 79.88 803 SER A N 1
ATOM 6268 C CA . SER A 1 803 ? -31.595 5.459 1.383 1.00 79.88 803 SER A CA 1
ATOM 6269 C C . SER A 1 803 ? -30.320 4.621 1.206 1.00 79.88 803 SER A C 1
ATOM 6271 O O . SER A 1 803 ? -30.024 4.201 0.093 1.00 79.88 803 SER A O 1
ATOM 6273 N N . SER A 1 804 ? -29.492 4.475 2.249 1.00 78.56 804 SER A N 1
ATOM 6274 C CA . SER A 1 804 ? -28.272 3.659 2.228 1.00 78.56 804 SER A CA 1
ATOM 6275 C C . SER A 1 804 ? -27.763 3.347 3.639 1.00 78.56 804 SER A C 1
ATOM 6277 O O . SER A 1 804 ? -27.992 4.118 4.573 1.00 78.56 804 SER A O 1
ATOM 6279 N N . ILE A 1 805 ? -26.987 2.261 3.773 1.00 73.38 805 ILE A N 1
ATOM 6280 C CA . ILE A 1 805 ? -26.314 1.871 5.027 1.00 73.38 805 ILE A CA 1
ATOM 6281 C C . ILE A 1 805 ? -25.406 2.994 5.535 1.00 73.38 805 ILE A C 1
ATOM 6283 O O . ILE A 1 805 ? -25.366 3.262 6.727 1.00 73.38 805 ILE A O 1
ATOM 6287 N N . SER A 1 806 ? -24.699 3.699 4.646 1.00 67.25 806 SER A N 1
ATOM 6288 C CA . SER A 1 806 ? -23.826 4.806 5.056 1.00 67.25 806 SER A CA 1
ATOM 6289 C C . SER A 1 806 ? -24.594 5.923 5.762 1.00 67.25 806 SER A C 1
ATOM 6291 O O . SER A 1 806 ? -24.107 6.427 6.766 1.00 67.25 806 SER A O 1
ATOM 6293 N N . LYS A 1 807 ? -25.801 6.268 5.289 1.00 74.88 807 LYS A N 1
ATOM 6294 C CA . LYS A 1 807 ? -26.648 7.265 5.958 1.00 74.88 807 LYS A CA 1
ATOM 6295 C C . LYS A 1 807 ? -27.196 6.755 7.287 1.00 74.88 807 LYS A C 1
ATOM 6297 O O . LYS A 1 807 ? -27.307 7.541 8.220 1.00 74.88 807 LYS A O 1
ATOM 6302 N N . LEU A 1 808 ? -27.511 5.460 7.377 1.00 80.19 808 LEU A N 1
ATOM 6303 C CA . LEU A 1 808 ? -27.893 4.836 8.642 1.00 80.19 808 LEU A CA 1
ATOM 6304 C C . LEU A 1 808 ? -26.741 4.898 9.652 1.00 80.19 808 LEU A C 1
ATOM 6306 O O . LEU A 1 808 ? -26.953 5.362 10.761 1.00 80.19 808 LEU A O 1
ATOM 6310 N N . LYS A 1 809 ? -25.519 4.506 9.274 1.00 68.75 809 LYS A N 1
ATOM 6311 C CA . LYS A 1 809 ? -24.347 4.591 10.161 1.00 68.75 809 LYS A CA 1
ATOM 6312 C C . LYS A 1 809 ? -24.042 6.016 10.589 1.00 68.75 809 LYS A C 1
ATOM 6314 O O . LYS A 1 809 ? -23.733 6.258 11.749 1.00 68.75 809 LYS A O 1
ATOM 6319 N N . GLU A 1 810 ? -24.118 6.953 9.647 1.00 70.19 810 GLU A N 1
ATOM 6320 C CA . GLU A 1 810 ? -23.949 8.369 9.943 1.00 70.19 810 GLU A CA 1
ATOM 6321 C C . GLU A 1 810 ? -24.995 8.821 10.962 1.00 70.19 810 GLU A C 1
ATOM 6323 O O . GLU A 1 810 ? -24.642 9.492 11.920 1.00 70.19 810 GLU A O 1
ATOM 6328 N N . HIS A 1 811 ? -26.251 8.399 10.814 1.00 81.44 811 HIS A N 1
ATOM 6329 C CA . HIS A 1 811 ? -27.293 8.636 11.805 1.00 81.44 811 HIS A CA 1
ATOM 6330 C C . HIS A 1 811 ? -27.013 7.932 13.147 1.00 81.44 811 HIS A C 1
ATOM 6332 O O . HIS A 1 811 ? -27.135 8.570 14.185 1.00 81.44 811 HIS A O 1
ATOM 6338 N N . MET A 1 812 ? -26.567 6.674 13.153 1.00 75.50 812 MET A N 1
ATOM 6339 C CA . MET A 1 812 ? -26.181 5.955 14.374 1.00 75.50 812 MET A CA 1
ATOM 6340 C C . MET A 1 812 ? -25.111 6.716 15.155 1.00 75.50 812 MET A C 1
ATOM 6342 O O . MET A 1 812 ? -25.287 7.009 16.330 1.00 75.50 812 MET A O 1
ATOM 6346 N N . TRP A 1 813 ? -24.056 7.149 14.479 1.00 68.88 813 TRP A N 1
ATOM 6347 C CA . TRP A 1 813 ? -23.013 7.970 15.085 1.00 68.88 813 TRP A CA 1
ATOM 6348 C C . TRP A 1 813 ? -23.499 9.383 15.471 1.00 68.88 813 TRP A C 1
ATOM 6350 O O . TRP A 1 813 ? -23.079 9.952 16.480 1.00 68.88 813 TRP A O 1
ATOM 6360 N N . LYS A 1 814 ? -24.413 9.966 14.683 1.00 67.50 814 LYS A N 1
ATOM 6361 C CA . LYS A 1 814 ? -24.966 11.308 14.918 1.00 67.50 814 LYS A CA 1
ATOM 6362 C C . LYS A 1 814 ? -26.071 11.382 15.964 1.00 67.50 814 LYS A C 1
ATOM 6364 O O . LYS A 1 814 ? -26.430 12.487 16.333 1.00 67.50 814 LYS A O 1
ATOM 6369 N N . TYR A 1 815 ? -26.670 10.288 16.396 1.00 73.50 815 TYR A N 1
ATOM 6370 C CA . TYR A 1 815 ? -27.831 10.379 17.288 1.00 73.50 815 TYR A CA 1
ATOM 6371 C C . TYR A 1 815 ? -27.809 9.348 18.411 1.00 73.50 815 TYR A C 1
ATOM 6373 O O . TYR A 1 815 ? -28.593 9.469 19.342 1.00 73.50 815 TYR A O 1
ATOM 6381 N N . HIS A 1 816 ? -26.896 8.376 18.365 1.00 78.81 816 HIS A N 1
ATOM 6382 C CA . HIS A 1 816 ? -26.852 7.276 19.321 1.00 78.81 816 HIS A CA 1
ATOM 6383 C C . HIS A 1 816 ? -25.467 7.122 19.961 1.00 78.81 816 HIS A C 1
ATOM 6385 O O . HIS A 1 816 ? -24.820 6.082 19.807 1.00 78.81 816 HIS A O 1
ATOM 6391 N N . THR A 1 817 ? -25.016 8.169 20.656 1.00 77.12 817 THR A N 1
ATOM 6392 C CA . THR A 1 817 ? -23.860 8.114 21.568 1.00 77.12 817 THR A CA 1
ATOM 6393 C C . THR A 1 817 ? -24.225 7.328 22.828 1.00 77.12 817 THR A C 1
ATOM 6395 O O . THR A 1 817 ? -25.406 7.218 23.157 1.00 77.12 817 THR A O 1
ATOM 6398 N N . ASP A 1 818 ? -23.238 6.803 23.557 1.00 74.50 818 ASP A N 1
ATOM 6399 C CA . ASP A 1 818 ? -23.511 6.072 24.805 1.00 74.50 818 ASP A CA 1
ATOM 6400 C C . ASP A 1 818 ? -24.272 6.943 25.810 1.00 74.50 818 ASP A C 1
ATOM 6402 O O . ASP A 1 818 ? -25.232 6.473 26.413 1.00 74.50 818 ASP A O 1
ATOM 6406 N N . TRP A 1 819 ? -23.927 8.235 25.884 1.00 82.69 819 TRP A N 1
ATOM 6407 C CA . TRP A 1 819 ? -24.652 9.243 26.661 1.00 82.69 819 TRP A CA 1
ATOM 6408 C C . TRP A 1 819 ? -26.114 9.408 26.221 1.00 82.69 819 TRP A C 1
ATOM 6410 O O . TRP A 1 819 ? -27.017 9.349 27.052 1.00 82.69 819 TRP A O 1
ATOM 6420 N N . ALA A 1 820 ? -26.377 9.574 24.919 1.00 79.56 820 ALA A N 1
ATOM 6421 C CA . ALA A 1 820 ? -27.739 9.727 24.396 1.00 79.56 820 ALA A CA 1
ATOM 6422 C C . ALA A 1 820 ? -28.576 8.448 24.561 1.00 79.56 820 ALA A C 1
ATOM 6424 O O . ALA A 1 820 ? -29.794 8.505 24.698 1.00 79.56 820 ALA A O 1
ATOM 6425 N N . GLU A 1 821 ? -27.930 7.283 24.570 1.00 81.62 821 GLU A N 1
ATOM 6426 C CA . GLU A 1 821 ? -28.590 5.994 24.763 1.00 81.62 821 GLU A CA 1
ATOM 6427 C C . GLU A 1 821 ? -28.874 5.682 26.241 1.00 81.62 821 GLU A C 1
ATOM 6429 O O . GLU A 1 821 ? -29.668 4.775 26.517 1.00 81.62 821 GLU A O 1
ATOM 6434 N N . LEU A 1 822 ? -28.302 6.444 27.189 1.00 82.75 822 LEU A N 1
ATOM 6435 C CA . LEU A 1 822 ? -28.602 6.287 28.616 1.00 82.75 822 LEU A CA 1
ATOM 6436 C C . LEU A 1 822 ? -30.085 6.462 28.916 1.00 82.75 822 LEU A C 1
ATOM 6438 O O . LEU A 1 822 ? -30.579 5.757 29.788 1.00 82.75 822 LEU A O 1
ATOM 6442 N N . ILE A 1 823 ? -30.817 7.280 28.157 1.00 80.38 823 ILE A N 1
ATOM 6443 C CA . ILE A 1 823 ? -32.263 7.472 28.336 1.00 80.38 823 ILE A CA 1
ATOM 6444 C C . ILE A 1 823 ? -33.043 6.144 28.397 1.00 80.38 823 ILE A C 1
ATOM 6446 O O . ILE A 1 823 ? -33.988 6.008 29.177 1.00 80.38 823 ILE A O 1
ATOM 6450 N N . ARG A 1 824 ? -32.603 5.113 27.654 1.00 73.75 824 ARG A N 1
ATOM 6451 C CA . ARG A 1 824 ? -33.212 3.770 27.707 1.00 73.75 824 ARG A CA 1
ATOM 6452 C C . ARG A 1 824 ? -32.930 3.037 29.009 1.00 73.75 824 ARG A C 1
ATOM 6454 O O . ARG A 1 824 ? -33.762 2.263 29.460 1.00 73.75 824 ARG A O 1
ATOM 6461 N N . LYS A 1 825 ? -31.745 3.242 29.577 1.00 77.06 825 LYS A N 1
ATOM 6462 C CA . LYS A 1 825 ? -31.343 2.659 30.861 1.00 77.06 825 LYS A CA 1
ATOM 6463 C C . LYS A 1 825 ? -31.903 3.454 32.043 1.00 77.06 825 LYS A C 1
ATOM 6465 O O . LYS A 1 825 ? -32.048 2.895 33.123 1.00 77.06 825 LYS A O 1
ATOM 6470 N N . MET A 1 826 ? -32.222 4.729 31.824 1.00 82.31 826 MET A N 1
ATOM 6471 C CA . MET A 1 826 ? -32.812 5.622 32.816 1.00 82.31 826 MET A CA 1
ATOM 6472 C C . MET A 1 826 ? -34.307 5.375 33.000 1.00 82.31 826 MET A C 1
ATOM 6474 O O . MET A 1 826 ? -34.833 5.612 34.079 1.00 82.31 826 MET A O 1
ATOM 6478 N N . THR A 1 827 ? -34.990 4.870 31.971 1.00 76.56 827 THR A N 1
ATOM 6479 C CA . THR A 1 827 ? -36.434 4.614 32.010 1.00 76.56 827 THR A CA 1
ATOM 6480 C C . THR A 1 827 ? -36.705 3.164 32.409 1.00 76.56 827 THR A C 1
ATOM 6482 O O . THR A 1 827 ? -36.387 2.238 31.662 1.00 76.56 827 THR A O 1
ATOM 6485 N N . TYR A 1 828 ? -37.316 2.942 33.574 1.00 73.88 828 TYR A N 1
ATOM 6486 C CA . TYR A 1 828 ? -37.705 1.608 34.037 1.00 73.88 828 TYR A CA 1
ATOM 6487 C C . TYR A 1 828 ? -39.176 1.595 34.453 1.00 73.88 828 TYR A C 1
ATOM 6489 O O . TYR A 1 828 ? -39.544 2.139 35.495 1.00 73.88 828 TYR A O 1
ATOM 6497 N N . LYS A 1 829 ? -40.018 0.925 33.653 1.00 75.94 829 LYS A N 1
ATOM 6498 C CA . LYS A 1 829 ? -41.486 1.023 33.751 1.00 75.94 829 LYS A CA 1
ATOM 6499 C C . LYS A 1 829 ? -41.910 2.498 33.627 1.00 75.94 829 LYS A C 1
ATOM 6501 O O . LYS A 1 829 ? -41.518 3.134 32.658 1.00 75.94 829 LYS A O 1
ATOM 6506 N N . ASP A 1 830 ? -42.623 3.031 34.618 1.00 73.62 830 ASP A N 1
ATOM 6507 C CA . ASP A 1 830 ? -43.117 4.414 34.660 1.00 73.62 830 ASP A CA 1
ATOM 6508 C C . ASP A 1 830 ? -42.258 5.329 35.557 1.00 73.62 830 ASP A C 1
ATOM 6510 O O . ASP A 1 830 ? -42.762 6.302 36.113 1.00 73.62 830 ASP A O 1
ATOM 6514 N N . ARG A 1 831 ? -40.980 4.989 35.794 1.00 79.44 831 ARG A N 1
ATOM 6515 C CA . ARG A 1 831 ? -40.084 5.755 36.683 1.00 79.44 831 ARG A CA 1
ATOM 6516 C C . ARG A 1 831 ? -38.714 5.986 36.054 1.00 79.44 831 ARG A C 1
ATOM 6518 O O . ARG A 1 831 ? -38.215 5.122 35.326 1.00 79.44 831 ARG A O 1
ATOM 6525 N N . TYR A 1 832 ? -38.089 7.110 36.405 1.00 85.56 832 TYR A N 1
ATOM 6526 C CA . TYR A 1 832 ? -36.738 7.460 35.973 1.00 85.56 832 TYR A CA 1
ATOM 6527 C C . TYR A 1 832 ? -35.718 7.199 37.088 1.00 85.56 832 TYR A C 1
ATOM 6529 O O . TYR A 1 832 ? -35.938 7.562 38.245 1.00 85.56 832 TYR A O 1
ATOM 6537 N N . MET A 1 833 ? -34.622 6.507 36.770 1.00 86.38 833 MET A N 1
ATOM 6538 C CA . MET A 1 833 ? -33.611 6.071 37.743 1.00 86.38 833 MET A CA 1
ATOM 6539 C C . MET A 1 833 ? -32.192 6.181 37.184 1.00 86.38 833 MET A C 1
ATOM 6541 O O . MET A 1 833 ? -31.972 6.038 35.984 1.00 86.38 833 MET A O 1
ATOM 6545 N N . CYS A 1 834 ? -31.215 6.354 38.079 1.00 86.19 834 CYS A N 1
ATOM 6546 C CA . CYS A 1 834 ? -29.792 6.284 37.744 1.00 86.19 834 CYS A CA 1
ATOM 6547 C C . CYS A 1 834 ? -29.452 4.926 37.078 1.00 86.19 834 CYS A C 1
ATOM 6549 O O . CYS A 1 834 ? -29.760 3.880 37.657 1.00 86.19 834 CYS A O 1
ATOM 6551 N N . PRO A 1 835 ? -28.781 4.911 35.908 1.00 82.38 835 PRO A N 1
ATOM 6552 C CA . PRO A 1 835 ? -28.377 3.685 35.220 1.00 82.38 835 PRO A CA 1
ATOM 6553 C C . PRO A 1 835 ? -27.062 3.074 35.745 1.00 82.38 835 PRO A C 1
ATOM 6555 O O . PRO A 1 835 ? -26.680 1.994 35.297 1.00 82.38 835 PRO A O 1
ATOM 6558 N N . GLY A 1 836 ? -26.364 3.760 36.656 1.00 80.19 836 GLY A N 1
ATOM 6559 C CA . GLY A 1 836 ? -25.162 3.279 37.343 1.00 80.19 836 GLY A CA 1
ATOM 6560 C C . GLY A 1 836 ? -25.459 2.501 38.633 1.00 80.19 836 GLY A C 1
ATOM 6561 O O . GLY A 1 836 ? -26.610 2.201 38.955 1.00 80.19 836 GLY A O 1
ATOM 6562 N N . ALA A 1 837 ? -24.422 2.220 39.417 1.00 75.81 837 ALA A N 1
ATOM 6563 C CA . ALA A 1 837 ? -24.458 1.506 40.690 1.00 75.81 837 ALA A CA 1
ATOM 6564 C C . ALA A 1 837 ? -25.305 2.213 41.763 1.00 75.81 837 ALA A C 1
ATOM 6566 O O . ALA A 1 837 ? -25.775 1.559 42.699 1.00 75.81 837 ALA A O 1
ATOM 6567 N N . CYS A 1 838 ? -25.564 3.523 41.615 1.00 75.31 838 CYS A N 1
ATOM 6568 C CA . CYS A 1 838 ? -26.570 4.217 42.423 1.00 75.31 838 CYS A CA 1
ATOM 6569 C C . CYS A 1 838 ? -27.967 3.602 42.271 1.00 75.31 838 CYS A C 1
ATOM 6571 O O . CYS A 1 838 ? -28.697 3.501 43.263 1.00 75.31 838 CYS A O 1
ATOM 6573 N N . GLY A 1 839 ? -28.303 3.133 41.064 1.00 69.31 839 GLY A N 1
ATOM 6574 C CA . GLY A 1 839 ? -29.485 2.337 40.751 1.00 69.31 839 GLY A CA 1
ATOM 6575 C C . GLY A 1 839 ? -30.786 2.803 41.416 1.00 69.31 839 GLY A C 1
ATOM 6576 O O . GLY A 1 839 ? -31.019 3.984 41.661 1.00 69.31 839 GLY A O 1
ATOM 6577 N N . ARG A 1 840 ? -31.637 1.821 41.754 1.00 60.12 840 ARG A N 1
ATOM 6578 C CA . ARG A 1 840 ? -33.016 1.951 42.283 1.00 60.12 840 ARG A CA 1
ATOM 6579 C C . ARG A 1 840 ? -33.162 2.701 43.621 1.00 60.12 840 ARG A C 1
ATOM 6581 O O . ARG A 1 840 ? -34.267 2.741 44.157 1.00 60.12 840 ARG A O 1
ATOM 6588 N N . LYS A 1 841 ? -32.078 3.236 44.195 1.00 67.50 841 LYS A N 1
ATOM 6589 C CA . LYS A 1 841 ? -32.091 3.935 45.492 1.00 67.50 841 LYS A CA 1
ATOM 6590 C C . LYS A 1 841 ? -32.651 5.353 45.397 1.00 67.50 841 LYS A C 1
ATOM 6592 O O . LYS A 1 841 ? -33.100 5.884 46.406 1.00 67.50 841 LYS A O 1
ATOM 6597 N N . ARG A 1 842 ? -32.630 5.955 44.206 1.00 69.38 842 ARG A N 1
ATOM 6598 C CA . ARG A 1 842 ? -33.198 7.280 43.937 1.00 69.38 842 ARG A CA 1
ATOM 6599 C C . ARG A 1 842 ? -34.077 7.229 42.694 1.00 69.38 842 ARG A C 1
ATOM 6601 O O . ARG A 1 842 ? -33.713 6.611 41.693 1.00 69.38 842 ARG A O 1
ATOM 6608 N N . GLN A 1 843 ? -35.248 7.840 42.812 1.00 79.25 843 GLN A N 1
ATOM 6609 C CA . GLN A 1 843 ? -36.203 8.039 41.729 1.00 79.25 843 GLN A CA 1
ATOM 6610 C C . GLN A 1 843 ? -36.240 9.521 41.403 1.00 79.25 843 GLN A C 1
ATOM 6612 O O . GLN A 1 843 ? -36.115 10.347 42.304 1.00 79.25 843 GLN A O 1
ATOM 6617 N N . PHE A 1 844 ? -36.388 9.807 40.121 1.00 84.44 844 PHE A N 1
ATOM 6618 C CA . PHE A 1 844 ? -36.431 11.151 39.574 1.00 84.44 844 PHE A CA 1
ATOM 6619 C C . PHE A 1 844 ? -37.732 11.323 38.796 1.00 84.44 844 PHE A C 1
ATOM 6621 O O . PHE A 1 844 ? -38.287 10.339 38.282 1.00 84.44 844 PHE A O 1
ATOM 6628 N N . ASP A 1 845 ? -38.204 12.561 38.711 1.00 82.56 845 ASP A N 1
ATOM 6629 C CA . ASP A 1 845 ? -39.476 12.888 38.067 1.00 82.56 845 ASP A CA 1
ATOM 6630 C C . ASP A 1 845 ? -39.294 13.080 36.558 1.00 82.56 845 ASP A C 1
ATOM 6632 O O . ASP A 1 845 ? -40.215 12.835 35.772 1.00 82.56 845 ASP A O 1
ATOM 6636 N N . THR A 1 846 ? -38.080 13.438 36.132 1.00 85.94 846 THR A N 1
ATOM 6637 C CA . THR A 1 846 ? -37.723 13.607 34.721 1.00 85.94 846 THR A CA 1
ATOM 6638 C C . THR A 1 846 ? -36.412 12.910 34.366 1.00 85.94 846 THR A C 1
ATOM 6640 O O . THR A 1 846 ? -35.573 12.627 35.216 1.00 85.94 846 THR A O 1
ATOM 6643 N N . VAL A 1 847 ? -36.215 12.627 33.074 1.00 83.69 847 VAL A N 1
ATOM 6644 C CA . VAL A 1 847 ? -34.942 12.100 32.551 1.00 83.69 847 VAL A CA 1
ATOM 6645 C C . VAL A 1 847 ? -33.805 13.110 32.735 1.00 83.69 847 VAL A C 1
ATOM 6647 O O . VAL A 1 847 ? -32.674 12.708 33.004 1.00 83.69 847 VAL A O 1
ATOM 6650 N N . ASP A 1 848 ? -34.098 14.404 32.603 1.00 84.69 848 ASP A N 1
ATOM 6651 C CA . ASP A 1 848 ? -33.097 15.469 32.700 1.00 84.69 848 ASP A CA 1
ATOM 6652 C C . ASP A 1 848 ? -32.486 15.529 34.107 1.00 84.69 848 ASP A C 1
ATOM 6654 O O . ASP A 1 848 ? -31.264 15.588 34.242 1.00 84.69 848 ASP A O 1
ATOM 6658 N N . GLU A 1 849 ? -33.299 15.349 35.151 1.00 85.12 849 GLU A N 1
ATOM 6659 C CA . GLU A 1 849 ? -32.819 15.208 36.533 1.00 85.12 849 GLU A CA 1
ATOM 6660 C C . GLU A 1 849 ? -31.897 13.992 36.719 1.00 85.12 849 GLU A C 1
ATOM 6662 O O . GLU A 1 849 ? -30.915 14.052 37.465 1.00 85.12 849 GLU A O 1
ATOM 6667 N N . VAL A 1 850 ? -32.159 12.881 36.016 1.00 86.00 850 VAL A N 1
ATOM 6668 C CA . VAL A 1 850 ? -31.253 11.723 36.051 1.00 86.00 850 VAL A CA 1
ATOM 6669 C C . VAL A 1 850 ? -29.921 12.063 35.390 1.00 86.00 850 VAL A C 1
ATOM 6671 O O . VAL A 1 850 ? -28.872 11.658 35.895 1.00 86.00 850 VAL A O 1
ATOM 6674 N N . TYR A 1 851 ? -29.937 12.794 34.274 1.00 88.62 851 TYR A N 1
ATOM 6675 C CA . TYR A 1 851 ? -28.716 13.238 33.604 1.00 88.62 851 TYR A CA 1
ATOM 6676 C C . TYR A 1 851 ? -27.883 14.166 34.488 1.00 88.62 851 TYR A C 1
ATOM 6678 O O . TYR A 1 851 ? -26.667 13.979 34.555 1.00 88.62 851 TYR A O 1
ATOM 6686 N N . GLU A 1 852 ? -28.518 15.112 35.182 1.00 88.25 852 GLU A N 1
ATOM 6687 C CA . GLU A 1 852 ? -27.856 15.998 36.145 1.00 88.25 852 GLU A CA 1
ATOM 6688 C C . GLU A 1 852 ? -27.246 15.212 37.305 1.00 88.25 852 GLU A C 1
ATOM 6690 O O . GLU A 1 852 ? -26.079 15.413 37.644 1.00 88.25 852 GLU A O 1
ATOM 6695 N N . HIS A 1 853 ? -27.985 14.245 37.853 1.00 88.06 853 HIS A N 1
ATOM 6696 C CA . HIS A 1 853 ? -27.456 13.367 38.889 1.00 88.06 853 HIS A CA 1
ATOM 6697 C C . HIS A 1 853 ? -26.258 12.541 38.400 1.00 88.06 853 HIS A C 1
ATOM 6699 O O . HIS A 1 853 ? -25.274 12.427 39.119 1.00 88.06 853 HIS A O 1
ATOM 6705 N N . CYS A 1 854 ? -26.295 11.985 37.184 1.00 85.38 854 CYS A N 1
ATOM 6706 C CA . CYS A 1 854 ? -25.217 11.131 36.667 1.00 85.38 854 CYS A CA 1
ATOM 6707 C C . CYS A 1 854 ? -23.858 11.842 36.565 1.00 85.38 854 CYS A C 1
ATOM 6709 O O . CYS A 1 854 ? -22.828 11.175 36.544 1.00 85.38 854 CYS A O 1
ATOM 6711 N N . ILE A 1 855 ? -23.841 13.174 36.486 1.00 88.62 855 ILE A N 1
ATOM 6712 C CA . ILE A 1 855 ? -22.609 13.980 36.450 1.00 88.62 855 ILE A CA 1
ATOM 6713 C C . ILE A 1 855 ? -22.329 14.712 37.758 1.00 88.62 855 ILE A C 1
ATOM 6715 O O . ILE A 1 855 ? -21.291 15.367 37.854 1.00 88.62 855 ILE A O 1
ATOM 6719 N N . SER A 1 856 ? -23.218 14.617 38.746 1.00 86.38 856 SER A N 1
ATOM 6720 C CA . SER A 1 856 ? -22.987 15.208 40.056 1.00 86.38 856 SER A CA 1
ATOM 6721 C C . SER A 1 856 ? -22.079 14.323 40.905 1.00 86.38 856 SER A C 1
ATOM 6723 O O . SER A 1 856 ? -22.002 13.106 40.715 1.00 86.38 856 SER A O 1
ATOM 6725 N N . ASP A 1 857 ? -21.429 14.942 41.886 1.00 84.44 857 ASP A N 1
ATOM 6726 C CA . ASP A 1 857 ? -20.533 14.270 42.837 1.00 84.44 857 ASP A CA 1
ATOM 6727 C C . ASP A 1 857 ? -21.271 13.241 43.717 1.00 84.44 857 ASP A C 1
ATOM 6729 O O . ASP A 1 857 ? -20.665 12.444 44.429 1.00 84.44 857 ASP A O 1
ATOM 6733 N N . GLU A 1 858 ? -22.606 13.231 43.661 1.00 80.31 858 GLU A N 1
ATOM 6734 C CA . GLU A 1 858 ? -23.456 12.288 44.383 1.00 80.31 858 GLU A CA 1
ATOM 6735 C C . GLU A 1 858 ? -23.622 10.941 43.655 1.00 80.31 858 GLU A C 1
ATOM 6737 O O . GLU A 1 858 ? -24.214 10.007 44.209 1.00 80.31 858 GLU A O 1
ATOM 6742 N N . CYS A 1 859 ? -23.147 10.819 42.410 1.00 81.88 859 CYS A N 1
ATOM 6743 C CA . CYS A 1 859 ? -23.214 9.585 41.633 1.00 81.88 859 CYS A CA 1
ATOM 6744 C C . CYS A 1 859 ? -21.949 8.735 41.810 1.00 81.88 859 CYS A C 1
ATOM 6746 O O . CYS A 1 859 ? -20.842 9.162 41.505 1.00 81.88 859 CYS A O 1
ATOM 6748 N N . VAL A 1 860 ? -22.124 7.474 42.217 1.00 82.38 860 VAL A N 1
ATOM 6749 C CA . VAL A 1 860 ? -21.011 6.521 42.415 1.00 82.38 860 VAL A CA 1
ATOM 6750 C C . VAL A 1 860 ? -20.203 6.294 41.129 1.00 82.38 860 VAL A C 1
ATOM 6752 O O . VAL A 1 860 ? -18.991 6.115 41.188 1.00 82.38 860 VAL A O 1
ATOM 6755 N N . ASP A 1 861 ? -20.861 6.359 39.969 1.00 81.25 861 ASP A N 1
ATOM 6756 C CA . ASP A 1 861 ? -20.244 6.126 38.657 1.00 81.25 861 ASP A CA 1
ATOM 6757 C C . ASP A 1 861 ? -19.999 7.429 37.874 1.00 81.25 861 ASP A C 1
ATOM 6759 O O . ASP A 1 861 ? -19.839 7.397 36.649 1.00 81.25 861 ASP A O 1
ATOM 6763 N N . GLN A 1 862 ? -19.958 8.580 38.559 1.00 82.75 862 GLN A N 1
ATOM 6764 C CA . GLN A 1 862 ? -19.785 9.902 37.945 1.00 82.75 862 GLN A CA 1
ATOM 6765 C C . GLN A 1 862 ? -18.626 9.927 36.938 1.00 82.75 862 GLN A C 1
ATOM 6767 O O . GLN A 1 862 ? -18.781 10.430 35.827 1.00 82.75 862 GLN A O 1
ATOM 6772 N N . GLY A 1 863 ? -17.480 9.327 37.281 1.00 72.62 863 GLY A N 1
ATOM 6773 C CA . GLY A 1 863 ? -16.308 9.292 36.402 1.00 72.62 863 GLY A CA 1
ATOM 6774 C C . GLY A 1 863 ? -16.593 8.679 35.025 1.00 72.62 863 GLY A C 1
ATOM 6775 O O . GLY A 1 863 ? -16.153 9.216 34.010 1.00 72.62 863 GLY A O 1
ATOM 6776 N N . ALA A 1 864 ? -17.384 7.603 34.959 1.00 74.06 864 ALA A N 1
ATOM 6777 C CA . ALA A 1 864 ? -17.761 6.979 33.690 1.00 74.06 864 ALA A CA 1
ATOM 6778 C C . ALA A 1 864 ? -18.742 7.859 32.895 1.00 74.06 864 ALA A C 1
ATOM 6780 O O . ALA A 1 864 ? -18.594 8.025 31.682 1.00 74.06 864 ALA A O 1
ATOM 6781 N N . PHE A 1 865 ? -19.715 8.467 33.576 1.00 82.94 865 PHE A N 1
ATOM 6782 C CA . PHE A 1 865 ? -20.726 9.331 32.965 1.00 82.94 865 PHE A CA 1
ATOM 6783 C C . PHE A 1 865 ? -20.157 10.649 32.437 1.00 82.94 865 PHE A C 1
ATOM 6785 O O . PHE A 1 865 ? -20.524 11.075 31.341 1.00 82.94 865 PHE A O 1
ATOM 6792 N N . VAL A 1 866 ? -19.208 11.255 33.151 1.00 78.44 866 VAL A N 1
ATOM 6793 C CA . VAL A 1 866 ? -18.488 12.452 32.699 1.00 78.44 866 VAL A CA 1
ATOM 6794 C C . VAL A 1 866 ? -17.700 12.160 31.421 1.00 78.44 866 VAL A C 1
ATOM 6796 O O . VAL A 1 866 ? -17.760 12.951 30.480 1.00 78.44 866 VAL A O 1
ATOM 6799 N N . VAL A 1 867 ? -17.034 11.002 31.330 1.00 71.56 867 VAL A N 1
ATOM 6800 C CA . VAL A 1 867 ? -16.334 10.580 30.102 1.00 71.56 867 VAL A CA 1
ATOM 6801 C C . VAL A 1 867 ? -17.318 10.385 28.941 1.00 71.56 867 VAL A C 1
ATOM 6803 O O . VAL A 1 867 ? -17.061 10.858 27.832 1.00 71.56 867 VAL A O 1
ATOM 6806 N N . MET A 1 868 ? -18.471 9.753 29.186 1.00 79.19 868 MET A N 1
ATOM 6807 C CA . MET A 1 868 ? -19.513 9.575 28.163 1.00 79.19 868 MET A CA 1
ATOM 6808 C C . MET A 1 868 ? -20.091 10.912 27.679 1.00 79.19 868 MET A C 1
ATOM 6810 O O . MET A 1 868 ? -20.274 11.095 26.472 1.00 79.19 868 MET A O 1
ATOM 6814 N N . LYS A 1 869 ? -20.366 11.847 28.598 1.00 84.19 869 LYS A N 1
ATOM 6815 C CA . LYS A 1 869 ? -20.866 13.189 28.272 1.00 84.19 869 LYS A CA 1
ATOM 6816 C C . LYS A 1 869 ? -19.833 13.982 27.475 1.00 84.19 869 LYS A C 1
ATOM 6818 O O . LYS A 1 869 ? -20.175 14.535 26.435 1.00 84.19 869 LYS A O 1
ATOM 6823 N N . ALA A 1 870 ? -18.567 13.961 27.891 1.00 72.75 870 ALA A N 1
ATOM 6824 C CA . ALA A 1 870 ? -17.487 14.634 27.177 1.00 72.75 870 ALA A CA 1
ATOM 6825 C C . ALA A 1 870 ? -17.340 14.123 25.731 1.00 72.75 870 ALA A C 1
ATOM 6827 O O . ALA A 1 870 ? -17.217 14.929 24.806 1.00 72.75 870 ALA A O 1
ATOM 6828 N N . GLU A 1 871 ? -17.417 12.805 25.498 1.00 70.00 871 GLU A N 1
ATOM 6829 C CA . GLU A 1 871 ? -17.392 12.267 24.128 1.00 70.00 871 GLU A CA 1
ATOM 6830 C C . GLU A 1 871 ? -18.659 12.641 23.344 1.00 70.00 871 GLU A C 1
ATOM 6832 O O . GLU A 1 871 ? -18.575 12.969 22.159 1.00 70.00 871 GLU A O 1
ATOM 6837 N N . ASN A 1 872 ? -19.833 12.654 23.983 1.00 78.88 872 ASN A N 1
ATOM 6838 C CA . ASN A 1 872 ? -21.062 13.122 23.345 1.00 78.88 872 ASN A CA 1
ATOM 6839 C C . ASN A 1 872 ? -20.952 14.580 22.887 1.00 78.88 872 ASN A C 1
ATOM 6841 O O . ASN A 1 872 ? -21.249 14.883 21.728 1.00 78.88 872 ASN A O 1
ATOM 6845 N N . ASP A 1 873 ? -20.478 15.458 23.764 1.00 78.38 873 ASP A N 1
ATOM 6846 C CA . ASP A 1 873 ? -20.308 16.882 23.488 1.00 78.38 873 ASP A CA 1
ATOM 6847 C C . ASP A 1 873 ? -19.268 17.094 22.381 1.00 78.38 873 ASP A C 1
ATOM 6849 O O . ASP A 1 873 ? -19.510 17.849 21.436 1.00 78.38 873 ASP A O 1
ATOM 6853 N N . ARG A 1 874 ? -18.171 16.323 22.389 1.00 73.38 874 ARG A N 1
ATOM 6854 C CA . ARG A 1 874 ? -17.174 16.314 21.305 1.00 73.38 874 ARG A CA 1
ATOM 6855 C C . ARG A 1 874 ? -17.782 15.909 19.962 1.00 73.38 874 ARG A C 1
ATOM 6857 O O . ARG A 1 874 ? -17.497 16.521 18.928 1.00 73.38 874 ARG A O 1
ATOM 6864 N N . VAL A 1 875 ? -18.633 14.883 19.950 1.00 65.81 875 VAL A N 1
ATOM 6865 C CA . VAL A 1 875 ? -19.345 14.455 18.740 1.00 65.81 875 VAL A CA 1
ATOM 6866 C C . VAL A 1 875 ? -20.328 15.533 18.273 1.00 65.81 875 VAL A C 1
ATOM 6868 O O . VAL A 1 875 ? -20.410 15.783 17.068 1.00 65.81 875 VAL A O 1
ATOM 6871 N N . HIS A 1 876 ? -21.039 16.201 19.183 1.00 68.69 876 HIS A N 1
ATOM 6872 C CA . HIS A 1 876 ? -21.914 17.332 18.861 1.00 68.69 876 HIS A CA 1
ATOM 6873 C C . HIS A 1 876 ? -21.142 18.525 18.279 1.00 68.69 876 HIS A C 1
ATOM 6875 O O . HIS A 1 876 ? -21.562 19.073 17.257 1.00 68.69 876 HIS A O 1
ATOM 6881 N N . GLN A 1 877 ? -19.982 18.857 18.839 1.00 69.62 877 GLN A N 1
ATOM 6882 C CA . GLN A 1 877 ? -19.104 19.912 18.337 1.00 69.62 877 GLN A CA 1
ATOM 6883 C C . GLN A 1 877 ? -18.617 19.614 16.908 1.00 69.62 877 GLN A C 1
ATOM 6885 O O . GLN A 1 877 ? -18.774 20.438 16.009 1.00 69.62 877 GLN A O 1
ATOM 6890 N N . MET A 1 878 ? -18.161 18.383 16.640 1.00 63.25 878 MET A N 1
ATOM 6891 C CA . MET A 1 878 ? -17.806 17.955 15.276 1.00 63.25 878 MET A CA 1
ATOM 6892 C C . MET A 1 878 ? -18.983 18.041 14.291 1.00 63.25 878 MET A C 1
ATOM 6894 O O . MET A 1 878 ? -18.774 18.250 13.091 1.00 63.25 878 MET A O 1
ATOM 6898 N N . ARG A 1 879 ? -20.227 17.831 14.752 1.00 62.56 879 ARG A N 1
ATOM 6899 C CA . ARG A 1 879 ? -21.423 18.002 13.905 1.00 62.56 879 ARG A CA 1
ATOM 6900 C C . ARG A 1 879 ? -21.628 19.469 13.557 1.00 62.56 879 ARG A C 1
ATOM 6902 O O . ARG A 1 879 ? -21.873 19.749 12.386 1.00 62.56 879 ARG A O 1
ATOM 6909 N N . TYR A 1 880 ? -21.520 20.355 14.546 1.00 59.84 880 TYR A N 1
ATOM 6910 C CA . TYR A 1 880 ? -21.641 21.798 14.355 1.00 59.84 880 TYR A CA 1
ATOM 6911 C C . TYR A 1 880 ? -20.602 22.296 13.344 1.00 59.84 880 TYR A C 1
ATOM 6913 O O . TYR A 1 880 ? -20.966 22.895 12.337 1.00 59.84 880 TYR A O 1
ATOM 6921 N N . GLU A 1 881 ? -19.337 21.915 13.510 1.00 58.88 881 GLU A N 1
ATOM 6922 C CA . GLU A 1 881 ? -18.246 22.292 12.602 1.00 58.88 881 GLU A CA 1
ATOM 6923 C C . GLU A 1 881 ? -18.450 21.768 11.172 1.00 58.88 881 GLU A C 1
ATOM 6925 O O . GLU A 1 881 ? -18.315 22.525 10.212 1.00 58.88 881 GLU A O 1
ATOM 6930 N N . LYS A 1 882 ? -18.851 20.499 10.999 1.00 54.59 882 LYS A N 1
ATOM 6931 C CA . LYS A 1 882 ? -19.164 19.943 9.666 1.00 54.59 882 LYS A CA 1
ATOM 6932 C C . LYS A 1 882 ? -20.380 20.600 9.020 1.00 54.59 882 LYS A C 1
ATOM 6934 O O . LYS A 1 882 ? -20.437 20.692 7.794 1.00 54.59 882 LYS A O 1
ATOM 6939 N N . GLN A 1 883 ? -21.368 21.005 9.814 1.00 46.88 883 GLN A N 1
ATOM 6940 C CA . GLN A 1 883 ? -22.548 21.702 9.316 1.00 46.88 883 GLN A CA 1
ATOM 6941 C C . GLN A 1 883 ? -22.194 23.125 8.873 1.00 46.88 883 GLN A C 1
ATOM 6943 O O . GLN A 1 883 ? -22.536 23.496 7.753 1.00 46.88 883 GLN A O 1
ATOM 6948 N N . VAL A 1 884 ? -21.426 23.857 9.681 1.00 48.41 884 VAL A N 1
ATOM 6949 C CA . VAL A 1 884 ? -20.873 25.174 9.332 1.00 48.41 884 VAL A CA 1
ATOM 6950 C C . VAL A 1 884 ? -20.020 25.077 8.066 1.00 48.41 884 VAL A C 1
ATOM 6952 O O . VAL A 1 884 ? -20.194 25.866 7.142 1.00 48.41 884 VAL A O 1
ATOM 6955 N N . GLN A 1 885 ? -19.170 24.055 7.957 1.00 45.03 885 GLN A N 1
ATOM 6956 C CA . GLN A 1 885 ? -18.359 23.810 6.767 1.00 45.03 885 GLN A CA 1
ATOM 6957 C C . GLN A 1 885 ? -19.218 23.503 5.525 1.00 45.03 885 GLN A C 1
ATOM 6959 O O . GLN A 1 885 ? -18.967 24.047 4.455 1.00 45.03 885 GLN A O 1
ATOM 6964 N N . TYR A 1 886 ? -20.265 22.679 5.644 1.00 41.66 886 TYR A N 1
ATOM 6965 C CA . TYR A 1 886 ? -21.206 22.407 4.547 1.00 41.66 886 TYR A CA 1
ATOM 6966 C C . TYR A 1 886 ? -21.988 23.661 4.112 1.00 41.66 886 TYR A C 1
ATOM 6968 O O . TYR A 1 886 ? -22.278 23.847 2.925 1.00 41.66 886 TYR A O 1
ATOM 6976 N N . GLU A 1 887 ? -22.335 24.525 5.066 1.00 42.50 887 GLU A N 1
ATOM 6977 C CA . GLU A 1 887 ? -22.994 25.808 4.820 1.00 42.50 887 GLU A CA 1
ATOM 6978 C C . GLU A 1 887 ? -22.046 26.810 4.133 1.00 42.50 887 GLU A C 1
ATOM 6980 O O . GLU A 1 887 ? -22.480 27.518 3.220 1.00 42.50 887 GLU A O 1
ATOM 6985 N N . GLN A 1 888 ? -20.755 26.796 4.484 1.00 44.00 888 GLN A N 1
ATOM 6986 C CA . GLN A 1 888 ? -19.688 27.591 3.858 1.00 44.00 888 GLN A CA 1
ATOM 6987 C C . GLN A 1 888 ? -19.298 27.084 2.453 1.00 44.00 888 GLN A C 1
ATOM 6989 O O . GLN A 1 888 ? -19.082 27.890 1.553 1.00 44.00 888 GLN A O 1
ATOM 6994 N N . GLU A 1 889 ? -19.287 25.767 2.212 1.00 38.34 889 GLU A N 1
ATOM 6995 C CA . GLU A 1 889 ? -18.914 25.128 0.930 1.00 38.34 889 GLU A CA 1
ATOM 6996 C C . GLU A 1 889 ? -20.040 25.140 -0.135 1.00 38.34 889 GLU A C 1
ATOM 6998 O O . GLU A 1 889 ? -20.021 24.376 -1.105 1.00 38.34 889 GLU A O 1
ATOM 7003 N N . GLY A 1 890 ? -21.052 26.002 0.010 1.00 38.16 890 GLY A N 1
ATOM 7004 C CA . GLY A 1 890 ? -22.080 26.194 -1.019 1.00 38.16 890 GLY A CA 1
ATOM 7005 C C . GLY A 1 890 ? -23.205 25.149 -1.029 1.00 38.16 890 GLY A C 1
ATOM 7006 O O . GLY A 1 890 ? -23.980 25.091 -1.991 1.00 38.16 890 GLY A O 1
ATOM 7007 N N . GLY A 1 891 ? -23.402 24.389 0.059 1.00 39.66 891 GLY A N 1
ATOM 7008 C CA . GLY A 1 891 ? -24.558 23.493 0.261 1.00 39.66 891 GLY A CA 1
ATOM 7009 C C . GLY A 1 891 ? -25.938 24.184 0.212 1.00 39.66 891 GLY A C 1
ATOM 7010 O O . GLY A 1 891 ? -26.988 23.534 0.276 1.00 39.66 891 GLY A O 1
ATOM 7011 N N . CYS A 1 892 ? -25.948 25.509 0.052 1.00 40.56 892 CYS A N 1
ATOM 7012 C CA . CYS A 1 892 ? -27.113 26.378 0.033 1.00 40.56 892 CYS A CA 1
ATOM 7013 C C . CYS A 1 892 ? -27.921 26.350 -1.277 1.00 40.56 892 CYS A C 1
ATOM 7015 O O . CYS A 1 892 ? -29.060 26.788 -1.254 1.00 40.56 892 CYS A O 1
ATOM 7017 N N . ALA A 1 893 ? -27.439 25.821 -2.408 1.00 41.28 893 ALA A N 1
ATOM 7018 C CA . ALA A 1 893 ? -28.204 25.922 -3.669 1.00 41.28 893 ALA A CA 1
ATOM 7019 C C . ALA A 1 893 ? -29.537 25.139 -3.652 1.00 41.28 893 ALA A C 1
ATOM 7021 O O . ALA A 1 893 ? -30.555 25.598 -4.170 1.00 41.28 893 ALA A O 1
ATOM 7022 N N . ARG A 1 894 ? -29.562 23.959 -3.016 1.00 41.38 894 ARG A N 1
ATOM 7023 C CA . ARG A 1 894 ? -30.757 23.094 -2.960 1.00 41.38 894 ARG A CA 1
ATOM 7024 C C . ARG A 1 894 ? -31.703 23.465 -1.812 1.00 41.38 894 ARG A C 1
ATOM 7026 O O . ARG A 1 894 ? -32.915 23.331 -1.955 1.00 41.38 894 ARG A O 1
ATOM 7033 N N . ASN A 1 895 ? -31.148 23.972 -0.708 1.00 43.69 895 ASN A N 1
ATOM 7034 C CA . ASN A 1 895 ? -31.917 24.455 0.440 1.00 43.69 895 ASN A CA 1
ATOM 7035 C C . ASN A 1 895 ? -32.397 25.903 0.268 1.00 43.69 895 ASN A C 1
ATOM 7037 O O . ASN A 1 895 ? -33.464 26.200 0.789 1.00 43.69 895 ASN A O 1
ATOM 7041 N N . ARG A 1 896 ? -31.712 26.767 -0.505 1.00 44.97 896 ARG A N 1
ATOM 7042 C CA . ARG A 1 896 ? -32.254 28.070 -0.938 1.00 44.97 896 ARG A CA 1
ATOM 7043 C C . ARG A 1 896 ? -33.531 27.865 -1.719 1.00 44.97 896 ARG A C 1
ATOM 7045 O O . ARG A 1 896 ? -34.552 28.314 -1.247 1.00 44.97 896 ARG A O 1
ATOM 7052 N N . GLY A 1 897 ? -33.538 2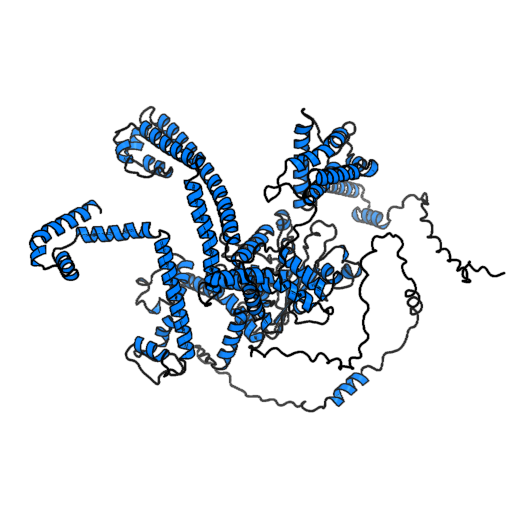7.049 -2.774 1.00 49.69 897 GLY A N 1
ATOM 7053 C CA . GLY A 1 897 ? -34.767 26.819 -3.543 1.00 49.69 897 GLY A CA 1
ATOM 7054 C C . GLY A 1 897 ? -35.937 26.253 -2.719 1.00 49.69 897 GLY A C 1
ATOM 7055 O O . GLY A 1 897 ? -37.090 26.551 -3.010 1.00 49.69 897 GLY A O 1
ATOM 7056 N N . ALA A 1 898 ? -35.672 25.463 -1.670 1.00 49.03 898 ALA A N 1
ATOM 7057 C CA . ALA A 1 898 ? -36.711 24.958 -0.767 1.00 49.03 898 ALA A CA 1
ATOM 7058 C C . ALA A 1 898 ? -37.136 25.981 0.306 1.00 49.03 898 ALA A C 1
ATOM 7060 O O . ALA A 1 898 ? -38.315 26.044 0.652 1.00 49.03 898 ALA A O 1
ATOM 7061 N N . ARG A 1 899 ? -36.197 26.777 0.830 1.00 50.94 899 ARG A N 1
ATOM 7062 C CA . ARG A 1 899 ? -36.441 27.837 1.820 1.00 50.94 899 ARG A CA 1
ATOM 7063 C C . ARG A 1 899 ? -37.103 29.051 1.173 1.00 50.94 899 ARG A C 1
ATOM 7065 O O . ARG A 1 899 ? -38.087 29.525 1.712 1.00 50.94 899 ARG A O 1
ATOM 7072 N N . GLU A 1 900 ? -36.641 29.462 -0.002 1.00 52.84 900 GLU A N 1
ATOM 7073 C CA . GLU A 1 900 ? -37.223 30.488 -0.871 1.00 52.84 900 GLU A CA 1
ATOM 7074 C C . GLU A 1 900 ? -38.641 30.089 -1.277 1.00 52.84 900 GLU A C 1
ATOM 7076 O O . GLU A 1 900 ? -39.550 30.873 -1.066 1.00 52.84 900 GLU A O 1
ATOM 7081 N N . ARG A 1 901 ? -38.900 28.843 -1.711 1.00 57.09 901 ARG A N 1
ATOM 7082 C CA . ARG A 1 901 ? -40.285 28.388 -1.970 1.00 57.09 901 ARG A CA 1
ATOM 7083 C C . ARG A 1 901 ? -41.173 28.409 -0.733 1.00 57.09 901 ARG A C 1
ATOM 7085 O O . ARG A 1 901 ? -42.340 28.760 -0.849 1.00 57.09 901 ARG A O 1
ATOM 7092 N N . ARG A 1 902 ? -40.658 28.035 0.446 1.00 62.41 902 ARG A N 1
ATOM 7093 C CA . ARG A 1 902 ? -41.424 28.144 1.702 1.00 62.41 902 ARG A CA 1
ATOM 7094 C C . ARG A 1 902 ? -41.667 29.601 2.088 1.00 62.41 902 ARG A C 1
ATOM 7096 O O . ARG A 1 902 ? -42.761 29.915 2.530 1.00 62.41 902 ARG A O 1
ATOM 7103 N N . GLN A 1 903 ? -40.685 30.476 1.891 1.00 63.22 903 GLN A N 1
ATOM 7104 C CA . GLN A 1 903 ? -40.803 31.912 2.135 1.00 63.22 903 GLN A CA 1
ATOM 7105 C C . GLN A 1 903 ? -41.771 32.567 1.149 1.00 63.22 903 GLN A C 1
ATOM 7107 O O . GLN A 1 903 ? -42.605 33.351 1.575 1.00 63.22 903 GLN A O 1
ATOM 7112 N N . PHE A 1 904 ? -41.751 32.203 -0.133 1.00 69.12 904 PHE A N 1
ATOM 7113 C CA . PHE A 1 904 ? -42.723 32.678 -1.116 1.00 69.12 904 PHE A CA 1
ATOM 7114 C C . PHE A 1 904 ? -44.125 32.124 -0.837 1.00 69.12 904 PHE A C 1
ATOM 7116 O O . PHE A 1 904 ? -45.088 32.877 -0.930 1.00 69.12 904 PHE A O 1
ATOM 7123 N N . HIS A 1 905 ? -44.255 30.868 -0.388 1.00 72.44 905 HIS A N 1
ATOM 7124 C CA . HIS A 1 905 ? -45.523 30.327 0.123 1.00 72.44 905 HIS A CA 1
ATOM 7125 C C . HIS A 1 905 ? -46.033 31.047 1.367 1.00 72.44 905 HIS A C 1
ATOM 7127 O O . HIS A 1 905 ? -47.237 31.264 1.477 1.00 72.44 905 HIS A O 1
ATOM 7133 N N . TYR A 1 906 ? -45.146 31.419 2.284 1.00 75.44 906 TYR A N 1
ATOM 7134 C CA . TYR A 1 906 ? -45.502 32.214 3.451 1.00 75.44 906 TYR A CA 1
ATOM 7135 C C . TYR A 1 906 ? -45.955 33.618 3.033 1.00 75.44 906 TYR A C 1
ATOM 7137 O O . TYR A 1 906 ? -47.066 34.021 3.352 1.00 75.44 906 TYR A O 1
ATOM 7145 N N . LEU A 1 907 ? -45.169 34.315 2.206 1.00 72.00 907 LEU A N 1
ATOM 7146 C CA . LEU A 1 907 ? -45.500 35.644 1.683 1.00 72.00 907 LEU A CA 1
ATOM 7147 C C . LEU A 1 907 ? -46.804 35.646 0.868 1.00 72.00 907 LEU A C 1
ATOM 7149 O O . LEU A 1 907 ? -47.596 36.573 0.992 1.00 72.00 907 LEU A O 1
ATOM 7153 N N . ALA A 1 908 ? -47.082 34.593 0.094 1.00 77.81 908 ALA A N 1
ATOM 7154 C CA . ALA A 1 908 ? -48.330 34.445 -0.659 1.00 77.81 908 ALA A CA 1
ATOM 7155 C C . ALA A 1 908 ? -49.578 34.328 0.235 1.00 77.81 908 ALA A C 1
ATOM 7157 O O . ALA A 1 908 ? -50.681 34.615 -0.238 1.00 77.81 908 ALA A O 1
ATOM 7158 N N . ASN A 1 909 ? -49.402 33.928 1.499 1.00 82.12 909 ASN A N 1
ATOM 7159 C CA . ASN A 1 909 ? -50.475 33.678 2.462 1.00 82.12 909 ASN A CA 1
ATOM 7160 C C . ASN A 1 909 ? -50.402 34.567 3.714 1.00 82.12 909 ASN A C 1
ATOM 7162 O O . ASN A 1 909 ? -51.210 34.387 4.620 1.00 82.12 909 ASN A O 1
ATOM 7166 N N . VAL A 1 910 ? -49.480 35.533 3.756 1.00 82.94 910 VAL A N 1
ATOM 7167 C CA . VAL A 1 910 ? -49.282 36.417 4.910 1.00 82.94 910 VAL A CA 1
ATOM 7168 C C . VAL A 1 910 ? -50.554 37.209 5.222 1.00 82.94 910 VAL A C 1
ATOM 7170 O O . VAL A 1 910 ? -51.311 37.588 4.316 1.00 82.94 910 VAL A O 1
ATOM 7173 N N . THR A 1 911 ? -50.810 37.436 6.500 1.00 87.94 911 THR A N 1
ATOM 7174 C CA . THR A 1 911 ? -51.969 38.136 7.057 1.00 87.94 911 THR A CA 1
ATOM 7175 C C . THR A 1 911 ? -51.548 39.460 7.694 1.00 87.94 911 THR A C 1
ATOM 7177 O O . THR A 1 911 ? -50.365 39.729 7.884 1.00 87.94 911 THR A O 1
ATOM 7180 N N . GLU A 1 912 ? -52.515 40.320 8.013 1.00 84.81 912 GLU A N 1
ATOM 7181 C CA . GLU A 1 912 ? -52.232 41.567 8.737 1.00 84.81 912 GLU A CA 1
ATOM 7182 C C . GLU A 1 912 ? -51.678 41.302 10.138 1.00 84.81 912 GLU A C 1
ATOM 7184 O O . GLU A 1 912 ? -50.801 42.030 10.594 1.00 84.81 912 GLU A O 1
ATOM 7189 N N . GLN A 1 913 ? -52.148 40.230 10.787 1.00 85.56 913 GLN A N 1
ATOM 7190 C CA . GLN A 1 913 ? -51.688 39.791 12.104 1.00 85.56 913 GLN A CA 1
ATOM 7191 C C . GLN A 1 913 ? -50.174 39.540 12.106 1.00 85.56 913 GLN A C 1
ATOM 7193 O O . GLN A 1 913 ? -49.480 40.023 12.995 1.00 85.56 913 GLN A O 1
ATOM 7198 N N . ASP A 1 914 ? -49.653 38.896 11.057 1.00 82.06 914 ASP A N 1
ATOM 7199 C CA . ASP A 1 914 ? -48.222 38.600 10.931 1.00 82.06 914 ASP A CA 1
ATOM 7200 C C . ASP A 1 914 ? -47.372 39.884 10.888 1.00 82.06 914 ASP A C 1
ATOM 7202 O O . ASP A 1 914 ? -46.279 39.936 11.446 1.00 82.06 914 ASP A O 1
ATOM 7206 N N . PHE A 1 915 ? -47.866 40.953 10.252 1.00 81.00 915 PHE A N 1
ATOM 7207 C CA . PHE A 1 915 ? -47.157 42.238 10.218 1.00 81.00 915 PHE A CA 1
ATOM 7208 C C . PHE A 1 915 ? -47.282 43.025 11.522 1.00 81.00 915 PHE A C 1
ATOM 7210 O O . PHE A 1 915 ? -46.360 43.768 11.860 1.00 81.00 915 PHE A O 1
ATOM 7217 N N . TRP A 1 916 ? -48.374 42.848 12.270 1.00 82.06 916 TRP A N 1
ATOM 7218 C CA . TRP A 1 916 ? -48.489 43.395 13.620 1.00 82.06 916 TRP A CA 1
ATOM 7219 C C . TRP A 1 916 ? -47.511 42.732 14.587 1.00 82.06 916 TRP A C 1
ATOM 7221 O O . TRP A 1 916 ? -46.814 43.439 15.308 1.00 82.06 916 TRP A O 1
ATOM 7231 N N . GLU A 1 917 ? -47.392 41.406 14.541 1.00 80.12 917 GLU A N 1
ATOM 7232 C CA . GLU A 1 917 ? -46.421 40.657 15.348 1.00 80.12 917 GLU A CA 1
ATOM 7233 C C . GLU A 1 917 ? -44.978 41.054 15.011 1.00 80.12 917 GLU A C 1
ATOM 7235 O O . GLU A 1 917 ? -44.146 41.214 15.905 1.00 80.12 917 GLU A O 1
ATOM 7240 N N . ILE A 1 918 ? -44.688 41.305 13.729 1.00 76.06 918 ILE A N 1
ATOM 7241 C CA . ILE A 1 918 ? -43.387 41.834 13.305 1.00 76.06 918 ILE A CA 1
ATOM 7242 C C . ILE A 1 918 ? -43.168 43.243 13.867 1.00 76.06 918 ILE A C 1
ATOM 7244 O O . ILE A 1 918 ? -42.122 43.494 14.459 1.00 76.06 918 ILE A O 1
ATOM 7248 N N . ALA A 1 919 ? -44.128 44.158 13.721 1.00 78.44 919 ALA A N 1
ATOM 7249 C CA . ALA A 1 919 ? -43.996 45.515 14.251 1.00 78.44 919 ALA A CA 1
ATOM 7250 C C . ALA A 1 919 ? -43.743 45.516 15.767 1.00 78.44 919 ALA A C 1
ATOM 7252 O O . ALA A 1 919 ? -42.854 46.231 16.225 1.00 78.44 919 ALA A O 1
ATOM 7253 N N . ASP A 1 920 ? -44.450 44.666 16.516 1.00 80.75 920 ASP A N 1
ATOM 7254 C CA . ASP A 1 920 ? -44.261 44.516 17.960 1.00 80.75 920 ASP A CA 1
ATOM 7255 C C . ASP A 1 920 ? -42.878 43.935 18.298 1.00 80.75 920 ASP A C 1
ATOM 7257 O O . ASP A 1 920 ? -42.219 44.421 19.214 1.00 80.75 920 ASP A O 1
ATOM 7261 N N . SER A 1 921 ? -42.398 42.942 17.536 1.00 75.62 921 SER A N 1
ATOM 7262 C CA . SER A 1 921 ? -41.068 42.340 17.742 1.00 75.62 921 SER A CA 1
ATOM 7263 C C . SER A 1 921 ? -39.904 43.307 17.495 1.00 75.62 921 SER A C 1
ATOM 7265 O O . SER A 1 921 ? -38.825 43.126 18.054 1.00 75.62 921 SER A O 1
ATOM 7267 N N . TYR A 1 922 ? -40.129 44.336 16.674 1.00 69.12 922 TYR A N 1
ATOM 7268 C CA . TYR A 1 922 ? -39.180 45.420 16.415 1.00 69.12 922 TYR A CA 1
ATOM 7269 C C . TYR A 1 922 ? -39.518 46.700 17.197 1.00 69.12 922 TYR A C 1
ATOM 7271 O O . TYR A 1 922 ? -38.955 47.754 16.905 1.00 69.12 922 TYR A O 1
ATOM 7279 N N . GLU A 1 923 ? -40.435 46.611 18.166 1.00 79.62 923 GLU A N 1
ATOM 7280 C CA . GLU A 1 923 ? -40.860 47.704 19.051 1.00 79.62 923 GLU A CA 1
ATOM 7281 C C . GLU A 1 923 ? -41.353 48.964 18.306 1.00 79.62 923 GLU A C 1
ATOM 7283 O O . GLU A 1 923 ? -41.280 50.086 18.813 1.00 79.62 923 GLU A O 1
ATOM 7288 N N . ILE A 1 924 ? -41.890 48.804 17.091 1.00 78.88 924 ILE A N 1
ATOM 7289 C CA . ILE A 1 924 ? -42.409 49.917 16.290 1.00 78.88 924 ILE A CA 1
ATOM 7290 C C . ILE A 1 924 ? -43.836 50.249 16.759 1.00 78.88 924 ILE A C 1
ATOM 7292 O O . ILE A 1 924 ? -44.711 49.379 16.717 1.00 78.88 924 ILE A O 1
ATOM 7296 N N . PRO A 1 925 ? -44.142 51.505 17.145 1.00 83.94 925 PRO A N 1
ATOM 7297 C CA . PRO A 1 925 ? -45.470 51.866 17.628 1.00 83.94 925 PRO A CA 1
ATOM 7298 C C . PRO A 1 925 ? -46.561 51.563 16.598 1.00 83.94 925 PRO A C 1
ATOM 7300 O O . PRO A 1 925 ? -46.543 52.082 15.478 1.00 83.94 925 PRO A O 1
ATOM 7303 N N . ARG A 1 926 ? -47.577 50.786 16.998 1.00 80.25 926 ARG A N 1
ATOM 7304 C CA . ARG A 1 926 ? -48.637 50.323 16.085 1.00 80.25 926 ARG A CA 1
ATOM 7305 C C . ARG A 1 926 ? -49.347 51.452 15.323 1.00 80.25 926 ARG A C 1
ATOM 7307 O O . ARG A 1 926 ? -49.741 51.270 14.174 1.00 80.25 926 ARG A O 1
ATOM 7314 N N . ALA A 1 927 ? -49.466 52.638 15.923 1.00 80.44 927 ALA A N 1
ATOM 7315 C CA . ALA A 1 927 ? -50.050 53.819 15.283 1.00 80.44 927 ALA A CA 1
ATOM 7316 C C . ALA A 1 927 ? -49.297 54.270 14.014 1.00 80.44 927 ALA A C 1
ATOM 7318 O O . ALA A 1 927 ? -49.926 54.788 13.095 1.00 80.44 927 ALA A O 1
ATOM 7319 N N . GLN A 1 928 ? -47.980 54.044 13.942 1.00 75.62 928 GLN A N 1
ATOM 7320 C CA . GLN A 1 928 ? -47.154 54.413 12.787 1.00 75.62 928 GLN A CA 1
ATOM 7321 C C . GLN A 1 928 ? -47.267 53.408 11.635 1.00 75.62 928 GLN A C 1
ATOM 7323 O O . GLN A 1 928 ? -47.162 53.795 10.474 1.00 75.62 928 GLN A O 1
ATOM 7328 N N . VAL A 1 929 ? -47.508 52.130 11.938 1.00 74.88 929 VAL A N 1
ATOM 7329 C CA . VAL A 1 929 ? -47.561 51.051 10.933 1.00 74.88 929 VAL A CA 1
ATOM 7330 C C . VAL A 1 929 ? -48.982 50.844 10.392 1.00 74.88 929 VAL A C 1
ATOM 7332 O O . VAL A 1 929 ? -49.155 50.439 9.242 1.00 74.88 929 VAL A O 1
ATOM 7335 N N . ARG A 1 930 ? -50.011 51.203 11.177 1.00 79.62 930 ARG A N 1
ATOM 7336 C CA . ARG A 1 930 ? -51.440 51.046 10.838 1.00 79.62 930 ARG A CA 1
ATOM 7337 C C . ARG A 1 930 ? -51.833 51.489 9.422 1.00 79.62 930 ARG A C 1
ATOM 7339 O O . ARG A 1 930 ? -52.557 50.731 8.784 1.00 79.62 930 ARG A O 1
ATOM 7346 N N . PRO A 1 931 ? -51.382 52.647 8.898 1.00 80.38 931 PRO A N 1
ATOM 7347 C CA . PRO A 1 931 ? -51.779 53.100 7.562 1.00 80.38 931 PRO A CA 1
ATOM 7348 C C . PRO A 1 931 ? -51.207 52.242 6.423 1.00 80.38 931 PRO A C 1
ATOM 7350 O O . PRO A 1 931 ? -51.688 52.321 5.297 1.00 80.38 931 PRO A O 1
ATOM 7353 N N . TYR A 1 932 ? -50.166 51.448 6.695 1.00 74.88 932 TYR A N 1
ATOM 7354 C CA . TYR A 1 932 ? -49.374 50.757 5.676 1.00 74.88 932 TYR A CA 1
ATOM 7355 C C . TYR A 1 932 ? -49.590 49.242 5.655 1.00 74.88 932 TYR A C 1
ATOM 7357 O O . TYR A 1 932 ? -49.212 48.599 4.677 1.00 74.88 932 TYR A O 1
ATOM 7365 N N . ILE A 1 933 ? -50.208 48.661 6.686 1.00 80.94 933 ILE A N 1
ATOM 7366 C CA . ILE A 1 933 ? -50.311 47.201 6.836 1.00 80.94 933 ILE A CA 1
ATOM 7367 C C . ILE A 1 933 ? -51.094 46.535 5.709 1.00 80.94 933 ILE A C 1
ATOM 7369 O O . ILE A 1 933 ? -50.608 45.557 5.142 1.00 80.94 933 ILE A O 1
ATOM 7373 N N . GLU A 1 934 ? -52.230 47.099 5.298 1.00 74.38 934 GLU A N 1
ATOM 7374 C CA . GLU A 1 934 ? -52.990 46.568 4.159 1.00 74.38 934 GLU A CA 1
ATOM 7375 C C . GLU A 1 934 ? -52.150 46.559 2.869 1.00 74.38 934 GLU A C 1
ATOM 7377 O O . GLU A 1 934 ? -52.149 45.586 2.106 1.00 74.38 934 GLU A O 1
ATOM 7382 N N . LEU A 1 935 ? -51.372 47.624 2.640 1.00 74.56 935 LEU A N 1
ATOM 7383 C CA . LEU A 1 935 ? -50.496 47.742 1.475 1.00 74.56 935 LEU A CA 1
ATOM 7384 C C . LEU A 1 935 ? -49.318 46.756 1.550 1.00 74.56 935 LEU A C 1
ATOM 7386 O O . LEU A 1 935 ? -48.977 46.129 0.544 1.00 74.56 935 LEU A O 1
ATOM 7390 N N . MET A 1 936 ? -48.721 46.577 2.731 1.00 74.88 936 MET A N 1
ATOM 7391 C CA . MET A 1 936 ? -47.628 45.627 2.967 1.00 74.88 936 MET A CA 1
ATOM 7392 C C . MET A 1 936 ? -48.087 44.182 2.758 1.00 74.88 936 MET A C 1
ATOM 7394 O O . MET A 1 936 ? -47.411 43.434 2.048 1.00 74.88 936 MET A O 1
ATOM 7398 N N . VAL A 1 937 ? -49.267 43.812 3.266 1.00 80.69 937 VAL A N 1
ATOM 7399 C CA . VAL A 1 937 ? -49.880 42.493 3.034 1.00 80.69 937 VAL A CA 1
ATOM 7400 C C . VAL A 1 937 ? -50.146 42.275 1.549 1.00 80.69 937 VAL A C 1
ATOM 7402 O O . VAL A 1 937 ? -49.792 41.228 0.999 1.00 80.69 937 VAL A O 1
ATOM 7405 N N . ARG A 1 938 ? -50.726 43.265 0.862 1.00 78.25 938 ARG A N 1
ATOM 7406 C CA . ARG A 1 938 ? -51.006 43.170 -0.577 1.00 78.25 938 ARG A CA 1
ATOM 7407 C C . ARG A 1 938 ? -49.728 42.979 -1.397 1.00 78.25 938 ARG A C 1
ATOM 7409 O O . ARG A 1 938 ? -49.695 42.107 -2.267 1.00 78.25 938 ARG A O 1
ATOM 7416 N N . ASN A 1 939 ? -48.680 43.745 -1.103 1.00 68.50 939 ASN A N 1
ATOM 7417 C CA . ASN A 1 939 ? -47.400 43.662 -1.807 1.00 68.50 939 ASN A CA 1
ATOM 7418 C C . ASN A 1 939 ? -46.672 42.347 -1.515 1.00 68.50 939 ASN A C 1
ATOM 7420 O O . ASN A 1 939 ? -46.189 41.699 -2.443 1.00 68.50 939 ASN A O 1
ATOM 7424 N N . ALA A 1 940 ? -46.653 41.902 -0.259 1.00 68.38 940 ALA A N 1
ATOM 7425 C CA . ALA A 1 940 ? -46.057 40.627 0.123 1.00 68.38 940 ALA A CA 1
ATOM 7426 C C . ALA A 1 940 ? -46.756 39.443 -0.566 1.00 68.38 940 ALA A C 1
ATOM 7428 O O . ALA A 1 940 ? -46.082 38.584 -1.140 1.00 68.38 940 ALA A O 1
ATOM 7429 N N . ARG A 1 941 ? -48.096 39.450 -0.631 1.00 80.62 941 ARG A N 1
ATOM 7430 C CA . ARG A 1 941 ? -48.869 38.435 -1.368 1.00 80.62 941 ARG A CA 1
ATOM 7431 C C . ARG A 1 941 ? -48.598 38.464 -2.866 1.00 80.62 941 ARG A C 1
ATOM 7433 O O . ARG A 1 941 ? -48.479 37.405 -3.479 1.00 80.62 941 ARG A O 1
ATOM 7440 N N . PHE A 1 942 ? -48.505 39.653 -3.459 1.00 71.31 942 PHE A N 1
ATOM 7441 C CA . PHE A 1 942 ? -48.192 39.813 -4.879 1.00 71.31 942 PHE A CA 1
ATOM 7442 C C . PHE A 1 942 ? -46.798 39.268 -5.216 1.00 71.31 942 PHE A C 1
ATOM 7444 O O . PHE A 1 942 ? -46.660 38.477 -6.150 1.00 71.31 942 PHE A O 1
ATOM 7451 N N . ILE A 1 943 ? -45.787 39.618 -4.417 1.00 61.31 943 ILE A N 1
ATOM 7452 C CA . ILE A 1 943 ? -44.415 39.113 -4.562 1.00 61.31 943 ILE A CA 1
ATOM 7453 C C . ILE A 1 943 ? -44.393 37.588 -4.398 1.00 61.31 943 ILE A C 1
ATOM 7455 O O . ILE A 1 943 ? -43.848 36.890 -5.252 1.00 61.31 943 ILE A O 1
ATOM 7459 N N . GLY A 1 944 ? -45.046 37.062 -3.357 1.00 69.12 944 GLY A N 1
ATOM 7460 C CA . GLY A 1 944 ? -45.135 35.624 -3.104 1.00 69.12 944 GLY A CA 1
ATOM 7461 C C . GLY A 1 944 ? -45.779 34.851 -4.257 1.00 69.12 944 GLY A C 1
ATOM 7462 O O . GLY A 1 944 ? -45.221 33.853 -4.695 1.00 69.12 944 GLY A O 1
ATOM 7463 N N . LYS A 1 945 ? -46.907 35.329 -4.803 1.00 74.25 945 LYS A N 1
ATOM 7464 C CA . LYS A 1 945 ? -47.617 34.679 -5.925 1.00 74.25 945 LYS A CA 1
ATOM 7465 C C . LYS A 1 945 ? -46.899 34.782 -7.271 1.00 74.25 945 LYS A C 1
ATOM 7467 O O . LYS A 1 945 ? -47.131 33.941 -8.126 1.00 74.25 945 LYS A O 1
ATOM 7472 N N . THR A 1 946 ? -46.085 35.815 -7.475 1.00 58.69 946 THR A N 1
ATOM 7473 C CA . THR A 1 946 ? -45.365 36.030 -8.743 1.00 58.69 946 THR A CA 1
ATOM 7474 C C . THR A 1 946 ? -44.060 35.229 -8.806 1.00 58.69 946 THR A C 1
ATOM 7476 O O . THR A 1 946 ? -43.581 34.919 -9.894 1.00 58.69 946 THR A O 1
ATOM 7479 N N . LEU A 1 947 ? -43.468 34.918 -7.647 1.00 53.22 947 LEU A N 1
ATOM 7480 C CA . LEU A 1 947 ? -42.188 34.208 -7.524 1.00 53.22 947 LEU A CA 1
ATOM 7481 C C . LEU A 1 947 ? -42.329 32.720 -7.144 1.00 53.22 947 LEU A C 1
ATOM 7483 O O . LEU A 1 947 ? -41.328 31.998 -7.158 1.00 53.22 947 LEU A O 1
ATOM 7487 N N . LEU A 1 948 ? -43.545 32.276 -6.805 1.00 52.50 948 LEU A N 1
ATOM 7488 C CA . LEU A 1 948 ? -4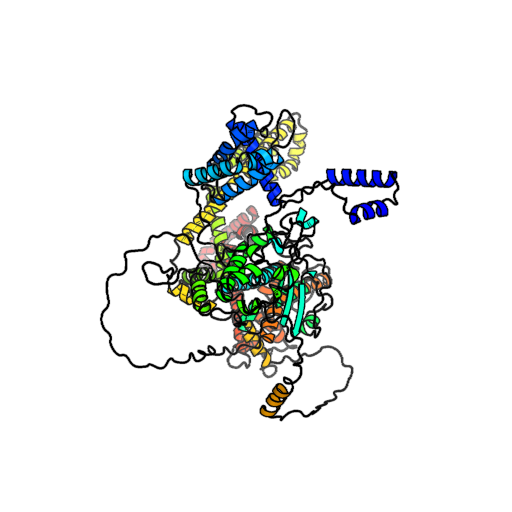3.958 30.866 -6.744 1.00 52.50 948 LEU A CA 1
ATOM 7489 C C . LEU A 1 948 ? -44.214 30.314 -8.144 1.00 52.50 948 LEU A C 1
ATOM 7491 O O . LEU A 1 948 ? -43.784 29.160 -8.382 1.00 52.50 948 LEU A O 1
#

Radius of gyration: 39.79 Å; Cα contacts (8 Å, |Δi|>4): 972; chains: 1; bounding box: 131×104×95 Å

Secondary structure (DSSP, 8-state):
---B-TTS-B---PPPPPP----------------HHHHHHHHHHHTT-HHHHHHHHHHHHHHHHT----S-HHHHHHHHHHHHHHHHHHHHHHSS--S-TTBHHHHHHHHHHHHHHHHHHPBPTTSSBPPHHHHHHHHHHHHHHHHHH-B-TTT--B-HHIIIIIS-HHHHHHHHHHHHHHHTT---SPPS------HHHHHHHHHHHHHHTSSS-HHHHHHHHHHHHHHHHH---HHHHSBSSHHHHHTT-S-BGGGEEEEE-STT-EEEEEEE-S-TTTTTSSS---EEEEEPPP-SGGGGGG-THHHHHHHHHTT--TT--SHHHHHH---SB---S-TTSBSSEEEPTTSSSEEEEEPBHHHHHHHHHHHHHHTT-TT--HHHHHHHHHHHHHHHT-HHHHHHHTT-GGG--HHHHHTS-GGGGS-HHHHHHTS--TTPPTTHHHHHHHHHHTSHHHHHHHHHHHHHTTS--S-HHHHHHHHHHHHHHHHHHHHHHHHHT-HHHHHHHHHHHHHHHHHHHHT-TT-HHHHHHTT-----TTHHHHHHHSHHHHHHTTSTTHHHHHHHHHHHHHHHHHHHHHHHHHHHHHHHHHHHHHHHHHHHHS-PPPHHHHHHHHHHHHSPPHHHHHHHHHHHHHTT--------S--------------------THHHHHHHHTTSSS-------SSSTTSSTT------------------S--------------------------PPPHHHHHHHHHHHHHHHHHHHHHHHHHHHHTTT----TTTGGG-SSTTTSPPPSSHHHHHHHHHHH--HHHHHHHHHEETTEEE-SSTTGGG-EESSHHHHHHHHHSTT-TTHHHHHHHHHHHHHHHHHHHHHHHHHHHTTTHHHHHHHHHHHHHHHHHH--HHHHHHHHHHTT--HHHHTTTHHHHHHHHHHHHHHH-

pLDDT: mean 72.52, std 20.36, range [22.34, 97.19]

Solvent-accessible surface area (backbone atoms only — not comparable to full-atom values): 54463 Å² total; per-residue (Å²): 141,77,74,53,50,102,82,74,46,77,67,78,76,73,76,75,73,77,74,70,76,71,82,69,80,62,74,71,93,58,84,80,72,72,59,65,68,60,58,47,51,52,36,65,74,26,74,72,37,67,69,50,44,51,49,52,49,52,51,48,51,54,53,61,73,60,66,70,85,64,61,48,71,67,56,53,50,51,30,51,54,42,46,56,51,45,50,58,40,41,45,65,75,63,77,46,90,67,92,60,61,39,27,56,66,43,38,68,68,40,52,62,54,40,60,47,53,51,56,73,73,42,65,25,99,83,70,47,70,42,41,32,67,54,55,54,50,49,51,57,30,42,55,52,41,38,46,73,59,18,19,38,84,91,77,66,47,75,40,17,61,51,46,38,63,77,66,41,43,50,58,56,45,50,51,49,50,52,51,45,29,63,74,68,64,32,54,76,65,74,76,89,83,70,56,52,31,55,69,64,41,49,48,47,40,46,55,42,40,57,62,72,16,57,90,52,16,40,70,49,34,39,55,50,43,33,49,49,46,50,21,57,54,48,24,54,54,55,39,35,49,15,16,78,46,75,65,30,54,78,68,62,39,36,35,32,41,51,34,48,45,40,34,45,72,55,73,84,31,31,32,34,42,38,50,41,59,41,29,71,88,25,80,52,44,94,64,71,47,67,50,48,38,42,41,54,40,69,76,53,46,72,52,49,89,69,34,46,51,50,44,53,54,42,38,44,76,70,56,27,32,57,90,36,83,44,71,65,50,61,74,69,57,83,58,55,59,62,63,57,71,43,34,83,41,57,59,46,50,28,59,40,96,86,50,50,45,69,43,96,49,66,26,42,21,66,60,52,38,50,52,44,28,52,47,23,50,51,51,50,30,76,83,40,38,56,69,12,22,27,46,21,28,42,51,53,35,30,50,30,67,24,64,60,59,25,27,40,56,60,67,37,74,93,48,62,43,72,53,50,71,75,74,43,71,53,45,44,77,43,63,42,40,32,50,73,74,68,77,40,65,94,59,56,42,90,68,31,65,66,58,47,53,56,50,48,72,74,25,53,41,27,54,30,42,9,48,50,50,48,67,37,76,84,55,85,95,76,52,74,68,62,50,46,56,49,59,50,49,47,56,58,47,50,25,46,54,43,18,50,56,43,46,74,70,30,65,70,46,49,54,31,49,51,51,37,53,52,37,49,52,52,41,49,50,73,60,36,84,82,31,74,58,39,59,70,52,66,74,59,89,65,97,50,79,74,50,56,59,56,52,64,67,33,70,62,47,57,55,50,51,73,40,90,68,47,45,66,53,52,53,52,38,50,51,52,40,50,54,36,47,50,52,30,51,52,45,45,54,52,46,45,55,49,19,39,54,49,21,54,49,50,50,52,50,53,60,71,70,43,73,80,64,48,72,69,28,40,51,55,27,46,57,60,66,74,46,61,49,68,70,48,52,52,24,18,52,52,46,57,54,50,72,79,55,76,78,81,82,78,73,95,65,87,87,80,91,80,82,90,74,92,73,89,77,88,78,91,81,86,86,78,63,75,74,65,57,55,52,57,57,55,64,72,72,68,86,86,89,81,84,86,90,85,80,88,70,80,75,76,66,78,81,76,73,84,85,80,88,85,82,88,84,90,90,87,84,86,91,86,81,89,80,92,84,78,94,73,95,75,76,93,73,75,81,74,74,82,63,82,80,58,85,69,78,77,72,87,64,34,54,37,44,48,28,42,53,43,52,54,45,69,66,40,49,54,52,53,53,50,50,52,53,49,56,48,21,55,75,54,75,70,44,40,66,54,74,84,55,48,82,80,38,99,45,79,88,71,53,70,68,40,97,41,70,69,58,42,51,52,44,44,70,70,66,55,37,75,48,64,48,39,60,66,60,21,49,55,90,98,42,25,28,43,72,49,87,58,23,91,80,49,79,38,97,41,67,65,58,36,55,54,43,40,61,30,94,85,29,82,46,18,75,61,43,44,53,36,44,53,52,43,51,51,53,51,50,55,48,52,53,52,48,52,48,40,59,71,73,58,61,46,68,70,51,43,60,54,48,50,50,51,50,23,53,43,29,44,65,53,48,63,65,61,54,51,53,49,33,56,77,68,71,46,61,64,84,76,48,60,89,46,41,70,58,52,35,51,50,37,23,50,53,11,62,73,74,101

Sequence (948 aa):
MSDLDDYGMPIERQATPPPFPPRVLARPDGEGRPTHRLAKAIQDATDGDPDKLQRLIDEVVEAASKVIERGSPLTRKLVTHTKNAYEFSVEILSNNKVEDPWTYAAVKEYGGKFIELRARISKGHGGGMVKASTVGGWYSCFVICISKYAHDPETGFKVGGRLLYREGYAAQLLDRVKNVIDTLKLDRHSSRNKTSCGLPEARLLIEWMLASSVFRGRIVKLQLTSVVIIALYTGLRPSSFCAGHKEDVALEKYMKMGDLKIWNRGDLRFDIELDVYNFKGHNASVIGNSVKYWLRGLSKAHNQLFDTSWIVVYAWIRGCLGHYPTLTDLLNTTDDELVITSPKAPFLLKPNMGGTHLTDEPWNSNGLSAAVVSSASKSGLENVSMGSFRRGAAKDLSSKCGNADAGLVLAHKDSHTVSTTFYSDAVANINLTGIRTGEATEHYRPGAETALQMHVRVGTAVSALAKMIAQVKEQPITGVKQQLEGAAGEKDRFIKEYQETYCEADESLSQATDKLAAGWTAYFDTMGRGSPLHRAVLGYKNTNIAILNTIKGHALYKAELKTRGFQKRVEAAEKNLRELNDKRNYVFQQVRKAGKRQGEKAWKTARAQGNRVQIGDKDAALDYLAQPSSLVTDASKVASSSRTSRPSVVSDHPADQIKSTTARSNLPWSKKTDKELEQQIIDLSIDEDLKDDDVTSSYREMRACKQVNLGGRDLNEEVISMTEGSLGEQTDERVEEWKDQAESEQLTMASAHDVRQYLMMLALDPILLDREIRAQIEKDGGKIYCQKCRPYHKSDKTLRSFSSISKLKEHMWKYHTDWAELIRKMTYKDRYMCPGACGRKRQFDTVDEVYEHCISDECVDQGAFVVMKAENDRVHQMRYEKQVQYEQEGGCARNRGARERRQFHYLANVTEQDFWEIADSYEIPRAQVRPYIELMVRNARFIGKTLL

Organism: Thanatephorus cucumeris (strain AG1-IB / isolate 7/3/14) (NCBI:txid1108050)